Protein AF-K6G7Z4-F1 (afdb_monomer)

Radius of gyration: 39.56 Å; Cα contacts (8 Å, |Δi|>4): 3157; chains: 1; bounding box: 102×95×124 Å

Secondary structure (DSSP, 8-state):
-------EEEEEEGGGG--EETTPPTT-EEEEEEEE-TT-PPPEEEEESTTGGGEEE-TT--EEESS---TTT-SEEEEEEEEEETTEEEEEEEEEEEEP----SEEEEEEE--EEEEEEETTEEEEEESSTT--S-SEEEEEBSSSTT--GGGT-BTTTTEEEE--SS-SS--EEEE---BSSSTTBTB--TTS-PPPPEEEE-SSS-EEEE--GGGEEEEEE-TTSSEEEEEE----EEEEEE-STT---EEEEE--TTTS-TTSSTT-TT-SSSHHHHHHHTT-EEEE-TTS-HHHHHHHHT--GGGEEEEEE---S----SS-HHHHHHHHHTT-EEEEEEE----TTPPP-B-HHHHHHHHHHTT----EEE-S-------EE--HHHHHHHHHTT--S--TTTTTPEE--SS--EEEPPTTEEEEETTTEEEE---SSSS--EEEEEES--TTSTTS-TTTTHHHHHHHHHTT-PPPPEEEEEEPTTEEEEEEEB--HHHHHHHHTTS-EEEEEEEPP-EE--TT-GGG-EEPPTTS-GGG--S--SS--HHHHTT--TTTTTSGGGGGHHHHHHH-TT-----TTTT-S---S-TTB--EEEEE-TTSPEEEEEEEEEEE-----TTSS--STT-EEEEEEEEEEEEEGGG-TTTS-TT--SEEEEEEEEEEEE----SSSS-PPPEEEEEEEEE---SS--SEEE-TTSSEEEEEEESS-SSSSSSEEEEEEEETTTTEEEEE--EEEEEEE-EEEETTEEES-B-HHHHHHSTT-----SEEEEEEEEEEEEP-TTS-S-EEEEEE--SSPEEEEEETTTTEEEEEEEEEEEEPP--TTGGG-SS---EEEEEEE--SSSSSS-EEEEETTEEEEEBP-S-B-TTS-B--TT-EEEEEEEGGG-SB--TTTS-TTSSPPPP--SSEEEEEEEEEES--SSSSS---EEEEEEEEEEE-BPPGGGS-SSEEEEEEEEEEEEEEEE-S--TT----EEEEEEEEEEEEEEEEBTEEEEEEEEESSSTT-HHHHHHT-SSEEEEEEESSSEEEEEE-PPPSTT-EEEEEEEEEEE-SSS--EEEEEEEEEEE--S-TTSTTTT-EEEEEEEEEE-

Mean predicted aligned error: 13.3 Å

pLDDT: mean 87.5, std 11.8, range [39.5, 98.88]

Sequence (1121 aa):
MADAILNGLATTLANSGAPLAESSSSGTSVASSSVNNPDSDSVSYALSGTGSSNFTVDSNGNVTTNATLDFETAKSYALTLTASGGGNTTTDNFTVNVGNVEELESAVLRYSADYNSASRSGFSATATRGPSGSSLAAYTLEQVGTTNSTAITSVDDTSNNYVPVEINSGTALNWRYYFPIDTSGNGQLAFAPNSSALDGKYYSPLGTAVTTTIANAEFLTAGRLGSAEYWFMTTDKAAANISYTSSAGQRSHGIVVGDNTYYGTQYASDGTYHSTNWATAITGAGYTYLNCFGSNVSTCLSNAGISLDDVGFIASNTLGTINFGYTNSQIADWIDGGGNMFMVVGEHPGWSSPRLENNVQVQAIFSELGWSGFALDTSRQSFNTTTTISSSMTSAITNAGGTLDYSGISGQAYQPAASGYFSIPSVCNALIDQILMVCDPGRTGASGTFGGVADTNPFGTSVSRSDNYAIMQWFANLSNGTAATSTYNLYEDQVTLAGEVYKDANFVSFTNGNKRVIGMAVIPIENFTASGTSNDYFYPNFIPTTLWSYGDVGHDYCLGVGNDASACNTYENYYDYSTTALHSSYSVDTSRFYGSTNALPEGQSLWWQVLNPSGVGVGLWAQISLKDSYDGASGSTTRDDQQSLLNVVISNVDYRKNDTTRYSAGDTGLGMDGYHYWSYQGATNADNDGLGINYGTSPIECATSNDSGCFWGDSSNQPGGAMITSSDPYKSGDMTLGVNYNSNNDTFSTGSFNVSAVVQDVRPSSSSYEDYASLSDFRSSDFYASSATGYSGFFSGILEFDVSGSGNSQLSSIRSSSTLATFTFDTTNDDLQVVAPMTISAAPSNNYTSNWSTVDTGSMTLKFGDATNDEAKSAYISSEVFAAEIQDDGAQIDGTSGGSNNLAGVMVSYNTLDKEDTDLFHTGGNDSMPDTAYSTWGFWAMSAVDVSSNSGTQNASVHLGTWVGGEVVDQSEIPTSGSASMSGAAVMNVAYRYDQTGTNYDVHKYTTTADVSATFNWGSSGYSGTLAFTNFDDKNPIVSNAGFTSFSVAIAGTSNTYTGNSTDSLDNLWLGGASVTGALYGGSSPDESGGNINVNLYKSGDTNTAGANDFYMAEGIYLVD

Structure (mmCIF, N/CA/C/O backbone):
data_AF-K6G7Z4-F1
#
_entry.id   AF-K6G7Z4-F1
#
loop_
_atom_site.group_PDB
_atom_site.id
_atom_site.type_symbol
_atom_site.label_atom_id
_atom_site.label_alt_id
_atom_site.label_comp_id
_atom_site.label_asym_id
_atom_site.label_entity_id
_atom_site.label_seq_id
_atom_site.pdbx_PDB_ins_code
_atom_site.Cartn_x
_atom_site.Cartn_y
_atom_site.Cartn_z
_atom_site.occupancy
_atom_site.B_iso_or_equiv
_atom_site.auth_seq_id
_atom_site.auth_comp_id
_atom_site.auth_asym_id
_atom_site.auth_atom_id
_atom_site.pdbx_PDB_model_num
ATOM 1 N N . MET A 1 1 ? -17.301 -63.107 27.125 1.00 43.41 1 MET A N 1
ATOM 2 C CA . MET A 1 1 ? -18.058 -62.021 26.479 1.00 43.41 1 MET A CA 1
ATOM 3 C C . MET A 1 1 ? -17.436 -60.749 27.007 1.00 43.41 1 MET A C 1
ATOM 5 O O . MET A 1 1 ? -17.326 -60.650 28.220 1.00 43.41 1 MET A O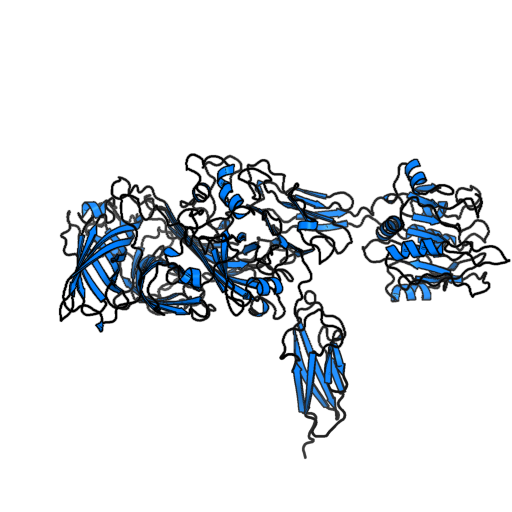 1
ATOM 9 N N . ALA A 1 2 ? -16.862 -59.915 26.142 1.00 47.31 2 ALA A N 1
ATOM 10 C CA . ALA A 1 2 ? -16.410 -58.590 26.554 1.00 47.31 2 ALA A CA 1
ATOM 11 C C . ALA A 1 2 ? -17.672 -57.737 26.736 1.00 47.31 2 ALA A C 1
ATOM 13 O O . ALA A 1 2 ? -18.501 -57.746 25.826 1.00 47.31 2 ALA A O 1
ATOM 14 N N . ASP A 1 3 ? -17.844 -57.114 27.904 1.00 52.38 3 ASP A N 1
ATOM 15 C CA . ASP A 1 3 ? -18.911 -56.130 28.132 1.00 52.38 3 ASP A CA 1
ATOM 16 C C . ASP A 1 3 ? -18.812 -55.040 27.064 1.00 52.38 3 ASP A C 1
ATOM 18 O O . ASP A 1 3 ? -17.722 -54.519 26.796 1.00 52.38 3 ASP A O 1
ATOM 22 N N . ALA A 1 4 ? -19.936 -54.724 26.428 1.00 54.53 4 ALA A N 1
ATOM 23 C CA . ALA A 1 4 ? -20.021 -53.669 25.435 1.00 54.53 4 ALA A CA 1
ATOM 24 C C . ALA A 1 4 ? -20.205 -52.327 26.163 1.00 54.53 4 ALA A C 1
ATOM 26 O O . ALA A 1 4 ? -21.278 -51.755 26.225 1.00 54.53 4 ALA A O 1
ATOM 27 N N . ILE A 1 5 ? -19.118 -51.824 26.734 1.00 69.00 5 ILE A N 1
ATOM 28 C CA . ILE A 1 5 ? -19.089 -50.579 27.509 1.00 69.00 5 ILE A CA 1
ATOM 29 C C . ILE A 1 5 ? -19.355 -49.345 26.615 1.00 69.00 5 ILE A C 1
ATOM 31 O O . ILE A 1 5 ? -19.046 -49.367 25.422 1.00 69.00 5 ILE A O 1
ATOM 35 N N . LEU A 1 6 ? -19.862 -48.251 27.208 1.00 81.44 6 LEU A N 1
ATOM 36 C CA . LEU A 1 6 ? -19.903 -46.891 26.640 1.00 81.44 6 LEU A CA 1
ATOM 37 C C . LEU A 1 6 ? -18.551 -46.530 25.984 1.00 81.44 6 LEU A C 1
ATOM 39 O O . LEU A 1 6 ? -17.568 -46.298 26.688 1.00 81.44 6 LEU A O 1
ATOM 43 N N . ASN A 1 7 ? -18.466 -46.527 24.648 1.00 77.88 7 ASN A N 1
ATOM 44 C CA . ASN A 1 7 ? -17.167 -46.541 23.947 1.00 77.88 7 ASN A CA 1
ATOM 45 C C . ASN A 1 7 ? -16.972 -45.455 22.878 1.00 77.88 7 ASN A C 1
ATOM 47 O O . ASN A 1 7 ? -15.977 -45.496 22.155 1.00 77.88 7 ASN A O 1
ATOM 51 N N . GLY A 1 8 ? -17.870 -44.473 22.792 1.00 84.62 8 GLY A N 1
ATOM 52 C CA . GLY A 1 8 ? -17.673 -43.311 21.928 1.00 84.62 8 GLY A CA 1
ATOM 53 C C . GLY A 1 8 ? -18.671 -42.198 22.209 1.00 84.62 8 GLY A C 1
ATOM 54 O O . GLY A 1 8 ? -19.861 -42.465 22.369 1.00 84.62 8 GLY A O 1
ATOM 55 N N . LEU A 1 9 ? -18.175 -40.966 22.246 1.00 92.81 9 LEU A N 1
ATOM 56 C CA . LEU A 1 9 ? -18.948 -39.732 22.274 1.00 92.81 9 LEU A CA 1
ATOM 57 C C . LEU A 1 9 ? -18.477 -38.873 21.105 1.00 92.81 9 LEU A C 1
ATOM 59 O O . LEU A 1 9 ? -17.277 -38.758 20.880 1.00 92.81 9 LEU A O 1
ATOM 63 N N . ALA A 1 10 ? -19.422 -38.313 20.363 1.00 93.81 10 ALA A N 1
ATOM 64 C CA . ALA A 1 10 ? -19.153 -37.370 19.292 1.00 93.81 10 ALA A CA 1
ATOM 65 C C . ALA A 1 10 ? -20.048 -36.147 19.464 1.00 93.81 10 ALA A C 1
ATOM 67 O O . ALA A 1 10 ? -21.264 -36.277 19.634 1.00 93.81 10 ALA A O 1
ATOM 68 N N . THR A 1 11 ? -19.442 -34.974 19.398 1.00 95.31 11 THR A N 1
ATOM 69 C CA . THR A 1 11 ? -20.095 -33.676 19.482 1.00 95.31 11 THR A CA 1
ATOM 70 C C . THR A 1 11 ? -20.219 -33.114 18.076 1.00 95.31 11 THR A C 1
ATOM 72 O O . THR A 1 11 ? -19.250 -33.033 17.329 1.00 95.31 11 THR A O 1
ATOM 75 N N . THR A 1 12 ? -21.434 -32.746 17.689 1.00 95.94 12 THR A N 1
ATOM 76 C CA . THR A 1 12 ? -21.710 -32.076 16.418 1.00 95.94 12 THR A CA 1
ATOM 77 C C . THR A 1 12 ? -22.070 -30.632 16.717 1.00 95.94 12 THR A C 1
ATOM 79 O O . THR A 1 12 ? -23.095 -30.378 17.355 1.00 95.94 12 THR A O 1
ATOM 82 N N . LEU A 1 13 ? -21.222 -29.700 16.280 1.00 94.62 13 LEU A N 1
ATOM 83 C CA . LEU A 1 13 ? -21.474 -28.267 16.408 1.00 94.62 13 LEU A CA 1
ATOM 84 C C . LEU A 1 13 ? -22.715 -27.868 15.604 1.00 94.62 13 LEU A C 1
ATOM 86 O O . LEU A 1 13 ? -22.935 -28.335 14.482 1.00 94.62 13 LEU A O 1
ATOM 90 N N . ALA A 1 14 ? -23.520 -26.982 16.181 1.00 91.69 14 ALA A N 1
ATOM 91 C CA . ALA A 1 14 ? -24.571 -26.293 15.453 1.00 91.69 14 ALA A CA 1
ATOM 92 C C . ALA A 1 14 ? -23.955 -25.428 14.338 1.00 91.69 14 ALA A C 1
ATOM 94 O O . ALA A 1 14 ? -22.786 -25.048 14.401 1.00 91.69 14 ALA A O 1
ATOM 95 N N . ASN A 1 15 ? -24.742 -25.151 13.295 1.00 86.44 15 ASN A N 1
ATOM 96 C CA . ASN A 1 15 ? -24.341 -24.323 12.151 1.00 86.44 15 ASN A CA 1
ATOM 97 C C . ASN A 1 15 ? -22.978 -24.705 11.528 1.00 86.44 15 ASN A C 1
ATOM 99 O O . ASN A 1 15 ? -22.215 -23.844 11.101 1.00 86.44 15 ASN A O 1
ATOM 103 N N . SER A 1 16 ? -22.643 -26.000 11.532 1.00 88.75 16 SER A N 1
ATOM 104 C CA . SER A 1 16 ? -21.367 -26.522 11.020 1.00 88.75 16 SER A CA 1
ATOM 105 C C . SER A 1 16 ? -20.118 -25.886 11.655 1.00 88.75 16 SER A C 1
ATOM 107 O O . SER A 1 16 ? -19.063 -25.864 11.029 1.00 88.75 16 SER A O 1
ATOM 109 N N . GLY A 1 17 ? -20.222 -25.382 12.891 1.00 86.62 17 GLY A N 1
ATOM 110 C CA . GLY A 1 17 ? -19.109 -24.759 13.614 1.00 86.62 17 GLY A CA 1
ATOM 111 C C . GLY A 1 17 ? -18.821 -23.301 13.247 1.00 86.62 17 GLY A C 1
ATOM 112 O O . GLY A 1 17 ? -17.804 -22.769 13.692 1.00 86.62 17 GLY A O 1
ATOM 113 N N . ALA A 1 18 ? -19.697 -22.651 12.471 1.00 89.81 18 ALA A N 1
ATOM 114 C CA . ALA A 1 18 ? -19.618 -21.210 12.256 1.00 89.81 18 ALA A CA 1
ATOM 115 C C . ALA A 1 18 ? -19.689 -20.451 13.601 1.00 89.81 18 ALA A C 1
ATOM 117 O O . ALA A 1 18 ? -20.389 -20.913 14.512 1.00 89.81 18 ALA A O 1
ATOM 118 N N . PRO A 1 19 ? -18.994 -19.305 13.734 1.00 92.94 19 PRO A N 1
ATOM 119 C CA . PRO A 1 19 ? -18.998 -18.523 14.962 1.00 92.94 19 PRO A CA 1
ATOM 120 C C . PRO A 1 19 ? -20.409 -18.171 15.431 1.00 92.94 19 PRO A C 1
ATOM 122 O O . PRO A 1 19 ? -21.282 -17.805 14.640 1.00 92.94 19 PRO A O 1
ATOM 125 N N . LEU A 1 20 ? -20.630 -18.287 16.737 1.00 94.06 20 LEU A N 1
ATOM 126 C CA . LEU A 1 20 ? -21.868 -17.877 17.374 1.00 94.06 20 LEU A CA 1
ATOM 127 C C . LEU A 1 20 ? -21.787 -16.386 17.692 1.00 94.06 20 LEU A C 1
ATOM 129 O O . LEU A 1 20 ? -20.978 -16.003 18.532 1.00 94.06 20 LEU A O 1
ATOM 133 N N . ALA A 1 21 ? -22.633 -15.574 17.055 1.00 92.69 21 ALA A N 1
ATOM 134 C CA . ALA A 1 21 ? -22.698 -14.136 17.316 1.00 92.69 21 ALA A CA 1
ATOM 135 C C . ALA A 1 21 ? -22.837 -13.864 18.820 1.00 92.69 21 ALA A C 1
ATOM 137 O O . ALA A 1 21 ? -23.676 -14.488 19.479 1.00 92.69 21 ALA A O 1
ATOM 138 N N . GLU A 1 22 ? -22.053 -12.942 19.362 1.00 92.00 22 GLU A N 1
ATOM 139 C CA . GLU A 1 22 ? -22.041 -12.660 20.800 1.00 92.00 22 GLU A CA 1
ATOM 140 C C . GLU A 1 22 ? -23.380 -12.139 21.338 1.00 92.00 22 GLU A C 1
ATOM 142 O O . GLU A 1 22 ? -23.796 -12.475 22.450 1.00 92.00 22 GLU A O 1
ATOM 147 N N . SER A 1 23 ? -24.137 -11.459 20.472 1.00 88.56 23 SER A N 1
ATOM 148 C CA . SER A 1 23 ? -25.509 -11.004 20.711 1.00 88.56 23 SER A CA 1
ATOM 149 C C . SER A 1 23 ? -26.545 -12.139 20.794 1.00 88.56 23 SER A C 1
ATOM 151 O O . SER A 1 23 ? -27.736 -11.891 21.016 1.00 88.56 23 SER A O 1
ATOM 153 N N . SER A 1 24 ? -26.127 -13.401 20.636 1.00 88.75 24 SER A N 1
ATOM 154 C CA . SER A 1 24 ? -27.004 -14.565 20.762 1.00 88.75 24 SER A CA 1
ATOM 155 C C . SER A 1 24 ? -27.602 -14.661 22.163 1.00 88.75 24 SER A C 1
ATOM 157 O O . SER A 1 24 ? -26.904 -14.683 23.177 1.00 88.75 24 SER A O 1
ATOM 159 N N . SER A 1 25 ? -28.927 -14.806 22.233 1.00 89.81 25 SER A N 1
ATOM 160 C CA . SER A 1 25 ? -29.629 -14.971 23.506 1.00 89.81 25 SER A CA 1
ATOM 161 C C . SER A 1 25 ? -29.189 -16.237 24.250 1.00 89.81 25 SER A C 1
ATOM 163 O O . SER A 1 25 ? -28.853 -17.253 23.631 1.00 89.81 25 SER A O 1
ATOM 165 N N . SER A 1 26 ? -29.288 -16.220 25.581 1.00 91.94 26 SER A N 1
ATOM 166 C CA . SER A 1 26 ? -29.175 -17.436 26.397 1.00 91.94 26 SER A CA 1
ATOM 167 C C . SER A 1 26 ? -30.154 -18.520 25.912 1.00 91.94 26 SER A C 1
ATOM 169 O O . SER A 1 26 ? -31.292 -18.223 25.539 1.00 91.94 26 SER A O 1
ATOM 171 N N . GLY A 1 27 ? -29.707 -19.776 25.891 1.00 92.44 27 GLY A N 1
ATOM 172 C CA . GLY A 1 27 ? -30.442 -20.924 25.358 1.00 92.44 27 GLY A CA 1
ATOM 173 C C . GLY A 1 27 ? -30.206 -21.214 23.870 1.00 92.44 27 GLY A C 1
ATOM 174 O O . GLY A 1 27 ? -30.804 -22.151 23.340 1.00 92.44 27 GLY A O 1
ATOM 175 N N . THR A 1 28 ? -29.339 -20.460 23.187 1.00 94.88 28 THR A N 1
ATOM 176 C CA . THR A 1 28 ? -29.006 -20.716 21.776 1.00 94.88 28 THR A CA 1
ATOM 177 C C . THR A 1 28 ? -28.249 -22.035 21.637 1.00 94.88 28 THR A C 1
ATOM 179 O O . THR A 1 28 ? -27.373 -22.339 22.445 1.00 94.88 28 THR A O 1
ATOM 182 N N . SER A 1 29 ? -28.605 -22.846 20.635 1.00 94.88 29 SER A N 1
ATOM 183 C CA . SER A 1 29 ? -27.989 -24.158 20.407 1.00 94.88 29 SER A CA 1
ATOM 184 C C . SER A 1 29 ? -26.545 -24.015 19.933 1.00 94.88 29 SER A C 1
ATOM 186 O O . SER A 1 29 ? -26.275 -23.299 18.975 1.00 94.88 29 SER A O 1
ATOM 188 N N . VAL A 1 30 ? -25.637 -24.724 20.604 1.00 96.31 30 VAL A N 1
ATOM 189 C CA . VAL A 1 30 ? -24.192 -24.697 20.339 1.00 96.31 30 VAL A CA 1
ATOM 190 C C . VAL A 1 30 ? -23.724 -26.026 19.770 1.00 96.31 30 VAL A C 1
ATOM 192 O O . VAL A 1 30 ? -22.997 -26.059 18.782 1.00 96.31 30 VAL A O 1
ATOM 195 N N . ALA A 1 31 ? -24.139 -27.135 20.381 1.00 96.56 31 ALA A N 1
ATOM 196 C CA . ALA A 1 31 ? -23.764 -28.465 19.929 1.00 96.56 31 ALA A CA 1
ATOM 197 C C . ALA A 1 31 ? -24.787 -29.521 20.351 1.00 96.56 31 ALA A C 1
ATOM 199 O O . ALA A 1 31 ? -25.579 -29.320 21.272 1.00 96.56 31 ALA A O 1
ATOM 200 N N . SER A 1 32 ? -24.740 -30.676 19.699 1.00 95.88 32 SER A N 1
ATOM 201 C CA . SER A 1 32 ? -25.487 -31.876 20.082 1.00 95.88 32 SER A CA 1
ATOM 202 C C . SER A 1 32 ? -24.543 -33.064 20.200 1.00 95.88 32 SER A C 1
ATOM 204 O O . SER A 1 32 ? -23.503 -33.101 19.541 1.00 95.88 32 SER A O 1
ATOM 206 N N . SER A 1 33 ? -24.888 -34.032 21.046 1.00 95.50 33 SER A N 1
ATOM 207 C CA . SER A 1 33 ? -24.055 -35.211 21.269 1.00 95.50 33 SER A CA 1
ATOM 208 C C . SER A 1 33 ? -24.657 -36.477 20.667 1.00 95.50 33 SER A C 1
ATOM 210 O O . SER A 1 33 ? -25.872 -36.674 20.661 1.00 95.50 33 SER A O 1
ATOM 212 N N . SER A 1 34 ? -23.788 -37.376 20.217 1.00 93.50 34 SER A N 1
ATOM 213 C CA . SER A 1 34 ? -24.115 -38.756 19.879 1.00 93.50 34 SER A CA 1
ATOM 214 C C . SER A 1 34 ? -23.210 -39.678 20.682 1.00 93.50 34 SER A C 1
ATOM 216 O O . SER A 1 34 ? -21.986 -39.609 20.567 1.00 93.50 34 SER A O 1
ATOM 218 N N . VAL A 1 35 ? -23.806 -40.556 21.487 1.00 91.62 35 VAL A N 1
ATOM 219 C CA . VAL A 1 35 ? -23.075 -41.504 22.332 1.00 91.62 35 VAL A CA 1
ATOM 220 C C . VAL A 1 35 ? -23.359 -42.941 21.897 1.00 91.62 35 VAL A C 1
ATOM 222 O O . VAL A 1 35 ? -24.514 -43.335 21.727 1.00 91.62 35 VAL A O 1
ATOM 225 N N . ASN A 1 36 ? -22.311 -43.746 21.711 1.00 89.31 36 ASN A N 1
ATOM 226 C CA . ASN A 1 36 ? -22.455 -45.174 21.442 1.00 89.31 36 ASN A CA 1
ATOM 227 C C . ASN A 1 36 ? -22.663 -45.928 22.760 1.00 89.31 36 ASN A C 1
ATOM 229 O O . ASN A 1 36 ? -21.717 -46.166 23.515 1.00 89.31 36 ASN A O 1
ATOM 233 N N . ASN A 1 37 ? -23.920 -46.276 23.027 1.00 87.06 37 ASN A N 1
ATOM 234 C CA . ASN A 1 37 ? -24.377 -46.900 24.264 1.00 87.06 37 ASN A CA 1
ATOM 235 C C . ASN A 1 37 ? -25.086 -48.241 23.972 1.00 87.06 37 ASN A C 1
ATOM 237 O O . ASN A 1 37 ? -26.318 -48.312 24.011 1.00 87.06 37 ASN A O 1
ATOM 241 N N . PRO A 1 38 ? -24.336 -49.302 23.619 1.00 83.12 38 PRO A N 1
ATOM 242 C CA . PRO A 1 38 ? -24.913 -50.580 23.192 1.00 83.12 38 PRO A CA 1
ATOM 243 C C . PRO A 1 38 ? -25.626 -51.331 24.330 1.00 83.12 38 PRO A C 1
ATOM 245 O O . PRO A 1 38 ? -26.577 -52.065 24.057 1.00 83.12 38 PRO A O 1
ATOM 248 N N . ASP A 1 39 ? -25.235 -51.091 25.585 1.00 85.31 39 ASP A N 1
ATOM 249 C CA . ASP A 1 39 ? -25.865 -51.674 26.777 1.00 85.31 39 ASP A CA 1
ATOM 250 C C . ASP A 1 39 ? -27.095 -50.876 27.261 1.00 85.31 39 ASP A C 1
ATOM 252 O O . ASP A 1 39 ? -27.806 -51.305 28.170 1.00 85.31 39 ASP A O 1
ATOM 256 N N . SER A 1 40 ? -27.419 -49.756 26.595 1.00 83.94 40 SER A N 1
ATOM 257 C CA . SER A 1 40 ? -28.558 -48.883 26.926 1.00 83.94 40 SER A CA 1
ATOM 258 C C . SER A 1 40 ? -28.541 -48.382 28.378 1.00 83.94 40 SER A C 1
ATOM 260 O O . SER A 1 40 ? -29.593 -48.224 29.005 1.00 83.94 40 SER A O 1
ATOM 262 N N . ASP A 1 41 ? -27.347 -48.117 28.912 1.00 86.38 41 ASP A N 1
ATOM 263 C CA . ASP A 1 41 ? -27.161 -47.552 30.247 1.00 86.38 41 ASP A CA 1
ATOM 264 C C . ASP A 1 41 ? -27.770 -46.147 30.357 1.00 86.38 41 ASP A C 1
ATOM 266 O O . ASP A 1 41 ? -27.842 -45.399 29.383 1.00 86.38 41 ASP A O 1
ATOM 270 N N . SER A 1 42 ? -28.166 -45.739 31.565 1.00 89.56 42 SER A N 1
ATOM 271 C CA . SER A 1 42 ? -28.518 -44.337 31.815 1.00 89.56 42 SER A CA 1
ATOM 272 C C . SER A 1 42 ? -27.260 -43.471 31.718 1.00 89.56 42 SER A C 1
ATOM 274 O O . SER A 1 42 ? -26.311 -43.694 32.471 1.00 89.56 42 SER A O 1
ATOM 276 N N . VAL A 1 43 ? -27.271 -42.473 30.830 1.00 93.25 43 VAL A N 1
ATOM 277 C CA . VAL A 1 43 ? -26.139 -41.563 30.597 1.00 93.25 43 VAL A CA 1
ATOM 278 C C . VAL A 1 43 ? -26.392 -40.213 31.266 1.00 93.25 43 VAL A C 1
ATOM 280 O O . VAL A 1 43 ? -27.493 -39.673 31.187 1.00 93.25 43 VAL A O 1
ATOM 283 N N . SER A 1 44 ? -25.372 -39.658 31.920 1.00 94.38 44 SER A N 1
ATOM 284 C CA . SER A 1 44 ? -25.346 -38.271 32.397 1.00 94.38 44 SER A CA 1
ATOM 285 C C . SER A 1 44 ? -24.244 -37.481 31.698 1.00 94.38 44 SER A C 1
ATOM 287 O O . SER A 1 44 ? -23.152 -38.017 31.498 1.00 94.38 44 SER A O 1
ATOM 289 N N . TYR A 1 45 ? -24.508 -36.209 31.404 1.00 96.62 45 TYR A N 1
ATOM 290 C CA . TYR A 1 45 ? -23.580 -35.317 30.716 1.00 96.62 45 TYR A CA 1
ATOM 291 C C . TYR A 1 45 ? -23.047 -34.220 31.640 1.00 96.62 45 TYR A C 1
ATOM 293 O O . TYR A 1 45 ? -23.759 -33.742 32.522 1.00 96.62 45 TYR A O 1
ATOM 301 N N . ALA A 1 46 ? -21.798 -33.815 31.425 1.00 96.81 46 ALA A N 1
ATOM 302 C CA . ALA A 1 46 ? -21.176 -32.672 32.084 1.00 96.81 46 ALA A CA 1
ATOM 303 C C . ALA A 1 46 ? -20.277 -31.911 31.102 1.00 96.81 46 ALA A C 1
ATOM 305 O O . ALA A 1 46 ? -19.637 -32.525 30.248 1.00 96.81 46 ALA A O 1
ATOM 306 N N . LEU A 1 47 ? -20.216 -30.588 31.251 1.00 97.44 47 LEU A N 1
ATOM 307 C CA . LEU A 1 47 ? -19.296 -29.718 30.520 1.00 97.44 47 LEU A CA 1
ATOM 308 C C . LEU A 1 47 ? -18.169 -29.253 31.436 1.00 97.44 47 LEU A C 1
ATOM 310 O O . LEU A 1 47 ? -18.377 -28.990 32.620 1.00 97.44 47 LEU A O 1
ATOM 314 N N . SER A 1 48 ? -16.977 -29.136 30.866 1.00 96.75 48 SER A N 1
ATOM 315 C CA . SER A 1 48 ? -15.807 -28.553 31.520 1.00 96.75 48 SER A CA 1
ATOM 316 C C . SER A 1 48 ? -14.958 -27.785 30.506 1.00 96.75 48 SER A C 1
ATOM 318 O O . SER A 1 48 ? -15.204 -27.874 29.305 1.00 96.75 48 SER A O 1
ATOM 320 N N . GLY A 1 49 ? -13.986 -27.017 30.996 1.00 95.50 49 GLY A N 1
ATOM 321 C CA . GLY A 1 49 ? -13.187 -26.079 30.203 1.00 95.50 49 GLY A CA 1
ATOM 322 C C . GLY A 1 49 ? -13.313 -24.654 30.740 1.00 95.50 49 GLY A C 1
ATOM 323 O O . GLY A 1 49 ? -14.236 -24.342 31.505 1.00 95.50 49 GLY A O 1
ATOM 324 N N . THR A 1 50 ? -12.374 -23.785 30.377 1.00 92.50 50 THR A N 1
ATOM 325 C CA . THR A 1 50 ? -12.428 -22.361 30.741 1.00 92.50 50 THR A CA 1
ATOM 326 C C . THR A 1 50 ? -13.648 -21.713 30.085 1.00 92.50 50 THR A C 1
ATOM 328 O O . THR A 1 50 ? -13.913 -21.944 28.911 1.00 92.50 50 THR A O 1
ATOM 331 N N . GLY A 1 51 ? -14.427 -20.943 30.850 1.00 90.75 51 GLY A N 1
ATOM 332 C CA . GLY A 1 51 ? -15.665 -20.325 30.356 1.00 90.75 51 GLY A CA 1
ATOM 333 C C . GLY A 1 51 ? -16.856 -21.281 30.210 1.00 90.75 51 GLY A C 1
ATOM 334 O O . GLY A 1 51 ? -17.926 -20.853 29.795 1.00 90.75 51 GLY A O 1
ATOM 335 N N . SER A 1 52 ? -16.733 -22.555 30.608 1.00 94.56 52 SER A N 1
ATOM 336 C CA . SER A 1 52 ? -17.843 -23.528 30.547 1.00 94.56 52 SER A CA 1
ATOM 337 C C . SER A 1 52 ? -19.099 -23.108 31.326 1.00 94.56 52 SER A C 1
ATOM 339 O O . SER A 1 52 ? -20.186 -23.567 30.998 1.00 94.56 52 SER A O 1
ATOM 341 N N . SER A 1 53 ? -18.988 -22.193 32.298 1.00 94.00 53 SER A N 1
ATOM 342 C CA . SER A 1 53 ? -20.127 -21.574 32.999 1.00 94.00 53 SER A CA 1
ATOM 343 C C . SER A 1 53 ? -21.046 -20.743 32.095 1.00 94.00 53 SER A C 1
ATOM 345 O O . SER A 1 53 ? -22.210 -20.524 32.443 1.00 94.00 53 SER A O 1
ATOM 347 N N . ASN A 1 54 ? -20.544 -20.306 30.936 1.00 94.31 54 ASN A N 1
ATOM 348 C CA . ASN A 1 54 ? -21.311 -19.590 29.916 1.00 94.31 54 ASN A CA 1
ATOM 349 C C . ASN A 1 54 ? -22.179 -20.542 29.077 1.00 94.31 54 ASN A C 1
ATOM 351 O O . ASN A 1 54 ? -22.953 -20.087 28.238 1.00 94.31 54 ASN A O 1
ATOM 355 N N . PHE A 1 55 ? -22.102 -21.852 29.332 1.00 97.06 55 PHE A N 1
ATOM 356 C CA . PHE A 1 55 ? -22.822 -22.899 28.618 1.00 97.06 55 PHE A CA 1
ATOM 357 C C . PHE A 1 55 ? -23.529 -23.847 29.591 1.00 97.06 55 PHE A C 1
ATOM 359 O O . PHE A 1 55 ? -23.183 -23.965 30.765 1.00 97.06 55 PHE A O 1
ATOM 366 N N . THR A 1 56 ? -24.537 -24.549 29.091 1.00 96.75 56 THR A N 1
ATOM 367 C CA . THR A 1 56 ? -25.228 -25.625 29.806 1.00 96.75 56 THR A CA 1
ATOM 368 C C . THR A 1 56 ? -25.367 -26.844 28.911 1.00 96.75 56 THR A C 1
ATOM 370 O O . THR A 1 56 ? -25.381 -26.722 27.688 1.00 96.75 56 THR A O 1
ATOM 373 N N . VAL A 1 57 ? -25.461 -28.027 29.523 1.00 97.62 57 VAL A N 1
ATOM 374 C CA . VAL A 1 57 ? -25.759 -29.281 28.828 1.00 97.62 57 VAL A CA 1
ATOM 375 C C . VAL A 1 57 ? -27.000 -29.933 29.426 1.00 97.62 57 VAL A C 1
ATOM 377 O O . VAL A 1 57 ? -27.123 -30.033 30.649 1.00 97.62 57 VAL A O 1
ATOM 380 N N . ASP A 1 58 ? -27.930 -30.355 28.570 1.00 96.19 58 ASP A N 1
ATOM 381 C CA . ASP A 1 58 ? -29.156 -31.035 28.987 1.00 96.19 58 ASP A CA 1
ATOM 382 C C . ASP A 1 58 ? -28.959 -32.554 29.189 1.00 96.19 58 ASP A C 1
ATOM 384 O O . ASP A 1 58 ? -27.889 -33.125 28.960 1.00 96.19 58 ASP A O 1
ATOM 388 N N . SER A 1 59 ? -30.015 -33.249 29.621 1.00 93.56 59 SER A N 1
ATOM 389 C CA . SER A 1 59 ? -29.976 -34.702 29.847 1.00 93.56 59 SER A CA 1
ATOM 390 C C . SER A 1 59 ? -29.793 -35.538 28.574 1.00 93.56 59 SER A C 1
ATOM 392 O O . SER A 1 59 ? -29.522 -36.731 28.676 1.00 93.56 59 SER A O 1
ATOM 394 N N . ASN A 1 60 ? -29.962 -34.939 27.394 1.00 92.69 60 ASN A N 1
ATOM 395 C CA . ASN A 1 60 ? -29.772 -35.576 26.092 1.00 92.69 60 ASN A CA 1
ATOM 396 C C . ASN A 1 60 ? -28.387 -35.250 25.497 1.00 92.69 60 ASN A C 1
ATOM 398 O O . ASN A 1 60 ? -28.073 -35.694 24.393 1.00 92.69 60 ASN A O 1
ATOM 402 N N . GLY A 1 61 ? -27.566 -34.473 26.209 1.00 93.44 61 GLY A N 1
ATOM 403 C CA . GLY A 1 61 ? -26.253 -34.035 25.753 1.00 93.44 61 GLY A CA 1
ATOM 404 C C . GLY A 1 61 ? -26.305 -32.915 24.712 1.00 93.44 61 GLY A C 1
ATOM 405 O O . GLY A 1 61 ? -25.358 -32.768 23.941 1.00 93.44 61 GLY A O 1
ATOM 406 N N . ASN A 1 62 ? -27.390 -32.135 24.658 1.00 96.56 62 ASN A N 1
ATOM 407 C CA . ASN A 1 62 ? -27.425 -30.899 23.876 1.00 96.56 62 ASN A CA 1
ATOM 408 C C . ASN A 1 62 ? -26.792 -29.767 24.679 1.00 96.56 62 ASN A C 1
ATOM 410 O O . ASN A 1 62 ? -27.134 -29.571 25.845 1.00 96.56 62 ASN A O 1
ATOM 414 N N . VAL A 1 63 ? -25.897 -29.021 24.039 1.00 97.50 63 VAL A N 1
ATOM 415 C CA . VAL A 1 63 ? -25.204 -27.872 24.615 1.00 97.50 63 VAL A CA 1
ATOM 416 C C . VAL A 1 63 ? -25.857 -26.586 24.123 1.00 97.50 63 VAL A C 1
ATOM 418 O O . VAL A 1 63 ? -26.036 -26.395 22.916 1.00 97.50 63 VAL A O 1
ATOM 421 N N . THR A 1 64 ? -26.186 -25.695 25.055 1.00 96.75 64 THR A N 1
ATOM 422 C CA . THR A 1 64 ? -26.758 -24.368 24.789 1.00 96.75 64 THR A CA 1
ATOM 423 C C . THR A 1 64 ? -26.010 -23.279 25.547 1.00 96.75 64 THR A C 1
ATOM 425 O O . THR A 1 64 ? -25.400 -23.552 26.584 1.00 96.75 64 THR A O 1
ATOM 428 N N . THR A 1 65 ? -26.078 -22.033 25.079 1.00 95.81 65 THR A N 1
ATOM 429 C CA . THR A 1 65 ? -25.590 -20.881 25.854 1.00 95.81 65 THR A CA 1
ATOM 430 C C . THR A 1 65 ? -26.380 -20.724 27.157 1.00 95.81 65 THR A C 1
ATOM 432 O O . THR A 1 65 ? -27.563 -21.053 27.230 1.00 95.81 65 THR A O 1
ATOM 435 N N . ASN A 1 66 ? -25.718 -20.244 28.206 1.00 93.06 66 ASN A N 1
ATOM 436 C CA . ASN A 1 66 ? -26.302 -19.943 29.517 1.00 93.06 66 ASN A CA 1
ATOM 437 C C . ASN A 1 66 ? -26.334 -18.431 29.796 1.00 93.06 66 ASN A C 1
ATOM 439 O O . ASN A 1 66 ? -27.207 -17.949 30.517 1.00 93.06 66 ASN A O 1
ATOM 443 N N . ALA A 1 67 ? -25.413 -17.686 29.188 1.00 87.06 67 ALA A N 1
ATOM 444 C CA . ALA A 1 67 ? -25.303 -16.233 29.247 1.00 87.06 67 ALA A CA 1
ATOM 445 C C . ALA A 1 67 ? -25.100 -15.669 27.831 1.00 87.06 67 ALA A C 1
ATOM 447 O O . ALA A 1 67 ? -24.889 -16.437 26.888 1.00 87.06 67 ALA A O 1
ATOM 448 N N . THR A 1 68 ? -25.184 -14.346 27.692 1.00 85.75 68 THR A N 1
ATOM 449 C CA . THR A 1 68 ? -24.643 -13.648 26.518 1.00 85.75 68 THR A CA 1
ATOM 450 C C . THR A 1 68 ? -23.130 -13.835 26.486 1.00 85.75 68 THR A C 1
ATOM 452 O O . THR A 1 68 ? -22.496 -13.924 27.543 1.00 85.75 68 THR A O 1
ATOM 455 N N . LEU A 1 69 ? -22.575 -13.967 25.286 1.00 90.81 69 LEU A N 1
ATOM 456 C CA . LEU A 1 69 ? -21.129 -14.019 25.091 1.00 90.81 69 LEU A CA 1
ATOM 457 C C . LEU A 1 69 ? -20.623 -12.596 24.832 1.00 90.81 69 LEU A C 1
ATOM 459 O O . LEU A 1 69 ? -21.428 -11.681 24.685 1.00 90.81 69 LEU A O 1
ATOM 463 N N . ASP A 1 70 ? -19.309 -12.438 24.853 1.00 90.19 70 ASP A N 1
ATOM 464 C CA . ASP A 1 70 ? -18.602 -11.175 24.644 1.00 90.19 70 ASP A CA 1
ATOM 465 C C . ASP A 1 70 ? -17.291 -11.548 23.936 1.00 90.19 70 ASP A C 1
ATOM 467 O O . ASP A 1 70 ? -16.497 -12.349 24.465 1.00 90.19 70 ASP A O 1
ATOM 471 N N . PHE A 1 71 ? -17.145 -11.083 22.699 1.00 92.62 71 PHE A N 1
ATOM 472 C CA . PHE A 1 71 ? -16.069 -11.437 21.785 1.00 92.62 71 PHE A CA 1
ATOM 473 C C . PHE A 1 71 ? -14.734 -10.829 22.231 1.00 92.62 71 PHE A C 1
ATOM 475 O O . PHE A 1 71 ? -13.717 -11.540 22.249 1.00 92.62 71 PHE A O 1
ATOM 482 N N . GLU A 1 72 ? -14.746 -9.578 22.689 1.00 88.69 72 GLU A N 1
ATOM 483 C CA . GLU A 1 72 ? -13.610 -8.834 23.246 1.00 88.69 72 GLU A CA 1
ATOM 484 C C . GLU A 1 72 ? -13.046 -9.552 24.470 1.00 88.69 72 GLU A C 1
ATOM 486 O O . GLU A 1 72 ? -11.826 -9.632 24.655 1.00 88.69 72 GLU A O 1
ATOM 491 N N . THR A 1 73 ? -13.929 -10.121 25.295 1.00 90.25 73 THR A N 1
ATOM 492 C CA . THR A 1 73 ? -13.533 -10.920 26.455 1.00 90.25 73 THR A CA 1
ATOM 493 C C . THR A 1 73 ? -12.994 -12.293 26.045 1.00 90.25 73 THR A C 1
ATOM 495 O O . THR A 1 73 ? -11.987 -12.753 26.600 1.00 90.25 73 THR A O 1
ATOM 498 N N . ALA A 1 74 ? -13.665 -12.999 25.129 1.00 92.56 74 ALA A N 1
ATOM 499 C CA . ALA A 1 74 ? -13.240 -14.325 24.684 1.00 92.56 74 ALA A CA 1
ATOM 500 C C . ALA A 1 74 ? -13.745 -14.686 23.277 1.00 92.56 74 ALA A C 1
ATOM 502 O O . ALA A 1 74 ? -14.860 -15.172 23.098 1.00 92.56 74 ALA A O 1
ATOM 503 N N . LYS A 1 75 ? -12.836 -14.630 22.298 1.00 94.12 75 LYS A N 1
ATOM 504 C CA . LYS A 1 75 ? -13.095 -15.003 20.895 1.00 94.12 75 LYS A CA 1
ATOM 505 C C . LYS A 1 75 ? -13.460 -16.478 20.673 1.00 94.12 75 LYS A C 1
ATOM 507 O O . LYS A 1 75 ? -14.039 -16.840 19.649 1.00 94.12 75 LYS A O 1
ATOM 512 N N . SER A 1 76 ? -13.092 -17.370 21.597 1.00 94.81 76 SER A N 1
ATOM 513 C CA . SER A 1 76 ? -13.480 -18.785 21.542 1.00 94.81 76 SER A CA 1
ATOM 514 C C . SER A 1 76 ? -13.431 -19.478 22.906 1.00 94.81 76 SER A C 1
ATOM 516 O O . SER A 1 76 ? -12.729 -19.050 23.825 1.00 94.81 76 SER A O 1
ATOM 518 N N . TYR A 1 77 ? -14.146 -20.600 23.018 1.00 95.44 77 TYR A N 1
ATOM 519 C CA . TYR A 1 77 ? -14.150 -21.470 24.191 1.00 95.44 77 TYR A CA 1
ATOM 520 C C . TYR A 1 77 ? -13.812 -22.908 23.798 1.00 95.44 77 TYR A C 1
ATOM 522 O O . TYR A 1 77 ? -14.565 -23.560 23.074 1.00 95.44 77 TYR A O 1
ATOM 530 N N . ALA A 1 78 ? -12.699 -23.428 24.316 1.00 96.31 78 ALA A N 1
ATOM 531 C CA . ALA A 1 78 ? -12.354 -24.843 24.212 1.00 96.31 78 ALA A CA 1
ATOM 532 C C . ALA A 1 78 ? -13.055 -25.629 25.332 1.00 96.31 78 ALA A C 1
ATOM 534 O O . ALA A 1 78 ? -12.717 -25.487 26.513 1.00 96.31 78 ALA A O 1
ATOM 535 N N . LEU A 1 79 ? -14.042 -26.446 24.963 1.00 97.12 79 LEU A N 1
ATOM 536 C CA . LEU A 1 79 ? -14.902 -27.178 25.890 1.00 97.12 79 LEU A CA 1
ATOM 537 C C . LEU A 1 79 ? -14.714 -28.693 25.753 1.00 97.12 79 LEU A C 1
ATOM 539 O O . LEU A 1 79 ? -14.430 -29.224 24.679 1.00 97.12 79 LEU A O 1
ATOM 543 N N . THR A 1 80 ? -14.941 -29.399 26.858 1.00 97.56 80 THR A N 1
ATOM 544 C CA . THR A 1 80 ? -14.968 -30.863 26.907 1.00 97.56 80 THR A CA 1
ATOM 545 C C . THR A 1 80 ? -16.335 -31.327 27.386 1.00 97.56 80 THR A C 1
ATOM 547 O O . THR A 1 80 ? -16.729 -31.041 28.524 1.00 97.56 80 THR A O 1
ATOM 550 N N . LEU A 1 81 ? -17.038 -32.085 26.543 1.00 97.56 81 LEU A N 1
ATOM 551 C CA . LEU A 1 81 ? -18.257 -32.794 26.914 1.00 97.56 81 LEU A CA 1
ATOM 552 C C . LEU A 1 81 ? -17.890 -34.171 27.471 1.00 97.56 81 LEU A C 1
ATOM 554 O O . LEU A 1 81 ? -17.171 -34.932 26.833 1.00 97.56 81 LEU A O 1
ATOM 558 N N . THR A 1 82 ? -18.402 -34.507 28.653 1.00 96.62 82 THR A N 1
ATOM 559 C CA . THR A 1 82 ? -18.209 -35.812 29.301 1.00 96.62 82 THR A CA 1
ATOM 560 C C . THR A 1 82 ? -19.540 -36.540 29.414 1.00 96.62 82 THR A C 1
ATOM 562 O O . THR A 1 82 ? -20.461 -36.024 30.042 1.00 96.62 82 THR A O 1
ATOM 565 N N . ALA A 1 83 ? -19.627 -37.755 28.874 1.00 95.81 83 ALA A N 1
ATOM 566 C CA . ALA A 1 83 ? -20.753 -38.667 29.061 1.00 95.81 83 ALA A CA 1
ATOM 567 C C . ALA A 1 83 ? -20.362 -39.792 30.033 1.00 95.81 83 ALA A C 1
ATOM 569 O O . ALA A 1 83 ? -19.317 -40.423 29.872 1.00 95.81 83 ALA A O 1
ATOM 570 N N . SER A 1 84 ? -21.198 -40.050 31.042 1.00 93.88 84 SER A N 1
ATOM 571 C CA . SER A 1 84 ? -20.969 -41.074 32.075 1.00 93.88 84 SER A CA 1
ATOM 572 C C . SER A 1 84 ? -22.147 -42.044 32.159 1.00 93.88 84 SER A C 1
ATOM 574 O O . SER A 1 84 ? -23.282 -41.602 32.318 1.00 93.88 84 SER A O 1
ATOM 576 N N . GLY A 1 85 ? -21.891 -43.352 32.087 1.00 89.75 85 GLY A N 1
ATOM 577 C CA . GLY A 1 85 ? -22.911 -44.410 32.130 1.00 89.75 85 GLY A CA 1
ATOM 578 C C . GLY A 1 85 ? -22.285 -45.787 32.379 1.00 89.75 85 GLY A C 1
ATOM 579 O O . GLY A 1 85 ? -21.125 -46.008 32.035 1.00 89.75 85 GLY A O 1
ATOM 580 N N . GLY A 1 86 ? -22.997 -46.693 33.060 1.00 83.00 86 GLY A N 1
ATOM 581 C CA . GLY A 1 86 ? -22.511 -48.066 33.299 1.00 83.00 86 GLY A CA 1
ATOM 582 C C . GLY A 1 86 ? -21.200 -48.174 34.097 1.00 83.00 86 GLY A C 1
ATOM 583 O O . GLY A 1 86 ? -20.493 -49.172 33.996 1.00 83.00 86 GLY A O 1
ATOM 584 N N . GLY A 1 87 ? -20.827 -47.133 34.857 1.00 83.06 87 GLY A N 1
ATOM 585 C CA . GLY A 1 87 ? -19.544 -47.050 35.573 1.00 83.06 87 GLY A CA 1
ATOM 586 C C . GLY A 1 87 ? -18.347 -46.600 34.724 1.00 83.06 87 GLY A C 1
ATOM 587 O O . GLY A 1 87 ? -17.224 -46.616 35.223 1.00 83.06 87 GLY A O 1
ATOM 588 N N . ASN A 1 88 ? -18.575 -46.182 33.476 1.00 87.44 88 ASN A N 1
ATOM 589 C CA . ASN A 1 88 ? -17.550 -45.723 32.540 1.00 87.44 88 ASN A CA 1
ATOM 590 C C . ASN A 1 88 ? -17.812 -44.280 32.094 1.00 87.44 88 ASN A C 1
ATOM 592 O O . ASN A 1 88 ? -18.941 -43.789 32.161 1.00 87.44 88 ASN A O 1
ATOM 596 N N . THR A 1 89 ? -16.762 -43.609 31.623 1.00 91.88 89 THR A N 1
ATOM 597 C CA . THR A 1 89 ? -16.827 -42.238 31.110 1.00 91.88 89 THR A CA 1
ATOM 598 C C . THR A 1 89 ? -16.148 -42.144 29.753 1.00 91.88 89 THR A C 1
ATOM 600 O O . THR A 1 89 ? -15.080 -42.722 29.551 1.00 91.88 89 THR A O 1
ATOM 603 N N . THR A 1 90 ? -16.731 -41.374 28.844 1.00 94.25 90 THR A N 1
ATOM 604 C CA . THR A 1 90 ? -16.126 -41.002 27.562 1.00 94.25 90 THR A CA 1
ATOM 605 C C . THR A 1 90 ? -16.256 -39.493 27.377 1.00 94.25 90 THR A C 1
ATOM 607 O O . THR A 1 90 ? -17.169 -38.873 27.929 1.00 94.25 90 THR A O 1
ATOM 610 N N . THR A 1 91 ? -15.316 -38.895 26.659 1.00 95.94 91 THR A N 1
ATOM 611 C CA . THR A 1 91 ? -15.212 -37.446 26.503 1.00 95.94 91 THR A CA 1
ATOM 612 C C . THR A 1 91 ? -14.992 -37.086 25.052 1.00 95.94 91 THR A C 1
ATOM 614 O O . THR A 1 91 ? -14.357 -37.850 24.326 1.00 95.94 91 THR A O 1
ATOM 617 N N . ASP A 1 92 ? -15.440 -35.899 24.675 1.00 97.19 92 ASP A N 1
ATOM 618 C CA . ASP A 1 92 ? -15.153 -35.305 23.380 1.00 97.19 92 ASP A CA 1
ATOM 619 C C . ASP A 1 92 ? -14.859 -33.810 23.539 1.00 97.19 92 ASP A C 1
ATOM 621 O O . ASP A 1 92 ? -15.479 -33.132 24.366 1.00 97.19 92 ASP A O 1
ATOM 625 N N . ASN A 1 93 ? -13.881 -33.318 22.782 1.00 96.38 93 ASN A N 1
ATOM 626 C CA . ASN A 1 93 ? -13.418 -31.935 22.852 1.00 96.38 93 ASN A CA 1
ATOM 627 C C . ASN A 1 93 ? -13.903 -31.178 21.622 1.00 96.38 93 ASN A C 1
ATOM 629 O O . ASN A 1 93 ? -13.770 -31.664 20.502 1.00 96.38 93 ASN A O 1
ATOM 633 N N . PHE A 1 94 ? -14.403 -29.966 21.824 1.00 95.56 94 PHE A N 1
ATOM 634 C CA . PHE A 1 94 ? -14.869 -29.108 20.743 1.00 95.56 94 PHE A CA 1
ATOM 635 C C . PHE A 1 94 ? -14.612 -27.638 21.079 1.00 95.56 94 PHE A C 1
ATOM 637 O O . PHE A 1 94 ? -14.524 -27.259 22.248 1.00 95.56 94 PHE A O 1
ATOM 644 N N . THR A 1 95 ? -14.502 -26.810 20.044 1.00 95.06 95 THR A N 1
ATOM 645 C CA . THR A 1 95 ? -14.315 -25.364 20.182 1.00 95.06 95 THR A CA 1
ATOM 646 C C . THR A 1 95 ? -15.588 -24.648 19.769 1.00 95.06 95 THR A C 1
ATOM 648 O O . THR A 1 95 ? -16.159 -24.943 18.720 1.00 95.06 95 THR A O 1
ATOM 651 N N . VAL A 1 96 ? -16.024 -23.703 20.594 1.00 95.00 96 VAL A N 1
ATOM 652 C CA . VAL A 1 96 ? -17.090 -22.757 20.266 1.00 95.00 96 VAL A CA 1
ATOM 653 C C . VAL A 1 96 ? -16.427 -21.444 19.888 1.00 95.00 96 VAL A C 1
ATOM 655 O O . VAL A 1 96 ? -15.841 -20.795 20.750 1.00 95.00 96 VAL A O 1
ATOM 658 N N . ASN A 1 97 ? -16.494 -21.065 18.615 1.00 95.00 97 ASN A N 1
ATOM 659 C CA . ASN A 1 97 ? -16.047 -19.748 18.172 1.00 95.00 97 ASN A CA 1
ATOM 660 C C . ASN A 1 97 ? -17.147 -18.726 18.465 1.00 95.00 97 ASN A C 1
ATOM 662 O O . ASN A 1 97 ? -18.325 -19.015 18.238 1.00 95.00 97 ASN A O 1
ATOM 666 N N . VAL A 1 98 ? -16.769 -17.556 18.965 1.00 95.69 98 VAL A N 1
ATOM 667 C CA . VAL A 1 98 ? -17.669 -16.412 19.145 1.00 95.69 98 VAL A CA 1
ATOM 668 C C . VAL A 1 98 ? -17.519 -15.520 17.922 1.00 95.69 98 VAL A C 1
ATOM 670 O O . VAL A 1 98 ? -16.408 -15.381 17.424 1.00 95.69 98 VAL A O 1
ATOM 673 N N . GLY A 1 99 ? -18.622 -15.002 17.390 1.00 94.62 99 GLY A N 1
ATOM 674 C CA . GLY A 1 99 ? -18.631 -14.037 16.293 1.00 94.62 99 GLY A CA 1
ATOM 675 C C . GLY A 1 99 ? -18.839 -12.631 16.830 1.00 94.62 99 GLY A C 1
ATOM 676 O O . GLY A 1 99 ? -19.782 -12.441 17.603 1.00 94.62 99 GLY A O 1
ATOM 677 N N . ASN A 1 100 ? -17.990 -11.704 16.396 1.00 94.56 100 ASN A N 1
ATOM 678 C CA . ASN A 1 100 ? -18.108 -10.290 16.711 1.00 94.56 100 ASN A CA 1
ATOM 679 C C . ASN A 1 100 ? -19.397 -9.715 16.115 1.00 94.56 100 ASN A C 1
ATOM 681 O O . ASN A 1 100 ? -19.854 -10.144 15.045 1.00 94.56 100 ASN A O 1
ATOM 685 N N . VAL A 1 101 ? -19.978 -8.745 16.800 1.00 91.62 101 VAL A N 1
ATOM 686 C CA . VAL A 1 101 ? -21.049 -7.888 16.308 1.00 91.62 101 VAL A CA 1
ATOM 687 C C . VAL A 1 101 ? -20.627 -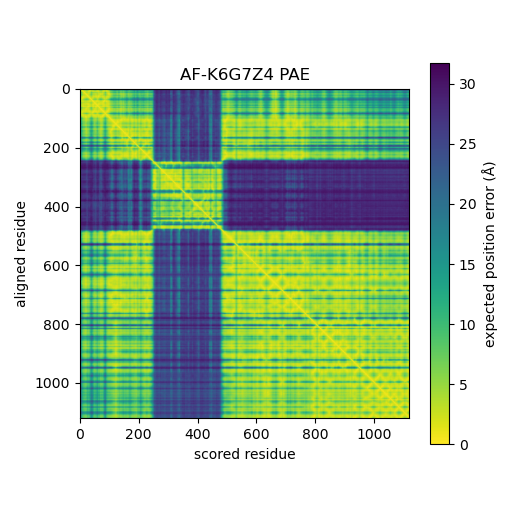6.464 16.606 1.00 91.62 101 VAL A C 1
ATOM 689 O O . VAL A 1 101 ? -20.618 -6.084 17.766 1.00 91.62 101 VAL A O 1
ATOM 692 N N . GLU A 1 102 ? -20.345 -5.670 15.570 1.00 90.38 102 GLU A N 1
ATOM 693 C CA . GLU A 1 102 ? -19.846 -4.310 15.775 1.00 90.38 102 GLU A CA 1
ATOM 694 C C . GLU A 1 102 ? -20.809 -3.498 16.645 1.00 90.38 102 GLU A C 1
ATOM 696 O O . GLU A 1 102 ? -21.978 -3.280 16.288 1.00 90.38 102 GLU A O 1
ATOM 701 N N . GLU A 1 103 ? -20.313 -3.027 17.783 1.00 88.00 103 GLU A N 1
ATOM 702 C CA . GLU A 1 103 ? -21.125 -2.318 18.764 1.00 88.00 103 GLU A CA 1
ATOM 703 C C . GLU A 1 103 ? -21.095 -0.819 18.536 1.00 88.00 103 GLU A C 1
ATOM 705 O O . GLU A 1 103 ? -22.103 -0.147 18.778 1.00 88.00 103 GLU A O 1
ATOM 710 N N . LEU A 1 104 ? -19.961 -0.300 18.067 1.00 91.44 104 LEU A N 1
ATOM 711 C CA . LEU A 1 104 ? -19.758 1.119 17.824 1.00 91.44 104 LEU A CA 1
ATOM 712 C C . LEU A 1 104 ? -20.261 1.547 16.437 1.00 91.44 104 LEU A C 1
ATOM 714 O O . LEU A 1 104 ? -20.070 0.884 15.419 1.00 91.44 104 LEU A O 1
ATOM 718 N N . GLU A 1 105 ? -20.906 2.708 16.386 1.00 92.62 105 GLU A N 1
ATOM 719 C CA . GLU A 1 105 ? -21.196 3.439 15.149 1.00 92.62 105 GLU A CA 1
ATOM 720 C C . GLU A 1 105 ? -20.021 4.335 14.751 1.00 92.62 105 GLU A C 1
ATOM 722 O O . GLU A 1 105 ? -19.722 4.520 13.575 1.00 92.62 105 GLU A O 1
ATOM 727 N N . SER A 1 106 ? -19.318 4.889 15.735 1.00 95.00 106 SER A N 1
ATOM 728 C CA . SER A 1 106 ? -18.140 5.718 15.523 1.00 95.00 106 SER A CA 1
ATOM 729 C C . SER A 1 106 ? -17.135 5.520 16.648 1.00 95.00 106 SER A C 1
ATOM 731 O O . SER A 1 106 ? -17.507 5.331 17.812 1.00 95.00 106 SER A O 1
ATOM 733 N N . ALA A 1 107 ? -15.852 5.586 16.307 1.00 95.88 107 ALA A N 1
ATOM 734 C CA . ALA A 1 107 ? -14.780 5.275 17.241 1.00 95.88 107 ALA A CA 1
ATOM 735 C C . ALA A 1 107 ? -13.533 6.135 17.021 1.00 95.88 107 ALA A C 1
ATOM 737 O O . ALA A 1 107 ? -13.341 6.722 15.956 1.00 95.88 107 ALA A O 1
ATOM 738 N N . VAL A 1 108 ? -12.678 6.172 18.043 1.00 97.31 108 VAL A N 1
ATOM 739 C CA . VAL A 1 108 ? -11.280 6.588 17.942 1.00 97.31 108 VAL A CA 1
ATOM 740 C C . VAL A 1 108 ? -10.389 5.367 18.141 1.00 97.31 108 VAL A C 1
ATOM 742 O O . VAL A 1 108 ? -10.451 4.718 19.184 1.00 97.31 108 VAL A O 1
ATOM 745 N N . LEU A 1 109 ? -9.536 5.078 17.161 1.00 97.69 109 LEU A N 1
ATOM 746 C CA . LEU A 1 109 ? -8.511 4.039 17.228 1.00 97.69 109 LEU A CA 1
ATOM 747 C C . LEU A 1 109 ? -7.137 4.680 17.429 1.00 97.69 109 LEU A C 1
ATOM 749 O O . LEU A 1 109 ? -6.758 5.603 16.707 1.00 97.69 109 LEU A O 1
ATOM 753 N N . ARG A 1 110 ? -6.372 4.172 18.397 1.00 96.81 110 ARG A N 1
ATOM 754 C CA . ARG A 1 110 ? -5.013 4.635 18.699 1.00 96.81 110 ARG A CA 1
ATOM 755 C C . ARG A 1 110 ? -4.043 3.483 18.804 1.00 96.81 110 ARG A C 1
ATOM 757 O O . ARG A 1 110 ? -4.366 2.482 19.438 1.00 96.81 110 ARG A O 1
ATOM 764 N N . TYR A 1 111 ? -2.838 3.654 18.285 1.00 97.81 111 TYR A N 1
ATOM 765 C CA . TYR A 1 111 ? -1.763 2.676 18.434 1.00 97.81 111 TYR A CA 1
ATOM 766 C C . TYR A 1 111 ? -0.391 3.339 18.303 1.00 97.81 111 TYR A C 1
ATOM 768 O O . TYR A 1 111 ? -0.282 4.498 17.902 1.00 97.81 111 TYR A O 1
ATOM 776 N N . SER A 1 112 ? 0.655 2.598 18.664 1.00 97.25 112 SER A N 1
ATOM 777 C CA . SER A 1 112 ? 2.046 3.026 18.495 1.00 97.25 112 SER A CA 1
ATOM 778 C C . SER A 1 112 ? 2.572 2.624 17.116 1.00 97.25 112 SER A C 1
ATOM 780 O O . SER A 1 112 ? 2.449 1.451 16.732 1.00 97.25 112 SER A O 1
ATOM 782 N N . ALA A 1 113 ? 3.144 3.585 16.385 1.00 95.75 113 ALA A N 1
ATOM 783 C CA . ALA A 1 113 ? 3.926 3.319 15.176 1.00 95.75 113 ALA A CA 1
ATOM 784 C C . ALA A 1 113 ? 5.355 2.840 15.488 1.00 95.75 113 ALA A C 1
ATOM 786 O O . ALA A 1 113 ? 5.964 2.170 14.648 1.00 95.75 113 ALA A O 1
ATOM 787 N N . ASP A 1 114 ? 5.854 3.167 16.684 1.00 95.81 114 ASP A N 1
ATOM 788 C CA . ASP A 1 114 ? 7.155 2.734 17.184 1.00 95.81 114 ASP A CA 1
ATOM 789 C C . ASP A 1 114 ? 7.192 1.216 17.427 1.00 95.81 114 ASP A C 1
ATOM 791 O O . ASP A 1 114 ? 6.163 0.536 17.556 1.00 95.81 114 ASP A O 1
ATOM 795 N N . TYR A 1 115 ? 8.401 0.667 17.480 1.00 96.19 115 TYR A N 1
ATOM 796 C CA . TYR A 1 115 ? 8.656 -0.747 17.688 1.00 96.19 115 TYR A CA 1
ATOM 797 C C . TYR A 1 115 ? 10.020 -0.986 18.335 1.00 96.19 115 TYR A C 1
ATOM 799 O O . TYR A 1 115 ? 10.956 -0.194 18.260 1.00 96.19 115 TYR A O 1
ATOM 807 N N . ASN A 1 116 ? 10.181 -2.166 18.925 1.00 96.00 116 ASN A N 1
ATOM 808 C CA . ASN A 1 116 ? 11.456 -2.609 19.468 1.00 96.00 116 ASN A CA 1
ATOM 809 C C . ASN A 1 116 ? 11.712 -4.089 19.172 1.00 96.00 116 ASN A C 1
ATOM 811 O O . ASN A 1 116 ? 10.841 -4.814 18.696 1.00 96.00 116 ASN A O 1
ATOM 815 N N . SER A 1 117 ? 12.936 -4.541 19.452 1.00 96.12 117 SER A N 1
ATOM 816 C CA . SER A 1 117 ? 13.330 -5.944 19.274 1.00 96.12 117 SER A CA 1
ATOM 817 C C . SER A 1 117 ? 13.131 -6.472 17.847 1.00 96.12 117 SER A C 1
ATOM 819 O O . SER A 1 117 ? 12.769 -7.631 17.661 1.00 96.12 117 SER A O 1
ATOM 821 N N . ALA A 1 118 ? 13.409 -5.632 16.844 1.00 97.12 118 ALA A N 1
ATOM 822 C CA . ALA A 1 118 ? 13.348 -6.030 15.445 1.00 97.12 118 ALA A CA 1
ATOM 823 C C . ALA A 1 118 ? 14.274 -7.221 15.148 1.00 97.12 118 ALA A C 1
ATOM 825 O O . ALA A 1 118 ? 15.439 -7.253 15.560 1.00 97.12 118 ALA A O 1
ATOM 826 N N . SER A 1 119 ? 13.747 -8.189 14.408 1.00 97.31 119 SER A N 1
ATOM 827 C CA . SER A 1 119 ? 14.440 -9.381 13.943 1.00 97.31 119 SER A CA 1
ATOM 828 C C . SER A 1 119 ? 14.205 -9.534 12.447 1.00 97.31 119 SER A C 1
ATOM 830 O O . SER A 1 119 ? 13.066 -9.480 11.992 1.00 97.31 119 SER A O 1
ATOM 832 N N . ARG A 1 120 ? 15.278 -9.724 11.677 1.00 95.75 120 ARG A N 1
ATOM 833 C CA . ARG A 1 120 ? 15.227 -9.801 10.212 1.00 95.75 120 ARG A CA 1
ATOM 834 C C . ARG A 1 120 ? 15.764 -11.141 9.724 1.00 95.75 120 ARG A C 1
ATOM 836 O O . ARG A 1 120 ? 16.819 -11.591 10.176 1.00 95.75 120 ARG A O 1
ATOM 843 N N . SER A 1 121 ? 15.093 -11.718 8.735 1.00 94.19 121 SER A N 1
ATOM 844 C CA . SER A 1 121 ? 15.579 -12.829 7.920 1.00 94.19 121 SER A CA 1
ATOM 845 C C . SER A 1 121 ? 15.341 -12.489 6.452 1.00 94.19 121 SER A C 1
ATOM 847 O O . SER A 1 121 ? 14.196 -12.382 6.028 1.00 94.19 121 SER A O 1
ATOM 849 N N . GLY A 1 122 ? 16.415 -12.274 5.686 1.00 92.56 122 GLY A N 1
ATOM 850 C CA . GLY A 1 122 ? 16.291 -11.880 4.280 1.00 92.56 122 GLY A CA 1
ATOM 851 C C . GLY A 1 122 ? 15.467 -10.597 4.106 1.00 92.56 122 GLY A C 1
ATOM 852 O O . GLY A 1 122 ? 15.752 -9.599 4.778 1.00 92.56 122 GLY A O 1
ATOM 853 N N . PHE A 1 123 ? 14.441 -10.652 3.258 1.00 94.00 123 PHE A N 1
ATOM 854 C CA . PHE A 1 123 ? 13.475 -9.569 3.010 1.00 94.00 123 PHE A CA 1
ATOM 855 C C . PHE A 1 123 ? 12.255 -9.536 3.938 1.00 94.00 123 PHE A C 1
ATOM 857 O O . PHE A 1 123 ? 11.314 -8.790 3.688 1.00 94.00 123 PHE A O 1
ATOM 864 N N . SER A 1 124 ? 12.278 -10.300 5.031 1.00 95.12 124 SER A N 1
ATOM 865 C CA . SER A 1 124 ? 11.227 -10.293 6.050 1.00 95.12 124 SER A CA 1
ATOM 866 C C . SER A 1 124 ? 11.765 -9.801 7.392 1.00 95.12 124 SER A C 1
ATOM 868 O O . SER A 1 124 ? 12.883 -10.145 7.801 1.00 95.12 124 SER A O 1
ATOM 870 N N . ALA A 1 125 ? 10.970 -8.996 8.095 1.00 97.75 125 ALA A N 1
ATOM 871 C CA . ALA A 1 125 ? 11.280 -8.546 9.441 1.00 97.75 125 ALA A CA 1
ATOM 872 C C . ALA A 1 125 ? 10.037 -8.463 10.328 1.00 97.75 125 ALA A C 1
ATOM 874 O O . ALA A 1 125 ? 8.958 -8.051 9.895 1.00 97.75 125 ALA A O 1
ATOM 875 N N . THR A 1 126 ? 10.226 -8.811 11.598 1.00 97.75 126 THR A N 1
ATOM 876 C CA . THR A 1 126 ? 9.214 -8.680 12.647 1.00 97.75 126 THR A CA 1
ATOM 877 C C . THR A 1 126 ? 9.765 -7.926 13.851 1.00 97.75 126 THR A C 1
ATOM 879 O O . THR A 1 126 ? 10.980 -7.842 14.043 1.00 97.75 126 THR A O 1
ATOM 882 N N . ALA A 1 127 ? 8.880 -7.361 14.666 1.00 97.69 127 ALA A N 1
ATOM 883 C CA . ALA A 1 127 ? 9.212 -6.629 15.879 1.00 97.69 127 ALA A CA 1
ATOM 884 C C . ALA A 1 127 ? 8.074 -6.680 16.906 1.00 97.69 127 ALA A C 1
ATOM 886 O O . ALA A 1 127 ? 6.948 -7.085 16.621 1.00 97.69 127 ALA A O 1
ATOM 887 N N . THR A 1 128 ? 8.355 -6.226 18.123 1.00 96.31 128 THR A N 1
ATOM 888 C CA . THR A 1 128 ? 7.325 -5.960 19.130 1.00 96.31 128 THR A CA 1
ATOM 889 C C . THR A 1 128 ? 6.872 -4.507 19.010 1.00 96.31 128 THR A C 1
ATOM 891 O O . THR A 1 128 ? 7.708 -3.608 19.031 1.00 96.31 128 THR A O 1
ATOM 894 N N . ARG A 1 129 ? 5.558 -4.272 18.907 1.00 95.50 129 ARG A N 1
ATOM 895 C CA . ARG A 1 129 ? 4.980 -2.922 18.805 1.00 95.50 129 ARG A CA 1
ATOM 896 C C . ARG A 1 129 ? 5.222 -2.098 20.076 1.00 95.50 129 ARG A C 1
ATOM 898 O O . ARG A 1 129 ? 5.050 -2.598 21.189 1.00 95.50 129 ARG A O 1
ATOM 905 N N . GLY A 1 130 ? 5.536 -0.822 19.888 1.00 94.00 130 GLY A N 1
ATOM 906 C CA . GLY A 1 130 ? 5.816 0.159 20.930 1.00 94.00 130 GLY A CA 1
ATOM 907 C C . GLY A 1 130 ? 7.247 0.103 21.469 1.00 94.00 130 GLY A C 1
ATOM 908 O O . GLY A 1 130 ? 8.032 -0.767 21.078 1.00 94.00 130 GLY A O 1
ATOM 909 N N . PRO A 1 131 ? 7.587 0.995 22.411 1.00 91.44 131 PRO A N 1
ATOM 910 C CA . PRO A 1 131 ? 8.933 1.089 22.953 1.00 91.44 131 PRO A CA 1
ATOM 911 C C . PRO A 1 131 ? 9.252 -0.071 23.895 1.00 91.44 131 PRO A C 1
ATOM 913 O O . PRO A 1 131 ? 8.375 -0.680 24.525 1.00 91.44 131 PRO A O 1
ATOM 916 N N . SER A 1 132 ? 10.545 -0.365 24.044 1.00 92.31 132 SER A N 1
ATOM 917 C CA . SER A 1 132 ? 11.000 -1.468 24.893 1.00 92.31 132 SER A CA 1
ATOM 918 C C . SER A 1 132 ? 10.551 -1.291 26.347 1.00 92.31 132 SER A C 1
ATOM 920 O O . SER A 1 132 ? 10.828 -0.277 26.987 1.00 92.31 132 SER A O 1
ATOM 922 N N . GLY A 1 133 ? 9.868 -2.305 26.885 1.00 86.75 133 GLY A N 1
ATOM 923 C CA . GLY A 1 133 ? 9.332 -2.286 28.248 1.00 86.75 133 GLY A CA 1
ATOM 924 C C . GLY A 1 133 ? 7.973 -1.596 28.404 1.00 86.75 133 GLY A C 1
ATOM 925 O O . GLY A 1 133 ? 7.504 -1.478 29.538 1.00 86.75 133 GLY A O 1
ATOM 926 N N . SER A 1 134 ? 7.330 -1.172 27.308 1.00 86.94 134 SER A N 1
ATOM 927 C CA . SER A 1 134 ? 5.938 -0.712 27.333 1.00 86.94 134 SER A CA 1
ATOM 928 C C . SER A 1 134 ? 5.006 -1.786 27.905 1.00 86.94 134 SER A C 1
ATOM 930 O O . SER A 1 134 ? 5.149 -2.975 27.623 1.00 86.94 134 SER A O 1
ATOM 932 N N . SER A 1 135 ? 4.032 -1.356 28.709 1.00 86.94 135 SER A N 1
ATOM 933 C CA . SER A 1 135 ? 2.931 -2.195 29.196 1.00 86.94 135 SER A CA 1
ATOM 934 C C . SER A 1 135 ? 1.596 -1.858 28.531 1.00 86.94 135 SER A C 1
ATOM 936 O O . SER A 1 135 ? 0.552 -2.305 29.007 1.00 86.94 135 SER A O 1
ATOM 938 N N . LEU A 1 136 ? 1.608 -0.988 27.517 1.00 91.06 136 LEU A N 1
ATOM 939 C CA . LEU A 1 136 ? 0.402 -0.616 26.788 1.00 91.06 136 LEU A CA 1
ATOM 940 C C . LEU A 1 136 ? -0.017 -1.753 25.851 1.00 91.06 136 LEU A C 1
ATOM 942 O O . LEU A 1 136 ? 0.811 -2.550 25.414 1.00 91.06 136 LEU A O 1
ATOM 946 N N . ALA A 1 137 ? -1.316 -1.828 25.569 1.00 92.88 137 ALA A N 1
ATOM 947 C CA . ALA A 1 137 ? -1.848 -2.754 24.577 1.00 92.88 137 ALA A CA 1
ATOM 948 C C . ALA A 1 137 ? -1.354 -2.383 23.167 1.00 92.88 137 ALA A C 1
ATOM 950 O O . ALA A 1 137 ? -0.846 -1.288 22.948 1.00 92.88 137 ALA A O 1
ATOM 951 N N . ALA A 1 138 ? -1.511 -3.284 22.196 1.00 93.19 138 ALA A N 1
ATOM 952 C CA . ALA A 1 138 ? -1.120 -2.995 20.814 1.00 93.19 138 ALA A CA 1
ATOM 953 C C . ALA A 1 138 ? -1.912 -1.817 20.215 1.00 93.19 138 ALA A C 1
ATOM 955 O O . ALA A 1 138 ? -1.368 -1.043 19.428 1.00 93.19 138 ALA A O 1
ATOM 956 N N . TYR A 1 139 ? -3.170 -1.662 20.634 1.00 96.00 139 TYR A N 1
ATOM 957 C CA . TYR A 1 139 ? -4.037 -0.542 20.295 1.00 96.00 139 TYR A CA 1
ATOM 958 C C . TYR A 1 139 ? -5.014 -0.224 21.433 1.00 96.00 139 TYR A C 1
ATOM 960 O O . TYR A 1 139 ? -5.149 -0.962 22.413 1.00 96.00 139 TYR A O 1
ATOM 968 N N . THR A 1 140 ? -5.728 0.888 21.293 1.00 94.69 140 THR A N 1
ATOM 969 C CA . THR A 1 140 ? -6.893 1.244 22.105 1.00 94.69 140 THR A CA 1
ATOM 970 C C . THR A 1 140 ? -8.008 1.729 21.192 1.00 94.69 140 THR A C 1
ATOM 972 O O . THR A 1 140 ? -7.768 2.592 20.349 1.00 94.69 140 THR A O 1
ATOM 975 N N . LEU A 1 141 ? -9.206 1.176 21.376 1.00 93.88 141 LEU A N 1
ATOM 976 C CA . LEU A 1 141 ? -10.428 1.607 20.707 1.00 93.88 141 LEU A CA 1
ATOM 977 C C . LEU A 1 141 ? -11.331 2.317 21.718 1.00 93.88 141 LEU A C 1
ATOM 979 O O . LEU A 1 141 ? -11.522 1.831 22.833 1.00 93.88 141 LEU A O 1
ATOM 983 N N . GLU A 1 142 ? -11.858 3.477 21.344 1.00 92.81 142 GLU A N 1
ATOM 984 C CA . GLU A 1 142 ? -12.660 4.329 22.221 1.00 92.81 142 GLU A CA 1
ATOM 985 C C . GLU A 1 142 ? -13.939 4.769 21.517 1.00 92.81 142 GLU A C 1
ATOM 987 O O . GLU A 1 142 ? -13.918 5.156 20.350 1.00 92.81 142 GLU A O 1
ATOM 992 N N . GLN A 1 143 ? -15.054 4.754 22.242 1.00 91.31 143 GLN A N 1
ATOM 993 C CA . GLN A 1 143 ? -16.344 5.187 21.721 1.00 91.31 143 GLN A CA 1
ATOM 994 C C . GLN A 1 143 ? -16.363 6.705 21.507 1.00 91.31 143 GLN A C 1
ATOM 996 O O . GLN A 1 143 ? -16.080 7.489 22.421 1.00 91.31 143 GLN A O 1
ATOM 1001 N N . VAL A 1 144 ? -16.777 7.122 20.312 1.00 92.69 144 VAL A N 1
ATOM 1002 C CA . VAL A 1 144 ? -17.144 8.516 20.048 1.00 92.69 144 VAL A CA 1
ATOM 1003 C C . VAL A 1 144 ? -18.539 8.776 20.610 1.00 92.69 144 VAL A C 1
ATOM 1005 O O . VAL A 1 144 ? -19.462 7.991 20.411 1.00 92.69 144 VAL A O 1
ATOM 1008 N N . GLY A 1 145 ? -18.711 9.891 21.323 1.00 86.62 145 GLY A N 1
ATOM 1009 C CA . GLY A 1 145 ? -19.975 10.162 22.010 1.00 86.62 145 GLY A CA 1
ATOM 1010 C C . GLY A 1 145 ? -20.158 9.371 23.309 1.00 86.62 145 GLY A C 1
ATOM 1011 O O . GLY A 1 145 ? -19.242 8.729 23.814 1.00 86.62 145 GLY A O 1
ATOM 1012 N N . THR A 1 146 ? -21.369 9.438 23.868 1.00 82.62 146 THR A N 1
ATOM 1013 C CA . THR A 1 146 ? -21.731 8.772 25.138 1.00 82.62 146 THR A CA 1
ATOM 1014 C C . THR A 1 146 ? -22.566 7.506 24.945 1.00 82.62 146 THR A C 1
ATOM 1016 O O . THR A 1 146 ? -23.024 6.899 25.909 1.00 82.62 146 THR A O 1
ATOM 1019 N N . THR A 1 147 ? -22.851 7.136 23.695 1.00 85.19 147 THR A N 1
ATOM 1020 C CA . THR A 1 147 ? -23.548 5.890 23.357 1.00 85.19 147 THR A CA 1
ATOM 1021 C C . THR A 1 147 ? -22.895 5.233 22.157 1.00 85.19 147 THR A C 1
ATOM 1023 O O . THR A 1 147 ? -22.366 5.923 21.285 1.00 85.19 147 THR A O 1
ATOM 1026 N N . ASN A 1 148 ? -23.014 3.918 22.065 1.00 86.06 148 ASN A N 1
ATOM 1027 C CA . ASN A 1 148 ? -22.447 3.147 20.968 1.00 86.06 148 ASN A CA 1
ATOM 1028 C C . ASN A 1 148 ? -23.125 3.451 19.615 1.00 86.06 148 ASN A C 1
ATOM 1030 O O . ASN A 1 148 ? -22.510 3.300 18.573 1.00 86.06 148 ASN A O 1
ATOM 1034 N N . SER A 1 149 ? -24.348 3.995 19.626 1.00 88.75 149 SER A N 1
ATOM 1035 C CA . SER A 1 149 ? -25.083 4.465 18.441 1.00 88.75 149 SER A CA 1
ATOM 1036 C C . SER A 1 149 ? -24.752 5.895 17.983 1.00 88.75 149 SER A C 1
ATOM 1038 O O . SER A 1 149 ? -25.466 6.451 17.148 1.00 88.75 149 SER A O 1
ATOM 1040 N N . THR A 1 150 ? -23.756 6.552 18.582 1.00 90.56 150 THR A N 1
ATOM 1041 C CA . THR A 1 150 ? -23.461 7.959 18.272 1.00 90.56 150 THR A CA 1
ATOM 1042 C C . THR A 1 150 ? -22.701 8.077 16.955 1.00 90.56 150 THR A C 1
ATOM 1044 O O . THR A 1 150 ? -21.590 7.572 16.851 1.00 90.56 150 THR A O 1
ATOM 1047 N N . ALA A 1 151 ? -23.258 8.808 15.989 1.00 91.81 151 ALA A N 1
ATOM 1048 C CA . ALA A 1 151 ? -22.524 9.212 14.791 1.00 91.81 151 ALA A CA 1
ATOM 1049 C C . ALA A 1 151 ? -21.507 10.317 15.123 1.00 91.81 151 ALA A C 1
ATOM 1051 O O . ALA A 1 151 ? -21.843 11.269 15.841 1.00 91.81 151 ALA A O 1
ATOM 1052 N N . ILE A 1 152 ? -20.289 10.234 14.583 1.00 94.50 152 ILE A N 1
ATOM 1053 C CA . ILE A 1 152 ? -19.213 11.207 14.840 1.00 94.50 152 ILE A CA 1
ATOM 1054 C C . ILE A 1 152 ? -19.623 12.648 14.516 1.00 94.50 152 ILE A C 1
ATOM 1056 O O . ILE A 1 152 ? -19.424 13.541 15.340 1.00 94.50 152 ILE A O 1
ATOM 1060 N N . THR A 1 153 ? -20.319 12.850 13.397 1.00 93.81 153 THR A N 1
ATOM 1061 C CA . THR A 1 153 ? -20.804 14.157 12.911 1.00 93.81 153 THR A CA 1
ATOM 1062 C C . THR A 1 153 ? -21.856 14.810 13.818 1.00 93.81 153 THR A C 1
ATOM 1064 O O . THR A 1 153 ? -22.236 15.966 13.628 1.00 93.81 153 THR A O 1
ATOM 1067 N N . SER A 1 154 ? -22.363 14.083 14.822 1.00 93.25 154 SER A N 1
ATOM 1068 C CA . SER A 1 154 ? -23.295 14.623 15.820 1.00 93.25 154 SER A CA 1
ATOM 1069 C C . SER A 1 154 ? -22.606 15.236 17.043 1.00 93.25 154 SER A C 1
ATOM 1071 O O . SER A 1 154 ? -23.262 15.936 17.821 1.00 93.25 154 SER A O 1
ATOM 1073 N N . VAL A 1 155 ? -21.307 14.975 17.231 1.00 93.62 155 VAL A N 1
ATOM 1074 C CA . VAL A 1 155 ? -20.548 15.380 18.427 1.00 93.62 155 VAL A CA 1
ATOM 1075 C C . VAL A 1 155 ? -19.201 16.035 18.128 1.00 93.62 155 VAL A C 1
ATOM 1077 O O . VAL A 1 155 ? -18.642 16.661 19.031 1.00 93.62 155 VAL A O 1
ATOM 1080 N N . ASP A 1 156 ? -18.664 15.891 16.918 1.00 93.88 156 ASP A N 1
ATOM 1081 C CA . ASP A 1 156 ? -17.425 16.542 16.510 1.00 93.88 156 ASP A CA 1
ATOM 1082 C C . ASP A 1 156 ? -17.534 18.079 16.498 1.00 93.88 156 ASP A C 1
ATOM 1084 O O . ASP A 1 156 ? -18.607 18.686 16.552 1.00 93.88 156 ASP A O 1
ATOM 1088 N N . ASP A 1 157 ? -16.380 18.741 16.486 1.00 92.75 157 ASP A N 1
ATOM 1089 C CA . ASP A 1 157 ? -16.292 20.192 16.375 1.00 92.75 157 ASP A CA 1
ATOM 1090 C C . ASP A 1 157 ? -15.309 20.541 15.263 1.00 92.75 157 ASP A C 1
ATOM 1092 O O . ASP A 1 157 ? -14.112 20.720 15.484 1.00 92.75 157 ASP A O 1
ATOM 1096 N N . THR A 1 158 ? -15.832 20.652 14.045 1.00 92.06 158 THR A N 1
ATOM 1097 C CA . THR A 1 158 ? -15.068 21.016 12.842 1.00 92.06 158 THR A CA 1
ATOM 1098 C C . THR A 1 158 ? -14.591 22.469 12.831 1.00 92.06 158 THR A C 1
ATOM 1100 O O . THR A 1 158 ? -13.746 22.827 12.015 1.00 92.06 158 THR A O 1
ATOM 1103 N N . SER A 1 159 ? -15.108 23.323 13.724 1.00 87.75 159 SER A N 1
ATOM 1104 C CA . SER A 1 159 ? -14.637 24.709 13.861 1.00 87.75 159 SER A CA 1
ATOM 1105 C C . SER A 1 159 ? -13.363 24.790 14.700 1.00 87.75 159 SER A C 1
ATOM 1107 O O . SER A 1 159 ? -12.522 25.655 14.464 1.00 87.75 159 SER A O 1
ATOM 1109 N N . ASN A 1 160 ? -13.228 23.896 15.682 1.00 86.81 160 ASN A N 1
ATOM 1110 C CA . ASN A 1 160 ? -12.062 23.796 16.562 1.00 86.81 160 ASN A CA 1
ATOM 1111 C C . ASN A 1 160 ? -11.199 22.551 16.286 1.00 86.81 160 ASN A C 1
ATOM 1113 O O . ASN A 1 160 ? -10.228 22.327 17.009 1.00 86.81 160 ASN A O 1
ATOM 1117 N N . ASN A 1 161 ? -11.561 21.764 15.271 1.00 91.75 161 ASN A N 1
ATOM 1118 C CA . ASN A 1 161 ? -10.926 20.523 14.834 1.00 91.75 161 ASN A CA 1
ATOM 1119 C C . ASN A 1 161 ? -10.698 19.511 15.959 1.00 91.75 161 ASN A C 1
ATOM 1121 O O . ASN A 1 161 ? -9.568 19.069 16.170 1.00 91.75 161 ASN A O 1
ATOM 1125 N N . TYR A 1 162 ? -11.753 19.135 16.687 1.00 93.38 162 TYR A N 1
ATOM 1126 C CA . TYR A 1 162 ? -11.645 18.035 17.643 1.00 93.38 162 TYR A CA 1
ATOM 1127 C C . TYR A 1 162 ? -12.777 17.020 17.582 1.00 93.38 162 TYR A C 1
ATOM 1129 O O . TYR A 1 162 ? -13.926 17.354 17.299 1.00 93.38 162 TYR A O 1
ATOM 1137 N N . VAL A 1 163 ? -12.433 15.789 17.963 1.00 95.88 163 VAL A N 1
ATOM 1138 C CA . VAL A 1 163 ? -13.377 14.688 18.173 1.00 95.88 163 VAL A CA 1
ATOM 1139 C C . VAL A 1 163 ? -13.422 14.353 19.667 1.00 95.88 163 VAL A C 1
ATOM 1141 O O . VAL A 1 163 ? -12.372 14.070 20.263 1.00 95.88 163 VAL A O 1
ATOM 1144 N N . PRO A 1 164 ? -14.595 14.437 20.319 1.00 92.31 164 PRO A N 1
ATOM 1145 C CA . PRO A 1 164 ? -14.740 14.069 21.716 1.00 92.31 164 PRO A CA 1
ATOM 1146 C C . PRO A 1 164 ? -15.090 12.585 21.885 1.00 92.31 164 PRO A C 1
ATOM 1148 O O . PRO A 1 164 ? -15.917 12.033 21.160 1.00 92.31 164 PRO A O 1
ATOM 1151 N N . VAL A 1 165 ? -14.514 11.967 22.911 1.00 90.19 165 VAL A N 1
ATOM 1152 C CA . VAL A 1 165 ? -14.793 10.576 23.286 1.00 90.19 165 VAL A CA 1
ATOM 1153 C C . VAL A 1 165 ? -15.151 10.467 24.760 1.00 90.19 165 VAL A C 1
ATOM 1155 O O . VAL A 1 165 ? -14.935 11.389 25.564 1.00 90.19 165 VAL A O 1
ATOM 1158 N N . GLU A 1 166 ? -15.680 9.305 25.105 1.00 80.62 166 GLU A N 1
ATOM 1159 C CA . GLU A 1 166 ? -15.860 8.873 26.476 1.00 80.62 166 GLU A CA 1
ATOM 1160 C C . GLU A 1 166 ? -14.832 7.794 26.836 1.00 80.62 166 GLU A C 1
ATOM 1162 O O . GLU A 1 166 ? -14.749 6.739 26.215 1.00 80.62 166 GLU A O 1
ATOM 1167 N N . ILE A 1 167 ? -14.054 8.059 27.880 1.00 73.56 167 ILE A N 1
ATOM 1168 C CA . ILE A 1 167 ? -13.049 7.149 28.425 1.00 73.56 167 ILE A CA 1
ATOM 1169 C C . ILE A 1 167 ? -13.529 6.649 29.790 1.00 73.56 167 ILE A C 1
ATOM 1171 O O . ILE A 1 167 ? -13.993 7.442 30.610 1.00 73.56 167 ILE A O 1
ATOM 1175 N N . ASN A 1 168 ? -13.355 5.353 30.065 1.00 62.81 168 ASN A N 1
ATOM 1176 C CA . ASN A 1 168 ? -13.730 4.680 31.321 1.00 62.81 168 ASN A CA 1
ATOM 1177 C C . ASN A 1 168 ? -15.246 4.567 31.603 1.00 62.81 168 ASN A C 1
ATOM 1179 O O . ASN A 1 168 ? -15.635 4.521 32.772 1.00 62.81 168 ASN A O 1
ATOM 1183 N N . SER A 1 169 ? -16.093 4.453 30.569 1.00 52.19 169 SER A N 1
ATOM 1184 C CA . SER A 1 169 ? -17.515 4.050 30.692 1.00 52.19 169 SER A CA 1
ATOM 1185 C C . SER A 1 169 ? -18.347 4.895 31.687 1.00 52.19 169 SER A C 1
ATOM 1187 O O . SER A 1 169 ? -18.977 4.370 32.606 1.00 52.19 169 SER A O 1
ATOM 1189 N N . GLY A 1 170 ? -18.301 6.220 31.528 1.00 56.31 170 GLY A N 1
ATOM 1190 C CA . GLY A 1 170 ? -19.117 7.197 32.251 1.00 56.31 170 GLY A CA 1
ATOM 1191 C C . GLY A 1 170 ? -20.419 7.580 31.527 1.00 56.31 170 GLY A C 1
ATOM 1192 O O . GLY A 1 170 ? -21.023 6.799 30.809 1.00 56.31 170 GLY A O 1
ATOM 1193 N N . THR A 1 171 ? -20.907 8.798 31.773 1.00 60.22 171 THR A N 1
ATOM 1194 C CA . THR A 1 171 ? -22.115 9.353 31.122 1.00 60.22 171 THR A CA 1
ATOM 1195 C C . THR A 1 171 ? -21.840 10.668 30.391 1.00 60.22 171 THR A C 1
ATOM 1197 O O . THR A 1 171 ? -22.764 11.337 29.927 1.00 60.22 171 THR A O 1
ATOM 1200 N N . ALA A 1 172 ? -20.572 11.081 30.316 1.00 66.94 172 ALA A N 1
ATOM 1201 C CA . ALA A 1 172 ? -20.175 12.380 29.799 1.00 66.94 172 ALA A CA 1
ATOM 1202 C C . ALA A 1 172 ? -18.898 12.292 28.965 1.00 66.94 172 ALA A C 1
ATOM 1204 O O . ALA A 1 172 ? -17.926 11.646 29.358 1.00 66.94 172 ALA A O 1
ATOM 1205 N N . LEU A 1 173 ? -18.885 13.053 27.869 1.00 77.12 173 LEU A N 1
ATOM 1206 C CA . LEU A 1 173 ? -17.698 13.302 27.060 1.00 77.12 173 LEU A CA 1
ATOM 1207 C C . LEU A 1 173 ? -16.598 13.916 27.920 1.00 77.12 173 LEU A C 1
ATOM 1209 O O . LEU A 1 173 ? -16.745 15.008 28.482 1.00 77.12 173 LEU A O 1
ATOM 1213 N N . ASN A 1 174 ? -15.488 13.202 28.018 1.00 75.19 174 ASN A N 1
ATOM 1214 C CA . ASN A 1 174 ? -14.486 13.449 29.041 1.00 75.19 174 ASN A CA 1
ATOM 1215 C C . ASN A 1 174 ? -13.050 13.476 28.506 1.00 75.19 174 ASN A C 1
ATOM 1217 O O . ASN A 1 174 ? -12.097 13.677 29.271 1.00 75.19 174 ASN A O 1
ATOM 1221 N N . TRP A 1 175 ? -12.916 13.374 27.187 1.00 86.06 175 TRP A N 1
ATOM 1222 C CA . TRP A 1 175 ? -11.665 13.511 26.467 1.00 86.06 175 TRP A CA 1
ATOM 1223 C C . TRP A 1 175 ? -11.896 14.079 25.067 1.00 86.06 175 TRP A C 1
ATOM 1225 O O . TRP A 1 175 ? -12.975 13.922 24.496 1.00 86.06 175 TRP A O 1
ATOM 1235 N N . ARG A 1 176 ? -10.900 14.786 24.526 1.00 90.69 176 ARG A N 1
ATOM 1236 C CA . ARG A 1 176 ? -10.943 15.404 23.196 1.00 90.69 176 ARG A CA 1
ATOM 1237 C C . ARG A 1 176 ? -9.596 15.270 22.497 1.00 90.69 176 ARG A C 1
ATOM 1239 O O . ARG A 1 176 ? -8.565 15.623 23.079 1.00 90.69 176 ARG A O 1
ATOM 1246 N N . TYR A 1 177 ? -9.648 14.842 21.240 1.00 94.00 177 TYR A N 1
ATOM 1247 C CA . TYR A 1 177 ? -8.519 14.792 20.314 1.00 94.00 177 TYR A CA 1
ATOM 1248 C C . TYR A 1 177 ? -8.575 15.993 19.386 1.00 94.00 177 TYR A C 1
ATOM 1250 O O . TYR A 1 177 ? -9.500 16.071 18.588 1.00 94.00 177 TYR A O 1
ATOM 1258 N N . TYR A 1 178 ? -7.627 16.924 19.499 1.00 93.31 178 TYR A N 1
ATOM 1259 C CA . TYR A 1 178 ? -7.522 18.054 18.575 1.00 93.31 178 TYR A CA 1
ATOM 1260 C C . TYR A 1 178 ? -6.540 17.718 17.456 1.00 93.31 178 TYR A C 1
ATOM 1262 O O . TYR A 1 178 ? -5.365 17.464 17.733 1.00 93.31 178 TYR A O 1
ATOM 1270 N N . PHE A 1 179 ? -7.022 17.770 16.219 1.00 94.12 179 PHE A N 1
ATOM 1271 C CA . PHE A 1 179 ? -6.250 17.505 15.011 1.00 94.12 179 PHE A CA 1
ATOM 1272 C C . PHE A 1 179 ? -5.654 18.821 14.480 1.00 94.12 179 PHE A C 1
ATOM 1274 O O . PHE A 1 179 ? -6.383 19.813 14.378 1.00 94.12 179 PHE A O 1
ATOM 1281 N N . PRO A 1 180 ? -4.353 18.865 14.135 1.00 92.25 180 PRO A N 1
ATOM 1282 C CA . PRO A 1 180 ? -3.650 20.093 13.745 1.00 92.25 180 PRO A CA 1
ATOM 1283 C C . PRO A 1 180 ? -3.921 20.488 12.281 1.00 92.25 180 PRO A C 1
ATOM 1285 O O . PRO A 1 180 ? -2.999 20.724 11.514 1.00 92.25 180 PRO A O 1
ATOM 1288 N N . ILE A 1 181 ? -5.180 20.524 11.859 1.00 91.38 181 ILE A N 1
ATOM 1289 C CA . ILE A 1 181 ? -5.547 20.748 10.454 1.00 91.38 181 ILE A CA 1
ATOM 1290 C C . ILE A 1 181 ? -5.962 22.195 10.192 1.00 91.38 181 ILE A C 1
ATOM 1292 O O . ILE A 1 181 ? -6.520 22.876 11.062 1.00 91.38 181 ILE A O 1
ATOM 1296 N N . ASP A 1 182 ? -5.743 22.647 8.964 1.00 88.38 182 ASP A N 1
ATOM 1297 C CA . ASP A 1 182 ? -6.160 23.970 8.521 1.00 88.38 182 ASP A CA 1
ATOM 1298 C C . ASP A 1 182 ? -7.673 24.065 8.306 1.00 88.38 182 ASP A C 1
ATOM 1300 O O . ASP A 1 182 ? -8.342 23.136 7.850 1.00 88.38 182 ASP A O 1
ATOM 1304 N N . THR A 1 183 ? -8.235 25.235 8.617 1.00 86.44 183 THR A N 1
ATOM 1305 C CA . THR A 1 183 ? -9.682 25.500 8.498 1.00 86.44 183 THR A CA 1
ATOM 1306 C C . THR A 1 183 ? -10.054 26.330 7.268 1.00 86.44 183 THR A C 1
ATOM 1308 O O . THR A 1 183 ? -11.241 26.476 6.970 1.00 86.44 183 THR A O 1
ATOM 1311 N N . SER A 1 184 ? -9.071 26.845 6.520 1.00 86.00 184 SER A N 1
ATOM 1312 C CA . SER A 1 184 ? -9.275 27.668 5.318 1.00 86.00 184 SER A CA 1
ATOM 1313 C C . SER A 1 184 ? -8.031 27.702 4.422 1.00 86.00 184 SER A C 1
ATOM 1315 O O . SER A 1 184 ? -6.944 27.420 4.908 1.00 86.00 184 SER A O 1
ATOM 1317 N N . GLY A 1 185 ? -8.172 28.158 3.172 1.00 84.62 185 GLY A N 1
ATOM 1318 C CA . GLY A 1 185 ? -7.056 28.298 2.221 1.00 84.62 185 GLY A CA 1
ATOM 1319 C C . GLY A 1 185 ? -6.719 26.988 1.504 1.00 84.62 185 GLY A C 1
ATOM 1320 O O . GLY A 1 185 ? -7.477 26.027 1.610 1.00 84.62 185 GLY A O 1
ATOM 1321 N N . ASN A 1 186 ? -5.588 26.940 0.794 1.00 77.50 186 ASN A N 1
ATOM 1322 C CA . ASN A 1 186 ? -5.193 25.757 0.007 1.00 77.50 186 ASN A CA 1
ATOM 1323 C C . ASN A 1 186 ? -4.559 24.634 0.859 1.00 77.50 186 ASN A C 1
ATOM 1325 O O . ASN A 1 186 ? -4.127 23.630 0.315 1.00 77.50 186 ASN A O 1
ATOM 1329 N N . GLY A 1 187 ? -4.505 24.802 2.188 1.00 83.94 187 GLY A N 1
ATOM 1330 C CA . GLY A 1 187 ? -4.187 23.738 3.151 1.00 83.94 187 GLY A CA 1
ATOM 1331 C C . GLY A 1 187 ? -5.412 23.198 3.896 1.00 83.94 187 GLY A C 1
ATOM 1332 O O . GLY A 1 187 ? -5.272 22.340 4.765 1.00 83.94 187 GLY A O 1
ATOM 1333 N N . GLN A 1 188 ? -6.623 23.699 3.601 1.00 89.62 188 GLN A N 1
ATOM 1334 C CA . GLN A 1 188 ? -7.844 23.329 4.322 1.00 89.62 188 GLN A CA 1
ATOM 1335 C C . GLN A 1 188 ? -8.000 21.804 4.422 1.00 89.62 188 GLN A C 1
ATOM 1337 O O . GLN A 1 188 ? -7.810 21.093 3.438 1.00 89.62 188 GLN A O 1
ATOM 1342 N N . LEU A 1 189 ? -8.412 21.325 5.601 1.00 93.12 189 LEU A N 1
ATOM 1343 C CA . LEU A 1 189 ? -8.631 19.911 5.943 1.00 93.12 189 LEU A CA 1
ATOM 1344 C C . LEU A 1 189 ? -7.363 19.067 6.109 1.00 93.12 189 LEU A C 1
ATOM 1346 O O . LEU A 1 189 ? -7.475 17.965 6.641 1.00 93.12 189 LEU A O 1
ATOM 1350 N N . ALA A 1 190 ? -6.189 19.569 5.725 1.00 92.31 190 ALA A N 1
ATOM 1351 C CA . ALA A 1 190 ? -4.910 18.879 5.842 1.00 92.31 190 ALA A CA 1
ATOM 1352 C C . ALA A 1 190 ? -4.018 19.512 6.922 1.00 92.31 190 ALA A C 1
ATOM 1354 O O . ALA A 1 190 ? -4.213 20.657 7.343 1.00 92.31 190 ALA A O 1
ATOM 1355 N N . PHE A 1 191 ? -3.026 18.753 7.386 1.00 90.06 191 PHE A N 1
ATOM 1356 C CA . PHE A 1 191 ? -1.902 19.284 8.146 1.00 90.06 191 PHE A CA 1
ATOM 1357 C C . PHE A 1 191 ? -0.997 20.088 7.219 1.00 90.06 191 PHE A C 1
ATOM 1359 O O . PHE A 1 191 ? -0.448 19.553 6.258 1.00 90.06 191 PHE A O 1
ATOM 1366 N N . ALA A 1 192 ? -0.832 21.362 7.552 1.00 85.31 192 ALA A N 1
ATOM 1367 C CA . ALA A 1 192 ? 0.080 22.269 6.888 1.00 85.31 192 ALA A CA 1
ATOM 1368 C C . ALA A 1 192 ? 0.988 22.899 7.974 1.00 85.31 192 ALA A C 1
ATOM 1370 O O . ALA A 1 192 ? 0.629 23.924 8.557 1.00 85.31 192 ALA A O 1
ATOM 1371 N N . PRO A 1 193 ? 2.159 22.304 8.300 1.00 77.25 193 PRO A N 1
ATOM 1372 C CA . PRO A 1 193 ? 3.056 22.762 9.370 1.00 77.25 193 PRO A CA 1
ATOM 1373 C C . PRO A 1 193 ? 3.367 24.277 9.445 1.00 77.25 193 PRO A C 1
ATOM 1375 O O . PRO A 1 193 ? 3.538 24.802 10.546 1.00 77.25 193 PRO A O 1
ATOM 1378 N N . ASN A 1 194 ? 3.420 25.010 8.326 1.00 72.88 194 ASN A N 1
ATOM 1379 C CA . ASN A 1 194 ? 3.731 26.450 8.288 1.00 72.88 194 ASN A CA 1
ATOM 1380 C C . ASN A 1 194 ? 2.503 27.373 8.140 1.00 72.88 194 ASN A C 1
ATOM 1382 O O . ASN A 1 194 ? 2.670 28.595 8.029 1.00 72.88 194 ASN A O 1
ATOM 1386 N N . SER A 1 195 ? 1.281 26.838 8.130 1.00 70.19 195 SER A N 1
ATOM 1387 C CA . SER A 1 195 ? 0.057 27.644 8.162 1.00 70.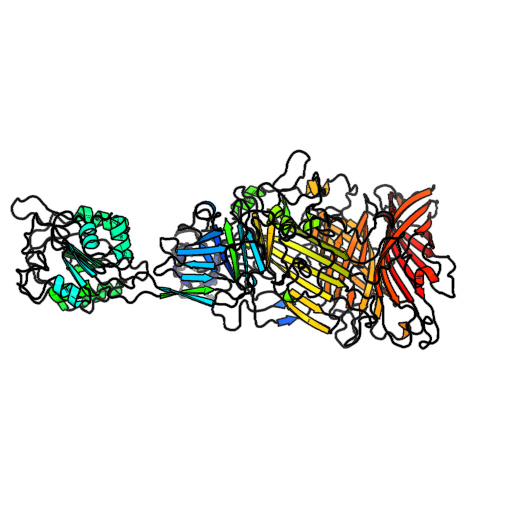19 195 SER A CA 1
ATOM 1388 C C . SER A 1 195 ? -0.284 28.069 9.603 1.00 70.19 195 SER A C 1
ATOM 1390 O O . SER A 1 195 ? 0.339 27.646 10.576 1.00 70.19 195 SER A O 1
ATOM 1392 N N . SER A 1 196 ? -1.284 28.937 9.789 1.00 60.66 196 SER A N 1
ATOM 1393 C CA . SER A 1 196 ? -1.697 29.444 11.111 1.00 60.66 196 SER A CA 1
ATOM 1394 C C . SER A 1 196 ? -2.491 28.440 11.976 1.00 60.66 196 SER A C 1
ATOM 1396 O O . SER A 1 196 ? -3.380 28.858 12.724 1.00 60.66 196 SER A O 1
ATOM 1398 N N . ALA A 1 197 ? -2.218 27.140 11.862 1.00 58.62 197 ALA A N 1
ATOM 1399 C CA . ALA A 1 197 ? -2.989 26.071 12.494 1.00 58.62 197 ALA A CA 1
ATOM 1400 C C . ALA A 1 197 ? -2.980 26.138 14.039 1.00 58.62 197 ALA A C 1
ATOM 1402 O O . ALA A 1 197 ? -2.003 26.536 14.675 1.00 58.62 197 ALA A O 1
ATOM 1403 N N . LEU A 1 198 ? -4.102 25.750 14.657 1.00 63.25 198 LEU A N 1
ATOM 1404 C CA . LEU A 1 198 ? -4.226 25.588 16.109 1.00 63.25 198 LEU A CA 1
ATOM 1405 C C . LEU A 1 198 ? -3.381 24.382 16.556 1.00 63.25 198 LEU A C 1
ATOM 1407 O O . LEU A 1 198 ? -3.506 23.313 15.966 1.00 63.25 198 LEU A O 1
ATOM 1411 N N . ASP A 1 199 ? -2.567 24.530 17.609 1.00 67.94 199 ASP A N 1
ATOM 1412 C CA . ASP A 1 199 ? -1.744 23.428 18.131 1.00 67.94 199 ASP A CA 1
ATOM 1413 C C . ASP A 1 199 ? -2.602 22.183 18.431 1.00 67.94 199 ASP A C 1
ATOM 1415 O O . ASP A 1 199 ? -3.561 22.248 19.219 1.00 67.94 199 ASP A O 1
ATOM 1419 N N . GLY A 1 200 ? -2.232 21.041 17.845 1.00 83.88 200 GLY A N 1
ATOM 1420 C CA . GLY A 1 200 ? -2.829 19.758 18.189 1.00 83.88 200 GLY A CA 1
ATOM 1421 C C . GLY A 1 200 ? -2.554 19.414 19.656 1.00 83.88 200 GLY A C 1
ATOM 1422 O O . GLY A 1 200 ? -1.518 19.759 20.235 1.00 83.88 200 GLY A O 1
ATOM 1423 N N . LYS A 1 201 ? -3.534 18.802 20.317 1.00 88.25 201 LYS A N 1
ATOM 1424 C CA . LYS A 1 201 ? -3.483 18.556 21.763 1.00 88.25 201 LYS A CA 1
ATOM 1425 C C . LYS A 1 201 ? -4.453 17.470 22.184 1.00 88.25 201 LYS A C 1
ATOM 1427 O O . LYS A 1 201 ? -5.498 17.262 21.568 1.00 88.25 201 LYS A O 1
ATOM 1432 N N . TYR A 1 202 ? -4.149 16.878 23.327 1.00 87.75 202 TYR A N 1
ATOM 1433 C CA . TYR A 1 202 ? -5.084 16.044 24.064 1.00 87.75 202 TYR A CA 1
ATOM 1434 C C . TYR A 1 202 ? -5.633 16.820 25.251 1.00 87.75 202 TYR A C 1
ATOM 1436 O O . TYR A 1 202 ? -4.887 17.514 25.951 1.00 87.75 202 TYR A O 1
ATOM 1444 N N . TYR A 1 203 ? -6.941 16.731 25.465 1.00 84.00 203 TYR A N 1
ATOM 1445 C CA . TYR A 1 203 ? -7.623 17.540 26.466 1.00 84.00 203 TYR A CA 1
ATOM 1446 C C . TYR A 1 203 ? -8.675 16.734 27.217 1.00 84.00 203 TYR A C 1
ATOM 1448 O O . TYR A 1 203 ? -9.597 16.197 26.606 1.00 84.00 203 TYR A O 1
ATOM 1456 N N . SER A 1 204 ? -8.598 16.747 28.546 1.00 81.88 204 SER A N 1
ATOM 1457 C CA . SER A 1 204 ? -9.682 16.268 29.402 1.00 81.88 204 SER A CA 1
ATOM 1458 C C . SER A 1 204 ? -10.371 17.443 30.095 1.00 81.88 204 SER A C 1
ATOM 1460 O O . SER A 1 204 ? -9.691 18.202 30.790 1.00 81.88 204 SER A O 1
ATOM 1462 N N . PRO A 1 205 ? -11.702 17.595 29.963 1.00 71.50 205 PRO A N 1
ATOM 1463 C CA . PRO A 1 205 ? -12.490 18.503 30.792 1.00 71.50 205 PRO A CA 1
ATOM 1464 C C . PRO A 1 205 ? -12.839 17.944 32.185 1.00 71.50 205 PRO A C 1
ATOM 1466 O O . PRO A 1 205 ? -13.494 18.654 32.947 1.00 71.50 205 PRO A O 1
ATOM 1469 N N . LEU A 1 206 ? -12.468 16.703 32.541 1.00 64.75 206 LEU A N 1
ATOM 1470 C CA . LEU A 1 206 ? -12.822 16.139 33.852 1.00 64.75 206 LEU A CA 1
ATOM 1471 C C . LEU A 1 206 ? -12.082 16.835 34.989 1.00 64.75 206 LEU A C 1
ATOM 1473 O O . LEU A 1 206 ? -10.856 16.916 34.991 1.00 64.75 206 LEU A O 1
ATOM 1477 N N . GLY A 1 207 ? -12.828 17.248 36.014 1.00 60.03 207 GLY A N 1
ATOM 1478 C CA . GLY A 1 207 ? -12.246 17.873 37.196 1.00 60.03 207 GLY A CA 1
ATOM 1479 C C . GLY A 1 207 ? -11.475 19.147 36.857 1.00 60.03 207 GLY A C 1
ATOM 1480 O O . GLY A 1 207 ? -12.025 20.080 36.275 1.00 60.03 207 GLY A O 1
ATOM 1481 N N . THR A 1 208 ? -10.197 19.195 37.240 1.00 60.09 208 THR A N 1
ATOM 1482 C CA . THR A 1 208 ? -9.288 20.241 36.754 1.00 60.09 208 THR A CA 1
ATOM 1483 C C . THR A 1 208 ? -8.842 19.865 35.352 1.00 60.09 208 THR A C 1
ATOM 1485 O O . THR A 1 208 ? -8.138 18.872 35.192 1.00 60.09 208 THR A O 1
ATOM 1488 N N . ALA A 1 209 ? -9.216 20.679 34.365 1.00 66.69 209 ALA A N 1
ATOM 1489 C CA . ALA A 1 209 ? -8.886 20.409 32.976 1.00 66.69 209 ALA A CA 1
ATOM 1490 C C . ALA A 1 209 ? -7.383 20.152 32.781 1.00 66.69 209 ALA A C 1
ATOM 1492 O O . ALA A 1 209 ? -6.545 20.956 33.204 1.00 66.69 209 ALA A O 1
ATOM 1493 N N . VAL A 1 210 ? -7.055 19.046 32.117 1.00 76.00 210 VAL A N 1
ATOM 1494 C CA . VAL A 1 210 ? -5.677 18.672 31.787 1.00 76.00 210 VAL A CA 1
ATOM 1495 C C . VAL A 1 210 ? -5.487 18.801 30.287 1.00 76.00 210 VAL A C 1
ATOM 1497 O O . VAL A 1 210 ? -6.374 18.468 29.504 1.00 76.00 210 VAL A O 1
ATOM 1500 N N . THR A 1 211 ? -4.347 19.347 29.878 1.00 81.94 211 THR A N 1
ATOM 1501 C CA . THR A 1 211 ? -3.999 19.540 28.470 1.00 81.94 211 THR A CA 1
ATOM 1502 C C . THR A 1 211 ? -2.567 19.102 28.237 1.00 81.94 211 THR A C 1
ATOM 1504 O O . THR A 1 211 ? -1.674 19.497 28.987 1.00 81.94 211 THR A O 1
ATOM 1507 N N . THR A 1 212 ? -2.354 18.355 27.161 1.00 83.50 212 THR A N 1
ATOM 1508 C CA . THR A 1 212 ? -1.027 18.045 26.635 1.00 83.50 212 THR A CA 1
ATOM 1509 C C . THR A 1 212 ? -0.959 18.561 25.212 1.00 83.50 212 THR A C 1
ATOM 1511 O O . THR A 1 212 ? -1.580 17.995 24.317 1.00 83.50 212 THR A O 1
ATOM 1514 N N . THR A 1 213 ? -0.239 19.663 25.027 1.00 83.62 213 THR A N 1
ATOM 1515 C CA . THR A 1 213 ? 0.042 20.225 23.704 1.00 83.62 213 THR A CA 1
ATOM 1516 C C . THR A 1 213 ? 1.089 19.377 22.993 1.00 83.62 213 THR A C 1
ATOM 1518 O O . THR A 1 213 ? 2.065 18.939 23.611 1.00 83.62 213 THR A O 1
ATOM 1521 N N . ILE A 1 214 ? 0.882 19.167 21.700 1.00 87.69 214 ILE A N 1
ATOM 1522 C CA . ILE A 1 214 ? 1.824 18.538 20.780 1.00 87.69 214 ILE A CA 1
ATOM 1523 C C . ILE A 1 214 ? 2.392 19.661 19.918 1.00 87.69 214 ILE A C 1
ATOM 1525 O O . ILE A 1 214 ? 1.642 20.488 19.396 1.00 87.69 214 ILE A O 1
ATOM 1529 N N . ALA A 1 215 ? 3.714 19.754 19.842 1.00 86.38 215 ALA A N 1
ATOM 1530 C CA . ALA A 1 215 ? 4.350 20.764 19.015 1.00 86.38 215 ALA A CA 1
ATOM 1531 C C . ALA A 1 215 ? 4.116 20.443 17.535 1.00 86.38 215 ALA A C 1
ATOM 1533 O O . ALA A 1 215 ? 4.069 19.282 17.149 1.00 86.38 215 ALA A O 1
ATOM 1534 N N . ASN A 1 216 ? 4.031 21.473 16.695 1.00 83.50 216 ASN A N 1
ATOM 1535 C CA . ASN A 1 216 ? 3.853 21.301 15.253 1.00 83.50 216 ASN A CA 1
ATOM 1536 C C . ASN A 1 216 ? 4.927 20.374 14.632 1.00 83.50 216 ASN A C 1
ATOM 1538 O O . ASN A 1 216 ? 4.597 19.471 13.878 1.00 83.50 216 ASN A O 1
ATOM 1542 N N . ALA A 1 217 ? 6.186 20.511 15.065 1.00 84.50 217 ALA A N 1
ATOM 1543 C CA . ALA A 1 217 ? 7.305 19.666 14.632 1.00 84.50 217 ALA A CA 1
ATOM 1544 C C . ALA A 1 217 ? 7.240 18.198 15.107 1.00 84.50 217 ALA A C 1
ATOM 1546 O O . ALA A 1 217 ? 8.069 17.401 14.691 1.00 84.50 217 ALA A O 1
ATOM 1547 N N . GLU A 1 218 ? 6.310 17.851 16.002 1.00 89.56 218 GLU A N 1
ATOM 1548 C CA . GLU A 1 218 ? 6.065 16.472 16.453 1.00 89.56 218 GLU A CA 1
ATOM 1549 C C . GLU A 1 218 ? 4.922 15.811 15.655 1.00 89.56 218 GLU A C 1
ATOM 1551 O O . GLU A 1 218 ? 4.523 14.694 15.973 1.00 89.56 218 GLU A O 1
ATOM 1556 N N . PHE A 1 219 ? 4.351 16.481 14.647 1.00 90.44 219 PHE A N 1
ATOM 1557 C CA . PHE A 1 219 ? 3.389 15.885 13.719 1.00 90.44 219 PHE A CA 1
ATOM 1558 C C . PHE A 1 219 ? 4.071 15.512 12.407 1.00 90.44 219 PHE A C 1
ATOM 1560 O O . PHE A 1 219 ? 4.837 16.296 11.855 1.00 90.44 219 PHE A O 1
ATOM 1567 N N . LEU A 1 220 ? 3.739 14.327 11.893 1.00 91.50 220 LEU A N 1
ATOM 1568 C CA . LEU A 1 220 ? 4.188 13.876 10.574 1.00 91.50 220 LEU A CA 1
ATOM 1569 C C . LEU A 1 220 ? 3.129 14.165 9.503 1.00 91.50 220 LEU A C 1
ATOM 1571 O O . LEU A 1 220 ? 3.445 14.651 8.424 1.00 91.50 220 LEU A O 1
ATOM 1575 N N . THR A 1 221 ? 1.859 13.888 9.804 1.00 93.38 221 THR A N 1
ATOM 1576 C CA . THR A 1 221 ? 0.715 14.208 8.943 1.00 93.38 221 THR A CA 1
ATOM 1577 C C . THR A 1 221 ? -0.579 14.216 9.757 1.00 93.38 221 THR A C 1
ATOM 1579 O O . THR A 1 221 ? -0.666 13.599 10.825 1.00 93.38 221 THR A O 1
ATOM 1582 N N . ALA A 1 222 ? -1.591 14.923 9.265 1.00 95.31 222 ALA A N 1
ATOM 1583 C CA . ALA A 1 222 ? -2.962 14.856 9.748 1.00 95.31 222 ALA A CA 1
ATOM 1584 C C . ALA A 1 222 ? -3.932 15.305 8.652 1.00 95.31 222 ALA A C 1
ATOM 1586 O O . ALA A 1 222 ? -3.557 16.019 7.721 1.00 95.31 222 ALA A O 1
ATOM 1587 N N . GLY A 1 223 ? -5.192 14.922 8.787 1.00 95.50 223 GLY A N 1
ATOM 1588 C CA . GLY A 1 223 ? -6.238 15.354 7.879 1.00 95.50 223 GLY A CA 1
ATOM 1589 C C . GLY A 1 223 ? -7.614 14.865 8.298 1.00 95.50 223 GLY A C 1
ATOM 1590 O O . GLY A 1 223 ? -7.752 14.073 9.235 1.00 95.50 223 GLY A O 1
ATOM 1591 N N . ARG A 1 224 ? -8.640 15.335 7.592 1.00 95.69 224 ARG A N 1
ATOM 1592 C CA . ARG A 1 224 ? -9.997 14.787 7.677 1.00 95.69 224 ARG A CA 1
ATOM 1593 C C . ARG A 1 224 ? -10.732 14.918 6.358 1.00 95.69 224 ARG A C 1
ATOM 1595 O O . ARG A 1 224 ? -10.485 15.873 5.628 1.00 95.69 224 ARG A O 1
ATOM 1602 N N . LEU A 1 225 ? -11.708 14.054 6.115 1.00 95.31 225 LEU A N 1
ATOM 1603 C CA . LEU A 1 225 ? -12.678 14.290 5.049 1.00 95.31 225 LEU A CA 1
ATOM 1604 C C . LEU A 1 225 ? -13.494 15.557 5.341 1.00 95.31 225 LEU A C 1
ATOM 1606 O O . LEU A 1 225 ? -13.790 15.888 6.496 1.00 95.31 225 LEU A O 1
ATOM 1610 N N . GLY A 1 226 ? -13.879 16.279 4.290 1.00 93.25 226 GLY A N 1
ATOM 1611 C CA . GLY A 1 226 ? -14.650 17.520 4.385 1.00 93.25 226 GLY A CA 1
ATOM 1612 C C . GLY A 1 226 ? -15.983 17.334 5.108 1.00 93.25 226 GLY A C 1
ATOM 1613 O O . GLY A 1 226 ? -16.404 18.226 5.850 1.00 93.25 226 GLY A O 1
ATOM 1614 N N . SER A 1 227 ? -16.576 16.156 4.949 1.00 91.69 227 SER A N 1
ATOM 1615 C CA . SER A 1 227 ? -17.800 15.670 5.586 1.00 91.69 227 SER A CA 1
ATOM 1616 C C . SER A 1 227 ? -17.609 15.211 7.048 1.00 91.69 227 SER A C 1
ATOM 1618 O O . SER A 1 227 ? -18.563 15.226 7.819 1.00 91.69 227 SER A O 1
ATOM 1620 N N . ALA A 1 228 ? -16.353 15.011 7.474 1.00 93.81 228 ALA A N 1
ATOM 1621 C CA . ALA A 1 228 ? -15.914 14.737 8.847 1.00 93.81 228 ALA A CA 1
ATOM 1622 C C . ALA A 1 228 ? -16.213 13.329 9.408 1.00 93.81 228 ALA A C 1
ATOM 1624 O O . ALA A 1 228 ? -16.090 13.112 10.614 1.00 93.81 228 ALA A O 1
ATOM 1625 N N . GLU A 1 229 ? -16.502 12.346 8.556 1.00 93.56 229 GLU A N 1
ATOM 1626 C CA . GLU A 1 229 ? -16.670 10.936 8.947 1.00 93.56 229 GLU A CA 1
ATOM 1627 C C . GLU A 1 229 ? -15.342 10.173 9.077 1.00 93.56 229 GLU A C 1
ATOM 1629 O O . GLU A 1 229 ? -15.328 9.082 9.635 1.00 93.56 229 GLU A O 1
ATOM 1634 N N . TYR A 1 230 ? -14.216 10.738 8.624 1.00 97.00 230 TYR A N 1
ATOM 1635 C CA . TYR A 1 230 ? -12.882 10.152 8.794 1.00 97.00 230 TYR A CA 1
ATOM 1636 C C . TYR A 1 230 ? -11.829 11.228 9.067 1.00 97.00 230 TYR A C 1
ATOM 1638 O O . TYR A 1 230 ? -11.719 12.213 8.336 1.00 97.00 230 TYR A O 1
ATOM 1646 N N . TRP A 1 231 ? -11.049 11.019 10.125 1.00 97.88 231 TRP A N 1
ATOM 1647 C CA . TRP A 1 231 ? -9.976 11.875 10.615 1.00 97.88 231 TRP A CA 1
ATOM 1648 C C . TRP A 1 231 ? -8.751 11.023 10.919 1.00 97.88 231 TRP A C 1
ATOM 1650 O O . TRP A 1 231 ? -8.868 9.909 11.434 1.00 97.88 231 TRP A O 1
ATOM 1660 N N . PHE A 1 232 ? -7.568 11.575 10.683 1.00 98.00 232 PHE A N 1
ATOM 1661 C CA . PHE A 1 232 ? -6.310 10.915 10.998 1.00 98.00 232 PHE A CA 1
ATOM 1662 C C . PHE A 1 232 ? -5.261 11.920 11.466 1.00 98.00 232 PHE A C 1
ATOM 1664 O O . PHE A 1 232 ? -5.239 13.073 11.036 1.00 98.00 232 PHE A O 1
ATOM 1671 N N . MET A 1 233 ? -4.367 11.474 12.341 1.00 97.06 233 MET A N 1
ATOM 1672 C CA . MET A 1 233 ? -3.101 12.144 12.625 1.00 97.06 233 MET A CA 1
ATOM 1673 C C . MET A 1 233 ? -2.046 11.138 13.073 1.00 97.06 233 MET A C 1
ATOM 1675 O O . MET A 1 233 ? -2.359 10.141 13.730 1.00 97.06 233 MET A O 1
ATOM 1679 N N . THR A 1 234 ? -0.793 11.433 12.755 1.00 95.81 234 THR A N 1
ATOM 1680 C CA . THR A 1 234 ? 0.377 10.649 13.158 1.00 95.81 234 THR A CA 1
ATOM 1681 C C . THR A 1 234 ? 1.421 11.579 13.764 1.00 95.81 234 THR A C 1
ATOM 1683 O O . THR A 1 234 ? 1.701 12.645 13.204 1.00 95.81 234 THR A O 1
ATOM 1686 N N . THR A 1 235 ? 2.014 11.178 14.884 1.00 94.25 235 THR A N 1
ATOM 1687 C CA . THR A 1 235 ? 3.028 11.974 15.591 1.00 94.25 235 THR A CA 1
ATOM 1688 C C . THR A 1 235 ? 4.389 11.286 15.611 1.00 94.25 235 THR A C 1
ATOM 1690 O O . THR A 1 235 ? 4.429 10.062 15.610 1.00 94.25 235 THR A O 1
ATOM 1693 N N . ASP A 1 236 ? 5.458 12.069 15.721 1.00 91.94 236 ASP A N 1
ATOM 1694 C CA . ASP A 1 236 ? 6.797 11.668 16.178 1.00 91.94 236 ASP A CA 1
ATOM 1695 C C . ASP A 1 236 ? 6.979 12.254 17.588 1.00 91.94 236 ASP A C 1
ATOM 1697 O O . ASP A 1 236 ? 7.415 13.395 17.782 1.00 91.94 236 ASP A O 1
ATOM 1701 N N . LYS A 1 237 ? 6.447 11.539 18.583 1.00 91.12 237 LYS A N 1
ATOM 1702 C CA . LYS A 1 237 ? 6.355 12.022 19.965 1.00 91.12 237 LYS A CA 1
ATOM 1703 C C . LYS A 1 237 ? 6.526 10.866 20.931 1.00 91.12 237 LYS A C 1
ATOM 1705 O O . LYS A 1 237 ? 5.776 9.895 20.896 1.00 91.12 237 LYS A O 1
ATOM 1710 N N . ALA A 1 238 ? 7.431 11.053 21.888 1.00 91.81 238 ALA A N 1
ATOM 1711 C CA . ALA A 1 238 ? 7.648 10.105 22.972 1.00 91.81 238 ALA A CA 1
ATOM 1712 C C . ALA A 1 238 ? 6.363 9.818 23.769 1.00 91.81 238 ALA A C 1
ATOM 1714 O O . ALA A 1 238 ? 5.563 10.724 24.047 1.00 91.81 238 ALA A O 1
ATOM 1715 N N . ALA A 1 239 ? 6.222 8.568 24.222 1.00 90.12 239 ALA A N 1
ATOM 1716 C CA . ALA A 1 239 ? 5.129 8.160 25.096 1.00 90.12 239 ALA A CA 1
ATOM 1717 C C . ALA A 1 239 ? 5.044 9.050 26.349 1.00 90.12 239 ALA A C 1
ATOM 1719 O O . ALA A 1 239 ? 6.050 9.432 26.958 1.00 90.12 239 ALA A O 1
ATOM 1720 N N . ALA A 1 240 ? 3.820 9.358 26.774 1.00 87.00 240 ALA A N 1
ATOM 1721 C CA . ALA A 1 240 ? 3.584 10.207 27.933 1.00 87.00 240 ALA A CA 1
ATOM 1722 C C . ALA A 1 240 ? 2.305 9.823 28.676 1.00 87.00 240 ALA A C 1
ATOM 1724 O O . ALA A 1 240 ? 1.315 9.396 28.091 1.00 87.00 240 ALA A O 1
ATOM 1725 N N . ASN A 1 241 ? 2.311 10.043 29.988 1.00 85.06 241 ASN A N 1
ATOM 1726 C CA . ASN A 1 241 ? 1.174 9.760 30.852 1.00 85.06 241 ASN A CA 1
ATOM 1727 C C . ASN A 1 241 ? 0.534 11.064 31.313 1.00 85.06 241 ASN A C 1
ATOM 1729 O O . ASN A 1 241 ? 1.197 11.935 31.882 1.00 85.06 241 ASN A O 1
ATOM 1733 N N . ILE A 1 242 ? -0.771 11.176 31.102 1.00 78.75 242 ILE A N 1
ATOM 1734 C CA . ILE A 1 242 ? -1.580 12.323 31.489 1.00 78.75 242 ILE A CA 1
ATOM 1735 C C . ILE A 1 242 ? -2.396 11.920 32.711 1.00 78.75 242 ILE A C 1
ATOM 1737 O O . ILE A 1 242 ? -3.424 11.253 32.605 1.00 78.75 242 ILE A O 1
ATOM 1741 N N . SER A 1 243 ? -1.930 12.319 33.892 1.00 74.94 243 SER A N 1
ATOM 1742 C CA . SER A 1 243 ? -2.704 12.151 35.120 1.00 74.94 243 SER A CA 1
ATOM 1743 C C . SER A 1 243 ? -3.750 13.254 35.236 1.00 74.94 243 SER A C 1
ATOM 1745 O O . SER A 1 243 ? -3.420 14.439 35.184 1.00 74.94 243 SER A O 1
ATOM 1747 N N . TYR A 1 244 ? -5.000 12.863 35.445 1.00 64.31 244 TYR A N 1
ATOM 1748 C CA . TYR A 1 244 ? -6.091 13.770 35.764 1.00 64.31 244 TYR A CA 1
ATOM 1749 C C . TYR A 1 244 ? -6.753 13.354 37.068 1.00 64.31 244 TYR A C 1
ATOM 1751 O O . TYR A 1 244 ? -6.774 12.188 37.463 1.00 64.31 244 TYR A O 1
ATOM 1759 N N . THR A 1 245 ? -7.291 14.349 37.753 1.00 55.06 245 THR A N 1
ATOM 1760 C CA . THR A 1 245 ? -7.916 14.187 39.055 1.00 55.06 245 THR A CA 1
ATOM 1761 C C . THR A 1 245 ? -9.377 14.566 38.909 1.00 55.06 245 THR A C 1
ATOM 1763 O O . THR A 1 245 ? -9.681 15.696 38.525 1.00 55.06 245 THR A O 1
ATOM 1766 N N . SER A 1 246 ? -10.278 13.633 39.210 1.00 52.53 246 SER A N 1
ATOM 1767 C CA . SER A 1 246 ? -11.718 13.900 39.239 1.00 52.53 246 SER A CA 1
ATOM 1768 C C . SER A 1 246 ? -12.044 15.100 40.142 1.00 52.53 246 SER A C 1
ATOM 1770 O O . SER A 1 246 ? -11.358 15.365 41.134 1.00 52.53 246 SER A O 1
ATOM 1772 N N . SER A 1 247 ? -13.126 15.821 39.833 1.00 49.16 247 SER A N 1
ATOM 1773 C CA . SER A 1 247 ? -13.646 16.930 40.655 1.00 49.16 247 SER A CA 1
ATOM 1774 C C . SER A 1 247 ? -14.049 16.512 42.074 1.00 49.16 247 SER A C 1
ATOM 1776 O O . SER A 1 247 ? -14.327 17.378 42.902 1.00 49.16 247 SER A O 1
ATOM 1778 N N . ALA A 1 248 ? -14.011 15.219 42.412 1.00 50.97 248 ALA A N 1
ATOM 1779 C CA . ALA A 1 248 ? -14.282 14.672 43.742 1.00 50.97 248 ALA A CA 1
ATOM 1780 C C . ALA A 1 248 ? -13.280 15.117 44.843 1.00 50.97 248 ALA A C 1
ATOM 1782 O O . ALA A 1 248 ? -13.212 14.507 45.905 1.00 50.97 248 ALA A O 1
ATOM 1783 N N . GLY A 1 249 ? -12.495 16.179 44.622 1.00 53.75 249 GLY A N 1
ATOM 1784 C CA . GLY A 1 249 ? -11.374 16.600 45.462 1.00 53.75 249 GLY A CA 1
ATOM 1785 C C . GLY A 1 249 ? -11.530 17.864 46.318 1.00 53.75 249 GLY A C 1
ATOM 1786 O O . GLY A 1 249 ? -10.560 18.207 46.990 1.00 53.75 249 GLY A O 1
ATOM 1787 N N . GLN A 1 250 ? -12.667 18.577 46.332 1.00 55.81 250 GLN A N 1
ATOM 1788 C CA . GLN A 1 250 ? -12.854 19.758 47.213 1.00 55.81 250 GLN A CA 1
ATOM 1789 C C . GLN A 1 250 ? -14.256 19.899 47.825 1.00 55.81 250 GLN A C 1
ATOM 1791 O O . GLN A 1 250 ? -14.708 21.000 48.146 1.00 55.81 250 GLN A O 1
ATOM 1796 N N . ARG A 1 251 ? -14.931 18.779 48.084 1.00 74.50 251 ARG A N 1
ATOM 1797 C CA . ARG A 1 251 ? -16.157 18.772 48.887 1.00 74.50 251 ARG A CA 1
ATOM 1798 C C . ARG A 1 251 ? -15.812 19.113 50.334 1.00 74.50 251 ARG A C 1
ATOM 1800 O O . ARG A 1 251 ? -15.459 18.257 51.132 1.00 74.50 251 ARG A O 1
ATOM 1807 N N . SER A 1 252 ? -15.826 20.401 50.641 1.00 79.69 252 SER A N 1
ATOM 1808 C CA . SER A 1 252 ? -15.349 20.971 51.903 1.00 79.69 252 SER A CA 1
ATOM 1809 C C . SER A 1 252 ? -16.490 21.408 52.809 1.00 79.69 252 SER A C 1
ATOM 1811 O O . SER A 1 252 ? -16.243 21.724 53.971 1.00 79.69 252 SER A O 1
ATOM 1813 N N . HIS A 1 253 ? -17.729 21.397 52.313 1.00 86.94 253 HIS A N 1
ATOM 1814 C CA . HIS A 1 253 ? -18.907 21.832 53.049 1.00 86.94 253 HIS A CA 1
ATOM 1815 C C . HIS A 1 253 ? -19.882 20.685 53.291 1.00 86.94 253 HIS A C 1
ATOM 1817 O O . HIS A 1 253 ? -20.029 19.778 52.479 1.00 86.94 253 HIS A O 1
ATOM 1823 N N . GLY A 1 254 ? -20.588 20.744 54.413 1.00 89.94 254 GLY A N 1
ATOM 1824 C CA . GLY A 1 254 ? -21.720 19.871 54.682 1.00 89.94 254 GLY A CA 1
ATOM 1825 C C . GLY A 1 254 ? -22.882 20.711 55.173 1.00 89.94 254 GLY A C 1
ATOM 1826 O O . GLY A 1 254 ? -22.698 21.631 55.976 1.00 89.94 254 GLY A O 1
ATOM 1827 N N . ILE A 1 255 ? -24.074 20.425 54.669 1.00 90.19 255 ILE A N 1
ATOM 1828 C CA . ILE A 1 255 ? -25.239 21.271 54.893 1.00 90.19 255 ILE A CA 1
ATOM 1829 C C . ILE A 1 255 ? -26.370 20.507 55.560 1.00 90.19 255 ILE A C 1
ATOM 1831 O O . ILE A 1 255 ? -26.538 19.301 55.375 1.00 90.19 255 ILE A O 1
ATOM 1835 N N . VAL A 1 256 ? -27.181 21.245 56.313 1.00 87.31 256 VAL A N 1
ATOM 1836 C CA . VAL A 1 256 ? -28.479 20.759 56.781 1.00 87.31 256 VAL A CA 1
ATOM 1837 C C . VAL A 1 256 ? -29.589 21.555 56.117 1.00 87.31 256 VAL A C 1
ATOM 1839 O O . VAL A 1 256 ? -29.534 22.785 56.055 1.00 87.31 256 VAL A O 1
ATOM 1842 N N . VAL A 1 257 ? -30.588 20.838 55.612 1.00 86.62 257 VAL A N 1
ATOM 1843 C CA . VAL A 1 257 ? -31.692 21.363 54.805 1.00 86.62 257 VAL A CA 1
ATOM 1844 C C . VAL A 1 257 ? -33.029 20.942 55.417 1.00 86.62 257 VAL A C 1
ATOM 1846 O O . VAL A 1 257 ? -33.127 19.899 56.065 1.00 86.62 257 VAL A O 1
ATOM 1849 N N . GLY A 1 258 ? -34.067 21.754 55.235 1.00 79.56 258 GLY A N 1
ATOM 1850 C CA . GLY A 1 258 ? -35.403 21.467 55.760 1.00 79.56 258 GLY A CA 1
ATOM 1851 C C . GLY A 1 258 ? -36.350 22.658 55.663 1.00 79.56 258 GLY A C 1
ATOM 1852 O O . GLY A 1 258 ? -35.943 23.743 55.243 1.00 79.56 258 GLY A O 1
ATOM 1853 N N . ASP A 1 259 ? -37.610 22.456 56.048 1.00 71.62 259 ASP A N 1
ATOM 1854 C CA . ASP A 1 259 ? -38.662 23.481 56.025 1.00 71.62 259 ASP A CA 1
ATOM 1855 C C . ASP A 1 259 ? -39.176 23.828 57.439 1.00 71.62 259 ASP A C 1
ATOM 1857 O O . ASP A 1 259 ? -39.245 22.979 58.327 1.00 71.62 259 ASP A O 1
ATOM 1861 N N . ASN A 1 260 ? -39.584 25.087 57.635 1.00 66.31 260 ASN A N 1
ATOM 1862 C CA . ASN A 1 260 ? -40.118 25.630 58.889 1.00 66.31 260 ASN A CA 1
ATOM 1863 C C . ASN A 1 260 ? -41.592 25.258 59.147 1.00 66.31 260 ASN A C 1
ATOM 1865 O O . ASN A 1 260 ? -42.124 25.589 60.209 1.00 66.31 260 ASN A O 1
ATOM 1869 N N . THR A 1 261 ? -42.272 24.623 58.188 1.00 62.25 261 THR A N 1
ATOM 1870 C CA . THR A 1 261 ? -43.729 24.414 58.230 1.00 62.25 261 THR A CA 1
ATOM 1871 C C . THR A 1 261 ? -44.174 23.353 59.243 1.00 62.25 261 THR A C 1
ATOM 1873 O O . THR A 1 261 ? -45.214 23.531 59.878 1.00 62.25 261 THR A O 1
ATOM 1876 N N . TYR A 1 262 ? -43.408 22.272 59.431 1.00 57.47 262 TYR A N 1
ATOM 1877 C CA . TYR A 1 262 ? -43.847 21.105 60.223 1.00 57.47 262 TYR A CA 1
ATOM 1878 C C . TYR A 1 262 ? -42.984 20.804 61.450 1.00 57.47 262 TYR A C 1
ATOM 1880 O O . TYR A 1 262 ? -43.499 20.350 62.471 1.00 57.47 262 TYR A O 1
ATOM 1888 N N . TYR A 1 263 ? -41.700 21.151 61.402 1.00 58.94 263 TYR A N 1
ATOM 1889 C CA . TYR A 1 263 ? -40.783 21.067 62.532 1.00 58.94 263 TYR A CA 1
ATOM 1890 C C . TYR A 1 263 ? -40.171 22.455 62.724 1.00 58.94 263 TYR A C 1
ATOM 1892 O O . TYR A 1 263 ? -39.429 22.936 61.875 1.00 58.94 263 TYR A O 1
ATOM 1900 N N . GLY A 1 264 ? -40.532 23.150 63.808 1.00 54.75 264 GLY A N 1
ATOM 1901 C CA . GLY A 1 264 ? -40.003 24.492 64.081 1.00 54.75 264 GLY A CA 1
ATOM 1902 C C . GLY A 1 264 ? -38.476 24.500 64.251 1.00 54.75 264 GLY A C 1
ATOM 1903 O O . GLY A 1 264 ? -37.840 23.451 64.342 1.00 54.75 264 GLY A O 1
ATOM 1904 N N . THR A 1 265 ? -37.879 25.686 64.403 1.00 53.19 265 THR A N 1
ATOM 1905 C CA . THR A 1 265 ? -36.418 25.898 64.544 1.00 53.19 265 THR A CA 1
ATOM 1906 C C . THR A 1 265 ? -35.728 25.094 65.662 1.00 53.19 265 THR A C 1
ATOM 1908 O O . THR A 1 265 ? -34.508 25.041 65.704 1.00 53.19 265 THR A O 1
ATOM 1911 N N . GLN A 1 266 ? -36.467 24.409 66.544 1.00 52.72 266 GLN A N 1
ATOM 1912 C CA . GLN A 1 266 ? -35.923 23.416 67.486 1.00 52.72 266 GLN A CA 1
ATOM 1913 C C . GLN A 1 266 ? -35.279 22.186 66.817 1.00 52.72 266 GLN A C 1
ATOM 1915 O O . GLN A 1 266 ? -34.515 21.481 67.480 1.00 52.72 266 GLN A O 1
ATOM 1920 N N . TYR A 1 267 ? -35.588 21.927 65.542 1.00 55.03 267 TYR A N 1
ATOM 1921 C CA . TYR A 1 267 ? -35.006 20.851 64.730 1.00 55.03 267 TYR A CA 1
ATOM 1922 C C . TYR A 1 267 ? -33.999 21.359 63.691 1.00 55.03 267 TYR A C 1
ATOM 1924 O O . TYR A 1 267 ? -33.265 20.546 63.127 1.00 55.03 267 TYR A O 1
ATOM 1932 N N . ALA A 1 268 ? -33.919 22.682 63.501 1.00 55.41 268 ALA A N 1
ATOM 1933 C CA . ALA A 1 268 ? -32.821 23.324 62.800 1.00 55.41 268 ALA A CA 1
ATOM 1934 C C . ALA A 1 268 ? -31.564 23.126 63.653 1.00 55.41 268 ALA A C 1
ATOM 1936 O O . ALA A 1 268 ? -31.499 23.504 64.821 1.00 55.41 268 ALA A O 1
ATOM 1937 N N . SER A 1 269 ? -30.567 22.463 63.097 1.00 58.78 269 SER A N 1
ATOM 1938 C CA . SER A 1 269 ? -29.333 22.022 63.752 1.00 58.78 269 SER A CA 1
ATOM 1939 C C . SER A 1 269 ? -28.396 23.152 64.228 1.00 58.78 269 SER A C 1
ATOM 1941 O O . SER A 1 269 ? -27.201 22.915 64.379 1.00 58.78 269 SER A O 1
ATOM 1943 N N . ASP A 1 270 ? -28.894 24.371 64.474 1.00 53.50 270 ASP A N 1
ATOM 1944 C CA . ASP A 1 270 ? -28.110 25.537 64.921 1.00 53.50 270 ASP A CA 1
ATOM 1945 C C . ASP A 1 270 ? -28.185 25.837 66.431 1.00 53.50 270 ASP A C 1
ATOM 1947 O O . ASP A 1 270 ? -27.457 26.692 66.943 1.00 53.50 270 ASP A O 1
ATOM 1951 N N . GLY A 1 271 ? -29.023 25.116 67.178 1.00 52.06 271 GLY A N 1
ATOM 1952 C CA . GLY A 1 271 ? -29.191 25.357 68.604 1.00 52.06 271 GLY A CA 1
ATOM 1953 C C . GLY A 1 271 ? -27.956 24.953 69.414 1.00 52.06 271 GLY A C 1
ATOM 1954 O O . GLY A 1 271 ? -27.647 23.769 69.538 1.00 52.06 271 GLY A O 1
ATOM 1955 N N . THR A 1 272 ? -27.345 25.915 70.109 1.00 48.19 272 THR A N 1
ATOM 1956 C CA . THR A 1 272 ? -26.337 25.785 71.195 1.00 48.19 272 THR A CA 1
ATOM 1957 C C . THR A 1 272 ? -26.751 24.876 72.372 1.00 48.19 272 THR A C 1
ATOM 1959 O O . THR A 1 272 ? -26.088 24.831 73.407 1.00 48.19 272 THR A O 1
ATOM 1962 N N . TYR A 1 273 ? -27.851 24.138 72.236 1.00 50.41 273 TYR A N 1
ATOM 1963 C CA . TYR A 1 273 ? -28.505 23.379 73.285 1.00 50.41 273 TYR A CA 1
ATOM 1964 C C . TYR A 1 273 ? -28.009 21.921 73.398 1.00 50.41 273 TYR A C 1
ATOM 1966 O O . TYR A 1 273 ? -28.154 21.353 74.483 1.00 50.41 273 TYR A O 1
ATOM 1974 N N . HIS A 1 274 ? -27.376 21.319 72.368 1.00 59.88 274 HIS A N 1
ATOM 1975 C CA . HIS A 1 274 ? -26.934 19.902 72.382 1.00 59.88 274 HIS A CA 1
ATOM 1976 C C . HIS A 1 274 ? -25.628 19.621 71.601 1.00 59.88 274 HIS A C 1
ATOM 1978 O O . HIS A 1 274 ? -25.412 20.194 70.541 1.00 59.88 274 HIS A O 1
ATOM 1984 N N . SER A 1 275 ? -24.783 18.698 72.096 1.00 63.34 275 SER A N 1
ATOM 1985 C CA . SER A 1 275 ? -23.465 18.336 71.522 1.00 63.34 275 SER A CA 1
ATOM 1986 C C . SER A 1 275 ? -23.475 17.199 70.481 1.00 63.34 275 SER A C 1
ATOM 1988 O O . SER A 1 275 ? -22.436 16.897 69.901 1.00 63.34 275 SER A O 1
ATOM 1990 N N . THR A 1 276 ? -24.616 16.546 70.249 1.00 74.56 276 THR A N 1
ATOM 1991 C CA . THR A 1 276 ? -24.769 15.380 69.356 1.00 74.56 276 THR A CA 1
ATOM 1992 C C . THR A 1 276 ? -25.873 15.636 68.320 1.00 74.56 276 THR A C 1
ATOM 1994 O O . THR A 1 276 ? -27.019 15.240 68.511 1.00 74.56 276 THR A O 1
ATOM 1997 N N . ASN A 1 277 ? -25.553 16.370 67.248 1.00 76.31 277 ASN A N 1
ATOM 1998 C CA . ASN A 1 277 ? -26.482 16.771 66.182 1.00 76.31 277 ASN A CA 1
ATOM 1999 C C . ASN A 1 277 ? -25.811 16.689 64.789 1.00 76.31 277 ASN A C 1
ATOM 2001 O O . ASN A 1 277 ? -24.626 16.373 64.690 1.00 76.31 277 ASN A O 1
ATOM 2005 N N . TRP A 1 278 ? -26.549 16.961 63.702 1.00 81.44 278 TRP A N 1
ATOM 2006 C CA . TRP A 1 278 ? -25.987 16.893 62.342 1.00 81.44 278 TRP A CA 1
ATOM 2007 C C . TRP A 1 278 ? -24.862 17.900 62.110 1.00 81.44 278 TRP A C 1
ATOM 2009 O O . TRP A 1 278 ? -23.886 17.551 61.460 1.00 81.44 278 TRP A O 1
ATOM 2019 N N . ALA A 1 279 ? -24.924 19.100 62.694 1.00 81.19 279 ALA A N 1
ATOM 2020 C CA . ALA A 1 279 ? -23.831 20.065 62.592 1.00 81.19 279 ALA A CA 1
ATOM 2021 C C . ALA A 1 279 ? -22.537 19.535 63.242 1.00 81.19 279 ALA A C 1
ATOM 2023 O O . ALA A 1 279 ? -21.451 19.699 62.683 1.00 81.19 279 ALA A O 1
ATOM 2024 N N . THR A 1 280 ? -22.627 18.850 64.390 1.00 81.25 280 THR A N 1
ATOM 2025 C CA . THR A 1 280 ? -21.458 18.237 65.045 1.00 81.25 280 THR A CA 1
ATOM 2026 C C . THR A 1 280 ? -20.971 16.970 64.344 1.00 81.25 280 THR A C 1
ATOM 2028 O O . THR A 1 280 ? -19.766 16.735 64.307 1.00 81.25 280 THR A O 1
ATOM 2031 N N . ALA A 1 281 ? -21.860 16.190 63.721 1.00 83.75 281 ALA A N 1
ATOM 2032 C CA . ALA A 1 281 ? -21.471 15.058 62.875 1.00 83.75 281 ALA A CA 1
ATOM 2033 C C . ALA A 1 281 ? -20.760 15.519 61.588 1.00 83.75 281 ALA A C 1
ATOM 2035 O O . ALA A 1 281 ? -19.708 14.984 61.255 1.00 83.75 281 ALA A O 1
ATOM 2036 N N . ILE A 1 282 ? -21.282 16.557 60.925 1.00 85.38 282 ILE A N 1
ATOM 2037 C CA . ILE A 1 282 ? -20.714 17.169 59.714 1.00 85.38 282 ILE A CA 1
ATOM 2038 C C . ILE A 1 282 ? -19.329 17.757 59.992 1.00 85.38 282 ILE A C 1
ATOM 2040 O O . ILE A 1 282 ? -18.368 17.446 59.293 1.00 85.38 282 ILE A O 1
ATOM 2044 N N . THR A 1 283 ? -19.202 18.568 61.046 1.00 85.75 283 THR A N 1
ATOM 2045 C CA . THR A 1 283 ? -17.900 19.136 61.435 1.00 85.75 283 THR A CA 1
ATOM 2046 C C . THR A 1 283 ? -16.931 18.067 61.933 1.00 85.75 283 THR A C 1
ATOM 2048 O O . THR A 1 283 ? -15.740 18.135 61.640 1.00 85.75 283 THR A O 1
ATOM 2051 N N . GLY A 1 284 ? -17.429 17.044 62.636 1.00 82.44 284 GLY A N 1
ATOM 2052 C CA . GLY A 1 284 ? -16.648 15.880 63.054 1.00 82.44 284 GLY A CA 1
ATOM 2053 C C . GLY A 1 284 ? -16.145 15.019 61.891 1.00 82.44 284 GLY A C 1
ATOM 2054 O O . GLY A 1 284 ? -15.122 14.360 62.047 1.00 82.44 284 GLY A O 1
ATOM 2055 N N . ALA A 1 285 ? -16.823 15.058 60.741 1.00 81.44 285 ALA A N 1
ATOM 2056 C CA . ALA A 1 285 ? -16.383 14.423 59.501 1.00 81.44 285 ALA A CA 1
ATOM 2057 C C . ALA A 1 285 ? -15.384 15.270 58.689 1.00 81.44 285 ALA A C 1
ATOM 2059 O O . ALA A 1 285 ? -14.870 14.815 57.671 1.00 81.44 285 ALA A O 1
ATOM 2060 N N . GLY A 1 286 ? -15.069 16.485 59.154 1.00 82.75 286 GLY A N 1
ATOM 2061 C CA . GLY A 1 286 ? -14.078 17.373 58.543 1.00 82.75 286 GLY A CA 1
ATOM 2062 C C . GLY A 1 286 ? -14.649 18.461 57.630 1.00 82.75 286 GLY A C 1
ATOM 2063 O O . GLY A 1 286 ? -13.871 19.234 57.077 1.00 82.75 286 GLY A O 1
ATOM 2064 N N . TYR A 1 287 ? -15.974 18.575 57.496 1.00 85.50 287 TYR A N 1
ATOM 2065 C CA . TYR A 1 287 ? -16.598 19.607 56.665 1.00 85.50 287 TYR A CA 1
ATOM 2066 C C . TYR A 1 287 ? -16.807 20.939 57.403 1.00 85.50 287 TYR A C 1
ATOM 2068 O O . TYR A 1 287 ? -17.079 20.996 58.606 1.00 85.50 287 TYR A O 1
ATOM 2076 N N . THR A 1 288 ? -16.808 22.027 56.640 1.00 89.88 288 THR A N 1
ATOM 2077 C CA . THR A 1 288 ? -17.350 23.326 57.041 1.00 89.88 288 THR A CA 1
ATOM 2078 C C . THR A 1 288 ? -18.876 23.257 57.021 1.00 89.88 288 THR A C 1
ATOM 2080 O O . THR A 1 288 ? -19.498 23.076 55.976 1.00 89.88 288 THR A O 1
ATOM 2083 N N . TYR A 1 289 ? -19.500 23.380 58.191 1.00 88.94 289 TYR A N 1
ATOM 2084 C CA . TYR A 1 289 ? -20.954 23.299 58.311 1.00 88.94 289 TYR A CA 1
ATOM 2085 C C . TYR A 1 289 ? -21.652 24.584 57.846 1.00 88.94 289 TYR A C 1
ATOM 2087 O O . TYR A 1 289 ? -21.308 25.678 58.302 1.00 88.94 289 TYR A O 1
ATOM 2095 N N . LEU A 1 290 ? -22.691 24.438 57.019 1.00 89.00 290 LEU A N 1
ATOM 2096 C CA . LEU A 1 290 ? -23.586 25.522 56.609 1.00 89.00 290 LEU A CA 1
ATOM 2097 C C . LEU A 1 290 ? -25.052 25.165 56.908 1.00 89.00 290 LEU A C 1
ATOM 2099 O O . LEU A 1 290 ? -25.542 24.088 56.569 1.00 89.00 290 LEU A O 1
ATOM 2103 N N . ASN A 1 291 ? -25.775 26.088 57.546 1.00 86.50 291 ASN A N 1
ATOM 2104 C CA . ASN A 1 291 ? -27.195 25.916 57.844 1.00 86.50 291 ASN A CA 1
ATOM 2105 C C . ASN A 1 291 ? -28.054 26.462 56.695 1.00 86.50 291 ASN A C 1
ATOM 2107 O O . ASN A 1 291 ? -28.161 27.677 56.539 1.00 86.50 291 ASN A O 1
ATOM 2111 N N . CYS A 1 292 ? -28.696 25.574 55.937 1.00 86.38 292 CYS A N 1
ATOM 2112 C CA . CYS A 1 292 ? -29.602 25.927 54.842 1.00 86.38 292 CYS A CA 1
ATOM 2113 C C . CYS A 1 292 ? -31.083 25.720 55.189 1.00 86.38 292 CYS A C 1
ATOM 2115 O O . CYS A 1 292 ? -31.948 25.768 54.313 1.00 86.38 292 CYS A O 1
ATOM 2117 N N . PHE A 1 293 ? -31.398 25.507 56.466 1.00 83.12 293 PHE A N 1
ATOM 2118 C CA . PHE A 1 293 ? -32.755 25.263 56.937 1.00 83.12 293 PHE A CA 1
ATOM 2119 C C . PHE A 1 293 ? -33.678 26.474 56.706 1.00 83.12 293 PHE A C 1
ATOM 2121 O O . PHE A 1 293 ? -33.321 27.611 57.014 1.00 83.12 293 PHE A O 1
ATOM 2128 N N . GLY A 1 294 ? -34.885 26.242 56.180 1.00 75.00 294 GLY A N 1
ATOM 2129 C CA . GLY A 1 294 ? -35.877 27.293 55.914 1.00 75.00 294 GLY A CA 1
ATOM 2130 C C . GLY A 1 294 ? -35.582 28.175 54.691 1.00 75.00 294 GLY A C 1
ATOM 2131 O O . GLY A 1 294 ? -36.266 29.178 54.486 1.00 75.00 294 GLY A O 1
ATOM 2132 N N . SER A 1 295 ? -34.589 27.812 53.874 1.00 79.56 295 SER A N 1
ATOM 2133 C CA . SER A 1 295 ? -34.247 28.451 52.596 1.00 79.56 295 SER A CA 1
ATOM 2134 C C . SER A 1 295 ? -34.088 27.387 51.507 1.00 79.56 295 SER A C 1
ATOM 2136 O O . SER A 1 295 ? -33.832 26.229 51.831 1.00 79.56 295 SER A O 1
ATOM 2138 N N . ASN A 1 296 ? -34.235 27.742 50.223 1.00 86.69 296 ASN A N 1
ATOM 2139 C CA . ASN A 1 296 ? -33.877 26.783 49.176 1.00 86.69 296 ASN A CA 1
ATOM 2140 C C . ASN A 1 296 ? -32.344 26.620 49.108 1.00 86.69 296 ASN A C 1
ATOM 2142 O O . ASN A 1 296 ? -31.601 27.579 49.345 1.00 86.69 296 ASN A O 1
ATOM 2146 N N . VAL A 1 297 ? -31.870 25.404 48.826 1.00 89.31 297 VAL A N 1
ATOM 2147 C CA . VAL A 1 297 ? -30.439 25.065 48.948 1.00 89.31 297 VAL A CA 1
ATOM 2148 C C . VAL A 1 297 ? -29.582 25.881 47.985 1.00 89.31 297 VAL A C 1
ATOM 2150 O O . VAL A 1 297 ? -28.594 26.467 48.411 1.00 89.31 297 VAL A O 1
ATOM 2153 N N . SER A 1 298 ? -29.997 26.020 46.726 1.00 92.06 298 SER A N 1
ATOM 2154 C CA . SER A 1 298 ? -29.319 26.861 45.731 1.00 92.06 298 SER A CA 1
ATOM 2155 C C . SER A 1 298 ? -29.071 28.300 46.223 1.00 92.06 298 SER A C 1
ATOM 2157 O O . SER A 1 298 ? -27.948 28.797 46.136 1.00 92.06 298 SER A O 1
ATOM 2159 N N . THR A 1 299 ? -30.069 28.955 46.832 1.00 91.31 299 THR A N 1
ATOM 2160 C CA . THR A 1 299 ? -29.913 30.317 47.383 1.00 91.31 299 THR A CA 1
ATOM 2161 C C . THR A 1 299 ? -29.006 30.325 48.610 1.00 91.31 299 THR A C 1
ATOM 2163 O O . THR A 1 299 ? -28.204 31.243 48.769 1.00 91.31 299 THR A O 1
ATOM 2166 N N . CYS A 1 300 ? -29.110 29.319 49.482 1.00 90.56 300 CYS A N 1
ATOM 2167 C CA . CYS A 1 300 ? -28.239 29.190 50.651 1.00 90.56 300 CYS A CA 1
ATOM 2168 C C . CYS A 1 300 ? -26.758 29.086 50.254 1.00 90.56 300 CYS A C 1
ATOM 2170 O O . CYS A 1 300 ? -25.926 29.822 50.783 1.00 90.56 300 CYS A O 1
ATOM 2172 N N . LEU A 1 301 ? -26.450 28.216 49.288 1.00 92.25 301 LEU A N 1
ATOM 2173 C CA . LEU A 1 301 ? -25.097 28.014 48.772 1.00 92.25 301 LEU A CA 1
ATOM 2174 C C . LEU A 1 301 ? -24.580 29.277 48.075 1.00 92.25 301 LEU A C 1
ATOM 2176 O O . LEU A 1 301 ? -23.493 29.755 48.395 1.00 92.25 301 LEU A O 1
ATOM 2180 N N . SER A 1 302 ? -25.411 29.902 47.233 1.00 90.62 302 SER A N 1
ATOM 2181 C CA . SER A 1 302 ? -25.074 31.165 46.568 1.00 90.62 302 SER A CA 1
ATOM 2182 C C . SER A 1 302 ? -24.762 32.291 47.565 1.00 90.62 302 SER A C 1
ATOM 2184 O O . SER A 1 302 ? -23.772 33.002 47.394 1.00 90.62 302 SER A O 1
ATOM 2186 N N . ASN A 1 303 ? -25.534 32.416 48.651 1.00 91.31 303 ASN A N 1
ATOM 2187 C CA . ASN A 1 303 ? -25.273 33.395 49.713 1.00 91.31 303 ASN A CA 1
ATOM 2188 C C . ASN A 1 303 ? -23.962 33.126 50.470 1.00 91.31 303 ASN A C 1
ATOM 2190 O O . ASN A 1 303 ? -23.356 34.064 50.990 1.00 91.31 303 ASN A O 1
ATOM 2194 N N . ALA A 1 304 ? -23.537 31.864 50.547 1.00 86.50 304 ALA A N 1
ATOM 2195 C CA . ALA A 1 304 ? -22.262 31.456 51.129 1.00 86.50 304 ALA A CA 1
ATOM 2196 C C . ALA A 1 304 ? -21.089 31.520 50.128 1.00 86.50 304 ALA A C 1
ATOM 2198 O O . ALA A 1 304 ? -19.948 31.297 50.525 1.00 86.50 304 ALA A O 1
ATOM 2199 N N . GLY A 1 305 ? -21.347 31.865 48.860 1.00 88.06 305 GLY A N 1
ATOM 2200 C CA . GLY A 1 305 ? -20.328 31.952 47.812 1.00 88.06 305 GLY A CA 1
ATOM 2201 C C . GLY A 1 305 ? -19.806 30.595 47.332 1.00 88.06 305 GLY A C 1
ATOM 2202 O O . GLY A 1 305 ? -18.690 30.540 46.827 1.00 88.06 305 GLY A O 1
ATOM 2203 N N . ILE A 1 306 ? -20.589 29.527 47.502 1.00 86.25 306 ILE A N 1
ATOM 2204 C CA . ILE A 1 306 ? -20.243 28.152 47.113 1.00 86.25 306 ILE A CA 1
ATOM 2205 C C . ILE A 1 306 ? -21.321 27.553 46.195 1.00 86.25 306 ILE A C 1
ATOM 2207 O O . ILE A 1 306 ? -22.416 28.106 46.050 1.00 86.25 306 ILE A O 1
ATOM 2211 N N . SER A 1 307 ? -21.016 26.421 45.571 1.00 86.19 307 SER A N 1
ATOM 2212 C CA . SER A 1 307 ? -21.892 25.660 44.675 1.00 86.19 307 SER A CA 1
ATOM 2213 C C . SER A 1 307 ? -22.285 24.303 45.277 1.00 86.19 307 SER A C 1
ATOM 2215 O O . SER A 1 307 ? -21.855 23.951 46.375 1.00 86.19 307 SER A O 1
ATOM 2217 N N . LEU A 1 308 ? -23.131 23.536 44.580 1.00 85.50 308 LEU A N 1
ATOM 2218 C CA . LEU A 1 308 ? -23.488 22.174 44.999 1.00 85.50 308 LEU A CA 1
ATOM 2219 C C . LEU A 1 308 ? -22.270 21.229 44.992 1.00 85.50 308 LEU A C 1
ATOM 2221 O O . LEU A 1 308 ? -22.187 20.348 45.843 1.00 85.50 308 LEU A O 1
ATOM 2225 N N . ASP A 1 309 ? -21.296 21.461 44.109 1.00 80.12 309 ASP A N 1
ATOM 2226 C CA . ASP A 1 309 ? -20.094 20.626 43.969 1.00 80.12 309 ASP A CA 1
ATOM 2227 C C . ASP A 1 309 ? -19.122 20.768 45.152 1.00 80.12 309 ASP A C 1
ATOM 2229 O O . ASP A 1 309 ? -18.350 19.852 45.441 1.00 80.12 309 ASP A O 1
ATOM 2233 N N . ASP A 1 310 ? -19.206 21.877 45.895 1.00 82.12 310 ASP A N 1
ATOM 2234 C CA . ASP A 1 310 ? -18.428 22.121 47.118 1.00 82.12 310 ASP A CA 1
ATOM 2235 C C . ASP A 1 310 ? -19.000 21.384 48.344 1.00 82.12 310 ASP A C 1
ATOM 2237 O O . ASP A 1 310 ? -18.369 21.346 49.411 1.00 82.12 310 ASP A O 1
ATOM 2241 N N . VAL A 1 311 ? -20.205 20.814 48.220 1.00 86.56 311 VAL A N 1
ATOM 2242 C CA . VAL A 1 311 ? -20.941 20.156 49.303 1.00 86.56 311 VAL A CA 1
ATOM 2243 C C . VAL A 1 311 ? -20.706 18.648 49.253 1.00 86.56 311 VAL A C 1
ATOM 2245 O O . VAL A 1 311 ? -21.115 17.971 48.318 1.00 86.56 311 VAL A O 1
ATOM 2248 N N . GLY A 1 312 ? -20.072 18.094 50.285 1.00 83.00 312 GLY A N 1
ATOM 2249 C CA . GLY A 1 312 ? -19.852 16.651 50.425 1.00 83.00 312 GLY A CA 1
ATOM 2250 C C . GLY A 1 312 ? -21.004 15.902 51.069 1.00 83.00 312 GLY A C 1
ATOM 2251 O O . GLY A 1 312 ? -21.221 14.729 50.775 1.00 83.00 312 GLY A O 1
ATOM 2252 N N . PHE A 1 313 ? -21.766 16.588 51.919 1.00 89.12 313 PHE A N 1
ATOM 2253 C CA . PHE A 1 313 ? -22.817 15.964 52.704 1.00 89.12 313 PHE A CA 1
ATOM 2254 C C . PHE A 1 313 ? -24.058 16.854 52.815 1.00 89.12 313 PHE A C 1
ATOM 2256 O O . PHE A 1 313 ? -23.954 18.021 53.198 1.00 89.12 313 PHE A O 1
ATOM 2263 N N . ILE A 1 314 ? -25.237 16.299 52.535 1.00 90.75 314 ILE A N 1
ATOM 2264 C CA . ILE A 1 314 ? -26.537 16.955 52.722 1.00 90.75 314 ILE A CA 1
ATOM 2265 C C . ILE A 1 314 ? -27.363 16.122 53.698 1.00 90.75 314 ILE A C 1
ATOM 2267 O O . ILE A 1 314 ? -27.722 14.990 53.391 1.00 90.75 314 ILE A O 1
ATOM 2271 N N . ALA A 1 315 ? -27.740 16.695 54.840 1.00 88.69 315 ALA A N 1
ATOM 2272 C CA . ALA A 1 315 ? -28.694 16.074 55.757 1.00 88.69 315 ALA A CA 1
ATOM 2273 C C . ALA A 1 315 ? -30.034 16.812 55.788 1.00 88.69 315 ALA A C 1
ATOM 2275 O O . ALA A 1 315 ? -30.090 18.029 55.946 1.00 88.69 315 ALA A O 1
ATOM 2276 N N . SER A 1 316 ? -31.125 16.052 55.747 1.00 84.12 316 SER A N 1
ATOM 2277 C CA . SER A 1 316 ? -32.474 16.511 56.067 1.00 84.12 316 SER A CA 1
ATOM 2278 C C . SER A 1 316 ? -33.039 15.739 57.248 1.00 84.12 316 SER A C 1
ATOM 2280 O O . SER A 1 316 ? -33.017 14.507 57.249 1.00 84.12 316 SER A O 1
ATOM 2282 N N . ASN A 1 317 ? -33.593 16.456 58.232 1.00 75.94 317 ASN A N 1
ATOM 2283 C CA . ASN A 1 317 ? -34.347 15.855 59.340 1.00 75.94 317 ASN A CA 1
ATOM 2284 C C . ASN A 1 317 ? -35.853 16.175 59.322 1.00 75.94 317 ASN A C 1
ATOM 2286 O O . ASN A 1 317 ? -36.533 15.916 60.311 1.00 75.94 317 ASN A O 1
ATOM 2290 N N . THR A 1 318 ? -36.369 16.732 58.222 1.00 73.38 318 THR A N 1
ATOM 2291 C CA . THR A 1 318 ? -37.758 17.214 58.134 1.00 73.38 318 THR A CA 1
ATOM 2292 C C . THR A 1 318 ? -38.582 16.441 57.114 1.00 73.38 318 THR A C 1
ATOM 2294 O O . THR A 1 318 ? -38.050 15.950 56.118 1.00 73.38 318 THR A O 1
ATOM 2297 N N . LEU A 1 319 ? -39.894 16.396 57.343 1.00 74.12 319 LEU A N 1
ATOM 2298 C CA . LEU A 1 319 ? -40.882 15.870 56.404 1.00 74.12 319 LEU A CA 1
ATOM 2299 C C . LEU A 1 319 ? -41.463 16.990 55.533 1.00 74.12 319 LEU A C 1
ATOM 2301 O O . LEU A 1 319 ? -41.672 18.105 56.013 1.00 74.12 319 LEU A O 1
ATOM 2305 N N . GLY A 1 320 ? -41.776 16.662 54.278 1.00 71.62 320 GLY A N 1
ATOM 2306 C CA . GLY A 1 320 ? -42.282 17.596 53.272 1.00 71.62 320 GLY A CA 1
ATOM 2307 C C . GLY A 1 320 ? -41.231 17.923 52.209 1.00 71.62 320 GLY A C 1
ATOM 2308 O O . GLY A 1 320 ? -40.033 17.922 52.489 1.00 71.62 320 GLY A O 1
ATOM 2309 N N . THR A 1 321 ? -41.688 18.184 50.978 1.00 77.38 321 THR A N 1
ATOM 2310 C CA . THR A 1 321 ? -40.820 18.363 49.805 1.00 77.38 321 THR A CA 1
ATOM 2311 C C . THR A 1 321 ? -39.748 19.417 50.060 1.00 77.38 321 THR A C 1
ATOM 2313 O O . THR A 1 321 ? -40.045 20.599 50.245 1.00 77.38 321 THR A O 1
ATOM 2316 N N . ILE A 1 322 ? -38.488 18.989 50.023 1.00 83.56 322 ILE A N 1
ATOM 2317 C CA . ILE A 1 322 ? -37.347 19.870 50.237 1.00 83.56 322 ILE A CA 1
ATOM 2318 C C . ILE A 1 322 ? -37.131 20.675 48.966 1.00 83.56 322 ILE A C 1
ATOM 2320 O O . ILE A 1 322 ? -36.960 20.123 47.879 1.00 83.56 322 ILE A O 1
ATOM 2324 N N . ASN A 1 323 ? -37.105 21.995 49.089 1.00 86.06 323 ASN A N 1
ATOM 2325 C CA . ASN A 1 323 ? -36.766 22.844 47.961 1.00 86.06 323 ASN A CA 1
ATOM 2326 C C . ASN A 1 323 ? -35.239 22.943 47.821 1.00 86.06 323 ASN A C 1
ATOM 2328 O O . ASN A 1 323 ? -34.608 23.804 48.430 1.00 86.06 323 ASN A O 1
ATOM 2332 N N . PHE A 1 324 ? -34.632 22.075 47.012 1.00 89.00 324 PHE A N 1
ATOM 2333 C CA . PHE A 1 324 ? -33.198 22.165 46.723 1.00 89.00 324 PHE A CA 1
ATOM 2334 C C . PHE A 1 324 ? -32.848 23.386 45.858 1.00 89.00 324 PHE A C 1
ATOM 2336 O O . PHE A 1 324 ? -31.733 23.890 45.917 1.00 89.00 324 PHE A O 1
ATOM 2343 N N . GLY A 1 325 ? -33.784 23.902 45.057 1.00 87.19 325 GLY A N 1
ATOM 2344 C CA . GLY A 1 325 ? -33.448 24.859 43.996 1.00 87.19 325 GLY A CA 1
ATOM 2345 C C . GLY A 1 325 ? -32.575 24.256 42.882 1.00 87.19 325 GLY A C 1
ATOM 2346 O O . GLY A 1 325 ? -32.061 25.003 42.060 1.00 87.19 325 GLY A O 1
ATOM 2347 N N . TYR A 1 326 ? -32.440 22.925 42.859 1.00 87.25 326 TYR A N 1
ATOM 2348 C CA . TYR A 1 326 ? -31.802 22.104 41.829 1.00 87.25 326 TYR A CA 1
ATOM 2349 C C . TYR A 1 326 ? -32.811 21.064 41.325 1.00 87.25 326 TYR A C 1
ATOM 2351 O O . TYR A 1 326 ? -33.760 20.722 42.041 1.00 87.25 326 TYR A O 1
ATOM 2359 N N . THR A 1 327 ? -32.631 20.582 40.096 1.00 88.00 327 THR A N 1
ATOM 2360 C CA . THR A 1 327 ? -33.446 19.492 39.531 1.00 88.00 327 THR A CA 1
ATOM 2361 C C . THR A 1 327 ? -33.084 18.142 40.161 1.00 88.00 327 THR A C 1
ATOM 2363 O O . THR A 1 327 ? -32.011 17.993 40.742 1.00 88.00 327 THR A O 1
ATOM 2366 N N . ASN A 1 328 ? -33.964 17.140 40.052 1.00 85.50 328 ASN A N 1
ATOM 2367 C CA . ASN A 1 328 ? -33.680 15.806 40.598 1.00 85.50 328 ASN A CA 1
ATOM 2368 C C . ASN A 1 328 ? -32.487 15.135 39.902 1.00 85.50 328 ASN A C 1
ATOM 2370 O O . ASN A 1 328 ? -31.712 14.490 40.595 1.00 85.50 328 ASN A O 1
ATOM 2374 N N . SER A 1 329 ? -32.310 15.340 38.588 1.00 77.44 329 SER A N 1
ATOM 2375 C CA . SER A 1 329 ? -31.133 14.854 37.851 1.00 77.44 329 SER A CA 1
ATOM 2376 C C . SER A 1 329 ? -29.849 15.494 38.387 1.00 77.44 329 SER A C 1
ATOM 2378 O O . SER A 1 329 ? -28.928 14.773 38.721 1.00 77.44 329 SER A O 1
ATOM 2380 N N . GLN A 1 330 ? -29.819 16.805 38.655 1.00 82.75 330 GLN A N 1
ATOM 2381 C CA . GLN A 1 330 ? -28.635 17.440 39.262 1.00 82.75 330 GLN A CA 1
ATOM 2382 C C . GLN A 1 330 ? -28.311 16.916 40.671 1.00 82.75 330 GLN A C 1
ATOM 2384 O O . GLN A 1 330 ? -27.148 16.850 41.060 1.00 82.75 330 GLN A O 1
ATOM 2389 N N . ILE A 1 331 ? -29.329 16.562 41.463 1.00 85.50 331 ILE A N 1
ATOM 2390 C CA . ILE A 1 331 ? -29.122 15.937 42.777 1.00 85.50 331 ILE A CA 1
ATOM 2391 C C . ILE A 1 331 ? -28.646 14.486 42.622 1.00 85.50 331 ILE A C 1
ATOM 2393 O O . ILE A 1 331 ? -27.790 14.055 43.390 1.00 85.50 331 ILE A O 1
ATOM 2397 N N . ALA A 1 332 ? -29.165 13.751 41.636 1.00 82.25 332 ALA A N 1
ATOM 2398 C CA . ALA A 1 332 ? -28.714 12.407 41.289 1.00 82.25 332 ALA A CA 1
ATOM 2399 C C . ALA A 1 332 ? -27.253 12.411 40.816 1.00 82.25 332 ALA A C 1
ATOM 2401 O O . ALA A 1 332 ? -26.445 11.698 41.399 1.00 82.25 332 ALA A O 1
ATOM 2402 N N . ASP A 1 333 ? -26.890 13.288 39.880 1.00 76.25 333 ASP A N 1
ATOM 2403 C CA . ASP A 1 333 ? -25.517 13.474 39.394 1.00 76.25 333 ASP A CA 1
ATOM 2404 C C . ASP A 1 333 ? -24.564 13.837 40.541 1.00 76.25 333 ASP A C 1
ATOM 2406 O O . ASP A 1 333 ? -23.453 13.319 40.638 1.00 76.25 333 ASP A O 1
ATOM 2410 N N . TRP A 1 334 ? -25.002 14.698 41.469 1.00 83.06 334 TRP A N 1
ATOM 2411 C CA . TRP A 1 334 ? -24.208 15.049 42.647 1.00 83.06 334 TRP A CA 1
ATOM 2412 C C . TRP A 1 334 ? -23.970 13.850 43.585 1.00 83.06 334 TRP A C 1
ATOM 2414 O O . TRP A 1 334 ? -22.857 13.718 44.120 1.00 83.06 334 TRP A O 1
ATOM 2424 N N . ILE A 1 335 ? -24.981 12.985 43.776 1.00 80.25 335 ILE A N 1
ATOM 2425 C CA . ILE A 1 335 ? -24.866 11.720 44.523 1.00 80.25 335 ILE A CA 1
ATOM 2426 C C . ILE A 1 335 ? -23.906 10.780 43.789 1.00 80.25 335 ILE A C 1
ATOM 2428 O O . ILE A 1 335 ? -22.939 10.339 44.404 1.00 80.25 335 ILE A O 1
ATOM 2432 N N . ASP A 1 336 ? -24.101 10.541 42.491 1.00 73.31 336 ASP A N 1
ATOM 2433 C CA . ASP A 1 336 ? -23.269 9.642 41.673 1.00 73.31 336 ASP A CA 1
ATOM 2434 C C . ASP A 1 336 ? -21.805 10.122 41.579 1.00 73.31 336 ASP A C 1
ATOM 2436 O O . ASP A 1 336 ? -20.863 9.329 41.572 1.00 73.31 336 ASP A O 1
ATOM 2440 N N . GLY A 1 337 ? -21.599 11.442 41.648 1.00 67.38 337 GLY A N 1
ATOM 2441 C CA . GLY A 1 337 ? -20.299 12.108 41.760 1.00 67.38 337 GLY A CA 1
ATOM 2442 C C . GLY A 1 337 ? -19.654 12.075 43.156 1.00 67.38 337 GLY A C 1
ATOM 2443 O O . GLY A 1 337 ? -18.714 12.832 43.405 1.00 67.38 337 GLY A O 1
ATOM 2444 N N . GLY A 1 338 ? -20.152 11.253 44.090 1.00 73.00 338 GLY A N 1
ATOM 2445 C CA . GLY A 1 338 ? -19.574 11.049 45.432 1.00 73.00 338 GLY A CA 1
ATOM 2446 C C . GLY A 1 338 ? -20.323 11.734 46.585 1.00 73.00 338 GLY A C 1
ATOM 2447 O O . GLY A 1 338 ? -19.738 12.015 47.636 1.00 73.00 338 GLY A O 1
ATOM 2448 N N . GLY A 1 339 ? -21.583 12.129 46.368 1.00 80.50 339 GLY A N 1
ATOM 2449 C CA . GLY A 1 339 ? -22.374 12.951 47.298 1.00 80.50 339 GLY A CA 1
ATOM 2450 C C . GLY A 1 339 ? -23.078 12.108 48.322 1.00 80.50 339 GLY A C 1
ATOM 2451 O O . GLY A 1 339 ? -23.731 11.133 47.967 1.00 80.50 339 GLY A O 1
ATOM 2452 N N . ASN A 1 340 ? -22.966 12.493 49.591 1.00 86.94 340 ASN A N 1
ATOM 2453 C CA . ASN A 1 340 ? -23.641 11.778 50.659 1.00 86.94 340 ASN A CA 1
ATOM 2454 C C . ASN A 1 340 ? -24.896 12.522 51.081 1.00 86.94 340 ASN A C 1
ATOM 2456 O O . ASN A 1 340 ? -24.840 13.595 51.686 1.00 86.94 340 ASN A O 1
ATOM 2460 N N . MET A 1 341 ? -26.045 11.930 50.795 1.00 89.50 341 MET A N 1
ATOM 2461 C CA . MET A 1 341 ? -27.335 12.447 51.207 1.00 89.50 341 MET A CA 1
ATOM 2462 C C . MET A 1 341 ? -27.896 11.618 52.349 1.00 89.50 341 MET A C 1
ATOM 2464 O O . MET A 1 341 ? -27.953 10.398 52.270 1.00 89.50 341 MET A O 1
ATOM 2468 N N . PHE A 1 342 ? -28.389 12.281 53.385 1.00 89.19 342 PHE A N 1
ATOM 2469 C CA . PHE A 1 342 ? -29.214 11.667 54.409 1.00 89.19 342 PHE A CA 1
ATOM 2470 C C . PHE A 1 342 ? -30.592 12.333 54.424 1.00 89.19 342 PHE A C 1
ATOM 2472 O O . PHE A 1 342 ? -30.684 13.552 54.582 1.00 89.19 342 PHE A O 1
ATOM 2479 N N . MET A 1 343 ? -31.675 11.563 54.296 1.00 87.25 343 MET A N 1
ATOM 2480 C CA . MET A 1 343 ? -33.035 12.109 54.228 1.00 87.25 343 MET A CA 1
ATOM 2481 C C . MET A 1 343 ? -34.044 11.321 55.069 1.00 87.25 343 MET A C 1
ATOM 2483 O O . MET A 1 343 ? -34.087 10.090 55.047 1.00 87.25 343 MET A O 1
ATOM 2487 N N . VAL A 1 344 ? -34.922 12.049 55.764 1.00 81.19 344 VAL A N 1
ATOM 2488 C CA . VAL A 1 344 ? -36.145 11.487 56.358 1.00 81.19 344 VAL A CA 1
ATOM 2489 C C . VAL A 1 344 ? -37.207 11.344 55.264 1.00 81.19 344 VAL A C 1
ATOM 2491 O O . VAL A 1 344 ? -37.551 12.324 54.601 1.00 81.19 344 VAL A O 1
ATOM 2494 N N . VAL A 1 345 ? -37.711 10.126 55.042 1.00 79.75 345 VAL A N 1
ATOM 2495 C CA . VAL A 1 345 ? -38.450 9.771 53.817 1.00 79.75 345 VAL A CA 1
ATOM 2496 C C . VAL A 1 345 ? -39.981 9.756 53.949 1.00 79.75 345 VAL A C 1
ATOM 2498 O O . VAL A 1 345 ? -40.667 9.940 52.943 1.00 79.75 345 VAL A O 1
ATOM 2501 N N . GLY A 1 346 ? -40.562 9.613 55.147 1.00 71.94 346 GLY A N 1
ATOM 2502 C CA . GLY A 1 346 ? -42.022 9.750 55.311 1.00 71.94 346 GLY A CA 1
ATOM 2503 C C . GLY A 1 346 ? -42.617 9.285 56.640 1.00 71.94 346 GLY A C 1
ATOM 2504 O O . GLY A 1 346 ? -42.038 8.422 57.294 1.00 71.94 346 GLY A O 1
ATOM 2505 N N . GLU A 1 347 ? -43.789 9.835 56.994 1.00 67.19 347 GLU A N 1
ATOM 2506 C CA . GLU A 1 347 ? -44.513 9.617 58.263 1.00 67.19 347 GLU A CA 1
ATOM 2507 C C . GLU A 1 347 ? -45.697 8.654 58.198 1.00 67.19 347 GLU A C 1
ATOM 2509 O O . GLU A 1 347 ? -46.533 8.695 57.293 1.00 67.19 347 GLU A O 1
ATOM 2514 N N . HIS A 1 348 ? -45.803 7.790 59.217 1.00 63.34 348 HIS A N 1
ATOM 2515 C CA . HIS A 1 348 ? -47.005 6.992 59.430 1.00 63.34 348 HIS A CA 1
ATOM 2516 C C . HIS A 1 348 ? -48.100 7.881 60.049 1.00 63.34 348 HIS A C 1
ATOM 2518 O O . HIS A 1 348 ? -47.869 8.476 61.099 1.00 63.34 348 HIS A O 1
ATOM 2524 N N . PRO A 1 349 ? -49.337 7.909 59.515 1.00 54.38 349 PRO A N 1
ATOM 2525 C CA . PRO A 1 349 ? -50.416 8.745 60.039 1.00 54.38 349 PRO A CA 1
ATOM 2526 C C . PRO A 1 349 ? -50.977 8.172 61.351 1.00 54.38 349 PRO A C 1
ATOM 2528 O O . PRO A 1 349 ? -52.020 7.516 61.388 1.00 54.38 349 PRO A O 1
ATOM 2531 N N . GLY A 1 350 ? -50.276 8.373 62.461 1.00 55.88 350 GLY A N 1
ATOM 2532 C CA . GLY A 1 350 ? -50.858 8.222 63.790 1.00 55.88 350 GLY A CA 1
ATOM 2533 C C . GLY A 1 350 ? -51.834 9.370 64.075 1.00 55.88 350 GLY A C 1
ATOM 2534 O O . GLY A 1 350 ? -51.541 10.522 63.787 1.00 55.88 350 GLY A O 1
ATOM 2535 N N . TRP A 1 351 ? -52.997 9.062 64.660 1.00 50.41 351 TRP A N 1
ATOM 2536 C CA . TRP A 1 351 ? -53.961 10.042 65.203 1.00 50.41 351 TRP A CA 1
ATOM 2537 C C . TRP A 1 351 ? -54.606 11.012 64.196 1.00 50.41 351 TRP A C 1
ATOM 2539 O O . TRP A 1 351 ? -54.764 12.201 64.470 1.00 50.41 351 TRP A O 1
ATOM 2549 N N . SER A 1 352 ? -55.119 10.492 63.076 1.00 51.62 352 SER A N 1
ATOM 2550 C CA . SER A 1 352 ? -56.049 11.213 62.177 1.00 51.62 352 SER A CA 1
ATOM 2551 C C . SER A 1 352 ? -55.516 12.506 61.523 1.00 51.62 352 SER A C 1
ATOM 2553 O O . SER A 1 352 ? -56.309 13.301 61.018 1.00 51.62 352 SER A O 1
ATOM 2555 N N . SER A 1 353 ? -54.195 12.695 61.475 1.00 54.66 353 SER A N 1
ATOM 2556 C CA . SER A 1 353 ? -53.537 13.795 60.751 1.00 54.66 353 SER A CA 1
ATOM 2557 C C . SER A 1 353 ? -53.295 13.463 59.265 1.00 54.66 353 SER A C 1
ATOM 2559 O O . SER A 1 353 ? -53.177 12.283 58.918 1.00 54.66 353 SER A O 1
ATOM 2561 N N . PRO A 1 354 ? -53.215 14.471 58.369 1.00 56.91 354 PRO A N 1
ATOM 2562 C CA . PRO A 1 354 ? -52.777 14.279 56.984 1.00 56.91 354 PRO A CA 1
ATOM 2563 C C . PRO A 1 354 ? -51.349 13.719 56.932 1.00 56.91 354 PRO A C 1
ATOM 2565 O O . PRO A 1 354 ? -50.506 14.125 57.725 1.00 56.91 354 PRO A O 1
ATOM 2568 N N . ARG A 1 355 ? -51.078 12.812 55.988 1.00 58.84 355 ARG A N 1
ATOM 2569 C CA . ARG A 1 355 ? -49.733 12.268 55.742 1.00 58.84 355 ARG A CA 1
ATOM 2570 C C . ARG A 1 355 ? -48.809 13.330 55.147 1.00 58.84 355 ARG A C 1
ATOM 2572 O O . ARG A 1 355 ? -49.215 14.040 54.228 1.00 58.84 355 ARG A O 1
ATOM 2579 N N . LEU A 1 356 ? -47.568 13.373 55.626 1.00 61.97 356 LEU A N 1
ATOM 2580 C CA . LEU A 1 356 ? -46.476 14.169 55.068 1.00 61.97 356 LEU A CA 1
ATOM 2581 C C . LEU A 1 356 ? -45.351 13.213 54.664 1.00 61.97 356 LEU A C 1
ATOM 2583 O O . LEU A 1 356 ? -44.843 12.448 55.483 1.00 61.97 356 LEU A O 1
ATOM 2587 N N . GLU A 1 357 ? -45.001 13.203 53.381 1.00 71.81 357 GLU A N 1
ATOM 2588 C CA . GLU A 1 357 ? -44.109 12.196 52.804 1.00 71.81 357 GLU A CA 1
ATOM 2589 C C . GLU A 1 357 ? -43.133 12.850 51.821 1.00 71.81 357 GLU A C 1
ATOM 2591 O O . GLU A 1 357 ? -43.515 13.720 51.038 1.00 71.81 357 GLU A O 1
ATOM 2596 N N . ASN A 1 358 ? -41.874 12.408 51.850 1.00 71.56 358 ASN A N 1
ATOM 2597 C CA . ASN A 1 358 ? -40.854 12.761 50.858 1.00 71.56 358 ASN A CA 1
ATOM 2598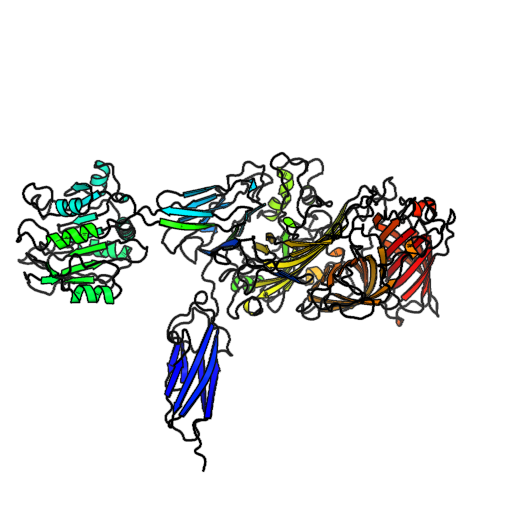 C C . ASN A 1 358 ? -40.726 11.694 49.765 1.00 71.56 358 ASN A C 1
ATOM 2600 O O . ASN A 1 358 ? -39.900 11.830 48.867 1.00 71.56 358 ASN A O 1
ATOM 2604 N N . ASN A 1 359 ? -41.550 10.644 49.809 1.00 77.12 359 ASN A N 1
ATOM 2605 C CA . ASN A 1 359 ? -41.485 9.495 48.910 1.00 77.12 359 ASN A CA 1
ATOM 2606 C C . ASN A 1 359 ? -41.510 9.853 47.424 1.00 77.12 359 ASN A C 1
ATOM 2608 O O . ASN A 1 359 ? -40.772 9.245 46.662 1.00 77.12 359 ASN A O 1
ATOM 2612 N N . VAL A 1 360 ? -42.308 10.842 47.014 1.00 81.69 360 VAL A N 1
ATOM 2613 C CA . VAL A 1 360 ? -42.359 11.291 45.617 1.00 81.69 360 VAL A CA 1
ATOM 2614 C C . VAL A 1 360 ? -41.022 11.901 45.195 1.00 81.69 360 VAL A C 1
ATOM 2616 O O . VAL A 1 360 ? -40.537 11.603 44.112 1.00 81.69 360 VAL A O 1
ATOM 2619 N N . GLN A 1 361 ? -40.400 12.718 46.050 1.00 86.06 361 GLN A N 1
ATOM 2620 C CA . GLN A 1 361 ? -39.113 13.350 45.752 1.00 86.06 361 GLN A CA 1
ATOM 2621 C C . GLN A 1 361 ? -37.955 12.344 45.804 1.00 86.06 361 GLN A C 1
ATOM 2623 O O . GLN A 1 361 ? -37.109 12.349 44.917 1.00 86.06 361 GLN A O 1
ATOM 2628 N N . VAL A 1 362 ? -37.950 11.448 46.795 1.00 87.75 362 VAL A N 1
ATOM 2629 C CA . VAL A 1 362 ? -36.963 10.362 46.913 1.00 87.75 362 VAL A CA 1
ATOM 2630 C C . VAL A 1 362 ? -37.064 9.417 45.720 1.00 87.75 362 VAL A C 1
ATOM 2632 O O . VAL A 1 362 ? -36.054 9.140 45.086 1.00 87.75 362 VAL A O 1
ATOM 2635 N N . GLN A 1 363 ? -38.275 8.977 45.355 1.00 86.19 363 GLN A N 1
ATOM 2636 C CA . GLN A 1 363 ? -38.475 8.126 44.182 1.00 86.19 363 GLN A CA 1
ATOM 2637 C C . GLN A 1 363 ? -38.113 8.858 42.887 1.00 86.19 363 GLN A C 1
ATOM 2639 O O . GLN A 1 363 ? -37.611 8.219 41.971 1.00 86.19 363 GLN A O 1
ATOM 2644 N N . ALA A 1 364 ? -38.325 10.174 42.792 1.00 87.38 364 ALA A N 1
ATOM 2645 C CA . ALA A 1 364 ? -37.888 10.937 41.629 1.00 87.38 364 ALA A CA 1
ATOM 2646 C C . ALA A 1 364 ? -36.355 10.959 41.513 1.00 87.38 364 ALA A C 1
ATOM 2648 O O . ALA A 1 364 ? -35.848 10.590 40.465 1.00 87.38 364 ALA A O 1
ATOM 2649 N N . ILE A 1 365 ? -35.620 11.277 42.588 1.00 88.50 365 ILE A N 1
ATOM 2650 C CA . ILE A 1 365 ? -34.142 11.226 42.605 1.00 88.50 365 ILE A CA 1
ATOM 2651 C C . ILE A 1 365 ? -33.637 9.806 42.305 1.00 88.50 365 ILE A C 1
ATOM 2653 O O . ILE A 1 365 ? -32.730 9.624 41.503 1.00 88.50 365 ILE A O 1
ATOM 2657 N N . PHE A 1 366 ? -34.258 8.784 42.896 1.00 88.00 366 PHE A N 1
ATOM 2658 C CA . PHE A 1 366 ? -33.923 7.385 42.627 1.00 88.00 366 PHE A CA 1
ATOM 2659 C C . PHE A 1 366 ? -34.176 6.990 41.177 1.00 88.00 366 PHE A C 1
ATOM 2661 O O . PHE A 1 366 ? -33.377 6.253 40.619 1.00 88.00 366 PHE A O 1
ATOM 2668 N N . SER A 1 367 ? -35.239 7.494 40.551 1.00 85.88 367 SER A N 1
ATOM 2669 C CA . SER A 1 367 ? -35.524 7.194 39.145 1.00 85.88 367 SER A CA 1
ATOM 2670 C C . SER A 1 367 ? -34.455 7.780 38.220 1.00 85.88 367 SER A C 1
ATOM 2672 O O . SER A 1 367 ? -34.061 7.100 37.280 1.00 85.88 367 SER A O 1
ATOM 2674 N N . GLU A 1 368 ? -33.944 8.980 38.520 1.00 86.38 368 GLU A N 1
ATOM 2675 C CA . GLU A 1 368 ? -32.808 9.582 37.798 1.00 86.38 368 GLU A CA 1
ATOM 2676 C C . GLU A 1 368 ? -31.512 8.769 37.997 1.00 86.38 368 GLU A C 1
ATOM 2678 O O . GLU A 1 368 ? -30.740 8.605 37.063 1.00 86.38 368 GLU A O 1
ATOM 2683 N N . LEU A 1 369 ? -31.316 8.161 39.177 1.00 77.44 369 LEU A N 1
ATOM 2684 C CA . LEU A 1 369 ? -30.225 7.206 39.455 1.00 77.44 369 LEU A CA 1
ATOM 2685 C C . LEU A 1 369 ? -30.462 5.797 38.857 1.00 77.44 369 LEU A C 1
ATOM 2687 O O . LEU A 1 369 ? -29.641 4.893 39.026 1.00 77.44 369 LEU A O 1
ATOM 2691 N N . GLY A 1 370 ? -31.597 5.565 38.187 1.00 81.38 370 GLY A N 1
ATOM 2692 C CA . GLY A 1 370 ? -31.976 4.260 37.632 1.00 81.38 370 GLY A CA 1
ATOM 2693 C C . GLY A 1 370 ? -32.462 3.231 38.667 1.00 81.38 370 GLY A C 1
ATOM 2694 O O . GLY A 1 370 ? -32.470 2.030 38.395 1.00 81.38 370 GLY A O 1
ATOM 2695 N N . TRP A 1 371 ? -32.858 3.663 39.866 1.00 84.69 371 TRP A N 1
ATOM 2696 C CA . TRP A 1 371 ? -33.321 2.814 40.967 1.00 84.69 371 TRP A CA 1
ATOM 2697 C C . TRP A 1 371 ? -34.852 2.799 41.074 1.00 84.69 371 TRP A C 1
ATOM 2699 O O . TRP A 1 371 ? -35.533 3.823 40.986 1.00 84.69 371 TRP A O 1
ATOM 2709 N N . SER A 1 372 ? -35.420 1.621 41.334 1.00 79.75 372 SER A N 1
ATOM 2710 C CA . SER A 1 372 ? -36.870 1.430 41.461 1.00 79.75 372 SER A CA 1
ATOM 2711 C C . SER A 1 372 ? -37.237 0.551 42.659 1.00 79.75 372 SER A C 1
ATOM 2713 O O . SER A 1 372 ? -36.391 -0.128 43.241 1.00 79.75 372 SER A O 1
ATOM 2715 N N . GLY A 1 373 ? -38.514 0.578 43.052 1.00 78.62 373 GLY A N 1
ATOM 2716 C CA . GLY A 1 373 ? -39.042 -0.271 44.128 1.00 78.62 373 GLY A CA 1
ATOM 2717 C C . GLY A 1 373 ? -39.116 0.384 45.511 1.00 78.62 373 GLY A C 1
ATOM 2718 O O . GLY A 1 373 ? -39.430 -0.304 46.485 1.00 78.62 373 GLY A O 1
ATOM 2719 N N . PHE A 1 374 ? -38.884 1.696 45.621 1.00 85.12 374 PHE A N 1
ATOM 2720 C CA . PHE A 1 374 ? -39.095 2.426 46.870 1.00 85.12 374 PHE A CA 1
ATOM 2721 C C . PHE A 1 374 ? -40.576 2.809 47.048 1.00 85.12 374 PHE A C 1
ATOM 2723 O O . PHE A 1 374 ? -41.196 3.422 46.180 1.00 85.12 374 PHE A O 1
ATOM 2730 N N . ALA A 1 375 ? -41.156 2.460 48.196 1.00 80.50 375 ALA A N 1
ATOM 2731 C CA . ALA A 1 375 ? -42.519 2.814 48.581 1.00 80.50 375 ALA A CA 1
ATOM 2732 C C . ALA A 1 375 ? -42.670 2.791 50.109 1.00 80.50 375 ALA A C 1
ATOM 2734 O O . ALA A 1 375 ? -42.163 1.898 50.779 1.00 80.50 375 ALA A O 1
ATOM 2735 N N . LEU A 1 376 ? -43.409 3.741 50.684 1.00 75.69 376 LEU A N 1
ATOM 2736 C CA . LEU A 1 376 ? -43.731 3.719 52.117 1.00 75.69 376 LEU A CA 1
ATOM 2737 C C . LEU A 1 376 ? -44.754 2.607 52.418 1.00 75.69 376 LEU A C 1
ATOM 2739 O O . LEU A 1 376 ? -45.798 2.530 51.767 1.00 75.69 376 LEU A O 1
ATOM 2743 N N . ASP A 1 377 ? -44.492 1.775 53.429 1.00 73.56 377 ASP A N 1
ATOM 2744 C CA . ASP A 1 377 ? -45.428 0.745 53.893 1.00 73.56 377 ASP A CA 1
ATOM 2745 C C . ASP A 1 377 ? -46.483 1.379 54.810 1.00 73.56 377 ASP A C 1
ATOM 2747 O O . ASP A 1 377 ? -46.200 1.999 55.836 1.00 73.56 377 ASP A O 1
ATOM 2751 N N . THR A 1 378 ? -47.740 1.225 54.405 1.00 65.31 378 THR A N 1
ATOM 2752 C CA . THR A 1 378 ? -48.905 1.870 55.020 1.00 65.31 378 THR A CA 1
ATOM 2753 C C . THR A 1 378 ? -49.675 0.967 55.980 1.00 65.31 378 THR A C 1
ATOM 2755 O O . THR A 1 378 ? -50.648 1.410 56.590 1.00 65.31 378 THR A O 1
ATOM 2758 N N . SER A 1 379 ? -49.260 -0.295 56.106 1.00 64.12 379 SER A N 1
ATOM 2759 C CA . SER A 1 379 ? -50.048 -1.366 56.724 1.00 64.12 379 SER A CA 1
ATOM 2760 C C . SER A 1 379 ? -49.573 -1.779 58.122 1.00 64.12 379 SER A C 1
ATOM 2762 O O . SER A 1 379 ? -50.316 -2.437 58.855 1.00 64.12 379 SER A O 1
ATOM 2764 N N . ARG A 1 380 ? -48.356 -1.387 58.521 1.00 66.88 380 ARG A N 1
ATOM 2765 C CA . ARG A 1 380 ? -47.721 -1.796 59.785 1.00 66.88 380 ARG A CA 1
ATOM 2766 C C . ARG A 1 380 ? -47.950 -0.771 60.898 1.00 66.88 380 ARG A C 1
ATOM 2768 O O . ARG A 1 380 ? -47.642 0.404 60.733 1.00 66.88 380 ARG A O 1
ATOM 2775 N N . GLN A 1 381 ? -48.447 -1.222 62.056 1.00 57.50 381 GLN A N 1
ATOM 2776 C CA . GLN A 1 381 ? -48.729 -0.360 63.214 1.00 57.50 381 GLN A CA 1
ATOM 2777 C C . GLN A 1 381 ? -47.710 -0.553 64.358 1.00 57.50 381 GLN A C 1
ATOM 2779 O O . GLN A 1 381 ? -47.689 -1.610 64.978 1.00 57.50 381 GLN A O 1
ATOM 2784 N N . SER A 1 382 ? -46.984 0.531 64.688 1.00 56.66 382 SER A N 1
ATOM 2785 C CA . SER A 1 382 ? -46.156 0.809 65.896 1.00 56.66 382 SER A CA 1
ATOM 2786 C C . SER A 1 382 ? -44.872 0.005 66.138 1.00 56.66 382 SER A C 1
ATOM 2788 O O . SER A 1 382 ? -45.015 -1.168 66.437 1.00 56.66 382 SER A O 1
ATOM 2790 N N . PHE A 1 383 ? -43.685 0.647 66.266 1.00 54.44 383 PHE A N 1
ATOM 2791 C CA . PHE A 1 383 ? -42.513 0.099 67.004 1.00 54.44 383 PHE A CA 1
ATOM 2792 C C . PHE A 1 383 ? -41.490 1.164 67.493 1.00 54.44 383 PHE A C 1
ATOM 2794 O O . PHE A 1 383 ? -40.696 1.654 66.715 1.00 54.44 383 PHE A O 1
ATOM 2801 N N . ASN A 1 384 ? -41.414 1.465 68.798 1.00 60.59 384 ASN A N 1
ATOM 2802 C CA . ASN A 1 384 ? -40.313 2.238 69.422 1.00 60.59 384 ASN A CA 1
ATOM 2803 C C . ASN A 1 384 ? -39.264 1.291 70.032 1.00 60.59 384 ASN A C 1
ATOM 2805 O O . ASN A 1 384 ? -39.096 1.241 71.253 1.00 60.59 384 ASN A O 1
ATOM 2809 N N . THR A 1 385 ? -38.618 0.470 69.202 1.00 65.38 385 THR A N 1
ATOM 2810 C CA . THR A 1 385 ? -37.680 -0.565 69.672 1.00 65.38 385 THR A CA 1
ATOM 2811 C C . THR A 1 385 ? -36.249 -0.227 69.290 1.00 65.38 385 THR A C 1
ATOM 2813 O O . THR A 1 385 ? -35.904 -0.182 68.110 1.00 65.38 385 THR A O 1
ATOM 2816 N N . THR A 1 386 ? -35.404 -0.040 70.304 1.00 76.38 386 THR A N 1
ATOM 2817 C CA . THR A 1 386 ? -33.954 0.039 70.124 1.00 76.38 386 THR A CA 1
ATOM 2818 C C . THR A 1 386 ? -33.455 -1.224 69.427 1.00 76.38 386 THR A C 1
ATOM 2820 O O . THR A 1 386 ? -33.658 -2.326 69.938 1.00 76.38 386 THR A O 1
ATOM 2823 N N . THR A 1 387 ? -32.804 -1.064 68.277 1.00 81.25 387 THR A N 1
ATOM 2824 C CA . THR A 1 387 ? -32.318 -2.175 67.448 1.00 81.25 387 THR A CA 1
ATOM 2825 C C . THR A 1 387 ? -30.816 -2.045 67.236 1.00 81.25 387 THR A C 1
ATOM 2827 O O . THR A 1 387 ? -30.337 -0.985 66.852 1.00 81.25 387 THR A O 1
ATOM 2830 N N . THR A 1 388 ? -30.055 -3.109 67.487 1.00 86.06 388 THR A N 1
ATOM 2831 C CA . THR A 1 388 ? -28.604 -3.120 67.250 1.00 86.06 388 THR A CA 1
ATOM 2832 C C . THR A 1 388 ? -28.300 -3.485 65.801 1.00 86.06 388 THR A C 1
ATOM 2834 O O . THR A 1 388 ? -28.772 -4.514 65.314 1.00 86.06 388 THR A O 1
ATOM 2837 N N . ILE A 1 389 ? -27.452 -2.696 65.139 1.00 87.31 389 ILE A N 1
ATOM 2838 C CA . ILE A 1 389 ? -26.870 -3.041 63.838 1.00 87.31 389 ILE A CA 1
ATOM 2839 C C . ILE A 1 389 ? -25.854 -4.161 64.083 1.00 87.31 389 ILE A C 1
ATOM 2841 O O . ILE A 1 389 ? -24.742 -3.927 64.545 1.00 87.31 389 ILE A O 1
ATOM 2845 N N . SER A 1 390 ? -26.260 -5.412 63.883 1.00 86.62 390 SER A N 1
ATOM 2846 C CA . SER A 1 390 ? -25.416 -6.572 64.207 1.00 86.62 390 SER A CA 1
ATOM 2847 C C . SER A 1 390 ? -24.263 -6.758 63.214 1.00 86.62 390 SER A C 1
ATOM 2849 O O . SER A 1 390 ? -24.416 -6.492 62.023 1.00 86.62 390 SER A O 1
ATOM 2851 N N . SER A 1 391 ? -23.146 -7.329 63.671 1.00 84.56 391 SER A N 1
ATOM 2852 C CA . SER A 1 391 ? -22.038 -7.720 62.787 1.00 84.56 391 SER A CA 1
ATOM 2853 C C . SER A 1 391 ? -22.450 -8.751 61.731 1.00 84.56 391 SER A C 1
ATOM 2855 O O . SER A 1 391 ? -21.901 -8.767 60.635 1.00 84.56 391 SER A O 1
ATOM 2857 N N . SER A 1 392 ? -23.444 -9.600 62.022 1.00 85.94 392 SER A N 1
ATOM 2858 C CA . SER A 1 392 ? -24.025 -10.521 61.038 1.00 85.94 392 SER A CA 1
ATOM 2859 C C . SER A 1 392 ? -24.748 -9.797 59.905 1.00 85.94 392 SER A C 1
ATOM 2861 O O . SER A 1 392 ? -24.707 -10.256 58.771 1.00 85.94 392 SER A O 1
ATOM 2863 N N . MET A 1 393 ? -25.391 -8.668 60.200 1.00 84.69 393 MET A N 1
ATOM 2864 C CA . MET A 1 393 ? -26.106 -7.869 59.208 1.00 84.69 393 MET A CA 1
ATOM 2865 C C . MET A 1 393 ? -25.133 -7.106 58.311 1.00 84.69 393 MET A C 1
ATOM 2867 O O . MET A 1 393 ? -25.261 -7.171 57.094 1.00 84.69 393 MET A O 1
ATOM 2871 N N . THR A 1 394 ? -24.117 -6.465 58.894 1.00 84.19 394 THR A N 1
ATOM 2872 C CA . THR A 1 394 ? -23.073 -5.792 58.109 1.00 84.19 394 THR A CA 1
ATOM 2873 C C . THR A 1 394 ? -22.272 -6.790 57.268 1.00 84.19 394 THR A C 1
ATOM 2875 O O . THR A 1 394 ? -22.047 -6.540 56.091 1.00 84.19 394 THR A O 1
ATOM 2878 N N . SER A 1 395 ? -21.947 -7.972 57.810 1.00 82.50 395 SER A N 1
ATOM 2879 C CA . SER A 1 395 ? -21.280 -9.041 57.044 1.00 82.50 395 SER A CA 1
ATOM 2880 C C . SER A 1 395 ? -22.148 -9.584 55.907 1.00 82.50 395 SER A C 1
ATOM 2882 O O . SER A 1 395 ? -21.622 -9.928 54.855 1.00 82.50 395 SER A O 1
ATOM 2884 N N . ALA A 1 396 ? -23.468 -9.681 56.097 1.00 80.81 396 ALA A N 1
ATOM 2885 C CA . ALA A 1 396 ? -24.381 -10.115 55.041 1.00 80.81 396 ALA A CA 1
ATOM 2886 C C . ALA A 1 396 ? -24.419 -9.115 53.877 1.00 80.81 396 ALA A C 1
ATOM 2888 O O . ALA A 1 396 ? -24.421 -9.541 52.727 1.00 80.81 396 ALA A O 1
ATOM 2889 N N . ILE A 1 397 ? -24.381 -7.812 54.175 1.00 77.56 397 ILE A N 1
ATOM 2890 C CA . ILE A 1 397 ? -24.302 -6.747 53.167 1.00 77.56 397 ILE A CA 1
ATOM 2891 C C . ILE A 1 397 ? -22.978 -6.831 52.394 1.00 77.56 397 ILE A C 1
ATOM 2893 O O . ILE A 1 397 ? -22.984 -6.867 51.166 1.00 77.56 397 ILE A O 1
ATOM 2897 N N . THR A 1 398 ? -21.844 -6.942 53.093 1.00 73.25 398 THR A N 1
ATOM 2898 C CA . THR A 1 398 ? -20.527 -7.079 52.446 1.00 73.25 398 THR A CA 1
ATOM 2899 C C . THR A 1 398 ? -20.445 -8.341 51.579 1.00 73.25 398 THR A C 1
ATOM 2901 O O . THR A 1 398 ? -20.005 -8.277 50.437 1.00 73.25 398 THR A O 1
ATOM 2904 N N . ASN A 1 399 ? -20.927 -9.487 52.072 1.00 77.56 399 ASN A N 1
ATOM 2905 C CA . ASN A 1 399 ? -20.917 -10.746 51.316 1.00 77.56 399 ASN A CA 1
ATOM 2906 C C . ASN A 1 399 ? -21.864 -10.741 50.104 1.00 77.56 399 ASN A C 1
ATOM 2908 O O . ASN A 1 399 ? -21.692 -11.560 49.204 1.00 77.56 399 ASN A O 1
ATOM 2912 N N . ALA A 1 400 ? -22.857 -9.848 50.080 1.00 66.12 400 ALA A N 1
ATOM 2913 C CA . ALA A 1 400 ? -23.758 -9.640 48.949 1.00 66.12 400 ALA A CA 1
ATOM 2914 C C . ALA A 1 400 ? -23.214 -8.625 47.921 1.00 66.12 400 ALA A C 1
ATOM 2916 O O . ALA A 1 400 ? -23.944 -8.248 47.008 1.00 66.12 400 ALA A O 1
ATOM 2917 N N . GLY A 1 401 ? -21.951 -8.196 48.055 1.00 63.53 401 GLY A N 1
ATOM 2918 C CA . GLY A 1 401 ? -21.295 -7.275 47.121 1.00 63.53 401 GLY A CA 1
ATOM 2919 C C . GLY A 1 401 ? -21.374 -5.796 47.510 1.00 63.53 401 GLY A C 1
ATOM 2920 O O . GLY A 1 401 ? -21.093 -4.947 46.673 1.00 63.53 401 GLY A O 1
ATOM 2921 N N . GLY A 1 402 ? -21.749 -5.464 48.752 1.00 66.88 402 GLY A N 1
ATOM 2922 C CA . GLY A 1 402 ? -21.747 -4.080 49.236 1.00 66.88 402 GLY A CA 1
ATOM 2923 C C . GLY A 1 402 ? -20.339 -3.473 49.299 1.00 66.88 402 GLY A C 1
ATOM 2924 O O . GLY A 1 402 ? -19.417 -4.084 49.837 1.00 66.88 402 GLY A O 1
ATOM 2925 N N . THR A 1 403 ? -20.198 -2.251 48.788 1.00 69.69 403 THR A N 1
ATOM 2926 C CA . THR A 1 403 ? -18.926 -1.532 48.580 1.00 69.69 403 THR A CA 1
ATOM 2927 C C . THR A 1 403 ? -18.523 -0.595 49.725 1.00 69.69 403 THR A C 1
ATOM 2929 O O . THR A 1 403 ? -17.368 -0.177 49.796 1.00 69.69 403 THR A O 1
ATOM 2932 N N . LEU A 1 404 ? -19.434 -0.293 50.658 1.00 74.69 404 LEU A N 1
ATOM 2933 C CA . LEU A 1 404 ? -19.175 0.594 51.800 1.00 74.69 404 LEU A CA 1
ATOM 2934 C C . LEU A 1 404 ? -18.563 -0.139 53.006 1.00 74.69 404 LEU A C 1
ATOM 2936 O O . LEU A 1 404 ? -18.903 -1.286 53.306 1.00 74.69 404 LEU A O 1
ATOM 2940 N N . ASP A 1 405 ? -17.725 0.565 53.777 1.00 78.44 405 ASP A N 1
ATOM 2941 C CA . ASP A 1 405 ? -17.226 0.078 55.068 1.00 78.44 405 ASP A CA 1
ATOM 2942 C C . ASP A 1 405 ? -18.237 0.346 56.196 1.00 78.44 405 ASP A C 1
ATOM 2944 O O . ASP A 1 405 ? -18.367 1.458 56.709 1.00 78.44 405 ASP A O 1
ATOM 2948 N N . TYR A 1 406 ? -18.932 -0.705 56.630 1.00 82.38 406 TYR A N 1
ATOM 2949 C CA . TYR A 1 406 ? -19.905 -0.660 57.728 1.00 82.38 406 TYR A CA 1
ATOM 2950 C C . TYR A 1 406 ? -19.288 -0.891 59.122 1.00 82.38 406 TYR A C 1
ATOM 2952 O O . TYR A 1 406 ? -20.014 -0.924 60.124 1.00 82.38 406 TYR A O 1
ATOM 2960 N N . SER A 1 407 ? -17.968 -1.078 59.235 1.00 80.38 407 SER A N 1
ATOM 2961 C CA . SER A 1 407 ? -17.302 -1.442 60.495 1.00 80.38 407 SER A CA 1
ATOM 2962 C C . SER A 1 407 ? -17.528 -0.414 61.611 1.00 80.38 407 SER A C 1
ATOM 2964 O O . SER A 1 407 ? -17.733 -0.798 62.764 1.00 80.38 407 SER A O 1
ATOM 2966 N N . GLY A 1 408 ? -17.604 0.876 61.260 1.00 79.50 408 GLY A N 1
ATOM 2967 C CA . GLY A 1 408 ? -17.848 1.983 62.191 1.00 79.50 408 GLY A CA 1
ATOM 2968 C C . GLY A 1 408 ? -19.228 1.977 62.861 1.00 79.50 408 GLY A C 1
ATOM 2969 O O . GLY A 1 408 ? -19.396 2.598 63.913 1.00 79.50 408 GLY A O 1
ATOM 2970 N N . ILE A 1 409 ? -20.204 1.252 62.301 1.00 85.81 409 ILE A N 1
ATOM 2971 C CA . ILE A 1 409 ? -21.572 1.154 62.841 1.00 85.81 409 ILE A CA 1
ATOM 2972 C C . ILE A 1 409 ? -21.964 -0.250 63.301 1.00 85.81 409 ILE A C 1
ATOM 2974 O O . ILE A 1 409 ? -23.018 -0.423 63.915 1.00 85.81 409 ILE A O 1
ATOM 2978 N N . SER A 1 410 ? -21.108 -1.251 63.089 1.00 86.19 410 SER A N 1
ATOM 2979 C CA . SER A 1 410 ? -21.321 -2.597 63.621 1.00 86.19 410 SER A CA 1
ATOM 2980 C C . SER A 1 410 ? -21.339 -2.583 65.155 1.00 86.19 410 SER A C 1
ATOM 2982 O O . SER A 1 410 ? -20.391 -2.159 65.812 1.00 86.19 410 SER A O 1
ATOM 2984 N N . GLY A 1 411 ? -22.421 -3.088 65.742 1.00 83.88 411 GLY A N 1
ATOM 2985 C CA . GLY A 1 411 ? -22.665 -3.118 67.183 1.00 83.88 411 GLY A CA 1
ATOM 2986 C C . GLY A 1 411 ? -23.309 -1.849 67.747 1.00 83.88 411 GLY A C 1
ATOM 2987 O O . GLY A 1 411 ? -23.645 -1.838 68.931 1.00 83.88 411 GLY A O 1
ATOM 2988 N N . GLN A 1 412 ? -23.525 -0.810 66.932 1.00 86.31 412 GLN A N 1
ATOM 2989 C CA . GLN A 1 412 ? -24.205 0.409 67.373 1.00 86.31 412 GLN A CA 1
ATOM 2990 C C . GLN A 1 412 ? -25.714 0.183 67.496 1.00 86.31 412 GLN A C 1
ATOM 2992 O O . GLN A 1 412 ? -26.319 -0.578 66.736 1.00 86.31 412 GLN A O 1
ATOM 2997 N N . ALA A 1 413 ? -26.327 0.834 68.482 1.00 82.69 413 ALA A N 1
ATOM 2998 C CA . ALA A 1 413 ? -27.762 0.764 68.709 1.00 82.69 413 ALA A CA 1
ATOM 2999 C C . ALA A 1 413 ? -28.469 1.938 68.025 1.00 82.69 413 ALA A C 1
ATOM 3001 O O . ALA A 1 413 ? -28.119 3.095 68.218 1.00 82.69 413 ALA A O 1
ATOM 3002 N N . TYR A 1 414 ? -29.504 1.632 67.259 1.00 82.12 414 TYR A N 1
ATOM 3003 C CA . TYR A 1 414 ? -30.412 2.610 66.695 1.00 82.12 414 TYR A CA 1
ATOM 3004 C C . TYR A 1 414 ? -31.654 2.742 67.572 1.00 82.12 414 TYR A C 1
ATOM 3006 O O . TYR A 1 414 ? -32.378 1.769 67.793 1.00 82.12 414 TYR A O 1
ATOM 3014 N N . GLN A 1 415 ? -31.896 3.947 68.078 1.00 77.75 415 GLN A N 1
ATOM 3015 C CA . GLN A 1 415 ? -32.975 4.299 68.995 1.00 77.75 415 GLN A CA 1
ATOM 3016 C C . GLN A 1 415 ? -33.987 5.245 68.327 1.00 77.75 415 GLN A C 1
ATOM 3018 O O . GLN A 1 415 ? -33.784 6.463 68.338 1.00 77.75 415 GLN A O 1
ATOM 3023 N N . PRO A 1 416 ? -35.086 4.727 67.756 1.00 72.69 416 PRO A N 1
ATOM 3024 C CA . PRO A 1 416 ? -36.136 5.557 67.171 1.00 72.69 416 PRO A CA 1
ATOM 3025 C C . PRO A 1 416 ? -37.160 6.034 68.228 1.00 72.69 416 PRO A C 1
ATOM 3027 O O . PRO A 1 416 ? -37.547 5.272 69.113 1.00 72.69 416 PRO A O 1
ATOM 3030 N N . ALA A 1 417 ? -37.629 7.290 68.142 1.00 61.91 417 ALA A N 1
ATOM 3031 C CA . ALA A 1 417 ? -38.658 7.847 69.051 1.00 61.91 417 ALA A CA 1
ATOM 3032 C C . ALA A 1 417 ? -40.119 7.641 68.576 1.00 61.91 417 ALA A C 1
ATOM 3034 O O . ALA A 1 417 ? -41.058 7.743 69.367 1.00 61.91 417 ALA A O 1
ATOM 3035 N N . ALA A 1 418 ? -40.279 7.375 67.283 1.00 63.28 418 ALA A N 1
ATOM 3036 C CA . ALA A 1 418 ? -41.481 6.969 66.545 1.00 63.28 418 ALA A CA 1
ATOM 3037 C C . ALA A 1 418 ? -41.001 6.002 65.443 1.00 63.28 418 ALA A C 1
ATOM 3039 O O . ALA A 1 418 ? -39.791 5.882 65.281 1.00 63.28 418 ALA A O 1
ATOM 3040 N N . SER A 1 419 ? -4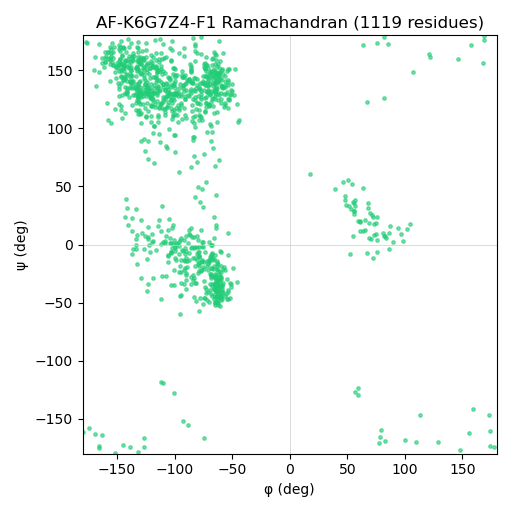1.851 5.288 64.699 1.00 63.75 419 SER A N 1
ATOM 3041 C CA . SER A 1 419 ? -41.382 4.510 63.533 1.00 63.75 419 SER A CA 1
ATOM 3042 C C . SER A 1 419 ? -42.399 4.444 62.404 1.00 63.75 419 SER A C 1
ATOM 3044 O O . SER A 1 419 ? -43.583 4.205 62.647 1.00 63.75 419 SER A O 1
ATOM 3046 N N . GLY A 1 420 ? -41.895 4.578 61.176 1.00 70.19 420 GLY A N 1
ATOM 3047 C CA . GLY A 1 420 ? -42.551 4.190 59.927 1.00 70.19 420 GLY A CA 1
ATOM 3048 C C . GLY A 1 420 ? -41.765 3.084 59.211 1.00 70.19 420 GLY A C 1
ATOM 3049 O O . GLY A 1 420 ? -40.683 2.709 59.661 1.00 70.19 420 GLY A O 1
ATOM 3050 N N . TYR A 1 421 ? -42.301 2.578 58.099 1.00 77.94 421 TYR A N 1
ATOM 3051 C CA . TYR A 1 421 ? -41.684 1.516 57.296 1.00 77.94 421 TYR A CA 1
ATOM 3052 C C . TYR A 1 421 ? -41.669 1.877 55.803 1.00 77.94 421 TYR A C 1
ATOM 3054 O O . TYR A 1 421 ? -42.570 2.573 55.333 1.00 77.94 421 TYR A O 1
ATOM 3062 N N . PHE A 1 422 ? -40.683 1.389 55.048 1.00 80.12 422 PHE A N 1
ATOM 3063 C CA . PHE A 1 422 ? -40.622 1.491 53.581 1.00 80.12 422 PHE A CA 1
ATOM 3064 C C . PHE A 1 422 ? -40.013 0.243 52.943 1.00 80.12 422 PHE A C 1
ATOM 3066 O O . PHE A 1 422 ? -39.173 -0.431 53.538 1.00 80.12 422 PHE A O 1
ATOM 3073 N N . SER A 1 423 ? -40.409 -0.036 51.702 1.00 83.12 423 SER A N 1
ATOM 3074 C CA . SER A 1 423 ? -39.683 -0.951 50.833 1.00 83.12 423 SER A CA 1
ATOM 3075 C C . SER A 1 423 ? -38.376 -0.311 50.383 1.00 83.12 423 SER A C 1
ATOM 3077 O O . SER A 1 423 ? -38.295 0.884 50.091 1.00 83.12 423 SER A O 1
ATOM 3079 N N . ILE A 1 424 ? -37.342 -1.137 50.350 1.00 79.00 424 ILE A N 1
ATOM 3080 C CA . ILE A 1 424 ? -35.981 -0.740 50.024 1.00 79.00 424 ILE A CA 1
ATOM 3081 C C . ILE A 1 424 ? -35.714 -1.214 48.588 1.00 79.00 424 ILE A C 1
ATOM 3083 O O . ILE A 1 424 ? -35.987 -2.384 48.302 1.00 79.00 424 ILE A O 1
ATOM 3087 N N . PRO A 1 425 ? -35.236 -0.345 47.676 1.00 81.19 425 PRO A N 1
ATOM 3088 C CA . PRO A 1 425 ? -34.783 -0.763 46.349 1.00 81.19 425 PRO A CA 1
ATOM 3089 C C . PRO A 1 425 ? -33.754 -1.893 46.433 1.00 81.19 425 PRO A C 1
ATOM 3091 O O . PRO A 1 425 ? -32.984 -1.946 47.386 1.00 81.19 425 PRO A O 1
ATOM 3094 N N . SER A 1 426 ? -33.673 -2.760 45.421 1.00 77.94 426 SER A N 1
ATOM 3095 C CA . SER A 1 426 ? -32.726 -3.894 45.412 1.00 77.94 426 SER A CA 1
ATOM 3096 C C . SER A 1 426 ? -31.251 -3.482 45.478 1.00 77.94 426 SER A C 1
ATOM 3098 O O . SER A 1 426 ? -30.411 -4.278 45.876 1.00 77.94 426 SER A O 1
ATOM 3100 N N . VAL A 1 427 ? -30.951 -2.246 45.081 1.00 73.94 427 VAL A N 1
ATOM 3101 C CA . VAL A 1 427 ? -29.624 -1.609 45.114 1.00 73.94 427 VAL A CA 1
ATOM 3102 C C . VAL A 1 427 ? -29.259 -1.111 46.523 1.00 73.94 427 VAL A C 1
ATOM 3104 O O . VAL A 1 427 ? -28.097 -0.874 46.836 1.00 73.94 427 VAL A O 1
ATOM 3107 N N . CYS A 1 428 ? -30.249 -0.965 47.400 1.00 83.25 428 CYS A N 1
ATOM 3108 C CA . CYS A 1 428 ? -30.073 -0.421 48.733 1.00 83.25 428 CYS A CA 1
ATOM 3109 C C . CYS A 1 428 ? -30.001 -1.534 49.785 1.00 83.25 428 CYS A C 1
ATOM 3111 O O . CYS A 1 428 ? -30.704 -2.542 49.732 1.00 83.25 428 CYS A O 1
ATOM 3113 N N . ASN A 1 429 ? -29.200 -1.299 50.816 1.00 84.69 429 ASN A N 1
ATOM 3114 C CA . ASN A 1 429 ? -29.011 -2.199 51.939 1.00 84.69 429 ASN A CA 1
ATOM 3115 C C . ASN A 1 429 ? -29.845 -1.759 53.143 1.00 84.69 429 ASN A C 1
ATOM 3117 O O . ASN A 1 429 ? -29.776 -0.609 53.584 1.00 84.69 429 ASN A O 1
ATOM 3121 N N . ALA A 1 430 ? -30.609 -2.692 53.712 1.00 83.75 430 ALA A N 1
ATOM 3122 C CA . ALA A 1 430 ? -31.346 -2.479 54.952 1.00 83.75 430 ALA A CA 1
ATOM 3123 C C . ALA A 1 430 ? -30.403 -2.605 56.158 1.00 83.75 430 ALA A C 1
ATOM 3125 O O . ALA A 1 430 ? -30.011 -3.709 56.531 1.00 83.75 430 ALA A O 1
ATOM 3126 N N . LEU A 1 431 ? -30.069 -1.484 56.801 1.00 80.88 431 LEU A N 1
ATOM 3127 C CA . LEU A 1 431 ? -29.352 -1.489 58.084 1.00 80.88 431 LEU A CA 1
ATOM 3128 C C . LEU A 1 431 ? -30.268 -1.837 59.254 1.00 80.88 431 LEU A C 1
ATOM 3130 O O . LEU A 1 431 ? -29.801 -2.239 60.314 1.00 80.88 431 LEU A O 1
ATOM 3134 N N . ILE A 1 432 ? -31.571 -1.627 59.085 1.00 79.31 432 ILE A N 1
ATOM 3135 C CA . ILE A 1 432 ? -32.628 -2.056 59.997 1.00 79.31 432 ILE A CA 1
ATOM 3136 C C . ILE A 1 432 ? -33.834 -2.343 59.123 1.00 79.31 432 ILE A C 1
ATOM 3138 O O . ILE A 1 432 ? -34.208 -1.479 58.327 1.00 79.31 432 ILE A O 1
ATOM 3142 N N . ASP A 1 433 ? -34.413 -3.539 59.268 1.00 80.19 433 ASP A N 1
ATOM 3143 C CA . ASP A 1 433 ? -35.487 -4.045 58.406 1.00 80.19 433 ASP A CA 1
ATOM 3144 C C . ASP A 1 433 ? -36.551 -2.970 58.136 1.00 80.19 433 ASP A C 1
ATOM 3146 O O . ASP A 1 433 ? -37.323 -2.604 59.024 1.00 80.19 433 ASP A O 1
ATOM 3150 N N . GLN A 1 434 ? -36.544 -2.455 56.899 1.00 77.06 434 GLN A N 1
ATOM 3151 C CA . GLN A 1 434 ? -37.511 -1.498 56.350 1.00 77.06 434 GLN A CA 1
ATOM 3152 C C . GLN A 1 434 ? -37.621 -0.154 57.100 1.00 77.06 434 GLN A C 1
ATOM 3154 O O . GLN A 1 434 ? -38.629 0.532 56.961 1.00 77.06 434 GLN A O 1
ATOM 3159 N N . ILE A 1 435 ? -36.606 0.233 57.887 1.00 79.06 435 ILE A N 1
ATOM 3160 C CA . ILE A 1 435 ? -36.605 1.463 58.711 1.00 79.06 435 ILE A CA 1
ATOM 3161 C C . ILE A 1 435 ? -35.412 2.376 58.409 1.00 79.06 435 ILE A C 1
ATOM 3163 O O . ILE A 1 435 ? -35.566 3.598 58.398 1.00 79.06 435 ILE A O 1
ATOM 3167 N N . LEU A 1 436 ? -34.227 1.804 58.197 1.00 84.25 436 LEU A N 1
ATOM 3168 C CA . LEU A 1 436 ? -33.000 2.539 57.891 1.00 84.25 436 LEU A CA 1
ATOM 3169 C C . LEU A 1 436 ? -32.307 1.845 56.723 1.00 84.25 436 LEU A C 1
ATOM 3171 O O . LEU A 1 436 ? -31.971 0.662 56.823 1.00 84.25 436 LEU A O 1
ATOM 3175 N N . MET A 1 437 ? -32.090 2.581 55.637 1.00 87.31 437 MET A N 1
ATOM 3176 C CA . MET A 1 437 ? -31.406 2.079 54.449 1.00 87.31 437 MET A CA 1
ATOM 3177 C C . MET A 1 437 ? -30.197 2.920 54.078 1.00 87.31 437 MET A C 1
ATOM 3179 O O . MET A 1 437 ? -30.137 4.114 54.381 1.00 87.31 437 MET A O 1
ATOM 3183 N N . VAL A 1 438 ? -29.278 2.273 53.370 1.00 87.75 438 VAL A N 1
ATOM 3184 C CA . VAL A 1 438 ? -28.145 2.903 52.696 1.00 87.75 438 VAL A CA 1
ATOM 3185 C C . VAL A 1 438 ? -28.068 2.368 51.286 1.00 87.75 438 VAL A C 1
ATOM 3187 O O . VAL A 1 438 ? -27.980 1.160 51.093 1.00 87.75 438 VAL A O 1
ATOM 3190 N N . CYS A 1 439 ? -28.092 3.267 50.321 1.00 84.75 439 CYS A N 1
ATOM 3191 C CA . CYS A 1 439 ? -27.909 2.977 48.912 1.00 84.75 439 CYS A CA 1
ATOM 3192 C C . CYS A 1 439 ? -26.535 3.486 48.478 1.00 84.75 439 CYS A C 1
ATOM 3194 O O . CYS A 1 439 ? -26.142 4.581 48.886 1.00 84.75 439 CYS A O 1
ATOM 3196 N N . ASP A 1 440 ? -25.843 2.708 47.653 1.00 76.19 440 ASP A N 1
ATOM 3197 C CA . ASP A 1 440 ? -24.560 3.053 47.037 1.00 76.19 440 ASP A CA 1
ATOM 3198 C C . ASP A 1 440 ? -24.678 2.757 45.527 1.00 76.19 440 ASP A C 1
ATOM 3200 O O . ASP A 1 440 ? -25.042 1.628 45.180 1.00 76.19 440 ASP A O 1
ATOM 3204 N N . PRO A 1 441 ? -24.465 3.739 44.628 1.00 63.75 441 PRO A N 1
ATOM 3205 C CA . PRO A 1 441 ? -24.532 3.532 43.189 1.00 63.75 441 PRO A CA 1
ATOM 3206 C C . PRO A 1 441 ? -23.399 2.658 42.649 1.00 63.75 441 PRO A C 1
ATOM 3208 O O . PRO A 1 441 ? -23.615 2.021 41.622 1.00 63.75 441 PRO A O 1
ATOM 3211 N N . GLY A 1 442 ? -22.222 2.609 43.289 1.00 56.72 442 GLY A N 1
ATOM 3212 C CA . GLY A 1 442 ? -21.105 1.716 42.943 1.00 56.72 442 GLY A CA 1
ATOM 3213 C C . GLY A 1 442 ? -20.581 1.750 41.494 1.00 56.72 442 GLY A C 1
ATOM 3214 O O . GLY A 1 442 ? -19.756 0.910 41.145 1.00 56.72 442 GLY A O 1
ATOM 3215 N N . ARG A 1 443 ? -21.039 2.673 40.635 1.00 48.06 443 ARG A N 1
ATOM 3216 C CA . ARG A 1 443 ? -20.822 2.635 39.173 1.00 48.06 443 ARG A CA 1
ATOM 3217 C C . ARG A 1 443 ? -19.632 3.454 38.666 1.00 48.06 443 ARG A C 1
ATOM 3219 O O . ARG A 1 443 ? -19.152 3.178 37.578 1.00 48.06 443 ARG A O 1
ATOM 3226 N N . THR A 1 444 ? -19.122 4.412 39.441 1.00 39.50 444 THR A N 1
ATOM 3227 C CA . THR A 1 444 ? -18.149 5.419 38.956 1.00 39.50 444 THR A CA 1
ATOM 3228 C C . THR A 1 444 ? -16.792 5.384 39.666 1.00 39.50 444 THR A C 1
ATOM 3230 O O . THR A 1 444 ? -15.937 6.235 39.430 1.00 39.50 444 THR A O 1
ATOM 3233 N N . GLY A 1 445 ? -16.581 4.443 40.593 1.00 47.47 445 GLY A N 1
ATOM 3234 C CA . GLY A 1 445 ? -15.423 4.473 41.495 1.00 47.47 445 GLY A CA 1
ATOM 3235 C C . GLY A 1 445 ? -15.475 5.588 42.558 1.00 47.47 445 GLY A C 1
ATOM 3236 O O . GLY A 1 445 ? -14.526 5.721 43.330 1.00 47.47 445 GLY A O 1
ATOM 3237 N N . ALA A 1 446 ? -16.568 6.362 42.642 1.00 50.75 446 ALA A N 1
ATOM 3238 C CA . ALA A 1 446 ? -16.829 7.341 43.701 1.00 50.75 446 ALA A CA 1
ATOM 3239 C C . ALA A 1 446 ? -17.865 6.818 44.722 1.00 50.75 446 ALA A C 1
ATOM 3241 O O . ALA A 1 446 ? -18.842 6.171 44.361 1.00 50.75 446 ALA A O 1
ATOM 3242 N N . SER A 1 447 ? -17.662 7.117 46.013 1.00 56.28 447 SER A N 1
ATOM 3243 C CA . SER A 1 447 ? -18.441 6.595 47.157 1.00 56.28 447 SER A CA 1
ATOM 3244 C C . SER A 1 447 ? -19.759 7.341 47.425 1.00 56.28 447 SER A C 1
ATOM 3246 O O . SER A 1 447 ? -20.056 7.653 48.576 1.00 56.28 447 SER A O 1
ATOM 3248 N N . GLY A 1 448 ? -20.519 7.713 46.393 1.00 71.69 448 GLY A N 1
ATOM 3249 C CA . GLY A 1 448 ? -21.805 8.398 46.573 1.00 71.69 448 GLY A CA 1
ATOM 3250 C C . GLY A 1 448 ? -22.755 7.594 47.452 1.00 71.69 448 GLY A C 1
ATOM 3251 O O . GLY A 1 448 ? -22.861 6.389 47.277 1.00 71.69 448 GLY A O 1
ATOM 3252 N N . THR A 1 449 ? -23.457 8.201 48.410 1.00 80.88 449 THR A N 1
ATOM 3253 C CA . THR A 1 449 ? -24.390 7.428 49.249 1.00 80.88 449 THR A CA 1
ATOM 3254 C C . THR A 1 449 ? -25.704 8.142 49.481 1.00 80.88 449 THR A C 1
ATOM 3256 O O . THR A 1 449 ? -25.757 9.344 49.735 1.00 80.88 449 THR A O 1
ATOM 3259 N N . PHE A 1 450 ? -26.792 7.375 49.455 1.00 87.81 450 PHE A N 1
ATOM 3260 C CA . PHE A 1 450 ? -28.094 7.841 49.912 1.00 87.81 450 PHE A CA 1
ATOM 3261 C C . PHE A 1 450 ? -28.528 7.055 51.150 1.00 87.81 450 PHE A C 1
ATOM 3263 O O . PHE A 1 450 ? -28.851 5.869 51.089 1.00 87.81 450 PHE A O 1
ATOM 3270 N N . GLY A 1 451 ? -28.564 7.735 52.289 1.00 87.06 451 GLY A N 1
ATOM 3271 C CA . GLY A 1 451 ? -29.161 7.280 53.533 1.00 87.06 451 GLY A CA 1
ATOM 3272 C C . GLY A 1 451 ? -30.621 7.699 53.631 1.00 87.06 451 GLY A C 1
ATOM 3273 O O . GLY A 1 451 ? -30.946 8.884 53.550 1.00 87.06 451 GLY A O 1
ATOM 3274 N N . GLY A 1 452 ? -31.505 6.733 53.854 1.00 85.00 452 GLY A N 1
ATOM 3275 C CA . GLY A 1 452 ? -32.935 6.980 54.013 1.00 85.00 452 GLY A CA 1
ATOM 3276 C C . GLY A 1 452 ? -33.457 6.422 55.325 1.00 85.00 452 GLY A C 1
ATOM 3277 O O . GLY A 1 452 ? -33.131 5.293 55.698 1.00 85.00 452 GLY A O 1
ATOM 3278 N N . VAL A 1 453 ? -34.302 7.191 56.009 1.00 80.25 453 VAL A N 1
ATOM 3279 C CA . VAL A 1 453 ? -34.962 6.747 57.239 1.00 80.25 453 VAL A CA 1
ATOM 3280 C C . VAL A 1 453 ? -36.448 7.082 57.232 1.00 80.25 453 VAL A C 1
ATOM 3282 O O . VAL A 1 453 ? -36.840 8.188 56.862 1.00 80.25 453 VAL A O 1
ATOM 3285 N N . ALA A 1 454 ? -37.293 6.140 57.645 1.00 72.75 454 ALA A N 1
ATOM 3286 C CA . ALA A 1 454 ? -38.721 6.389 57.850 1.00 72.75 454 ALA A CA 1
ATOM 3287 C C . ALA A 1 454 ? -38.878 7.394 58.996 1.00 72.75 454 ALA A C 1
ATOM 3289 O O . ALA A 1 454 ? -37.920 7.545 59.751 1.00 72.75 454 ALA A O 1
ATOM 3290 N N . ASP A 1 455 ? -40.042 8.034 59.173 1.00 67.38 455 ASP A N 1
ATOM 3291 C CA . ASP A 1 455 ? -40.358 8.946 60.294 1.00 67.38 455 ASP A CA 1
ATOM 3292 C C . ASP A 1 455 ? -40.298 8.247 61.659 1.00 67.38 455 ASP A C 1
ATOM 3294 O O . ASP A 1 455 ? -41.244 7.884 62.355 1.00 67.38 455 ASP A O 1
ATOM 3298 N N . THR A 1 456 ? -39.068 7.998 61.991 1.00 59.69 456 THR A N 1
ATOM 3299 C CA . THR A 1 456 ? -38.465 7.841 63.270 1.00 59.69 456 THR A CA 1
ATOM 3300 C C . THR A 1 456 ? -37.843 9.209 63.488 1.00 59.69 456 THR A C 1
ATOM 3302 O O . THR A 1 456 ? -37.375 9.803 62.531 1.00 59.69 456 THR A O 1
ATOM 3305 N N . ASN A 1 457 ? -37.871 9.772 64.691 1.00 61.12 457 ASN A N 1
ATOM 3306 C CA . ASN A 1 457 ? -37.199 11.048 64.965 1.00 61.12 457 ASN A CA 1
ATOM 3307 C C . ASN A 1 457 ? -35.728 10.759 65.316 1.00 61.12 457 ASN A C 1
ATOM 3309 O O . ASN A 1 457 ? -35.349 10.830 66.489 1.00 61.12 457 ASN A O 1
ATOM 3313 N N . PRO A 1 458 ? -34.905 10.274 64.374 1.00 58.53 458 PRO A N 1
ATOM 3314 C CA . PRO A 1 458 ? -33.852 9.322 64.684 1.00 58.53 458 PRO A CA 1
ATOM 3315 C C . PRO A 1 458 ? -32.552 10.042 65.041 1.00 58.53 458 PRO A C 1
ATOM 3317 O O . PRO A 1 458 ? -31.626 9.464 65.591 1.00 58.53 458 PRO A O 1
ATOM 3320 N N . PHE A 1 459 ? -32.504 11.345 64.787 1.00 68.94 459 PHE A N 1
ATOM 3321 C CA . PHE A 1 459 ? -31.324 12.185 64.846 1.00 68.94 459 PHE A CA 1
ATOM 3322 C C . PHE A 1 459 ? -31.700 13.583 65.391 1.00 68.94 459 PHE A C 1
ATOM 3324 O O . PHE A 1 459 ? -31.022 14.571 65.114 1.00 68.94 459 PHE A O 1
ATOM 3331 N N . GLY A 1 460 ? -32.812 13.665 66.151 1.00 55.62 460 GLY A N 1
ATOM 3332 C CA . GLY A 1 460 ? -33.369 14.879 66.768 1.00 55.62 460 GLY A CA 1
ATOM 3333 C C . GLY A 1 460 ? -33.121 15.011 68.284 1.00 55.62 460 GLY A C 1
ATOM 3334 O O . GLY A 1 460 ? -32.703 14.083 68.971 1.00 55.62 460 GLY A O 1
ATOM 3335 N N . THR A 1 461 ? -33.417 16.192 68.835 1.00 53.19 461 THR A N 1
ATOM 3336 C CA . THR A 1 461 ? -32.990 16.700 70.163 1.00 53.19 461 THR A CA 1
ATOM 3337 C C . THR A 1 461 ? -33.618 16.034 71.410 1.00 53.19 461 THR A C 1
ATOM 3339 O O . THR A 1 461 ? -33.310 16.431 72.543 1.00 53.19 461 THR A O 1
ATOM 3342 N N . SER A 1 462 ? -34.475 15.013 71.248 1.00 51.84 462 SER A N 1
ATOM 3343 C CA . SER A 1 462 ? -35.396 14.534 72.303 1.00 51.84 462 SER A CA 1
ATOM 3344 C C . SER A 1 462 ? -35.299 13.055 72.728 1.00 51.84 462 SER A C 1
ATOM 3346 O O . SER A 1 462 ? -35.987 12.673 73.672 1.00 51.84 462 SER A O 1
ATOM 3348 N N . VAL A 1 463 ? -34.413 12.235 72.151 1.00 51.75 463 VAL A N 1
ATOM 3349 C CA . VAL A 1 463 ? -34.158 10.837 72.593 1.00 51.75 463 VAL A CA 1
ATOM 3350 C C . VAL A 1 463 ? -32.762 10.698 73.217 1.00 51.75 463 VAL A C 1
ATOM 3352 O O . VAL A 1 463 ? -31.926 11.577 73.027 1.00 51.75 463 VAL A O 1
ATOM 3355 N N . SER A 1 464 ? -32.507 9.659 74.027 1.00 51.19 464 SER A N 1
ATOM 3356 C CA . SER A 1 464 ? -31.307 9.465 74.874 1.00 51.19 464 SER A CA 1
ATOM 3357 C C . SER A 1 464 ? -29.964 9.296 74.125 1.00 51.19 464 SER A C 1
ATOM 3359 O O . SER A 1 464 ? -29.326 8.257 74.151 1.00 51.19 464 SER A O 1
ATOM 3361 N N . ARG A 1 465 ? -29.533 10.380 73.482 1.00 54.34 465 ARG A N 1
ATOM 3362 C CA . ARG A 1 465 ? -28.245 11.104 73.469 1.00 54.34 465 ARG A CA 1
ATOM 3363 C C . ARG A 1 465 ? -26.875 10.439 73.207 1.00 54.34 465 ARG A C 1
ATOM 3365 O O . ARG A 1 465 ? -25.961 11.230 72.988 1.00 54.34 465 ARG A O 1
ATOM 3372 N N . SER A 1 466 ? -26.681 9.119 73.118 1.00 57.47 466 SER A N 1
ATOM 3373 C CA . SER A 1 466 ? -25.373 8.544 72.684 1.00 57.47 466 SER A CA 1
ATOM 3374 C C . SER A 1 466 ? -25.426 7.620 71.469 1.00 57.47 466 SER A C 1
ATOM 3376 O O . SER A 1 466 ? -24.502 7.639 70.661 1.00 57.47 466 SER A O 1
ATOM 3378 N N . ASP A 1 467 ? -26.499 6.853 71.304 1.00 67.44 467 ASP A N 1
ATOM 3379 C CA . ASP A 1 467 ? -26.415 5.636 70.487 1.00 67.44 467 ASP A CA 1
ATOM 3380 C C . ASP A 1 467 ? -26.555 5.897 68.969 1.00 67.44 467 ASP A C 1
ATOM 3382 O O . ASP A 1 467 ? -25.847 5.291 68.169 1.00 67.44 467 ASP A O 1
ATOM 3386 N N . ASN A 1 468 ? -27.355 6.891 68.556 1.00 78.00 468 ASN A N 1
ATOM 3387 C CA . ASN A 1 468 ? -27.551 7.223 67.132 1.00 78.00 468 ASN A CA 1
ATOM 3388 C C . ASN A 1 468 ? -26.438 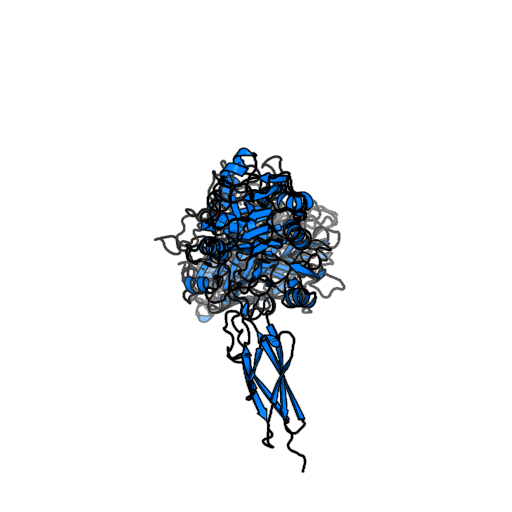8.110 66.549 1.00 78.00 468 ASN A C 1
ATOM 3390 O O . ASN A 1 468 ? -26.284 8.198 65.333 1.00 78.00 468 ASN A O 1
ATOM 3394 N N . TYR A 1 469 ? -25.656 8.781 67.400 1.00 79.81 469 TYR A N 1
ATOM 3395 C CA . TYR A 1 469 ? -24.648 9.747 66.957 1.00 79.81 469 TYR A CA 1
ATOM 3396 C C . TYR A 1 469 ? -23.497 9.079 66.193 1.00 79.81 469 TYR A C 1
ATOM 3398 O O . TYR A 1 469 ? -23.009 9.646 65.221 1.00 79.81 469 TYR A O 1
ATOM 3406 N N . ALA A 1 470 ? -23.117 7.851 66.564 1.00 83.06 470 ALA A N 1
ATOM 3407 C CA . ALA A 1 470 ? -22.129 7.069 65.818 1.00 83.06 470 ALA A CA 1
ATOM 3408 C C . ALA A 1 470 ? -22.597 6.769 64.382 1.00 83.06 470 ALA A C 1
ATOM 3410 O O . ALA A 1 470 ? -21.801 6.828 63.451 1.00 83.06 470 ALA A O 1
ATOM 3411 N N . ILE A 1 471 ? -23.900 6.529 64.188 1.00 85.12 471 ILE A N 1
ATOM 3412 C CA . ILE A 1 471 ? -24.502 6.312 62.865 1.00 85.12 471 ILE A CA 1
ATOM 3413 C C . ILE A 1 471 ? -24.464 7.611 62.046 1.00 85.12 471 ILE A C 1
ATOM 3415 O O . ILE A 1 471 ? -24.080 7.584 60.882 1.00 85.12 471 ILE A O 1
ATOM 3419 N N . MET A 1 472 ? -24.778 8.761 62.658 1.00 85.19 472 MET A N 1
ATOM 3420 C CA . MET A 1 472 ? -24.670 10.075 61.999 1.00 85.19 472 MET A CA 1
ATOM 3421 C C . MET A 1 472 ? -23.234 10.397 61.584 1.00 85.19 472 MET A C 1
ATOM 3423 O O . MET A 1 472 ? -23.003 10.857 60.470 1.00 85.19 472 MET A O 1
ATOM 3427 N N . GLN A 1 473 ? -22.271 10.162 62.481 1.00 84.44 473 GLN A N 1
ATOM 3428 C CA . GLN A 1 473 ? -20.854 10.372 62.196 1.00 84.44 473 GLN A CA 1
ATOM 3429 C C . GLN A 1 473 ? -20.368 9.458 61.083 1.00 84.44 473 GLN A C 1
ATOM 3431 O O . GLN A 1 473 ? -19.593 9.897 60.244 1.00 84.44 473 GLN A O 1
ATOM 3436 N N . TRP A 1 474 ? -20.816 8.207 61.068 1.00 86.44 474 TRP A N 1
ATOM 3437 C CA . TRP A 1 474 ? -20.482 7.279 60.003 1.00 86.44 474 TRP A CA 1
ATOM 3438 C C . TRP A 1 474 ? -21.022 7.763 58.657 1.00 86.44 474 TRP A C 1
ATOM 3440 O O . TRP A 1 474 ? -20.222 7.954 57.752 1.00 86.44 474 TRP A O 1
ATOM 3450 N N . PHE A 1 475 ? -22.315 8.095 58.552 1.00 85.69 475 PHE A N 1
ATOM 3451 C CA . PHE A 1 475 ? -22.899 8.638 57.315 1.00 85.69 475 PHE A CA 1
ATOM 3452 C C . PHE A 1 475 ? -22.183 9.894 56.815 1.00 85.69 475 PHE A C 1
ATOM 3454 O O . PHE A 1 475 ? -21.891 10.008 55.629 1.00 85.69 475 PHE A O 1
ATOM 3461 N N . ALA A 1 476 ? -21.876 10.826 57.719 1.00 83.88 476 ALA A N 1
ATOM 3462 C CA . ALA A 1 476 ? -21.136 12.029 57.360 1.00 83.88 476 ALA A CA 1
ATOM 3463 C C . ALA A 1 476 ? -19.702 11.711 56.890 1.00 83.88 476 ALA A C 1
ATOM 3465 O O . ALA A 1 476 ? -19.162 12.452 56.083 1.00 83.88 476 ALA A O 1
ATOM 3466 N N . ASN A 1 477 ? -19.090 10.612 57.344 1.00 79.88 477 ASN A N 1
ATOM 3467 C CA . ASN A 1 477 ? -17.724 10.218 56.980 1.00 79.88 477 ASN A CA 1
ATOM 3468 C C . ASN A 1 477 ? -17.616 9.298 55.754 1.00 79.88 477 ASN A C 1
ATOM 3470 O O . ASN A 1 477 ? -16.497 9.058 55.303 1.00 79.88 477 ASN A O 1
ATOM 3474 N N . LEU A 1 478 ? -18.726 8.792 55.203 1.00 75.69 478 LEU A N 1
ATOM 3475 C CA . LEU A 1 478 ? -18.713 7.800 54.116 1.00 75.69 478 LEU A CA 1
ATOM 3476 C C . LEU A 1 478 ? -18.001 8.268 52.832 1.00 75.69 478 LEU A C 1
ATOM 3478 O O . LEU A 1 478 ? -17.611 7.428 52.030 1.00 75.69 478 LEU A O 1
ATOM 3482 N N . SER A 1 479 ? -17.793 9.578 52.642 1.00 60.47 479 SER A N 1
ATOM 3483 C CA . SER A 1 479 ? -17.119 10.132 51.459 1.00 60.47 479 SER A CA 1
ATOM 3484 C C . SER A 1 479 ? -16.202 11.326 51.756 1.00 60.47 479 SER A C 1
ATOM 3486 O O . SER A 1 479 ? -16.071 12.242 50.943 1.00 60.47 479 SER A O 1
ATOM 3488 N N . ASN A 1 480 ? -15.456 11.298 52.869 1.00 55.94 480 ASN A N 1
ATOM 3489 C CA . ASN A 1 480 ? -14.253 12.143 52.987 1.00 55.94 480 ASN A CA 1
ATOM 3490 C C . ASN A 1 480 ? -13.114 11.580 52.100 1.00 55.94 480 ASN A C 1
ATOM 3492 O O . ASN A 1 480 ? -12.033 11.220 52.568 1.00 55.94 480 ASN A O 1
ATOM 3496 N N . GLY A 1 481 ? -13.429 11.380 50.817 1.00 51.62 481 GLY A N 1
ATOM 3497 C CA . GLY A 1 481 ? -12.591 10.742 49.819 1.00 51.62 481 GLY A CA 1
ATOM 3498 C C . GLY A 1 481 ? -11.495 11.685 49.344 1.00 51.62 481 GLY A C 1
ATOM 3499 O O . GLY A 1 481 ? -11.709 12.875 49.128 1.00 51.62 481 GLY A O 1
ATOM 3500 N N . THR A 1 482 ? -10.296 11.134 49.180 1.00 49.19 482 THR A N 1
ATOM 3501 C CA . THR A 1 482 ? -9.228 11.799 48.431 1.00 49.19 482 THR A CA 1
ATOM 3502 C C . THR A 1 482 ? -9.614 11.790 46.954 1.00 49.19 482 THR A C 1
ATOM 3504 O O . THR A 1 482 ? -10.210 10.824 46.486 1.00 49.19 482 THR A O 1
ATOM 3507 N N . ALA A 1 483 ? -9.288 12.857 46.229 1.00 50.19 483 ALA A N 1
ATOM 3508 C CA . ALA A 1 483 ? -9.630 12.989 44.822 1.00 50.19 483 ALA A CA 1
ATOM 3509 C C . ALA A 1 483 ? -9.157 11.761 44.015 1.00 50.19 483 ALA A C 1
ATOM 3511 O O . ALA A 1 483 ? -7.979 11.404 44.080 1.00 50.19 483 ALA A O 1
ATOM 3512 N N . ALA A 1 484 ? -10.061 11.101 43.281 1.00 51.31 484 ALA A N 1
ATOM 3513 C CA . ALA A 1 484 ? -9.690 9.949 42.466 1.00 51.31 484 ALA A CA 1
ATOM 3514 C C . ALA A 1 484 ? -8.842 10.429 41.281 1.00 51.31 484 ALA A C 1
ATOM 3516 O O . ALA A 1 484 ? -9.296 11.266 40.495 1.00 51.31 484 ALA A O 1
ATOM 3517 N N . THR A 1 485 ? -7.610 9.928 41.190 1.00 53.44 485 THR A N 1
ATOM 3518 C CA . THR A 1 485 ? -6.683 10.184 40.085 1.00 53.44 485 THR A CA 1
ATOM 3519 C C . THR A 1 485 ? -6.739 9.032 39.094 1.00 53.44 485 THR A C 1
ATOM 3521 O O . THR A 1 485 ? -6.582 7.880 39.499 1.00 53.44 485 THR A O 1
ATOM 3524 N N . SER A 1 486 ? -6.905 9.336 37.813 1.00 63.06 486 SER A N 1
ATOM 3525 C CA . SER A 1 486 ? -6.772 8.380 36.717 1.00 63.06 486 SER A CA 1
ATOM 3526 C C . SER A 1 486 ? -5.668 8.852 35.772 1.00 63.06 486 SER A C 1
ATOM 3528 O O . SER A 1 486 ? -5.336 10.039 35.732 1.00 63.06 486 SER A O 1
ATOM 3530 N N . THR A 1 487 ? -5.053 7.917 35.057 1.00 73.38 487 THR A N 1
ATOM 3531 C CA . THR A 1 487 ? -3.968 8.205 34.120 1.00 73.38 487 THR A CA 1
ATOM 3532 C C . THR A 1 487 ? -4.385 7.739 32.744 1.00 73.38 487 THR A C 1
ATOM 3534 O O . THR A 1 487 ? -4.751 6.582 32.557 1.00 73.38 487 THR A O 1
ATOM 3537 N N . TYR A 1 488 ? -4.301 8.648 31.787 1.00 82.75 488 TYR A N 1
ATOM 3538 C CA . TYR A 1 488 ? -4.455 8.345 30.381 1.00 82.75 488 TYR A CA 1
ATOM 3539 C C . TYR A 1 488 ? -3.069 8.237 29.737 1.00 82.75 488 TYR A C 1
ATOM 3541 O O . TYR A 1 488 ? -2.235 9.126 29.915 1.00 82.75 488 TYR A O 1
ATOM 3549 N N . ASN A 1 489 ? -2.812 7.144 29.021 1.00 88.31 489 ASN A N 1
ATOM 3550 C CA . ASN A 1 489 ? -1.499 6.859 28.445 1.00 88.31 489 ASN A CA 1
ATOM 3551 C C . ASN A 1 489 ? -1.493 7.173 26.944 1.00 88.31 489 ASN A C 1
ATOM 3553 O O . ASN A 1 489 ? -2.361 6.707 26.196 1.00 88.31 489 ASN A O 1
ATOM 3557 N N . LEU A 1 490 ? -0.494 7.940 26.524 1.00 89.62 490 LEU A N 1
ATOM 3558 C CA . LEU A 1 490 ? -0.162 8.189 25.129 1.00 89.62 490 LEU A CA 1
ATOM 3559 C C . LEU A 1 490 ? 0.874 7.181 24.658 1.00 89.62 490 LEU A C 1
ATOM 3561 O O . LEU A 1 490 ? 1.845 6.905 25.368 1.00 89.62 490 LEU A O 1
ATOM 3565 N N . TYR A 1 491 ? 0.665 6.674 23.450 1.00 95.19 491 TYR A N 1
ATOM 3566 C CA . TYR A 1 491 ? 1.646 5.848 22.764 1.00 95.19 491 TYR A CA 1
ATOM 3567 C C . TYR A 1 491 ? 2.842 6.685 22.297 1.00 95.19 491 TYR A C 1
ATOM 3569 O O . TYR A 1 491 ? 2.714 7.889 22.079 1.00 95.19 491 TYR A O 1
ATOM 3577 N N . GLU A 1 492 ? 3.993 6.032 22.151 1.00 95.00 492 GLU A N 1
ATOM 3578 C CA . GLU A 1 492 ? 5.116 6.576 21.383 1.00 95.00 492 GLU A CA 1
ATOM 3579 C C . GLU A 1 492 ? 4.753 6.535 19.903 1.00 95.00 492 GLU A C 1
ATOM 3581 O O . GLU A 1 492 ? 4.143 5.559 19.449 1.00 95.00 492 GLU A O 1
ATOM 3586 N N . ASP A 1 493 ? 5.053 7.615 19.194 1.00 95.19 493 ASP A N 1
ATOM 3587 C CA . ASP A 1 493 ? 4.722 7.817 17.785 1.00 95.19 493 ASP A CA 1
ATOM 3588 C C . ASP A 1 493 ? 3.270 7.442 17.482 1.00 95.19 493 ASP A C 1
ATOM 3590 O O . ASP A 1 493 ? 2.952 6.564 16.675 1.00 95.19 493 ASP A O 1
ATOM 3594 N N . GLN A 1 494 ? 2.363 8.044 18.254 1.00 96.75 494 GLN A N 1
ATOM 3595 C CA . GLN A 1 494 ? 0.960 7.665 18.246 1.00 96.75 494 GLN A CA 1
ATOM 3596 C C . GLN A 1 494 ? 0.312 7.964 16.889 1.00 96.75 494 GLN A C 1
ATOM 3598 O O . GLN A 1 494 ? 0.301 9.101 16.412 1.00 96.75 494 GLN A O 1
ATOM 3603 N N . VAL A 1 495 ? -0.339 6.948 16.331 1.00 98.19 495 VAL A N 1
ATOM 3604 C CA . VAL A 1 495 ? -1.332 7.106 15.268 1.00 98.19 495 VAL A CA 1
ATOM 3605 C C . VAL A 1 495 ? -2.706 7.209 15.911 1.00 98.19 495 VAL A C 1
ATOM 3607 O O . VAL A 1 495 ? -3.019 6.454 16.833 1.00 98.19 495 VAL A O 1
ATOM 3610 N N . THR A 1 496 ? -3.515 8.165 15.460 1.00 97.94 496 THR A N 1
ATOM 3611 C CA . THR A 1 496 ? -4.889 8.375 15.930 1.00 97.94 496 THR A CA 1
ATOM 3612 C C . THR A 1 496 ? -5.820 8.489 14.733 1.00 97.94 496 THR A C 1
ATOM 3614 O O . THR A 1 496 ? -5.651 9.390 13.912 1.00 97.94 496 THR A O 1
ATOM 3617 N N . LEU A 1 497 ? -6.807 7.601 14.660 1.00 98.38 497 LEU A N 1
ATOM 3618 C CA . LEU A 1 497 ? -7.883 7.615 13.671 1.00 98.38 497 LEU A CA 1
ATOM 3619 C C . LEU A 1 497 ? -9.195 7.885 14.388 1.00 98.38 497 LEU A C 1
ATOM 3621 O O . LEU A 1 497 ? -9.393 7.373 15.488 1.00 98.38 497 LEU A O 1
ATOM 3625 N N . ALA A 1 498 ? -10.082 8.662 13.782 1.00 97.69 498 ALA A N 1
ATOM 3626 C CA . ALA A 1 498 ? -11.433 8.854 14.286 1.00 97.69 498 ALA A CA 1
ATOM 3627 C C . ALA A 1 498 ? -12.424 8.835 13.131 1.00 97.69 498 ALA A C 1
ATOM 3629 O O . ALA A 1 498 ? -12.179 9.480 12.114 1.00 97.69 498 ALA A O 1
ATOM 3630 N N . GLY A 1 499 ? -13.545 8.142 13.283 1.00 96.06 499 GLY A N 1
ATOM 3631 C CA . GLY A 1 499 ? -14.528 8.109 12.211 1.00 96.06 499 GLY A CA 1
ATOM 3632 C C . GLY A 1 499 ? -15.699 7.172 12.428 1.00 96.06 499 GLY A C 1
ATOM 3633 O O . GLY A 1 499 ? -15.845 6.573 13.497 1.00 96.06 499 GLY A O 1
ATOM 3634 N N . GLU A 1 500 ? -16.513 7.046 11.384 1.00 95.25 500 GLU A N 1
ATOM 3635 C CA . GLU A 1 500 ? -17.587 6.059 11.301 1.00 95.25 500 GLU A CA 1
ATOM 3636 C C . GLU A 1 500 ? -17.018 4.659 11.055 1.00 95.25 500 GLU A C 1
ATOM 3638 O O . GLU A 1 500 ? -16.156 4.446 10.198 1.00 95.25 500 GLU A O 1
ATOM 3643 N N . VAL A 1 501 ? -17.500 3.686 11.823 1.00 95.25 501 VAL A N 1
ATOM 3644 C CA . VAL A 1 501 ? -17.083 2.289 11.694 1.00 95.25 501 VAL A CA 1
ATOM 3645 C C . VAL A 1 501 ? -17.685 1.701 10.417 1.00 95.25 501 VAL A C 1
ATOM 3647 O O . VAL A 1 501 ? -18.905 1.653 10.270 1.00 95.25 501 VAL A O 1
ATOM 3650 N N . TYR A 1 502 ? -16.844 1.211 9.502 1.00 95.56 502 TYR A N 1
ATOM 3651 C CA . TYR A 1 502 ? -17.306 0.558 8.276 1.00 95.56 502 TYR A CA 1
ATOM 3652 C C . TYR A 1 502 ? -17.612 -0.927 8.512 1.00 95.56 502 TYR A C 1
ATOM 3654 O O . TYR A 1 502 ? -16.705 -1.753 8.649 1.00 95.56 502 TYR A O 1
ATOM 3662 N N . LYS A 1 503 ? -18.900 -1.272 8.549 1.00 93.56 503 LYS A N 1
ATOM 3663 C CA . LYS A 1 503 ? -19.405 -2.602 8.923 1.00 93.56 503 LYS A CA 1
ATOM 3664 C C . LYS A 1 503 ? -19.572 -3.507 7.704 1.00 93.56 503 LYS A C 1
ATOM 3666 O O . LYS A 1 503 ? -19.763 -3.038 6.576 1.00 93.56 503 LYS A O 1
ATOM 3671 N N . ASP A 1 504 ? -19.659 -4.820 7.944 1.00 94.31 504 ASP A N 1
ATOM 3672 C CA . ASP A 1 504 ? -20.013 -5.817 6.914 1.00 94.31 504 ASP A CA 1
ATOM 3673 C C . ASP A 1 504 ? -21.297 -5.426 6.151 1.00 94.31 504 ASP A C 1
ATOM 3675 O O . ASP A 1 504 ? -21.404 -5.628 4.939 1.00 94.31 504 ASP A O 1
ATOM 3679 N N . ALA A 1 505 ? -22.271 -4.828 6.847 1.00 93.31 505 ALA A N 1
ATOM 3680 C CA . ALA A 1 505 ? -23.525 -4.369 6.255 1.00 93.31 505 ALA A CA 1
ATOM 3681 C C . ALA A 1 505 ? -23.339 -3.215 5.252 1.00 93.31 505 ALA A C 1
ATOM 3683 O O . ALA A 1 505 ? -24.009 -3.210 4.215 1.00 93.31 505 ALA A O 1
ATOM 3684 N N . ASN A 1 506 ? -22.429 -2.271 5.525 1.00 95.00 506 ASN A N 1
ATOM 3685 C CA . ASN A 1 506 ? -22.124 -1.172 4.606 1.00 95.00 506 ASN A CA 1
ATOM 3686 C C . ASN A 1 506 ? -21.490 -1.729 3.327 1.00 95.00 506 ASN A C 1
ATOM 3688 O O . ASN A 1 506 ? -21.973 -1.451 2.232 1.00 95.00 506 ASN A O 1
ATOM 3692 N N . PHE A 1 507 ? -20.511 -2.628 3.466 1.00 96.19 507 PHE A N 1
ATOM 3693 C CA . PHE A 1 507 ? -19.858 -3.279 2.330 1.00 96.19 507 PHE A CA 1
ATOM 3694 C C . PHE A 1 507 ? -20.825 -4.081 1.450 1.00 96.19 507 PHE A C 1
ATOM 3696 O O . PHE A 1 507 ? -20.796 -3.968 0.220 1.00 96.19 507 PHE A O 1
ATOM 3703 N N . VAL A 1 508 ? -21.720 -4.867 2.058 1.00 96.12 508 VAL A N 1
ATOM 3704 C CA . VAL A 1 508 ? -22.752 -5.613 1.319 1.00 96.12 508 VAL A CA 1
ATOM 3705 C C . VAL A 1 508 ? -23.699 -4.660 0.584 1.00 96.12 508 VAL A C 1
ATOM 3707 O O . VAL A 1 508 ? -24.060 -4.926 -0.565 1.00 96.12 508 VAL A O 1
ATOM 3710 N N . SER A 1 509 ? -24.079 -3.546 1.217 1.00 96.25 509 SER A N 1
ATOM 3711 C CA . SER A 1 509 ? -24.926 -2.513 0.608 1.00 96.25 509 SER A CA 1
ATOM 3712 C C . SER A 1 509 ? -24.244 -1.853 -0.596 1.00 96.25 509 SER A C 1
ATOM 3714 O O . SER A 1 509 ? -24.826 -1.798 -1.680 1.00 96.25 509 SER A O 1
ATOM 3716 N N . PHE A 1 510 ? -22.991 -1.423 -0.430 1.00 96.69 510 PHE A N 1
ATOM 3717 C CA . PHE A 1 510 ? -22.205 -0.723 -1.447 1.00 96.69 510 PHE A CA 1
ATOM 3718 C C . PHE A 1 510 ? -21.912 -1.593 -2.674 1.00 96.69 510 PHE A C 1
ATOM 3720 O O . PHE A 1 510 ? -22.175 -1.221 -3.823 1.00 96.69 510 PHE A O 1
ATOM 3727 N N . THR A 1 511 ? -21.405 -2.804 -2.438 1.00 96.44 511 THR A N 1
ATOM 3728 C CA . THR A 1 511 ? -21.077 -3.736 -3.524 1.00 96.44 511 THR A CA 1
ATOM 3729 C C . THR A 1 511 ? -22.331 -4.263 -4.213 1.00 96.44 511 THR A C 1
ATOM 3731 O O . THR A 1 511 ? -22.326 -4.480 -5.428 1.00 96.44 511 THR A O 1
ATOM 3734 N N . ASN A 1 512 ? -23.427 -4.444 -3.463 1.00 95.81 512 ASN A N 1
ATOM 3735 C CA . ASN A 1 512 ? -24.686 -5.011 -3.945 1.00 95.81 512 ASN A CA 1
ATOM 3736 C C . ASN A 1 512 ? -24.456 -6.314 -4.739 1.00 95.81 512 ASN A C 1
ATOM 3738 O O . ASN A 1 512 ? -25.001 -6.514 -5.827 1.00 95.81 512 ASN A O 1
ATOM 3742 N N . GLY A 1 513 ? -23.558 -7.165 -4.231 1.00 95.44 513 GLY A N 1
ATOM 3743 C CA . GLY A 1 513 ? -23.187 -8.445 -4.842 1.00 95.44 513 GLY A CA 1
ATOM 3744 C C . GLY A 1 513 ? -22.324 -8.361 -6.109 1.00 95.44 513 GLY A C 1
ATOM 3745 O O . GLY A 1 513 ? -22.117 -9.391 -6.744 1.00 95.44 513 GLY A O 1
ATOM 3746 N N . ASN A 1 514 ? -21.823 -7.181 -6.488 1.00 95.75 514 ASN A N 1
ATOM 3747 C CA . ASN A 1 514 ? -20.960 -6.986 -7.656 1.00 95.75 514 ASN A CA 1
ATOM 3748 C C . ASN A 1 514 ? -19.573 -6.484 -7.245 1.00 95.75 514 ASN A C 1
ATOM 3750 O O . ASN A 1 514 ? -19.438 -5.774 -6.249 1.00 95.75 514 ASN A O 1
ATOM 3754 N N . LYS A 1 515 ? -18.554 -6.800 -8.053 1.00 95.75 515 LYS A N 1
ATOM 3755 C CA . LYS A 1 515 ? -17.226 -6.195 -7.907 1.00 95.75 515 LYS A CA 1
ATOM 3756 C C . LYS A 1 515 ? -17.296 -4.695 -8.203 1.00 95.75 515 LYS A C 1
ATOM 3758 O O . LYS A 1 515 ? -17.902 -4.296 -9.203 1.00 95.75 515 LYS A O 1
ATOM 3763 N N . ARG A 1 516 ? -16.675 -3.879 -7.352 1.00 95.94 516 ARG A N 1
ATOM 3764 C CA . ARG A 1 516 ? -16.569 -2.414 -7.496 1.00 95.94 516 ARG A CA 1
ATOM 3765 C C . ARG A 1 516 ? -15.102 -2.016 -7.476 1.00 95.94 516 ARG A C 1
ATOM 3767 O O . ARG A 1 516 ? -14.361 -2.586 -6.689 1.00 95.94 516 ARG A O 1
ATOM 3774 N N . VAL A 1 517 ? -14.691 -1.066 -8.304 1.00 95.88 517 VAL A N 1
ATOM 3775 C CA . VAL A 1 517 ? -13.334 -0.509 -8.278 1.00 95.88 517 VAL A CA 1
ATOM 3776 C C . VAL A 1 517 ? -13.412 0.906 -7.733 1.00 95.88 517 VAL A C 1
ATOM 3778 O O . VAL A 1 517 ? -14.054 1.760 -8.342 1.00 95.88 517 VAL A O 1
ATOM 3781 N N . ILE A 1 518 ? -12.789 1.141 -6.585 1.00 96.38 518 ILE A N 1
ATOM 3782 C CA . ILE A 1 518 ? -12.664 2.478 -5.997 1.00 96.38 518 ILE A CA 1
ATOM 3783 C C . ILE A 1 518 ? -11.288 3.055 -6.338 1.00 96.38 518 ILE A C 1
ATOM 3785 O O . ILE A 1 518 ? -10.310 2.307 -6.428 1.00 96.38 518 ILE A O 1
ATOM 3789 N N . GLY A 1 519 ? -11.218 4.369 -6.541 1.00 96.12 519 GLY A N 1
ATOM 3790 C CA . GLY A 1 519 ? -9.956 5.103 -6.621 1.00 96.12 519 GLY A CA 1
ATOM 3791 C C . GLY A 1 519 ? -9.637 5.715 -5.263 1.00 96.12 519 GLY A C 1
ATOM 3792 O O . GLY A 1 519 ? -10.523 6.281 -4.629 1.00 96.12 519 GLY A O 1
ATOM 3793 N N . MET A 1 520 ? -8.396 5.602 -4.795 1.00 97.50 520 MET A N 1
ATOM 3794 C CA . MET A 1 520 ? -7.955 6.228 -3.549 1.00 97.50 520 MET A CA 1
ATOM 3795 C C . MET A 1 520 ? -6.767 7.154 -3.807 1.00 97.50 520 MET A C 1
ATOM 3797 O O . MET A 1 520 ? -5.802 6.779 -4.478 1.00 97.50 520 MET A O 1
ATOM 3801 N N . ALA A 1 521 ? -6.834 8.356 -3.243 1.00 97.31 521 ALA A N 1
ATOM 3802 C CA . ALA A 1 521 ? -5.733 9.304 -3.201 1.00 97.31 521 ALA A CA 1
ATOM 3803 C C . ALA A 1 521 ? -4.921 9.077 -1.923 1.00 97.31 521 ALA A C 1
ATOM 3805 O O . ALA A 1 521 ? -5.451 9.096 -0.810 1.00 97.31 521 ALA A O 1
ATOM 3806 N N . VAL A 1 522 ? -3.621 8.859 -2.087 1.00 97.38 522 VAL A N 1
ATOM 3807 C CA . VAL A 1 522 ? -2.679 8.684 -0.978 1.00 97.38 522 VAL A CA 1
ATOM 3808 C C . VAL A 1 522 ? -2.241 10.060 -0.491 1.00 97.38 522 VAL A C 1
ATOM 3810 O O . VAL A 1 522 ? -1.774 10.858 -1.300 1.00 97.38 522 VAL A O 1
ATOM 3813 N N . ILE A 1 523 ? -2.395 10.353 0.802 1.00 96.62 523 ILE A N 1
ATOM 3814 C CA . ILE A 1 523 ? -2.010 11.646 1.380 1.00 96.62 523 ILE A CA 1
ATOM 3815 C C . ILE A 1 523 ? -0.497 11.649 1.648 1.00 96.62 523 ILE A C 1
ATOM 3817 O O . ILE A 1 523 ? -0.040 10.861 2.482 1.00 96.62 523 ILE A O 1
ATOM 3821 N N . PRO A 1 524 ? 0.285 12.519 0.984 1.00 93.81 524 PRO A N 1
ATOM 3822 C CA . PRO A 1 524 ? 1.735 12.493 1.099 1.00 93.81 524 PRO A CA 1
ATOM 3823 C C . PRO A 1 524 ? 2.233 13.006 2.450 1.00 93.81 524 PRO A C 1
ATOM 3825 O O . PRO A 1 524 ? 1.590 13.824 3.114 1.00 93.81 524 PRO A O 1
ATOM 3828 N N . ILE A 1 525 ? 3.423 12.539 2.834 1.00 91.81 525 ILE A N 1
ATOM 3829 C CA . ILE A 1 525 ? 4.143 12.989 4.029 1.00 91.81 525 ILE A CA 1
ATOM 3830 C C . ILE A 1 525 ? 5.315 13.859 3.589 1.00 91.81 525 ILE A C 1
ATOM 3832 O O . ILE A 1 525 ? 6.107 13.476 2.729 1.00 91.81 525 ILE A O 1
ATOM 3836 N N . GLU A 1 526 ? 5.437 15.031 4.195 1.00 87.44 526 GLU A N 1
ATOM 3837 C CA . GLU A 1 526 ? 6.490 15.991 3.892 1.00 87.44 526 GLU A CA 1
ATOM 3838 C C . GLU A 1 526 ? 7.698 15.805 4.821 1.00 87.44 526 GLU A C 1
ATOM 3840 O O . GLU A 1 526 ? 7.561 15.679 6.039 1.00 87.44 526 GLU A O 1
ATOM 3845 N N . ASN A 1 527 ? 8.900 15.855 4.253 1.00 87.38 527 ASN A N 1
ATOM 3846 C CA . ASN A 1 527 ? 10.122 16.139 4.988 1.00 87.38 527 ASN A CA 1
ATOM 3847 C C . ASN A 1 527 ? 10.283 17.658 5.116 1.00 87.38 527 ASN A C 1
ATOM 3849 O O . ASN A 1 527 ? 10.863 18.288 4.227 1.00 87.38 527 ASN A O 1
ATOM 3853 N N . PHE A 1 528 ? 9.792 18.241 6.209 1.00 76.56 528 PHE A N 1
ATOM 3854 C CA . PHE A 1 528 ? 9.872 19.684 6.423 1.00 76.56 528 PHE A CA 1
ATOM 3855 C C . PHE A 1 528 ? 10.948 20.074 7.439 1.00 76.56 528 PHE A C 1
ATOM 3857 O O . PHE A 1 528 ? 11.152 19.423 8.468 1.00 76.56 528 PHE A O 1
ATOM 3864 N N . THR A 1 529 ? 11.619 21.201 7.189 1.00 63.06 529 THR A N 1
ATOM 3865 C CA . THR A 1 529 ? 12.423 21.887 8.212 1.00 63.06 529 THR A CA 1
ATOM 3866 C C . THR A 1 529 ? 11.711 23.159 8.665 1.00 63.06 529 THR A C 1
ATOM 3868 O O . THR A 1 529 ? 11.214 23.928 7.851 1.00 63.06 529 THR A O 1
ATOM 3871 N N . ALA A 1 530 ? 11.709 23.458 9.969 1.00 55.72 530 ALA A N 1
ATOM 3872 C CA . ALA A 1 530 ? 11.015 24.625 10.543 1.00 55.72 530 ALA A CA 1
ATOM 3873 C C . ALA A 1 530 ? 11.547 26.017 10.084 1.00 55.72 530 ALA A C 1
ATOM 3875 O O . ALA A 1 530 ? 11.269 27.031 10.726 1.00 55.72 530 ALA A O 1
ATOM 3876 N N . SER A 1 531 ? 12.358 26.092 9.017 1.00 50.03 531 SER A N 1
ATOM 3877 C CA . SER A 1 531 ? 13.043 27.300 8.533 1.00 50.03 531 SER A CA 1
ATOM 3878 C C . SER A 1 531 ? 12.879 27.618 7.030 1.00 50.03 531 SER A C 1
ATOM 3880 O O . SER A 1 531 ? 13.672 28.404 6.508 1.00 50.03 531 SER A O 1
ATOM 3882 N N . GLY A 1 532 ? 11.841 27.098 6.358 1.00 57.81 532 GLY A N 1
ATOM 3883 C CA . GLY A 1 532 ? 11.396 27.524 5.015 1.00 57.81 532 GLY A CA 1
ATOM 3884 C C . GLY A 1 532 ? 11.403 26.420 3.945 1.00 57.81 532 GLY A C 1
ATOM 3885 O O . GLY A 1 532 ? 12.085 25.421 4.109 1.00 57.81 532 GLY A O 1
ATOM 3886 N N . THR A 1 533 ? 10.706 26.654 2.823 1.00 57.91 533 THR A N 1
ATOM 3887 C CA . THR A 1 533 ? 10.324 25.630 1.820 1.00 57.91 533 THR A CA 1
ATOM 3888 C C . THR A 1 533 ? 11.401 25.214 0.817 1.00 57.91 533 THR A C 1
ATOM 3890 O O . THR A 1 533 ? 11.191 24.311 0.019 1.00 57.91 533 THR A O 1
ATOM 3893 N N . SER A 1 534 ? 12.566 25.867 0.797 1.00 59.16 534 SER A N 1
ATOM 3894 C CA . SER A 1 534 ? 13.556 25.660 -0.275 1.00 59.16 534 SER A CA 1
ATOM 3895 C C . SER A 1 534 ? 14.249 24.292 -0.258 1.00 59.16 534 SER A C 1
ATOM 3897 O O . SER A 1 534 ? 14.931 23.967 -1.224 1.00 59.16 534 SER A O 1
ATOM 3899 N N . ASN A 1 535 ? 14.119 23.533 0.835 1.00 63.84 535 ASN A N 1
ATOM 3900 C CA . ASN A 1 535 ? 14.691 22.191 0.989 1.00 63.84 535 ASN A CA 1
ATOM 3901 C C . ASN A 1 535 ? 13.631 21.143 1.375 1.00 63.84 535 ASN A C 1
ATOM 3903 O O . ASN A 1 535 ? 14.005 20.021 1.726 1.00 63.84 535 ASN A O 1
ATOM 3907 N N . ASP A 1 536 ? 12.350 21.519 1.372 1.00 78.50 536 ASP A N 1
ATOM 3908 C CA . ASP A 1 536 ? 11.268 20.607 1.727 1.00 78.50 536 ASP A CA 1
ATOM 3909 C C . ASP A 1 536 ? 10.958 19.721 0.508 1.00 78.50 536 ASP A C 1
ATOM 3911 O O . ASP A 1 536 ? 11.053 20.157 -0.642 1.00 78.50 536 ASP A O 1
ATOM 3915 N N . TYR A 1 537 ? 10.657 18.449 0.755 1.00 87.00 537 TYR A N 1
ATOM 3916 C CA . TYR A 1 537 ? 10.245 17.493 -0.272 1.00 87.00 537 TYR A CA 1
ATOM 3917 C C . TYR A 1 537 ? 9.258 16.494 0.318 1.00 87.00 537 TYR A C 1
ATOM 3919 O O . TYR A 1 537 ? 9.228 16.294 1.531 1.00 87.00 537 TYR A O 1
ATOM 3927 N N . PHE A 1 538 ? 8.481 15.826 -0.527 1.00 90.06 538 PHE A N 1
ATOM 3928 C CA . PHE A 1 538 ? 7.604 14.750 -0.081 1.00 90.06 538 PHE A CA 1
ATOM 3929 C C . PHE A 1 538 ? 8.327 13.410 -0.139 1.00 90.06 538 PHE A C 1
ATOM 3931 O O . PHE A 1 538 ? 8.971 13.078 -1.135 1.00 90.06 538 PHE A O 1
ATOM 3938 N N . TYR A 1 539 ? 8.218 12.634 0.935 1.00 93.31 539 TYR A N 1
ATOM 3939 C CA . TYR A 1 539 ? 8.676 11.253 0.918 1.00 93.31 539 TYR A CA 1
ATOM 3940 C C . TYR A 1 539 ? 7.874 10.465 -0.125 1.00 93.31 539 TYR A C 1
ATOM 3942 O O . TYR A 1 539 ? 6.655 10.652 -0.212 1.00 93.31 539 TYR A O 1
ATOM 3950 N N . PRO A 1 540 ? 8.506 9.560 -0.893 1.00 95.31 540 PRO A N 1
ATOM 3951 C CA . PRO A 1 540 ? 7.748 8.634 -1.715 1.00 95.31 540 PRO A CA 1
ATOM 3952 C C . PRO A 1 540 ? 6.809 7.799 -0.843 1.00 95.31 540 PRO A C 1
ATOM 3954 O O . PRO A 1 540 ? 7.199 7.299 0.216 1.00 95.31 540 PRO A O 1
ATOM 3957 N N . ASN A 1 541 ? 5.564 7.652 -1.292 1.00 95.38 541 ASN A N 1
ATOM 3958 C CA . ASN A 1 541 ? 4.533 6.977 -0.512 1.00 95.38 541 ASN A CA 1
ATOM 3959 C C . ASN A 1 541 ? 4.922 5.521 -0.211 1.00 95.38 541 ASN A C 1
ATOM 3961 O O . ASN A 1 541 ? 5.602 4.868 -1.006 1.00 95.38 541 ASN A O 1
ATOM 3965 N N . PHE A 1 542 ? 4.465 5.021 0.942 1.00 96.88 542 PHE A N 1
ATOM 3966 C CA . PHE A 1 542 ? 4.673 3.651 1.448 1.00 96.88 542 PHE A CA 1
ATOM 3967 C C . PHE A 1 542 ? 6.113 3.275 1.817 1.00 96.88 542 PHE A C 1
ATOM 3969 O O . PHE A 1 542 ? 6.331 2.234 2.434 1.00 96.88 542 PHE A O 1
ATOM 3976 N N . ILE A 1 543 ? 7.106 4.119 1.526 1.00 97.00 543 ILE A N 1
ATOM 3977 C CA . ILE A 1 543 ? 8.466 3.928 2.032 1.00 97.00 543 ILE A CA 1
ATOM 3978 C C . ILE A 1 543 ? 8.535 4.498 3.458 1.00 97.00 543 ILE A C 1
ATOM 3980 O O . ILE A 1 543 ? 8.238 5.679 3.649 1.00 97.00 543 ILE A O 1
ATOM 3984 N N . PRO A 1 544 ? 8.942 3.710 4.476 1.00 95.56 544 PRO A N 1
ATOM 3985 C CA . PRO A 1 544 ? 9.204 4.245 5.808 1.00 95.56 544 PRO A CA 1
ATOM 3986 C C . PRO A 1 544 ? 10.142 5.455 5.754 1.00 95.56 544 PRO A C 1
ATOM 3988 O O . PRO A 1 544 ? 11.222 5.383 5.166 1.00 95.56 544 PRO A O 1
ATOM 3991 N N . THR A 1 545 ? 9.762 6.556 6.401 1.00 93.19 545 THR A N 1
ATOM 3992 C CA . THR A 1 545 ? 10.529 7.817 6.373 1.00 93.19 545 THR A CA 1
ATOM 3993 C C . THR A 1 545 ? 11.949 7.648 6.919 1.00 93.19 545 THR A C 1
ATOM 3995 O O . THR A 1 545 ? 12.875 8.318 6.473 1.00 93.19 545 THR A O 1
ATOM 3998 N N . THR A 1 546 ? 12.158 6.687 7.824 1.00 92.44 546 THR A N 1
ATOM 3999 C CA . THR A 1 546 ? 13.470 6.312 8.377 1.00 92.44 546 THR A CA 1
ATOM 4000 C C . THR A 1 546 ? 14.376 5.566 7.391 1.00 92.44 546 THR A C 1
ATOM 4002 O O . THR A 1 546 ? 15.573 5.431 7.649 1.00 92.44 546 THR A O 1
ATOM 4005 N N . LEU A 1 547 ? 13.830 5.079 6.272 1.00 94.62 547 LEU A N 1
ATOM 4006 C CA . LEU A 1 547 ? 14.551 4.355 5.221 1.00 94.62 547 LEU A CA 1
ATOM 4007 C C . LEU A 1 547 ? 14.827 5.221 3.982 1.00 94.62 547 LEU A C 1
ATOM 4009 O O . LEU A 1 547 ? 15.560 4.785 3.094 1.00 94.62 547 LEU A O 1
ATOM 4013 N N . TRP A 1 548 ? 14.285 6.443 3.926 1.00 93.81 548 TRP A N 1
ATOM 4014 C CA . TRP A 1 548 ? 14.469 7.362 2.807 1.00 93.81 548 TRP A CA 1
ATOM 4015 C C . TRP A 1 548 ? 15.337 8.563 3.185 1.00 93.81 548 TRP A C 1
ATOM 4017 O O . TRP A 1 548 ? 15.030 9.320 4.103 1.00 93.81 548 TRP A O 1
ATOM 4027 N N . SER A 1 549 ? 16.413 8.777 2.428 1.00 91.31 549 SER A N 1
ATOM 4028 C CA . SER A 1 549 ? 17.313 9.923 2.617 1.00 91.31 549 SER A CA 1
ATOM 4029 C C . SER A 1 549 ? 17.798 10.536 1.302 1.00 91.31 549 SER A C 1
ATOM 4031 O O . SER A 1 549 ? 18.809 11.236 1.290 1.00 91.31 549 SER A O 1
ATOM 4033 N N . TYR A 1 550 ? 17.128 10.235 0.187 1.00 90.19 550 TYR A N 1
ATOM 4034 C CA . TYR A 1 550 ? 17.613 10.555 -1.162 1.00 90.19 550 TYR A CA 1
ATOM 4035 C C . TYR A 1 550 ? 17.034 11.858 -1.737 1.00 90.19 550 TYR A C 1
ATOM 4037 O O . TYR A 1 550 ? 17.430 12.273 -2.823 1.00 90.19 550 TYR A O 1
ATOM 4045 N N . GLY A 1 551 ? 16.160 12.536 -0.986 1.00 89.75 551 GLY A N 1
ATOM 4046 C CA . GLY A 1 551 ? 15.502 13.770 -1.417 1.00 89.75 551 GLY A CA 1
ATOM 4047 C C . GLY A 1 551 ? 14.326 13.522 -2.360 1.00 89.75 551 GLY A C 1
ATOM 4048 O O . GLY A 1 551 ? 13.759 12.429 -2.378 1.00 89.75 551 GLY A O 1
ATOM 4049 N N . ASP A 1 552 ? 13.964 14.557 -3.116 1.00 87.81 552 ASP A N 1
ATOM 4050 C CA . ASP A 1 552 ? 12.937 14.501 -4.155 1.00 87.81 552 ASP A CA 1
ATOM 4051 C C . ASP A 1 552 ? 13.463 13.858 -5.451 1.00 87.81 552 ASP A C 1
ATOM 4053 O O . ASP A 1 552 ? 14.508 14.262 -5.974 1.00 87.81 552 ASP A O 1
ATOM 4057 N N . VAL A 1 553 ? 12.673 12.939 -6.005 1.00 89.75 553 VAL A N 1
ATOM 4058 C CA . VAL A 1 553 ? 12.937 12.189 -7.243 1.00 89.75 553 VAL A CA 1
ATOM 4059 C C . VAL A 1 553 ? 12.003 12.593 -8.388 1.00 89.75 553 VAL A C 1
ATOM 4061 O O . VAL A 1 553 ? 11.657 11.758 -9.211 1.00 89.75 553 VAL A O 1
ATOM 4064 N N . GLY A 1 554 ? 11.610 13.869 -8.442 1.00 82.38 554 GLY A N 1
ATOM 4065 C CA . GLY A 1 554 ? 10.872 14.456 -9.572 1.00 82.38 554 GLY A CA 1
ATOM 4066 C C . GLY A 1 554 ? 9.383 14.615 -9.289 1.00 82.38 554 GLY A C 1
ATOM 4067 O O . GLY A 1 554 ? 8.588 14.849 -10.191 1.00 82.38 554 GLY A O 1
ATOM 4068 N N . HIS A 1 555 ? 8.983 14.481 -8.027 1.00 87.62 555 HIS A N 1
ATOM 4069 C CA . HIS A 1 555 ? 7.592 14.352 -7.658 1.00 87.62 555 HIS A CA 1
ATOM 4070 C C . HIS A 1 555 ? 7.041 15.669 -7.113 1.00 87.62 555 HIS A C 1
ATOM 4072 O O . HIS A 1 555 ? 7.342 16.083 -5.993 1.00 87.62 555 HIS A O 1
ATOM 4078 N N . ASP A 1 556 ? 6.190 16.320 -7.904 1.00 89.50 556 ASP A N 1
ATOM 4079 C CA . ASP A 1 556 ? 5.612 17.619 -7.566 1.00 89.50 556 ASP A CA 1
ATOM 4080 C C . ASP A 1 556 ? 4.081 17.535 -7.446 1.00 89.50 556 ASP A C 1
ATOM 4082 O O . ASP A 1 556 ? 3.345 17.530 -8.437 1.00 89.50 556 ASP A O 1
ATOM 4086 N N . TYR A 1 557 ? 3.590 17.491 -6.204 1.00 91.50 557 TYR A N 1
ATOM 4087 C CA . TYR A 1 557 ? 2.155 17.485 -5.892 1.00 91.50 557 TYR A CA 1
ATOM 4088 C C . TYR A 1 557 ? 1.447 18.801 -6.231 1.00 91.50 557 TYR A C 1
ATOM 4090 O O . TYR A 1 557 ? 0.255 18.783 -6.539 1.00 91.50 557 TYR A O 1
ATOM 4098 N N . CYS A 1 558 ? 2.158 19.931 -6.227 1.00 90.81 558 CYS A N 1
ATOM 4099 C CA . CYS A 1 558 ? 1.576 21.221 -6.589 1.00 90.81 558 CYS A CA 1
ATOM 4100 C C . CYS A 1 558 ? 1.273 21.270 -8.093 1.00 90.81 558 CYS A C 1
ATOM 4102 O O . CYS A 1 558 ? 0.140 21.568 -8.487 1.00 90.81 558 CYS A O 1
ATOM 4104 N N . LEU A 1 559 ? 2.252 20.906 -8.931 1.00 90.94 559 LEU A N 1
ATOM 4105 C CA . LEU A 1 559 ? 2.049 20.731 -10.376 1.00 90.94 559 LEU A CA 1
ATOM 4106 C C . LEU A 1 559 ? 1.061 19.599 -10.673 1.00 90.94 559 LEU A C 1
ATOM 4108 O O . LEU A 1 559 ? 0.333 19.646 -11.668 1.00 90.94 559 LEU A O 1
ATOM 4112 N N . GLY A 1 560 ? 1.023 18.590 -9.800 1.00 90.12 560 GLY A N 1
ATOM 4113 C CA . GLY A 1 560 ? 0.141 17.439 -9.907 1.00 90.12 560 GLY A CA 1
ATOM 4114 C C . GLY A 1 560 ? -1.328 17.823 -10.063 1.00 90.12 560 GLY A C 1
ATOM 4115 O O . GLY A 1 560 ? -1.977 17.370 -11.001 1.00 90.12 560 GLY A O 1
ATOM 4116 N N . VAL A 1 561 ? -1.818 18.748 -9.234 1.00 90.75 561 VAL A N 1
ATOM 4117 C CA . VAL A 1 561 ? -3.199 19.269 -9.303 1.00 90.75 561 VAL A CA 1
ATOM 4118 C C . VAL A 1 561 ? -3.396 20.438 -10.276 1.00 90.75 561 VAL A C 1
ATOM 4120 O O . VAL A 1 561 ? -4.437 21.092 -10.275 1.00 90.75 561 VAL A O 1
ATOM 4123 N N . GLY A 1 562 ? -2.426 20.689 -11.159 1.00 88.00 562 GLY A N 1
ATOM 4124 C CA . GLY A 1 562 ? -2.567 21.644 -12.260 1.00 88.00 562 GLY A CA 1
ATOM 4125 C C . GLY A 1 562 ? -2.220 23.092 -11.916 1.00 88.00 562 GLY A C 1
ATOM 4126 O O . GLY A 1 562 ? -2.565 23.991 -12.687 1.00 88.00 562 GLY A O 1
ATOM 4127 N N . ASN A 1 563 ? -1.527 23.344 -10.800 1.00 89.25 563 ASN A N 1
ATOM 4128 C CA . ASN A 1 563 ? -0.896 24.644 -10.590 1.00 89.25 563 ASN A CA 1
ATOM 4129 C C . ASN A 1 563 ? 0.255 24.840 -11.593 1.00 89.25 563 ASN A C 1
ATOM 4131 O O . ASN A 1 563 ? 0.954 23.898 -11.954 1.00 89.25 563 ASN A O 1
ATOM 4135 N N . ASP A 1 564 ? 0.487 26.079 -12.030 1.00 87.25 564 ASP A N 1
ATOM 4136 C CA . ASP A 1 564 ? 1.659 26.403 -12.848 1.00 87.25 564 ASP A CA 1
ATOM 4137 C C . ASP A 1 564 ? 2.935 26.407 -11.987 1.00 87.25 564 ASP A C 1
ATOM 4139 O O . ASP A 1 564 ? 2.909 26.829 -10.829 1.00 87.25 564 ASP A O 1
ATOM 4143 N N . ALA A 1 565 ? 4.098 26.109 -12.576 1.00 86.12 565 ALA A N 1
ATOM 4144 C CA . ALA A 1 565 ? 5.391 26.131 -11.868 1.00 86.12 565 ALA A CA 1
ATOM 4145 C C . ALA A 1 565 ? 5.690 27.471 -11.159 1.00 86.12 565 ALA A C 1
ATOM 4147 O O . ALA A 1 565 ? 6.346 27.521 -10.122 1.00 86.12 565 ALA A O 1
ATOM 4148 N N . SER A 1 566 ? 5.172 28.587 -11.689 1.00 85.75 566 SER A N 1
ATOM 4149 C CA . SER A 1 566 ? 5.309 29.910 -11.059 1.00 85.75 566 SER A CA 1
ATOM 4150 C C . SER A 1 566 ? 4.395 30.140 -9.847 1.00 85.75 566 SER A C 1
ATOM 4152 O O . SER A 1 566 ? 4.601 31.110 -9.118 1.00 85.75 566 SER A O 1
ATOM 4154 N N . ALA A 1 567 ? 3.395 29.283 -9.636 1.00 84.94 567 ALA A N 1
ATOM 4155 C CA . ALA A 1 567 ? 2.521 29.267 -8.469 1.00 84.94 567 ALA A CA 1
ATOM 4156 C C . ALA A 1 567 ? 3.023 28.284 -7.394 1.00 84.94 567 ALA A C 1
ATOM 4158 O O . ALA A 1 567 ? 2.765 28.509 -6.213 1.00 84.94 567 ALA A O 1
ATOM 4159 N N . CYS A 1 568 ? 3.811 27.270 -7.763 1.00 86.00 568 CYS A N 1
ATOM 4160 C CA . CYS A 1 568 ? 4.426 26.293 -6.851 1.00 86.00 568 CYS A CA 1
ATOM 4161 C C . CYS A 1 568 ? 5.642 26.847 -6.084 1.00 86.00 568 CYS A C 1
ATOM 4163 O O . CYS A 1 568 ? 6.718 26.260 -6.019 1.00 86.00 568 CYS A O 1
ATOM 4165 N N . ASN A 1 569 ? 5.486 28.034 -5.500 1.00 77.69 569 ASN A N 1
ATOM 4166 C CA . ASN A 1 569 ? 6.474 28.665 -4.619 1.00 77.69 569 ASN A CA 1
ATOM 4167 C C . ASN A 1 569 ? 5.860 29.242 -3.339 1.00 77.69 569 ASN A C 1
ATOM 4169 O O . ASN A 1 569 ? 6.585 29.798 -2.509 1.00 77.69 569 ASN A O 1
ATOM 4173 N N . THR A 1 570 ? 4.542 29.123 -3.170 1.00 75.38 570 THR A N 1
ATOM 4174 C CA . THR A 1 570 ? 3.859 29.455 -1.925 1.00 75.38 570 THR A CA 1
ATOM 4175 C C . THR A 1 570 ? 3.582 28.186 -1.148 1.00 75.38 570 THR A C 1
ATOM 4177 O O . THR A 1 570 ? 3.260 27.145 -1.710 1.00 75.38 570 THR A O 1
ATOM 4180 N N . TYR A 1 571 ? 3.684 28.308 0.169 1.00 75.44 571 TYR A N 1
ATOM 4181 C CA . TYR A 1 571 ? 3.452 27.214 1.093 1.00 75.44 571 TYR A CA 1
ATOM 4182 C C . TYR A 1 571 ? 2.079 26.552 0.894 1.00 75.44 571 TYR A C 1
ATOM 4184 O O . TYR A 1 571 ? 1.991 25.342 0.765 1.00 75.44 571 TYR A O 1
ATOM 4192 N N . GLU A 1 572 ? 1.023 27.358 0.777 1.00 76.75 572 GLU A N 1
ATOM 4193 C CA . GLU A 1 572 ? -0.352 26.868 0.641 1.00 76.75 572 GLU A CA 1
ATOM 4194 C C . GLU A 1 572 ? -0.553 25.988 -0.608 1.00 76.75 572 GLU A C 1
ATOM 4196 O O . GLU A 1 572 ? -1.291 25.014 -0.544 1.00 76.75 572 GLU A O 1
ATOM 4201 N N . ASN A 1 573 ? 0.128 26.267 -1.726 1.00 85.88 573 ASN A N 1
ATOM 4202 C CA . ASN A 1 573 ? -0.084 25.527 -2.977 1.00 85.88 573 ASN A CA 1
ATOM 4203 C C . ASN A 1 573 ? 0.518 24.112 -2.968 1.00 85.88 573 ASN A C 1
ATOM 4205 O O . ASN A 1 573 ? 0.077 23.266 -3.740 1.00 85.88 573 ASN A O 1
ATOM 4209 N N . TYR A 1 574 ? 1.487 23.825 -2.092 1.00 85.62 574 TYR A N 1
ATOM 4210 C CA . TYR A 1 574 ? 2.045 22.473 -1.954 1.00 85.62 574 TYR A CA 1
ATOM 4211 C C . TYR A 1 574 ? 1.078 21.487 -1.277 1.00 85.62 574 TYR A C 1
ATOM 4213 O O . TYR A 1 574 ? 1.235 20.281 -1.449 1.00 85.62 574 TYR A O 1
ATOM 4221 N N . TYR A 1 575 ? 0.054 21.976 -0.566 1.00 89.25 575 TYR A N 1
ATOM 4222 C CA . TYR A 1 575 ? -0.957 21.140 0.103 1.00 89.25 575 TYR A CA 1
ATOM 4223 C C . TYR A 1 575 ? -2.278 21.063 -0.661 1.00 89.25 575 TYR A C 1
ATOM 4225 O O . TYR A 1 575 ? -3.181 20.348 -0.231 1.00 89.25 575 TYR A O 1
ATOM 4233 N N . ASP A 1 576 ? -2.374 21.728 -1.813 1.00 90.69 576 ASP A N 1
ATOM 4234 C CA . ASP A 1 576 ? -3.586 21.786 -2.634 1.00 90.69 576 ASP A CA 1
ATOM 4235 C C . ASP A 1 576 ? -4.021 20.390 -3.114 1.00 90.69 576 ASP A C 1
ATOM 4237 O O . ASP A 1 576 ? -5.213 20.099 -3.198 1.00 90.69 576 ASP A O 1
ATOM 4241 N N . TYR A 1 577 ? -3.064 19.478 -3.325 1.00 93.88 577 TYR A N 1
ATOM 4242 C CA . TYR A 1 577 ? -3.348 18.060 -3.561 1.00 93.88 577 TYR A CA 1
ATOM 4243 C C . TYR A 1 577 ? -4.076 17.409 -2.381 1.00 93.88 577 TYR A C 1
ATOM 4245 O O . TYR A 1 577 ? -5.153 16.841 -2.558 1.00 93.88 577 TYR A O 1
ATOM 4253 N N . SER A 1 578 ? -3.534 17.534 -1.167 1.00 94.19 578 SER A N 1
ATOM 4254 C CA . SER A 1 578 ? -4.153 16.982 0.043 1.00 94.19 578 SER A CA 1
ATOM 4255 C C . SER A 1 578 ? -5.515 17.619 0.312 1.00 94.19 578 SER A C 1
ATOM 4257 O O . SER A 1 578 ? -6.465 16.917 0.645 1.00 94.19 578 SER A O 1
ATOM 4259 N N . THR A 1 579 ? -5.650 18.933 0.117 1.00 92.56 579 THR A N 1
ATOM 4260 C CA . THR A 1 579 ? -6.938 19.627 0.228 1.00 92.56 579 THR A CA 1
ATOM 4261 C C . THR A 1 579 ? -7.932 19.128 -0.815 1.00 92.56 579 THR A C 1
ATOM 4263 O O . THR A 1 579 ? -9.064 18.829 -0.452 1.00 92.56 579 THR A O 1
ATOM 4266 N N . THR A 1 580 ? -7.527 18.969 -2.077 1.00 93.81 580 THR A N 1
ATOM 4267 C CA . THR A 1 580 ? -8.388 18.430 -3.142 1.00 93.81 580 THR A CA 1
ATOM 4268 C C . THR A 1 580 ? -8.861 17.018 -2.813 1.00 93.81 580 THR A C 1
ATOM 4270 O O . THR A 1 580 ? -10.054 16.750 -2.919 1.00 93.81 580 THR A O 1
ATOM 4273 N N . ALA A 1 581 ? -7.958 16.149 -2.351 1.00 95.69 581 ALA A N 1
ATOM 4274 C CA . ALA A 1 581 ? -8.272 14.771 -1.981 1.00 95.69 581 ALA A CA 1
ATOM 4275 C C . ALA A 1 581 ? -9.221 14.666 -0.775 1.00 95.69 581 ALA A C 1
ATOM 4277 O O . AL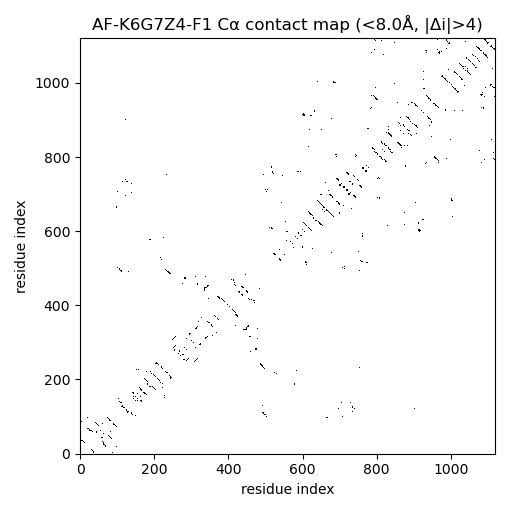A A 1 581 ? -10.026 13.741 -0.696 1.00 95.69 581 ALA A O 1
ATOM 4278 N N . LEU A 1 582 ? -9.124 15.595 0.179 1.00 95.56 582 LEU A N 1
ATOM 4279 C CA . LEU A 1 582 ? -9.899 15.572 1.421 1.00 95.56 582 LEU A CA 1
ATOM 4280 C C . LEU A 1 582 ? -11.228 16.336 1.331 1.00 95.56 582 LEU A C 1
ATOM 4282 O O . LEU A 1 582 ? -12.074 16.202 2.216 1.00 95.56 582 LEU A O 1
ATOM 4286 N N . HIS A 1 583 ? -11.433 17.165 0.310 1.00 93.25 583 HIS A N 1
ATOM 4287 C CA . HIS A 1 583 ? -12.599 18.039 0.204 1.00 93.25 583 HIS A CA 1
ATOM 4288 C C . HIS A 1 583 ? -13.824 17.314 -0.377 1.00 93.25 583 HIS A C 1
ATOM 4290 O O . HIS A 1 583 ? -13.712 16.541 -1.311 1.00 93.25 583 HIS A O 1
ATOM 4296 N N . SER A 1 584 ? -15.032 17.620 0.108 1.00 88.19 584 SER A N 1
ATOM 4297 C CA . SER A 1 584 ? -16.266 16.933 -0.329 1.00 88.19 584 SER A CA 1
ATOM 4298 C C . SER A 1 584 ? -16.850 17.421 -1.662 1.00 88.19 584 SER A C 1
ATOM 4300 O O . SER A 1 584 ? -17.752 16.805 -2.217 1.00 88.19 584 SER A O 1
ATOM 4302 N N . SER A 1 585 ? -16.381 18.564 -2.167 1.00 87.81 585 SER A N 1
ATOM 4303 C CA . SER A 1 585 ? -16.808 19.131 -3.462 1.00 87.81 585 SER A CA 1
ATOM 4304 C C . SER A 1 585 ? -15.813 18.925 -4.606 1.00 87.81 585 SER A C 1
ATOM 4306 O O . SER A 1 585 ? -16.078 19.398 -5.713 1.00 87.81 585 SER A O 1
ATOM 4308 N N . TYR A 1 586 ? -14.657 18.324 -4.332 1.00 88.06 586 TYR A N 1
ATOM 4309 C CA . TYR A 1 586 ? -13.598 18.104 -5.313 1.00 88.06 586 TYR A CA 1
ATOM 4310 C C . TYR A 1 586 ? -13.130 16.654 -5.217 1.00 88.06 586 TYR A C 1
ATOM 4312 O O . TYR A 1 586 ? -13.383 15.981 -4.226 1.00 88.06 586 TYR A O 1
ATOM 4320 N N . SER A 1 587 ? -12.468 16.174 -6.261 1.00 89.44 587 SER A N 1
ATOM 4321 C CA . SER A 1 587 ? -11.847 14.854 -6.266 1.00 89.44 587 SER A CA 1
ATOM 4322 C C . SER A 1 587 ? -10.585 14.923 -7.107 1.00 89.44 587 SER A C 1
ATOM 4324 O O . SER A 1 587 ? -10.515 15.696 -8.070 1.00 89.44 587 SER A O 1
ATOM 4326 N N . VAL A 1 588 ? -9.598 14.109 -6.756 1.00 93.19 588 VAL A N 1
ATOM 4327 C CA . VAL A 1 588 ? -8.426 13.865 -7.594 1.00 93.19 588 VAL A CA 1
ATOM 4328 C C . VAL A 1 588 ? -8.891 13.099 -8.839 1.00 93.19 588 VAL A C 1
ATOM 4330 O O . VAL A 1 588 ? -9.096 11.890 -8.801 1.00 93.19 588 VAL A O 1
ATOM 4333 N N . ASP A 1 589 ? -9.126 13.833 -9.930 1.00 89.00 589 ASP A N 1
ATOM 4334 C CA . ASP A 1 589 ? -9.636 13.301 -11.202 1.00 89.00 589 ASP A CA 1
ATOM 4335 C C . ASP A 1 589 ? -8.494 12.776 -12.094 1.00 89.00 589 ASP A C 1
ATOM 4337 O O . ASP A 1 589 ? -7.377 13.306 -12.086 1.00 89.00 589 ASP A O 1
ATOM 4341 N N . THR A 1 590 ? -8.802 11.762 -12.901 1.00 90.62 590 THR A N 1
ATOM 4342 C CA . THR A 1 590 ? -7.894 11.118 -13.865 1.00 90.62 590 THR A CA 1
ATOM 4343 C C . THR A 1 590 ? -8.590 10.956 -15.211 1.00 90.62 590 THR A C 1
ATOM 4345 O O . THR A 1 590 ? -9.756 10.562 -15.297 1.00 90.62 590 THR A O 1
ATOM 4348 N N . SER A 1 591 ? -7.860 11.224 -16.291 1.00 89.06 591 SER A N 1
ATOM 4349 C CA . SER A 1 591 ? -8.341 11.076 -17.665 1.00 89.06 591 SER A CA 1
ATOM 4350 C C . SER A 1 591 ? -8.389 9.627 -18.151 1.00 89.06 591 SER A C 1
ATOM 4352 O O . SER A 1 591 ? -8.816 9.396 -19.277 1.00 89.06 591 SER A O 1
ATOM 4354 N N . ARG A 1 592 ? -8.051 8.646 -17.297 1.00 87.88 592 ARG A N 1
ATOM 4355 C CA . ARG A 1 592 ? -8.176 7.208 -17.602 1.00 87.88 592 ARG A CA 1
ATOM 4356 C C . ARG A 1 592 ? -9.562 6.818 -18.133 1.00 87.88 592 ARG A C 1
ATOM 4358 O O . ARG A 1 592 ? -9.675 5.912 -18.951 1.00 87.88 592 ARG A O 1
ATOM 4365 N N . PHE A 1 593 ? -10.611 7.487 -17.655 1.00 86.00 593 PHE A N 1
ATOM 4366 C CA . PHE A 1 593 ? -11.987 7.297 -18.121 1.00 86.00 593 PHE A CA 1
ATOM 4367 C C . PHE A 1 593 ? -12.500 8.538 -18.864 1.00 86.00 593 PHE A C 1
ATOM 4369 O O . PHE A 1 593 ? -11.959 8.938 -19.886 1.00 86.00 593 PHE A O 1
ATOM 4376 N N . TYR A 1 594 ? -13.562 9.168 -18.356 1.00 87.56 594 TYR A N 1
ATOM 4377 C CA . TYR A 1 594 ? -14.121 10.409 -18.896 1.00 87.56 594 TYR A CA 1
ATOM 4378 C C . TYR A 1 594 ? -13.699 11.642 -18.081 1.00 87.56 594 TYR A C 1
ATOM 4380 O O . TYR A 1 594 ? -14.328 12.702 -18.186 1.00 87.56 594 TYR A O 1
ATOM 4388 N N . GLY A 1 595 ? -12.662 11.506 -17.250 1.00 83.56 595 GLY A N 1
ATOM 4389 C CA . GLY A 1 595 ? -12.039 12.623 -16.551 1.00 83.56 595 GLY A CA 1
ATOM 4390 C C . GLY A 1 595 ? -11.369 13.598 -17.505 1.00 83.56 595 GLY A C 1
ATOM 4391 O O . GLY A 1 595 ? -11.020 13.275 -18.640 1.00 83.56 595 GLY A O 1
ATOM 4392 N N . SER A 1 596 ? -11.242 14.843 -17.055 1.00 81.06 596 SER A N 1
ATOM 4393 C CA . SER A 1 596 ? -10.736 15.944 -17.891 1.00 81.06 596 SER A CA 1
ATOM 4394 C C . SER A 1 596 ? -9.287 16.328 -17.600 1.00 81.06 596 SER A C 1
ATOM 4396 O O . SER A 1 596 ? -8.735 17.185 -18.288 1.00 81.06 596 SER A O 1
ATOM 4398 N N . THR A 1 597 ? -8.693 15.742 -16.565 1.00 85.88 597 THR A N 1
ATOM 4399 C CA . THR A 1 597 ? -7.376 16.096 -16.026 1.00 85.88 597 THR A CA 1
ATOM 4400 C C . THR A 1 597 ? -6.699 14.855 -15.463 1.00 85.88 597 THR A C 1
ATOM 4402 O O . THR A 1 597 ? -7.394 13.931 -15.065 1.00 85.88 597 THR A O 1
ATOM 4405 N N . ASN A 1 598 ? -5.370 14.872 -15.357 1.00 89.75 598 ASN A N 1
ATOM 4406 C CA . ASN A 1 598 ? -4.606 13.939 -14.527 1.00 89.75 598 ASN A CA 1
ATOM 4407 C C . ASN A 1 598 ? -4.087 14.715 -13.316 1.00 89.75 598 ASN A C 1
ATOM 4409 O O . ASN A 1 598 ? -2.981 15.258 -13.361 1.00 89.75 598 ASN A O 1
ATOM 4413 N N . ALA A 1 599 ? -4.922 14.830 -12.278 1.00 92.31 599 ALA A N 1
ATOM 4414 C CA . ALA A 1 599 ? -4.668 15.633 -11.076 1.00 92.31 599 ALA A CA 1
ATOM 4415 C C . ALA A 1 599 ? -3.694 14.948 -10.095 1.00 92.31 599 ALA A C 1
ATOM 4417 O O . ALA A 1 599 ? -3.850 15.018 -8.879 1.00 92.31 599 ALA A O 1
ATOM 4418 N N . LEU A 1 600 ? -2.698 14.255 -10.639 1.00 93.88 600 LEU A N 1
ATOM 4419 C CA . LEU A 1 600 ? -1.683 13.513 -9.912 1.00 93.88 600 LEU A CA 1
ATOM 4420 C C . LEU A 1 600 ? -0.309 14.101 -10.231 1.00 93.88 600 LEU A C 1
ATOM 4422 O O . LEU A 1 600 ? -0.111 14.666 -11.313 1.00 93.88 600 LEU A O 1
ATOM 4426 N N . PRO A 1 601 ? 0.657 13.973 -9.320 1.00 93.00 601 PRO A N 1
ATOM 4427 C CA . PRO A 1 601 ? 2.064 14.064 -9.661 1.00 93.00 601 PRO A CA 1
ATOM 4428 C C . PRO A 1 601 ? 2.421 13.211 -10.877 1.00 93.00 601 PRO A C 1
ATOM 4430 O O . PRO A 1 601 ? 1.815 12.178 -11.159 1.00 93.00 601 PRO A O 1
ATOM 4433 N N . GLU A 1 602 ? 3.430 13.669 -11.593 1.00 91.88 602 GLU A N 1
ATOM 4434 C CA . GLU A 1 602 ? 4.014 12.947 -12.709 1.00 91.88 602 GLU A CA 1
ATOM 4435 C C . GLU A 1 602 ? 4.599 11.593 -12.271 1.00 91.88 602 GLU A C 1
ATOM 4437 O O . GLU A 1 602 ? 5.139 11.461 -11.165 1.00 91.88 602 GLU A O 1
ATOM 4442 N N . GLY A 1 603 ? 4.432 10.574 -13.117 1.00 94.44 603 GLY A N 1
ATOM 4443 C CA . GLY A 1 603 ? 4.903 9.224 -12.832 1.00 94.44 603 GLY A CA 1
ATOM 4444 C C . GLY A 1 603 ? 4.108 8.486 -11.750 1.00 94.44 603 GLY A C 1
ATOM 4445 O O . GLY A 1 603 ? 4.670 7.611 -11.095 1.00 94.44 603 GLY A O 1
ATOM 4446 N N . GLN A 1 604 ? 2.833 8.818 -11.507 1.00 95.44 604 GLN A N 1
ATOM 4447 C CA . GLN A 1 604 ? 2.022 8.225 -10.428 1.00 95.44 604 GLN A CA 1
ATOM 4448 C C . GLN A 1 604 ? 0.623 7.781 -10.892 1.00 95.44 604 GLN A C 1
ATOM 4450 O O . GLN A 1 604 ? 0.043 8.333 -11.832 1.00 95.44 604 GLN A O 1
ATOM 4455 N N . SER A 1 605 ? 0.060 6.784 -10.206 1.00 96.62 605 SER A N 1
ATOM 4456 C CA . SER A 1 605 ? -1.342 6.371 -10.322 1.00 96.62 605 SER A CA 1
ATOM 4457 C C . SER A 1 605 ? -2.185 6.773 -9.100 1.00 96.62 605 SER A C 1
ATOM 4459 O O . SER A 1 605 ? -1.665 6.986 -8.000 1.00 96.62 605 SER A O 1
ATOM 4461 N N . LEU A 1 606 ? -3.512 6.795 -9.258 1.00 96.31 606 LEU A N 1
ATOM 4462 C CA . LEU A 1 606 ? -4.405 6.555 -8.120 1.00 96.31 606 LEU A CA 1
ATOM 4463 C C . LEU A 1 606 ? -4.203 5.120 -7.617 1.00 96.31 606 LEU A C 1
ATOM 4465 O O . LEU A 1 606 ? -3.721 4.247 -8.344 1.00 96.31 606 LEU A O 1
ATOM 4469 N N . TRP A 1 607 ? -4.575 4.854 -6.365 1.00 97.94 607 TRP A N 1
ATOM 4470 C CA . TRP A 1 607 ? -4.687 3.473 -5.903 1.00 97.94 607 TRP A CA 1
ATOM 4471 C C . TRP A 1 607 ? -6.043 2.934 -6.332 1.00 97.94 607 TRP A C 1
ATOM 4473 O O . TRP A 1 607 ? -7.083 3.331 -5.806 1.00 97.94 607 TRP A O 1
ATOM 4483 N N . TRP A 1 608 ? -6.026 2.003 -7.276 1.00 97.62 608 TRP A N 1
ATOM 4484 C CA . TRP A 1 608 ? -7.216 1.316 -7.754 1.00 97.62 608 TRP A CA 1
ATOM 4485 C C . TRP A 1 608 ? -7.445 0.048 -6.946 1.00 97.62 608 TRP A C 1
ATOM 4487 O O . TRP A 1 608 ? -6.655 -0.886 -7.039 1.00 97.62 608 TRP A O 1
ATOM 4497 N N . GLN A 1 609 ? -8.506 0.008 -6.141 1.00 98.12 609 GLN A N 1
ATOM 4498 C CA . GLN A 1 609 ? -8.831 -1.139 -5.292 1.00 98.12 609 GLN A CA 1
ATOM 4499 C C . GLN A 1 609 ? -10.132 -1.793 -5.759 1.00 98.12 609 GLN A C 1
ATOM 4501 O O . GLN A 1 609 ? -11.206 -1.188 -5.716 1.00 98.12 609 GLN A O 1
ATOM 4506 N N . VAL A 1 610 ? -10.050 -3.058 -6.165 1.00 98.06 610 VAL A N 1
ATOM 4507 C CA . VAL A 1 610 ? -11.212 -3.909 -6.416 1.00 98.06 610 VAL A CA 1
ATOM 4508 C C . VAL A 1 610 ? -11.761 -4.382 -5.074 1.00 98.06 610 VAL A C 1
ATOM 4510 O O . VAL A 1 610 ? -11.055 -4.956 -4.251 1.00 98.06 610 VAL A O 1
ATOM 4513 N N . LEU A 1 611 ? -13.048 -4.161 -4.862 1.00 97.56 611 LEU A N 1
ATOM 4514 C CA . LEU A 1 611 ? -13.838 -4.687 -3.763 1.00 97.56 611 LEU A CA 1
ATOM 4515 C C . LEU A 1 611 ? -14.668 -5.857 -4.283 1.00 97.56 611 LEU A C 1
ATOM 4517 O O . LEU A 1 611 ? -15.544 -5.669 -5.132 1.00 97.56 611 LEU A O 1
ATOM 4521 N N . ASN A 1 612 ? -14.398 -7.062 -3.782 1.00 96.25 612 ASN A N 1
ATOM 4522 C CA . ASN A 1 612 ? -15.034 -8.294 -4.238 1.00 96.25 612 ASN A CA 1
ATOM 4523 C C . ASN A 1 612 ? -15.889 -8.907 -3.113 1.00 96.25 612 ASN A C 1
ATOM 4525 O O . ASN A 1 612 ? -15.348 -9.432 -2.150 1.00 96.25 612 ASN A O 1
ATOM 4529 N N . PRO A 1 613 ? -17.230 -8.889 -3.201 1.00 95.00 613 PRO A N 1
ATOM 4530 C CA . PRO A 1 613 ? -18.076 -9.461 -2.150 1.00 95.00 613 PRO A CA 1
ATOM 4531 C C . PRO A 1 613 ? -18.102 -10.998 -2.124 1.00 95.00 613 PRO A C 1
ATOM 4533 O O . PRO A 1 613 ? -18.724 -11.586 -1.241 1.00 95.00 613 PRO A O 1
ATOM 4536 N N . SER A 1 614 ? -17.485 -11.655 -3.110 1.00 92.75 614 SER A N 1
ATOM 4537 C CA . SER A 1 614 ? -17.510 -13.113 -3.294 1.00 92.75 614 SER A CA 1
ATOM 4538 C C . SER A 1 614 ? -16.132 -13.778 -3.246 1.00 92.75 614 SER A C 1
ATOM 4540 O O . SER A 1 614 ? -16.024 -14.963 -3.556 1.00 92.75 614 SER A O 1
ATOM 4542 N N . GLY A 1 615 ? -15.093 -13.035 -2.873 1.00 93.12 615 GLY A N 1
ATOM 4543 C CA . GLY A 1 615 ? -13.718 -13.517 -2.806 1.00 93.12 615 GLY A CA 1
ATOM 4544 C C . GLY A 1 615 ? -12.761 -12.374 -2.498 1.00 93.12 615 GLY A C 1
ATOM 4545 O O . GLY A 1 615 ? -13.183 -11.315 -2.049 1.00 93.12 615 GLY A O 1
ATOM 4546 N N . VAL A 1 616 ? -11.484 -12.574 -2.797 1.00 96.19 616 VAL A N 1
ATOM 4547 C CA . VAL A 1 616 ? -10.452 -11.559 -2.586 1.00 96.19 616 VAL A CA 1
ATOM 4548 C C . VAL A 1 616 ? -10.590 -10.440 -3.623 1.00 96.19 616 VAL A C 1
ATOM 4550 O O . VAL A 1 616 ? -10.888 -10.690 -4.794 1.00 96.19 616 VAL A O 1
ATOM 4553 N N . GLY A 1 617 ? -10.451 -9.194 -3.180 1.00 97.56 617 GLY A N 1
ATOM 4554 C CA . GLY A 1 617 ? -10.384 -8.016 -4.036 1.00 97.56 617 GLY A CA 1
ATOM 4555 C C . GLY A 1 617 ? -8.947 -7.521 -4.177 1.00 97.56 617 GLY A C 1
ATOM 4556 O O . GLY A 1 617 ? -8.319 -7.196 -3.174 1.00 97.56 617 GLY A O 1
ATOM 4557 N N . VAL A 1 618 ? -8.439 -7.446 -5.406 1.00 98.25 618 VAL A N 1
ATOM 4558 C CA . VAL A 1 618 ? -7.068 -6.998 -5.698 1.00 98.25 618 VAL A CA 1
ATOM 4559 C C . VAL A 1 618 ? -6.977 -5.477 -5.820 1.00 98.25 618 VAL A C 1
ATOM 4561 O O . VAL A 1 618 ? -7.927 -4.825 -6.248 1.00 98.25 618 VAL A O 1
ATOM 4564 N N . GLY A 1 619 ? -5.839 -4.889 -5.482 1.00 98.19 619 GLY A N 1
ATOM 4565 C CA . GLY A 1 619 ? -5.580 -3.465 -5.633 1.00 98.19 619 GLY A CA 1
ATOM 4566 C C . GLY A 1 619 ? -4.169 -3.183 -6.119 1.00 98.19 619 GLY A C 1
ATOM 4567 O O . GLY A 1 619 ? -3.255 -3.978 -5.902 1.00 98.19 619 GLY A O 1
ATOM 4568 N N . LEU A 1 620 ? -4.017 -2.058 -6.813 1.00 98.62 620 LEU A N 1
ATOM 4569 C CA . LEU A 1 620 ? -2.772 -1.647 -7.446 1.00 98.62 620 LEU A CA 1
ATOM 4570 C C . LEU A 1 620 ? -2.568 -0.140 -7.313 1.00 98.62 620 LEU A C 1
ATOM 4572 O O . LEU A 1 620 ? -3.452 0.655 -7.641 1.00 98.62 620 LEU A O 1
ATOM 4576 N N . TRP A 1 621 ? -1.369 0.232 -6.883 1.00 98.56 621 TRP A N 1
ATOM 4577 C CA . TRP A 1 621 ? -0.842 1.586 -6.956 1.00 98.56 621 TRP A CA 1
ATOM 4578 C C . TRP A 1 621 ? 0.612 1.541 -7.430 1.00 98.56 621 TRP A C 1
ATOM 4580 O O . TRP A 1 621 ? 1.374 0.661 -7.020 1.00 98.56 621 TRP A O 1
ATOM 4590 N N . ALA A 1 622 ? 1.009 2.484 -8.282 1.00 98.31 622 ALA A N 1
ATOM 4591 C CA . ALA A 1 622 ? 2.374 2.567 -8.780 1.00 98.31 622 ALA A CA 1
ATOM 4592 C C . ALA A 1 622 ? 2.889 4.007 -8.835 1.00 98.31 622 ALA A C 1
ATOM 4594 O O . ALA A 1 622 ? 2.161 4.959 -9.129 1.00 98.31 622 ALA A O 1
ATOM 4595 N N . GLN A 1 623 ? 4.192 4.123 -8.609 1.00 97.56 623 GLN A N 1
ATOM 4596 C CA . GLN A 1 623 ? 5.003 5.287 -8.891 1.00 97.56 623 GLN A CA 1
ATOM 4597 C C . GLN A 1 623 ? 6.259 4.844 -9.651 1.00 97.56 623 GLN A C 1
ATOM 4599 O O . GLN A 1 623 ? 7.010 3.973 -9.202 1.00 97.56 623 GLN A O 1
ATOM 4604 N N . ILE A 1 624 ? 6.490 5.474 -10.797 1.00 97.19 624 ILE A N 1
ATOM 4605 C CA . ILE A 1 624 ? 7.692 5.336 -11.613 1.00 97.19 624 ILE A CA 1
ATOM 4606 C C . ILE A 1 624 ? 8.158 6.753 -11.894 1.00 97.19 624 ILE A C 1
ATOM 4608 O O . ILE A 1 624 ? 7.524 7.452 -12.674 1.00 97.19 624 ILE A O 1
ATOM 4612 N N . SER A 1 625 ? 9.216 7.182 -11.216 1.00 95.50 625 SER A N 1
ATOM 4613 C CA . SER A 1 625 ? 9.716 8.554 -11.320 1.00 95.50 625 SER A CA 1
ATOM 4614 C C . SER A 1 625 ? 11.131 8.548 -11.865 1.00 95.50 625 SER A C 1
ATOM 4616 O O . SER A 1 625 ? 11.981 7.803 -11.363 1.00 95.50 625 SER A O 1
ATOM 4618 N N . LEU A 1 626 ? 11.381 9.374 -12.873 1.00 94.12 626 LEU A N 1
ATOM 4619 C CA . LEU A 1 626 ? 12.702 9.678 -13.393 1.00 94.12 626 LEU A CA 1
ATOM 4620 C C . LEU A 1 626 ? 12.941 11.177 -13.218 1.00 94.12 626 LEU A C 1
ATOM 4622 O O . LEU A 1 626 ? 12.023 11.977 -13.305 1.00 94.12 626 LEU A O 1
ATOM 4626 N N . LYS A 1 627 ? 14.180 11.553 -12.910 1.00 93.25 627 LYS A N 1
ATOM 4627 C CA . LYS A 1 627 ? 14.576 12.954 -12.761 1.00 93.25 627 LYS A CA 1
ATOM 4628 C C . LYS A 1 627 ? 16.001 13.123 -13.228 1.00 93.25 627 LYS A C 1
ATOM 4630 O O . LYS A 1 627 ? 16.909 12.533 -12.640 1.00 93.25 627 LYS A O 1
ATOM 4635 N N . ASP A 1 628 ? 16.206 13.952 -14.238 1.00 92.56 628 ASP A N 1
ATOM 4636 C CA . ASP A 1 628 ? 17.530 14.271 -14.761 1.00 92.56 628 ASP A CA 1
ATOM 4637 C C . ASP A 1 628 ? 17.571 15.673 -15.386 1.00 92.56 628 ASP A C 1
ATOM 4639 O O . ASP A 1 628 ? 16.603 16.435 -15.320 1.00 92.56 628 ASP A O 1
ATOM 4643 N N . SER A 1 629 ? 18.731 16.070 -15.911 1.00 91.88 629 SER A N 1
ATOM 4644 C CA . SER A 1 629 ? 18.873 17.349 -16.617 1.00 91.88 629 SER A CA 1
ATOM 4645 C C . SER A 1 629 ? 18.655 17.248 -18.128 1.00 91.88 629 SER A C 1
ATOM 4647 O O . SER A 1 629 ? 18.865 18.250 -18.823 1.00 91.88 629 SER A O 1
ATOM 4649 N N . TYR A 1 630 ? 18.281 16.077 -18.655 1.00 90.00 630 TYR A N 1
ATOM 4650 C CA . TYR A 1 630 ? 18.187 15.817 -20.088 1.00 90.00 630 TYR A CA 1
ATOM 4651 C C . TYR A 1 630 ? 17.092 16.675 -20.729 1.00 90.00 630 TYR A C 1
ATOM 4653 O O . TYR A 1 630 ? 15.938 16.686 -20.320 1.00 90.00 630 TYR A O 1
ATOM 4661 N N . ASP A 1 631 ? 17.460 17.431 -21.760 1.00 85.44 631 ASP A N 1
ATOM 4662 C CA . ASP A 1 631 ? 16.577 18.371 -22.459 1.00 85.44 631 ASP A CA 1
ATOM 4663 C C . ASP A 1 631 ? 16.114 17.840 -23.834 1.00 85.44 631 ASP A C 1
ATOM 4665 O O . ASP A 1 631 ? 15.707 18.609 -24.713 1.00 85.44 631 ASP A O 1
ATOM 4669 N N . GLY A 1 632 ? 16.156 16.514 -24.017 1.00 84.50 632 GLY A N 1
ATOM 4670 C CA . GLY A 1 632 ? 15.722 15.802 -25.222 1.00 84.50 632 GLY A CA 1
ATOM 4671 C C . GLY A 1 632 ? 16.783 15.693 -26.329 1.00 84.50 632 GLY A C 1
ATOM 4672 O O . GLY A 1 632 ? 17.837 16.329 -26.301 1.00 84.50 632 GLY A O 1
ATOM 4673 N N . ALA A 1 633 ? 16.486 14.919 -27.381 1.00 79.31 633 ALA A N 1
ATOM 4674 C CA . ALA A 1 633 ? 17.417 14.676 -28.496 1.00 79.31 633 ALA A CA 1
ATOM 4675 C C . ALA A 1 633 ? 17.828 15.958 -29.249 1.00 79.31 633 ALA A C 1
ATOM 4677 O O . ALA A 1 633 ? 18.926 16.071 -29.796 1.00 79.31 633 ALA A O 1
ATOM 4678 N N . SER A 1 634 ? 16.977 16.986 -29.250 1.00 79.44 634 SER A N 1
ATOM 4679 C CA . SER A 1 634 ? 17.306 18.298 -29.831 1.00 79.44 634 SER A CA 1
ATOM 4680 C C . SER A 1 634 ? 18.158 19.189 -28.910 1.00 79.44 634 SER A C 1
ATOM 4682 O O . SER A 1 634 ? 18.615 20.252 -29.341 1.00 79.44 634 SER A O 1
ATOM 4684 N N . GLY A 1 635 ? 18.354 18.773 -27.659 1.00 82.94 635 GLY A N 1
ATOM 4685 C CA . GLY A 1 635 ? 19.017 19.510 -26.596 1.00 82.94 635 GLY A CA 1
ATOM 4686 C C . GLY A 1 635 ? 20.537 19.310 -26.519 1.00 82.94 635 GLY A C 1
ATOM 4687 O O . GLY A 1 635 ? 21.202 19.031 -27.526 1.00 82.94 635 GLY A O 1
ATOM 4688 N N . SER A 1 636 ? 21.116 19.514 -25.334 1.00 83.19 636 SER A N 1
ATOM 4689 C CA . SER A 1 636 ? 22.567 19.551 -25.095 1.00 83.19 636 SER A CA 1
ATOM 4690 C C . SER A 1 636 ? 23.072 18.819 -23.847 1.00 83.19 636 SER A C 1
ATOM 4692 O O . SER A 1 636 ? 24.293 18.704 -23.705 1.00 83.19 636 SER A O 1
ATOM 4694 N N . THR A 1 637 ? 22.196 18.343 -22.964 1.00 89.56 637 THR A N 1
ATOM 4695 C CA . THR A 1 637 ? 22.576 17.665 -21.710 1.00 89.56 637 THR A CA 1
ATOM 4696 C C . THR A 1 637 ? 22.574 16.139 -21.854 1.00 89.56 637 THR A C 1
ATOM 4698 O O . THR A 1 637 ? 22.095 15.598 -22.844 1.00 89.56 637 THR A O 1
ATOM 4701 N N . THR A 1 638 ? 23.193 15.431 -20.911 1.00 90.12 638 THR A N 1
ATOM 4702 C CA . THR A 1 638 ? 23.262 13.958 -20.840 1.00 90.12 638 THR A CA 1
ATOM 4703 C C . THR A 1 638 ? 22.272 13.420 -19.803 1.00 90.12 638 THR A C 1
ATOM 4705 O O . THR A 1 638 ? 21.741 14.194 -19.018 1.00 90.12 638 THR A O 1
ATOM 4708 N N . ARG A 1 639 ? 22.029 12.099 -19.792 1.00 92.06 639 ARG A N 1
ATOM 4709 C CA . ARG A 1 639 ? 21.193 11.411 -18.782 1.00 92.06 639 ARG A CA 1
ATOM 4710 C C . ARG A 1 639 ? 21.989 10.829 -17.602 1.00 92.06 639 ARG A C 1
ATOM 4712 O O . ARG A 1 639 ? 21.448 10.110 -16.773 1.00 92.06 639 ARG A O 1
ATOM 4719 N N . ASP A 1 640 ? 23.292 11.079 -17.518 1.00 90.88 640 ASP A N 1
ATOM 4720 C CA . ASP A 1 640 ? 24.166 10.491 -16.491 1.00 90.88 640 ASP A CA 1
ATOM 4721 C C . ASP A 1 640 ? 23.872 10.987 -15.067 1.00 90.88 640 ASP A C 1
ATOM 4723 O O . ASP A 1 640 ? 24.226 10.319 -14.090 1.00 90.88 640 ASP A O 1
ATOM 4727 N N . ASP A 1 641 ? 23.200 12.131 -14.927 1.00 93.44 641 ASP A N 1
ATOM 4728 C CA . ASP A 1 641 ? 22.721 12.656 -13.649 1.00 93.44 641 ASP A CA 1
ATOM 4729 C C . ASP A 1 641 ? 21.336 12.132 -13.237 1.00 93.44 641 ASP A C 1
ATOM 4731 O O . ASP A 1 641 ? 20.794 12.584 -12.227 1.00 93.44 641 ASP A O 1
ATOM 4735 N N . GLN A 1 642 ? 20.797 11.150 -13.967 1.00 94.56 642 GLN A N 1
ATOM 4736 C CA . GLN A 1 642 ? 19.473 10.608 -13.709 1.00 94.56 642 GLN A CA 1
ATOM 4737 C C . GLN A 1 642 ? 19.359 9.895 -12.369 1.00 94.56 642 GLN A C 1
ATOM 4739 O O . GLN A 1 642 ? 20.143 9.014 -12.012 1.00 94.56 642 GLN A O 1
ATOM 4744 N N . GLN A 1 643 ? 18.305 10.263 -11.654 1.00 95.38 643 GLN A N 1
ATOM 4745 C CA . GLN A 1 643 ? 17.770 9.553 -10.509 1.00 95.38 643 GLN A CA 1
ATOM 4746 C C . GLN A 1 643 ? 16.493 8.842 -10.943 1.00 95.38 643 GLN A C 1
ATOM 4748 O O . GLN A 1 643 ? 15.726 9.377 -11.742 1.00 95.38 643 GLN A O 1
ATOM 4753 N N . SER A 1 644 ? 16.257 7.643 -10.422 1.00 97.00 644 SER A N 1
ATOM 4754 C CA . SER A 1 644 ? 15.048 6.892 -10.753 1.00 97.00 644 SER A CA 1
ATOM 4755 C C . SER A 1 644 ? 14.518 6.080 -9.578 1.00 97.00 644 SER A C 1
ATOM 4757 O O . SER A 1 644 ? 15.280 5.576 -8.749 1.00 97.00 644 SER A O 1
ATOM 4759 N N . LEU A 1 645 ? 13.190 5.992 -9.492 1.00 98.00 645 LEU A N 1
ATOM 4760 C CA . LEU A 1 645 ? 12.447 5.256 -8.475 1.00 98.00 645 LEU A CA 1
ATOM 4761 C C . LEU A 1 645 ? 11.381 4.391 -9.150 1.00 98.00 645 LEU A C 1
ATOM 4763 O O . LEU A 1 645 ? 10.537 4.899 -9.881 1.00 98.00 645 LEU A O 1
ATOM 4767 N N . LEU A 1 646 ? 11.386 3.098 -8.831 1.00 98.62 646 LEU A N 1
ATOM 4768 C CA . LEU A 1 646 ? 10.255 2.195 -9.037 1.00 98.62 646 LEU A CA 1
ATOM 4769 C C . LEU A 1 646 ? 9.640 1.917 -7.670 1.00 98.62 646 LEU A C 1
ATOM 4771 O O . LEU A 1 646 ? 10.366 1.514 -6.764 1.00 98.62 646 LEU A O 1
ATOM 4775 N N . ASN A 1 647 ? 8.336 2.112 -7.519 1.00 98.50 647 ASN A N 1
ATOM 4776 C CA . ASN A 1 647 ? 7.625 1.969 -6.255 1.00 98.50 647 ASN A CA 1
ATOM 4777 C C . ASN A 1 647 ? 6.212 1.426 -6.529 1.00 98.50 647 ASN A C 1
ATOM 4779 O O . ASN A 1 647 ? 5.390 2.119 -7.119 1.00 98.50 647 ASN A O 1
ATOM 4783 N N . VAL A 1 648 ? 5.941 0.170 -6.165 1.00 98.88 648 VAL A N 1
ATOM 4784 C CA . VAL A 1 648 ? 4.701 -0.533 -6.540 1.00 98.88 648 VAL A CA 1
ATOM 4785 C C . VAL A 1 648 ? 4.076 -1.198 -5.322 1.00 98.88 648 VAL A C 1
ATOM 4787 O O . VAL A 1 648 ? 4.754 -1.907 -4.577 1.00 98.88 648 VAL A O 1
ATOM 4790 N N . VAL A 1 649 ? 2.773 -0.989 -5.156 1.00 98.81 649 VAL A N 1
ATOM 4791 C CA . VAL A 1 649 ? 1.932 -1.588 -4.118 1.00 98.81 649 VAL A CA 1
ATOM 4792 C C . VAL A 1 649 ? 0.895 -2.489 -4.774 1.00 98.81 649 VAL A C 1
ATOM 4794 O O . VAL A 1 649 ? 0.170 -2.061 -5.673 1.00 98.81 649 VAL A O 1
ATOM 4797 N N . ILE A 1 650 ? 0.808 -3.721 -4.283 1.00 98.81 650 ILE A N 1
ATOM 4798 C CA . ILE A 1 650 ? -0.220 -4.698 -4.636 1.00 98.81 650 ILE A CA 1
ATOM 4799 C C . ILE A 1 650 ? -0.936 -5.087 -3.346 1.00 98.81 650 ILE A C 1
ATOM 4801 O O . ILE A 1 650 ? -0.290 -5.463 -2.369 1.00 98.81 650 ILE A O 1
ATOM 4805 N N . SER A 1 651 ? -2.261 -5.005 -3.320 1.00 98.00 651 SER A N 1
ATOM 4806 C CA . SER A 1 651 ? -3.061 -5.299 -2.128 1.00 98.00 651 SER A CA 1
ATOM 4807 C C . SER A 1 651 ? -4.151 -6.321 -2.402 1.00 98.00 651 SER A C 1
ATOM 4809 O O . SER A 1 651 ? -4.774 -6.318 -3.454 1.00 98.00 651 SER A O 1
ATOM 4811 N N . ASN A 1 652 ? -4.442 -7.144 -1.406 1.00 97.88 652 ASN A N 1
ATOM 4812 C CA . ASN A 1 652 ? -5.602 -8.013 -1.336 1.00 97.88 652 ASN A CA 1
ATOM 4813 C C . ASN A 1 652 ? -6.487 -7.559 -0.182 1.00 97.88 652 ASN A C 1
ATOM 4815 O O . ASN A 1 652 ? -6.014 -7.363 0.936 1.00 97.88 652 ASN A O 1
ATOM 4819 N N . VAL A 1 653 ? -7.782 -7.432 -0.440 1.00 97.69 653 VAL A N 1
ATOM 4820 C CA . VAL A 1 653 ? -8.800 -7.098 0.554 1.00 97.69 653 VAL A CA 1
ATOM 4821 C C . VAL A 1 653 ? -9.827 -8.221 0.605 1.00 97.69 653 VAL A C 1
ATOM 4823 O O . VAL A 1 653 ? -10.409 -8.583 -0.415 1.00 97.69 653 VAL A O 1
ATOM 4826 N N . ASP A 1 654 ? -10.070 -8.752 1.799 1.00 96.69 654 ASP A N 1
ATOM 4827 C CA . ASP A 1 654 ? -11.101 -9.762 2.058 1.00 96.69 654 ASP A CA 1
ATOM 4828 C C . ASP A 1 654 ? -11.651 -9.594 3.484 1.00 96.69 654 ASP A C 1
ATOM 4830 O O . ASP A 1 654 ? -11.105 -8.850 4.303 1.00 96.69 654 ASP A O 1
ATOM 4834 N N . TYR A 1 655 ? -12.748 -10.274 3.801 1.00 96.75 655 TYR A N 1
ATOM 4835 C CA . TYR A 1 655 ? -13.257 -10.352 5.162 1.00 96.75 655 TYR A CA 1
ATOM 4836 C C . TYR A 1 655 ? -12.218 -10.949 6.113 1.00 96.75 655 TYR A C 1
ATOM 4838 O O . TYR A 1 655 ? -11.655 -12.014 5.858 1.00 96.75 655 TYR A O 1
ATOM 4846 N N . ARG A 1 656 ? -12.056 -10.335 7.288 1.00 96.62 656 ARG A N 1
ATOM 4847 C CA . ARG A 1 656 ? -11.096 -10.797 8.305 1.00 96.62 656 ARG A CA 1
ATOM 4848 C C . ARG A 1 656 ? -11.355 -12.230 8.768 1.00 96.62 656 ARG A C 1
ATOM 4850 O O . ARG A 1 656 ? -10.408 -12.987 8.942 1.00 96.62 656 ARG A O 1
ATOM 4857 N N . LYS A 1 657 ? -12.622 -12.652 8.865 1.00 93.81 657 LYS A N 1
ATOM 4858 C CA . LYS A 1 657 ? -12.997 -14.049 9.174 1.00 93.81 657 LYS A CA 1
ATOM 4859 C C . LYS A 1 657 ? -12.422 -15.096 8.213 1.00 93.81 657 LYS A C 1
ATOM 4861 O O . LYS A 1 657 ? -12.349 -16.264 8.596 1.00 93.81 657 LYS A O 1
ATOM 4866 N N . ASN A 1 658 ? -12.049 -14.712 6.990 1.00 94.31 658 ASN A N 1
ATOM 4867 C CA . ASN A 1 658 ? -11.467 -15.629 6.011 1.00 94.31 658 ASN A CA 1
ATOM 4868 C C . ASN A 1 658 ? -9.957 -15.809 6.228 1.00 94.31 658 ASN A C 1
ATOM 4870 O O . ASN A 1 658 ? -9.436 -16.898 5.991 1.00 94.31 658 ASN A O 1
ATOM 4874 N N . ASP A 1 659 ? -9.269 -14.800 6.768 1.00 94.12 659 ASP A N 1
ATOM 4875 C CA . ASP A 1 659 ? -7.848 -14.873 7.096 1.00 94.12 659 ASP A CA 1
ATOM 4876 C C . ASP A 1 659 ? -7.612 -15.149 8.585 1.00 94.12 659 ASP A C 1
ATOM 4878 O O . ASP A 1 659 ? -7.260 -14.289 9.397 1.00 94.12 659 ASP A O 1
ATOM 4882 N N . THR A 1 660 ? -7.761 -16.424 8.933 1.00 93.31 660 THR A N 1
ATOM 4883 C CA . THR A 1 660 ? -7.550 -16.900 10.306 1.00 93.31 660 THR A CA 1
ATOM 4884 C C . THR A 1 660 ? -6.077 -17.001 10.729 1.00 93.31 660 THR A C 1
ATOM 4886 O O . THR A 1 660 ? -5.789 -17.458 11.837 1.00 93.31 660 THR A O 1
ATOM 4889 N N . THR A 1 661 ? -5.132 -16.611 9.864 1.00 93.56 661 THR A N 1
ATOM 4890 C CA . THR A 1 661 ? -3.700 -16.564 10.215 1.00 93.56 661 THR A CA 1
ATOM 4891 C C . THR A 1 661 ? -3.340 -15.255 10.914 1.00 93.56 661 THR A C 1
ATOM 4893 O O . THR A 1 661 ? -2.466 -15.245 11.783 1.00 93.56 661 THR A O 1
ATOM 4896 N N . ARG A 1 662 ? -4.051 -14.173 10.571 1.00 94.31 662 ARG A N 1
ATOM 4897 C CA . ARG A 1 662 ? -3.910 -12.838 11.168 1.00 94.31 662 ARG A CA 1
ATOM 4898 C C . ARG A 1 662 ? -5.078 -12.471 12.080 1.00 94.31 662 ARG A C 1
ATOM 4900 O O . ARG A 1 662 ? -4.888 -11.706 13.024 1.00 94.31 662 ARG A O 1
ATOM 4907 N N . TYR A 1 663 ? -6.259 -13.035 11.839 1.00 96.38 663 TYR A N 1
ATOM 4908 C CA . TYR A 1 663 ? -7.486 -12.718 12.565 1.00 96.38 663 TYR A CA 1
ATOM 4909 C C . TYR A 1 663 ? -8.134 -13.966 13.173 1.00 96.38 663 TYR A C 1
ATOM 4911 O O . TYR A 1 663 ? -7.704 -15.103 12.994 1.00 96.38 663 TYR A O 1
ATOM 4919 N N . SER A 1 664 ? -9.177 -13.764 13.965 1.00 94.75 664 SER A N 1
ATOM 4920 C CA . SER A 1 664 ? -9.996 -14.829 14.536 1.00 94.75 664 SER A CA 1
ATOM 4921 C C . SER A 1 664 ? -11.202 -15.115 13.647 1.00 94.75 664 SER A C 1
ATOM 4923 O O . SER A 1 664 ? -11.761 -14.220 13.028 1.00 94.75 664 SER A O 1
ATOM 4925 N N . ALA A 1 665 ? -11.668 -16.366 13.638 1.00 91.94 665 ALA A N 1
ATOM 4926 C CA . ALA A 1 665 ? -12.779 -16.800 12.781 1.00 91.94 665 ALA A CA 1
ATOM 4927 C C . ALA A 1 665 ? -14.091 -16.012 12.981 1.00 91.94 665 ALA A C 1
ATOM 4929 O O . ALA A 1 665 ? -14.969 -16.076 12.127 1.00 91.94 665 ALA A O 1
ATOM 4930 N N . GLY A 1 666 ? -14.242 -15.325 14.116 1.00 93.38 666 GLY A N 1
ATOM 4931 C CA . GLY A 1 666 ? -15.389 -14.480 14.431 1.00 93.38 666 GLY A CA 1
ATOM 4932 C C . GLY A 1 666 ? -15.244 -13.001 14.094 1.00 93.38 666 GLY A C 1
ATOM 4933 O O . GLY A 1 666 ? -16.219 -12.284 14.275 1.00 93.38 666 GLY A O 1
ATOM 4934 N N . ASP A 1 667 ? -14.077 -12.545 13.634 1.00 95.94 667 ASP A N 1
ATOM 4935 C CA . ASP A 1 667 ? -13.855 -11.135 13.306 1.00 95.94 667 ASP A CA 1
ATOM 4936 C C . ASP A 1 667 ? -14.723 -10.690 12.118 1.00 95.94 667 ASP A C 1
ATOM 4938 O O . ASP A 1 667 ? -14.856 -11.398 11.117 1.00 95.94 667 ASP A O 1
ATOM 4942 N N . THR A 1 668 ? -15.298 -9.495 12.210 1.00 95.38 668 THR A N 1
ATOM 4943 C CA . THR A 1 668 ? -16.095 -8.863 11.146 1.00 95.38 668 THR A CA 1
ATOM 4944 C C . THR A 1 668 ? -15.292 -7.787 10.413 1.00 95.38 668 THR A C 1
ATOM 4946 O O . THR A 1 668 ? -14.158 -7.504 10.782 1.00 95.38 668 THR A O 1
ATOM 4949 N N . GLY A 1 669 ? -15.815 -7.180 9.354 1.00 95.50 669 GLY A N 1
ATOM 4950 C CA . GLY A 1 669 ? -15.113 -6.166 8.573 1.00 95.50 669 GLY A CA 1
ATOM 4951 C C . GLY A 1 669 ? -14.039 -6.740 7.644 1.00 95.50 669 GLY A C 1
ATOM 4952 O O . GLY A 1 669 ? -13.727 -7.937 7.643 1.00 95.50 669 GLY A O 1
ATOM 4953 N N . LEU A 1 670 ? -13.468 -5.858 6.823 1.00 97.50 670 LEU A N 1
ATOM 4954 C CA . LEU A 1 670 ? -12.421 -6.196 5.857 1.00 97.50 670 LEU A CA 1
ATOM 4955 C C . LEU A 1 670 ? -11.026 -6.039 6.471 1.00 97.50 670 LEU A C 1
ATOM 4957 O O . LEU A 1 670 ? -10.805 -5.133 7.274 1.00 97.50 670 LEU A O 1
ATOM 4961 N N . GLY A 1 671 ? -10.091 -6.896 6.072 1.00 97.38 671 GLY A N 1
ATOM 4962 C CA . GLY A 1 671 ? -8.654 -6.763 6.314 1.00 97.38 671 GLY A CA 1
ATOM 4963 C C . GLY A 1 671 ? -7.902 -6.612 4.992 1.00 97.38 671 GLY A C 1
ATOM 4964 O O . GLY A 1 671 ? -8.458 -6.895 3.929 1.00 97.38 671 GLY A O 1
ATOM 4965 N N . MET A 1 672 ? -6.647 -6.169 5.059 1.00 97.88 672 MET A N 1
ATOM 4966 C CA . MET A 1 672 ? -5.776 -6.010 3.891 1.00 97.88 672 MET A CA 1
ATOM 4967 C C . MET A 1 672 ? -4.495 -6.821 4.070 1.00 97.88 672 MET A C 1
ATOM 4969 O O . MET A 1 672 ? -3.857 -6.728 5.115 1.00 97.88 672 MET A O 1
ATOM 4973 N N . ASP A 1 673 ? -4.143 -7.630 3.073 1.00 96.50 673 ASP A N 1
ATOM 4974 C CA . ASP A 1 673 ? -2.849 -8.306 2.924 1.00 96.50 673 ASP A CA 1
ATOM 4975 C C . ASP A 1 673 ? -2.190 -7.832 1.641 1.00 96.50 673 ASP A C 1
ATOM 4977 O O . ASP A 1 673 ? -2.778 -7.969 0.575 1.00 96.50 673 ASP A O 1
ATOM 4981 N N . GLY A 1 674 ? -0.986 -7.299 1.687 1.00 97.44 674 GLY A N 1
ATOM 4982 C CA . GLY A 1 674 ? -0.390 -6.751 0.485 1.00 97.44 674 GLY A CA 1
ATOM 4983 C C . GLY A 1 674 ? 1.117 -6.716 0.533 1.00 97.44 674 GLY A C 1
ATOM 4984 O O . GLY A 1 674 ? 1.748 -6.925 1.570 1.00 97.44 674 GLY A O 1
ATOM 4985 N N . TYR A 1 675 ? 1.671 -6.425 -0.631 1.00 98.38 675 TYR A N 1
ATOM 4986 C CA . TYR A 1 675 ? 3.088 -6.399 -0.903 1.00 98.38 675 TYR A CA 1
ATOM 4987 C C . TYR A 1 675 ? 3.471 -5.057 -1.512 1.00 98.38 675 TYR A C 1
ATOM 4989 O O . TYR A 1 675 ? 2.815 -4.541 -2.418 1.00 98.38 675 TYR A O 1
ATOM 4997 N N . HIS A 1 676 ? 4.564 -4.502 -1.015 1.00 98.56 676 HIS A N 1
ATOM 4998 C CA . HIS A 1 676 ? 5.187 -3.305 -1.542 1.00 98.56 676 HIS A CA 1
ATOM 4999 C C . HIS A 1 676 ? 6.636 -3.600 -1.862 1.00 98.56 676 HIS A C 1
ATOM 5001 O O . HIS A 1 676 ? 7.367 -4.112 -1.015 1.00 98.56 676 HIS A O 1
ATOM 5007 N N . TYR A 1 677 ? 7.046 -3.233 -3.070 1.00 98.75 677 TYR A N 1
ATOM 5008 C CA . TYR A 1 677 ? 8.440 -3.236 -3.481 1.00 98.75 677 TYR A CA 1
ATOM 5009 C C . TYR A 1 677 ? 8.816 -1.863 -4.012 1.00 98.75 677 TYR A C 1
ATOM 5011 O O . TYR A 1 677 ? 8.081 -1.253 -4.795 1.00 98.75 677 TYR A O 1
ATOM 5019 N N . TRP A 1 678 ? 10.006 -1.412 -3.635 1.00 98.50 678 TRP A N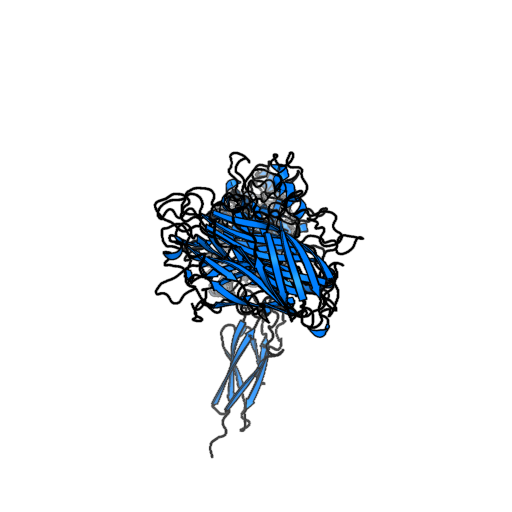 1
ATOM 5020 C CA . TRP A 1 678 ? 10.614 -0.237 -4.223 1.00 98.50 678 TRP A CA 1
ATOM 5021 C C . TRP A 1 678 ? 12.101 -0.446 -4.490 1.00 98.50 678 TRP A C 1
ATOM 5023 O O . TRP A 1 678 ? 12.792 -1.179 -3.783 1.00 98.50 678 TRP A O 1
ATOM 5033 N N . SER A 1 679 ? 12.603 0.233 -5.515 1.00 98.25 679 SER A N 1
ATOM 5034 C CA . SER A 1 679 ? 14.030 0.314 -5.818 1.00 98.25 679 SER A CA 1
ATOM 5035 C C . SER A 1 679 ? 14.377 1.703 -6.333 1.00 98.25 679 SER A C 1
ATOM 5037 O O . SER A 1 679 ? 13.588 2.325 -7.040 1.00 98.25 679 SER A O 1
ATOM 5039 N N . TYR A 1 680 ? 15.555 2.185 -5.963 1.00 97.31 680 TYR A N 1
ATOM 5040 C CA . TYR A 1 680 ? 16.054 3.516 -6.253 1.00 97.31 680 TYR A CA 1
ATOM 5041 C C . TYR A 1 680 ? 17.482 3.440 -6.791 1.00 97.31 680 TYR A C 1
ATOM 5043 O O . TYR A 1 680 ? 18.374 2.886 -6.138 1.00 97.31 680 TYR A O 1
ATOM 5051 N N . GLN A 1 681 ? 17.700 4.061 -7.947 1.00 94.88 681 GLN A N 1
ATOM 5052 C CA . GLN A 1 681 ? 19.021 4.319 -8.502 1.00 94.88 681 GLN A CA 1
ATOM 5053 C C . GLN A 1 681 ? 19.320 5.816 -8.378 1.00 94.88 681 GLN A C 1
ATOM 5055 O O . GLN A 1 681 ? 18.634 6.662 -8.951 1.00 94.88 681 GLN A O 1
ATOM 5060 N N . GLY A 1 682 ? 20.360 6.145 -7.610 1.00 93.06 682 GLY A N 1
ATOM 5061 C CA . GLY A 1 682 ? 20.849 7.517 -7.501 1.00 93.06 682 GLY A CA 1
ATOM 5062 C C . GLY A 1 682 ? 21.675 7.940 -8.714 1.00 93.06 682 GLY A C 1
ATOM 5063 O O . GLY A 1 682 ? 22.171 7.089 -9.452 1.00 93.06 682 GLY A O 1
ATOM 5064 N N . ALA A 1 683 ? 21.873 9.253 -8.859 1.00 92.25 683 ALA A N 1
ATOM 5065 C CA . ALA A 1 683 ? 22.680 9.847 -9.920 1.00 92.25 683 ALA A CA 1
ATOM 5066 C C . ALA A 1 683 ? 24.112 9.299 -9.905 1.00 92.25 683 ALA A C 1
ATOM 5068 O O . ALA A 1 683 ? 24.781 9.281 -8.866 1.00 92.25 683 ALA A O 1
ATOM 5069 N N . THR A 1 684 ? 24.587 8.857 -11.066 1.00 91.50 684 THR A N 1
ATOM 5070 C CA . THR A 1 684 ? 25.886 8.181 -11.200 1.00 91.50 684 THR A CA 1
ATOM 5071 C C . THR A 1 684 ? 26.928 9.017 -11.935 1.00 91.50 684 THR A C 1
ATOM 5073 O O . THR A 1 684 ? 28.040 8.549 -12.102 1.00 91.50 684 THR A O 1
ATOM 5076 N N . ASN A 1 685 ? 26.626 10.254 -12.336 1.00 89.50 685 ASN A N 1
ATOM 5077 C CA . ASN A 1 685 ? 27.520 11.186 -13.046 1.00 89.50 685 ASN A CA 1
ATOM 5078 C C . ASN A 1 685 ? 28.778 11.641 -12.280 1.00 89.50 685 ASN A C 1
ATOM 5080 O O . ASN A 1 685 ? 29.681 12.234 -12.872 1.00 89.50 685 ASN A O 1
ATOM 5084 N N . ALA A 1 686 ? 28.836 11.447 -10.963 1.00 85.88 686 ALA A N 1
ATOM 5085 C CA . ALA A 1 686 ? 30.018 11.778 -10.176 1.00 85.88 686 ALA A CA 1
ATOM 5086 C C . ALA A 1 686 ? 31.026 10.620 -10.187 1.00 85.88 686 ALA A C 1
ATOM 5088 O O . ALA A 1 686 ? 30.633 9.479 -9.994 1.00 85.88 686 ALA A O 1
ATOM 5089 N N . ASP A 1 687 ? 32.322 10.939 -10.281 1.00 78.12 687 ASP A N 1
ATOM 5090 C CA . ASP A 1 687 ? 33.425 9.973 -10.136 1.00 78.12 687 ASP A CA 1
ATOM 5091 C C . ASP A 1 687 ? 33.486 9.450 -8.687 1.00 78.12 687 ASP A C 1
ATOM 5093 O O . ASP A 1 687 ? 34.172 10.007 -7.820 1.00 78.12 687 ASP A O 1
ATOM 5097 N N . ASN A 1 688 ? 32.651 8.449 -8.396 1.00 67.12 688 ASN A N 1
ATOM 5098 C CA . ASN A 1 688 ? 32.381 7.915 -7.058 1.00 67.12 688 ASN A CA 1
ATOM 5099 C C . ASN A 1 688 ? 32.318 6.377 -7.019 1.00 67.12 688 ASN A C 1
ATOM 5101 O O . ASN A 1 688 ? 31.697 5.819 -6.117 1.00 67.12 688 ASN A O 1
ATOM 5105 N N . ASP A 1 689 ? 32.952 5.706 -7.988 1.00 71.06 689 ASP A N 1
ATOM 5106 C CA . ASP A 1 689 ? 32.872 4.252 -8.219 1.00 71.06 689 ASP A CA 1
ATOM 5107 C C . ASP A 1 689 ? 31.450 3.720 -8.534 1.00 71.06 689 ASP A C 1
ATOM 5109 O O . ASP A 1 689 ? 31.250 2.503 -8.590 1.00 71.06 689 ASP A O 1
ATOM 5113 N N . GLY A 1 690 ? 30.492 4.614 -8.812 1.00 74.62 690 GLY A N 1
ATOM 5114 C CA . GLY A 1 690 ? 29.100 4.311 -9.147 1.00 74.62 690 GLY A CA 1
ATOM 5115 C C . GLY A 1 690 ? 28.234 4.048 -7.910 1.00 74.62 690 GLY A C 1
ATOM 5116 O O . GLY A 1 690 ? 28.535 3.173 -7.098 1.00 74.62 690 GLY A O 1
ATOM 5117 N N . LEU A 1 691 ? 27.114 4.773 -7.782 1.00 87.56 691 LEU A N 1
ATOM 5118 C CA . LEU A 1 691 ? 26.103 4.479 -6.759 1.00 87.56 691 LEU A CA 1
ATOM 5119 C C . LEU A 1 691 ? 25.370 3.183 -7.098 1.00 87.56 691 LEU A C 1
ATOM 5121 O O . LEU A 1 691 ? 24.912 3.010 -8.230 1.00 87.56 691 LEU A O 1
ATOM 5125 N N . GLY A 1 692 ? 25.224 2.295 -6.122 1.00 89.81 692 GLY A N 1
ATOM 5126 C CA . GLY A 1 692 ? 24.464 1.062 -6.283 1.00 89.81 692 GLY A CA 1
ATOM 5127 C C . GLY A 1 692 ? 22.955 1.233 -6.102 1.00 89.81 692 GLY A C 1
ATOM 5128 O O . GLY A 1 692 ? 22.487 2.265 -5.605 1.00 89.81 692 GLY A O 1
ATOM 5129 N N . ILE A 1 693 ? 22.211 0.205 -6.512 1.00 93.88 693 ILE A N 1
ATOM 5130 C CA . ILE A 1 693 ? 20.748 0.144 -6.389 1.00 93.88 693 ILE A CA 1
ATOM 5131 C C . ILE A 1 693 ? 20.352 -0.071 -4.922 1.00 93.88 693 ILE A C 1
ATOM 5133 O O . ILE A 1 693 ? 20.629 -1.117 -4.335 1.00 93.88 693 ILE A O 1
ATOM 5137 N N . ASN A 1 694 ? 19.622 0.886 -4.350 1.00 94.81 694 ASN A N 1
ATOM 5138 C CA . ASN A 1 694 ? 18.980 0.723 -3.044 1.00 94.81 694 ASN A CA 1
ATOM 5139 C C . ASN A 1 694 ? 17.563 0.193 -3.237 1.00 94.81 694 ASN A C 1
ATOM 5141 O O . ASN A 1 694 ? 16.891 0.575 -4.191 1.00 94.81 694 ASN A O 1
ATOM 5145 N N . TYR A 1 695 ? 17.088 -0.667 -2.349 1.00 96.19 695 TYR A N 1
ATOM 5146 C CA . TYR A 1 695 ? 15.778 -1.290 -2.519 1.00 96.19 695 TYR A CA 1
ATOM 5147 C C . TYR A 1 695 ? 15.192 -1.743 -1.195 1.00 96.19 695 TYR A C 1
ATOM 5149 O O . TYR A 1 695 ? 15.909 -2.006 -0.225 1.00 96.19 695 TYR A O 1
ATOM 5157 N N . GLY A 1 696 ? 13.875 -1.902 -1.177 1.00 96.69 696 GLY A N 1
ATOM 5158 C CA . GLY A 1 696 ? 13.190 -2.427 -0.019 1.00 96.69 696 GLY A CA 1
ATOM 5159 C C . GLY A 1 696 ? 11.834 -3.030 -0.324 1.00 96.69 696 GLY A C 1
ATOM 5160 O O . GLY A 1 696 ? 11.249 -2.837 -1.389 1.00 96.69 696 GLY A O 1
ATOM 5161 N N . THR A 1 697 ? 11.351 -3.770 0.661 1.00 97.69 697 THR A N 1
ATOM 5162 C CA . THR A 1 697 ? 10.027 -4.373 0.686 1.00 97.69 697 THR A CA 1
ATOM 5163 C C . THR A 1 697 ? 9.286 -3.925 1.927 1.00 97.69 697 THR A C 1
ATOM 5165 O O . THR A 1 697 ? 9.899 -3.727 2.978 1.00 97.69 697 THR A O 1
ATOM 5168 N N . SER A 1 698 ? 7.967 -3.818 1.833 1.00 97.44 698 SER A N 1
ATOM 5169 C CA . SER A 1 698 ? 7.109 -3.683 3.006 1.00 97.44 698 SER A CA 1
ATOM 5170 C C . SER A 1 698 ? 5.851 -4.531 2.839 1.00 97.44 698 SER A C 1
ATOM 5172 O O . SER A 1 698 ? 5.315 -4.621 1.737 1.00 97.44 698 SER A O 1
ATOM 5174 N N . PRO A 1 699 ? 5.331 -5.131 3.915 1.00 97.25 699 PRO A N 1
ATOM 5175 C CA . PRO A 1 699 ? 3.937 -5.547 3.934 1.00 97.25 699 PRO A CA 1
ATOM 5176 C C . PRO A 1 699 ? 3.028 -4.323 3.781 1.00 97.25 699 PRO A C 1
ATOM 5178 O O . PRO A 1 699 ? 3.354 -3.242 4.280 1.00 97.25 699 PRO A O 1
ATOM 5181 N N . ILE A 1 700 ? 1.885 -4.507 3.129 1.00 98.12 700 ILE A N 1
ATOM 5182 C CA . ILE A 1 700 ? 0.821 -3.509 3.015 1.00 98.12 700 ILE A CA 1
ATOM 5183 C C . ILE A 1 700 ? -0.406 -4.035 3.751 1.00 98.12 700 ILE A C 1
ATOM 5185 O O . ILE A 1 700 ? -1.100 -4.937 3.292 1.00 98.12 700 ILE A O 1
ATOM 5189 N N . GLU A 1 701 ? -0.661 -3.471 4.921 1.00 98.19 701 GLU A N 1
ATOM 5190 C CA . GLU A 1 701 ? -1.818 -3.772 5.753 1.00 98.19 701 GLU A CA 1
ATOM 5191 C C . GLU A 1 701 ? -2.554 -2.466 6.084 1.00 98.19 701 GLU A C 1
ATOM 5193 O O . GLU A 1 701 ? -2.209 -1.385 5.602 1.00 98.19 701 GLU A O 1
ATOM 5198 N N . CYS A 1 702 ? -3.574 -2.536 6.929 1.00 97.81 702 CYS A N 1
ATOM 5199 C CA . CYS A 1 702 ? -4.303 -1.361 7.386 1.00 97.81 702 CYS A CA 1
ATOM 5200 C C . CYS A 1 702 ? -4.643 -1.464 8.866 1.00 97.81 702 CYS A C 1
ATOM 5202 O O . CYS A 1 702 ? -4.658 -2.549 9.446 1.00 97.81 702 CYS A O 1
ATOM 5204 N N . ALA A 1 703 ? -4.881 -0.317 9.494 1.00 98.12 703 ALA A N 1
ATOM 5205 C CA . ALA A 1 703 ? -5.160 -0.272 10.917 1.00 98.12 703 ALA A CA 1
ATOM 5206 C C . ALA A 1 703 ? -6.591 -0.741 11.222 1.00 98.12 703 ALA A C 1
ATOM 5208 O O . ALA A 1 703 ? -7.540 0.001 10.969 1.00 98.12 703 ALA A O 1
ATOM 5209 N N . THR A 1 704 ? -6.740 -1.940 11.796 1.00 97.94 704 THR A N 1
ATOM 5210 C CA . THR A 1 704 ? -8.044 -2.469 12.226 1.00 97.94 704 THR A CA 1
ATOM 5211 C C . THR A 1 704 ? -8.152 -2.524 13.754 1.00 97.94 704 THR A C 1
ATOM 5213 O O . THR A 1 704 ? -7.203 -2.225 14.485 1.00 97.94 704 THR A O 1
ATOM 5216 N N . SER A 1 705 ? -9.342 -2.844 14.257 1.00 95.88 705 SER A N 1
ATOM 5217 C CA . SER A 1 705 ? -9.628 -3.092 15.674 1.00 95.88 705 SER A CA 1
ATOM 5218 C C . SER A 1 705 ? -10.684 -4.191 15.801 1.00 95.88 705 SER A C 1
ATOM 5220 O O . SER A 1 705 ? -11.044 -4.814 14.808 1.00 95.88 705 SER A O 1
ATOM 5222 N N . ASN A 1 706 ? -11.197 -4.463 16.997 1.00 92.62 706 ASN A N 1
ATOM 5223 C CA . ASN A 1 706 ? -12.300 -5.411 17.147 1.00 92.62 706 ASN A CA 1
ATOM 5224 C C . ASN A 1 706 ? -13.536 -4.972 16.331 1.00 92.62 706 ASN A C 1
ATOM 5226 O O . ASN A 1 706 ? -13.997 -5.757 15.505 1.00 92.62 706 ASN A O 1
ATOM 5230 N N . ASP A 1 707 ? -13.937 -3.697 16.408 1.00 91.62 707 ASP A N 1
ATOM 5231 C CA . ASP A 1 707 ? -15.126 -3.186 15.704 1.00 91.62 707 ASP A CA 1
ATOM 5232 C C . ASP A 1 707 ? -14.850 -2.520 14.355 1.00 91.62 707 ASP A C 1
ATOM 5234 O O . ASP A 1 707 ? -15.745 -2.449 13.520 1.00 91.62 707 ASP A O 1
ATOM 5238 N N . SER A 1 708 ? -13.639 -2.017 14.108 1.00 91.94 708 SER A N 1
ATOM 5239 C CA . SER A 1 708 ? -13.316 -1.322 12.855 1.00 91.94 708 SER A CA 1
ATOM 5240 C C . SER A 1 708 ? -12.505 -2.206 11.912 1.00 91.94 708 SER A C 1
ATOM 5242 O O . SER A 1 708 ? -11.420 -2.671 12.266 1.00 91.94 708 SER A O 1
ATOM 5244 N N . GLY A 1 709 ? -13.003 -2.397 10.688 1.00 95.25 709 GLY A N 1
ATOM 5245 C CA . GLY A 1 709 ? -12.230 -2.986 9.596 1.00 95.25 709 GLY A CA 1
ATOM 5246 C C . GLY A 1 709 ? -11.193 -2.019 9.013 1.00 95.25 709 GLY A C 1
ATOM 5247 O O . GLY A 1 709 ? -10.887 -0.975 9.580 1.00 95.25 709 GLY A O 1
ATOM 5248 N N . CYS A 1 710 ? -10.664 -2.386 7.849 1.00 97.06 710 CYS A N 1
ATOM 5249 C CA . CYS A 1 710 ? -9.642 -1.641 7.116 1.00 97.06 710 CYS A CA 1
ATOM 5250 C C . CYS A 1 710 ? -10.059 -0.214 6.739 1.00 97.06 710 CYS A C 1
ATOM 5252 O O . CYS A 1 710 ? -9.251 0.715 6.768 1.00 97.06 710 CYS A O 1
ATOM 5254 N N . PHE A 1 711 ? -11.329 -0.063 6.367 1.00 97.56 711 PHE A N 1
ATOM 5255 C CA . PHE A 1 711 ? -11.906 1.196 5.928 1.00 97.56 711 PHE A CA 1
ATOM 5256 C C . PHE A 1 711 ? -12.720 1.846 7.045 1.00 97.56 711 PHE A C 1
ATOM 5258 O O . PHE A 1 711 ? -13.313 1.166 7.883 1.00 97.56 711 PHE A O 1
ATOM 5265 N N . TRP A 1 712 ? -12.794 3.167 6.992 1.00 96.31 712 TRP A N 1
ATOM 5266 C CA . TRP A 1 712 ? -13.734 3.998 7.735 1.00 96.31 712 TRP A CA 1
ATOM 5267 C C . TRP A 1 712 ? -14.868 4.414 6.800 1.00 96.31 712 TRP A C 1
ATOM 5269 O O . TRP A 1 712 ? -14.655 4.536 5.591 1.00 96.31 712 TRP A O 1
ATOM 5279 N N . GLY A 1 713 ? -16.077 4.546 7.335 1.00 90.88 713 GLY A N 1
ATOM 5280 C CA . GLY A 1 713 ? -17.280 4.793 6.546 1.00 90.88 713 GLY A CA 1
ATOM 5281 C C . GLY A 1 713 ? -17.470 6.248 6.132 1.00 90.88 713 GLY A C 1
ATOM 5282 O O . GLY A 1 713 ? -16.850 7.157 6.677 1.00 90.88 713 GLY A O 1
ATOM 5283 N N . ASP A 1 714 ? -18.360 6.423 5.162 1.00 83.75 714 ASP A N 1
ATOM 5284 C CA . ASP A 1 714 ? -19.038 7.677 4.842 1.00 83.75 714 ASP A CA 1
ATOM 5285 C C . ASP A 1 714 ? -20.567 7.450 4.860 1.00 83.75 714 ASP A C 1
ATOM 5287 O O . ASP A 1 714 ? -21.075 6.328 4.727 1.00 83.75 714 ASP A O 1
ATOM 5291 N N . SER A 1 715 ? -21.304 8.551 4.962 1.00 76.44 715 SER A N 1
ATOM 5292 C CA . SER A 1 715 ? -22.757 8.695 4.926 1.00 76.44 715 SER A CA 1
ATOM 5293 C C . SER A 1 715 ? -23.475 7.984 3.761 1.00 76.44 715 SER A C 1
ATOM 5295 O O . SER A 1 715 ? -24.679 7.714 3.849 1.00 76.44 715 SER A O 1
ATOM 5297 N N . SER A 1 716 ? -22.768 7.648 2.678 1.00 82.25 716 SER A N 1
ATOM 5298 C CA . SER A 1 716 ? -23.277 6.925 1.501 1.00 82.25 716 SER A CA 1
ATOM 5299 C C . SER A 1 716 ? -23.212 5.387 1.611 1.00 82.25 716 SER A C 1
ATOM 5301 O O . SER A 1 716 ? -23.804 4.681 0.787 1.00 82.25 716 SER A O 1
ATOM 5303 N N . ASN A 1 717 ? -22.582 4.840 2.660 1.00 88.75 717 ASN A N 1
ATOM 5304 C CA . ASN A 1 717 ? -22.091 3.452 2.771 1.00 88.75 717 ASN A CA 1
ATOM 5305 C C . ASN A 1 717 ? -20.897 3.115 1.865 1.00 88.75 717 ASN A C 1
ATOM 5307 O O . ASN A 1 717 ? -20.520 1.945 1.813 1.00 88.75 717 ASN A O 1
ATOM 5311 N N . GLN A 1 718 ? -20.313 4.076 1.153 1.00 92.25 718 GLN A N 1
ATOM 5312 C CA . GLN A 1 718 ? -19.011 3.906 0.511 1.00 92.25 718 GLN A CA 1
ATOM 5313 C C . GLN A 1 718 ? -17.909 3.871 1.589 1.00 92.25 718 GLN A C 1
ATOM 5315 O O . GLN A 1 718 ? -18.075 4.458 2.665 1.00 92.25 718 GLN A O 1
ATOM 5320 N N . PRO A 1 719 ? -16.775 3.194 1.347 1.00 95.75 719 PRO A N 1
ATOM 5321 C CA . PRO A 1 719 ? -15.569 3.446 2.127 1.00 95.75 719 PRO A CA 1
ATOM 5322 C C . PRO A 1 719 ? -15.135 4.915 1.968 1.00 95.75 719 PRO A C 1
ATOM 5324 O O . PRO A 1 719 ? -15.024 5.389 0.846 1.00 95.75 719 PRO A O 1
ATOM 5327 N N . GLY A 1 720 ? -14.859 5.628 3.058 1.00 94.81 720 GLY A N 1
ATOM 5328 C CA . GLY A 1 720 ? -14.362 7.011 3.018 1.00 94.81 720 GLY A CA 1
ATOM 5329 C C . GLY A 1 720 ? -12.832 7.100 2.988 1.00 94.81 720 GLY A C 1
ATOM 5330 O O . GLY A 1 720 ? -12.246 7.914 2.274 1.00 94.81 720 GLY A O 1
ATOM 5331 N N . GLY A 1 721 ? -12.147 6.231 3.733 1.00 96.31 721 GLY A N 1
ATOM 5332 C CA . GLY A 1 721 ? -10.684 6.200 3.775 1.00 96.31 721 GLY A CA 1
ATOM 5333 C C . GLY A 1 721 ? -10.128 5.080 4.646 1.00 96.31 721 GLY A C 1
ATOM 5334 O O . GLY A 1 721 ? -10.874 4.363 5.310 1.00 96.31 721 GLY A O 1
ATOM 5335 N N . ALA A 1 722 ? -8.811 4.917 4.629 1.00 98.00 722 ALA A N 1
ATOM 5336 C CA . ALA A 1 722 ? -8.087 3.912 5.396 1.00 98.00 722 ALA A CA 1
ATOM 5337 C C . ALA A 1 722 ? -6.723 4.450 5.841 1.00 98.00 722 ALA A C 1
ATOM 5339 O O . ALA A 1 722 ? -6.105 5.273 5.162 1.00 98.00 722 ALA A O 1
ATOM 5340 N N . MET A 1 723 ? -6.231 3.950 6.973 1.00 98.44 723 MET A N 1
ATOM 5341 C CA . MET A 1 723 ? -4.841 4.140 7.383 1.00 98.44 723 MET A CA 1
ATOM 5342 C C . MET A 1 723 ? -4.050 2.906 6.974 1.00 98.44 723 MET A C 1
ATOM 5344 O O . MET A 1 723 ? -4.183 1.849 7.595 1.00 98.44 723 MET A O 1
ATOM 5348 N N . ILE A 1 724 ? -3.246 3.052 5.927 1.00 98.50 724 ILE A N 1
ATOM 5349 C CA . ILE A 1 724 ? -2.385 2.003 5.392 1.00 98.50 724 ILE A CA 1
ATOM 5350 C C . ILE A 1 724 ? -1.097 1.976 6.210 1.00 98.50 724 ILE A C 1
ATOM 5352 O O . ILE A 1 724 ? -0.493 3.013 6.490 1.00 98.50 724 ILE A O 1
ATOM 5356 N N . THR A 1 725 ? -0.676 0.788 6.622 1.00 97.94 725 THR A N 1
ATOM 5357 C CA . THR A 1 725 ? 0.454 0.594 7.531 1.00 97.94 725 THR A CA 1
ATOM 5358 C C . THR A 1 725 ? 1.255 -0.644 7.153 1.00 97.94 725 THR A C 1
ATOM 5360 O O . THR A 1 725 ? 0.740 -1.560 6.519 1.00 97.94 725 THR A O 1
ATOM 5363 N N . SER A 1 726 ? 2.515 -0.707 7.586 1.00 96.38 726 SER A N 1
ATOM 5364 C CA . SER A 1 726 ? 3.324 -1.923 7.447 1.00 96.38 726 SER A CA 1
ATOM 5365 C C . SER A 1 726 ? 2.856 -3.065 8.355 1.00 96.38 726 SER A C 1
ATOM 5367 O O . SER A 1 726 ? 3.310 -4.199 8.199 1.00 96.38 726 SER A O 1
ATOM 5369 N N . SER A 1 727 ? 2.014 -2.766 9.354 1.00 97.69 727 SER A N 1
ATOM 5370 C CA . SER A 1 727 ? 1.439 -3.765 10.249 1.00 97.69 727 SER A CA 1
ATOM 5371 C C . SER A 1 727 ? 0.165 -3.273 10.933 1.00 97.69 727 SER A C 1
ATOM 5373 O O . SER A 1 727 ? 0.211 -2.344 11.744 1.00 97.69 727 SER A O 1
ATOM 5375 N N . ASP A 1 728 ? -0.928 -4.000 10.737 1.00 98.25 728 ASP A N 1
ATOM 5376 C CA . ASP A 1 728 ? -2.184 -3.883 11.473 1.00 98.25 728 ASP A CA 1
ATOM 5377 C C . ASP A 1 728 ? -1.923 -4.033 12.991 1.00 98.25 728 ASP A C 1
ATOM 5379 O O . ASP A 1 728 ? -1.199 -4.948 13.408 1.00 98.25 728 ASP A O 1
ATOM 5383 N N . PRO A 1 729 ? -2.411 -3.122 13.852 1.00 97.62 729 PRO A N 1
ATOM 5384 C CA . PRO A 1 729 ? -2.251 -3.235 15.295 1.00 97.62 729 PRO A CA 1
ATOM 5385 C C . PRO A 1 729 ? -3.185 -4.258 15.953 1.00 97.62 729 PRO A C 1
ATOM 5387 O O . PRO A 1 729 ? -2.931 -4.625 17.101 1.00 97.62 729 PRO A O 1
ATOM 5390 N N . TYR A 1 730 ? -4.222 -4.736 15.261 1.00 97.25 730 TYR A N 1
ATOM 5391 C CA . TYR A 1 730 ? -5.152 -5.748 15.768 1.00 97.25 730 TYR A CA 1
ATOM 5392 C C . TYR A 1 730 ? -4.736 -7.189 15.458 1.00 97.25 730 TYR A C 1
ATOM 5394 O O . TYR A 1 730 ? -5.151 -8.113 16.167 1.00 97.25 730 TYR A O 1
ATOM 5402 N N . LYS A 1 731 ? -3.939 -7.399 14.402 1.00 96.25 731 LYS A N 1
ATOM 5403 C CA . LYS A 1 731 ? -3.582 -8.749 13.957 1.00 96.25 731 LYS A CA 1
ATOM 5404 C C . LYS A 1 731 ? -2.880 -9.549 15.051 1.00 96.25 731 LYS A C 1
ATOM 5406 O O . LYS A 1 731 ? -2.159 -9.015 15.895 1.00 96.25 731 LYS A O 1
ATOM 5411 N N . SER A 1 732 ? -3.043 -10.864 15.002 1.00 94.06 732 SER A N 1
ATOM 5412 C CA . SER A 1 732 ? -2.284 -11.774 15.849 1.00 94.06 732 SER A CA 1
ATOM 5413 C C . SER A 1 732 ? -0.822 -11.864 15.416 1.00 94.06 732 SER A C 1
ATOM 5415 O O . SER A 1 732 ? -0.522 -11.917 14.226 1.00 94.06 732 SER A O 1
ATOM 5417 N N . GLY A 1 733 ? 0.074 -12.005 16.391 1.00 93.75 733 GLY A N 1
ATOM 5418 C CA . GLY A 1 733 ? 1.503 -12.192 16.152 1.00 93.75 733 GLY A CA 1
ATOM 5419 C C . GLY A 1 733 ? 2.310 -10.909 16.320 1.00 93.75 733 GLY A C 1
ATOM 5420 O O . GLY A 1 733 ? 1.838 -9.925 16.886 1.00 93.75 733 GLY A O 1
ATOM 5421 N N . ASP A 1 734 ? 3.562 -10.966 15.878 1.00 95.31 734 ASP A N 1
ATOM 5422 C CA . ASP A 1 734 ? 4.481 -9.836 15.950 1.00 95.31 734 ASP A CA 1
ATOM 5423 C C . ASP A 1 734 ? 4.136 -8.774 14.896 1.00 95.31 734 ASP A C 1
ATOM 5425 O O . ASP A 1 734 ? 3.571 -9.063 13.837 1.00 95.31 734 ASP A O 1
ATOM 5429 N N . MET A 1 735 ? 4.526 -7.531 15.177 1.00 96.06 735 MET A N 1
ATOM 5430 C CA . MET A 1 735 ? 4.455 -6.443 14.209 1.00 96.06 735 MET A CA 1
ATOM 5431 C C . MET A 1 735 ? 5.365 -6.765 13.027 1.00 96.06 735 MET A C 1
ATOM 5433 O O . MET A 1 735 ? 6.512 -7.161 13.225 1.00 96.06 735 MET A O 1
ATOM 5437 N N . THR A 1 736 ? 4.888 -6.567 11.805 1.00 97.31 736 THR A N 1
ATOM 5438 C CA . THR A 1 736 ? 5.714 -6.712 10.601 1.00 97.31 736 THR A CA 1
ATOM 5439 C C . THR A 1 736 ? 6.330 -5.376 10.198 1.00 97.31 736 THR A C 1
ATOM 5441 O O . THR A 1 736 ? 5.721 -4.314 10.356 1.00 97.31 736 THR A O 1
ATOM 5444 N N . LEU A 1 737 ? 7.561 -5.422 9.695 1.00 98.06 737 LEU A N 1
ATOM 5445 C CA . LEU A 1 737 ? 8.327 -4.240 9.305 1.00 98.06 737 LEU A CA 1
ATOM 5446 C C . LEU A 1 737 ? 8.712 -4.306 7.831 1.00 98.06 737 LEU A C 1
ATOM 5448 O O . LEU A 1 737 ? 8.930 -5.389 7.288 1.00 98.06 737 LEU A O 1
ATOM 5452 N N . GLY A 1 738 ? 8.867 -3.135 7.221 1.00 97.75 738 GLY A N 1
ATOM 5453 C CA . GLY A 1 738 ? 9.580 -3.018 5.960 1.00 97.75 738 GLY A CA 1
ATOM 5454 C C . GLY A 1 738 ? 11.072 -3.291 6.146 1.00 97.75 738 GLY A C 1
ATOM 5455 O O . GLY A 1 738 ? 11.639 -3.024 7.212 1.00 97.75 738 GLY A O 1
ATOM 5456 N N . VAL A 1 739 ? 11.707 -3.825 5.108 1.00 97.81 739 VAL A N 1
ATOM 5457 C CA . VAL A 1 739 ? 13.138 -4.127 5.037 1.00 97.81 739 VAL A CA 1
ATOM 5458 C C . VAL A 1 739 ? 13.739 -3.347 3.879 1.00 97.81 739 VAL A C 1
ATOM 5460 O O . VAL A 1 739 ? 13.227 -3.393 2.771 1.00 97.81 739 VAL A O 1
ATOM 5463 N N . ASN A 1 740 ? 14.856 -2.671 4.118 1.00 96.19 740 ASN A N 1
ATOM 5464 C CA . ASN A 1 740 ? 15.651 -2.011 3.086 1.00 96.19 740 ASN A CA 1
ATOM 5465 C C . ASN A 1 740 ? 17.069 -2.571 3.088 1.00 96.19 740 ASN A C 1
ATOM 5467 O O . ASN A 1 740 ? 17.643 -2.790 4.159 1.00 96.19 740 ASN A O 1
ATOM 5471 N N . TYR A 1 741 ? 17.652 -2.708 1.904 1.00 94.62 741 TYR A N 1
ATOM 5472 C CA . TYR A 1 741 ? 19.084 -2.864 1.726 1.00 94.62 741 TYR A CA 1
ATOM 5473 C C . TYR A 1 741 ? 19.649 -1.629 1.025 1.00 94.62 741 TYR A C 1
ATOM 5475 O O . TYR A 1 741 ? 19.239 -1.275 -0.080 1.00 94.62 741 TYR A O 1
ATOM 5483 N N . ASN A 1 742 ? 20.593 -0.965 1.689 1.00 92.75 742 ASN A N 1
ATOM 5484 C CA . ASN A 1 742 ? 21.390 0.085 1.082 1.00 92.75 742 ASN A CA 1
ATOM 5485 C C . ASN A 1 742 ? 22.682 -0.539 0.558 1.00 92.75 742 ASN A C 1
ATOM 5487 O O . ASN A 1 742 ? 23.561 -0.919 1.335 1.00 92.75 742 ASN A O 1
ATOM 5491 N N . SER A 1 743 ? 22.783 -0.636 -0.762 1.00 90.25 743 SER A N 1
ATOM 5492 C CA . SER A 1 743 ? 23.904 -1.294 -1.425 1.00 90.25 743 SER A CA 1
ATOM 5493 C C . SER A 1 743 ? 25.157 -0.412 -1.484 1.00 90.25 743 SER A C 1
ATOM 5495 O O . SER A 1 743 ? 26.224 -0.869 -1.854 1.00 90.25 743 SER A O 1
ATOM 5497 N N . ASN A 1 744 ? 25.055 0.875 -1.138 1.00 87.50 744 ASN A N 1
ATOM 5498 C CA . ASN A 1 744 ? 26.210 1.778 -1.132 1.00 87.50 744 ASN A CA 1
ATOM 5499 C C . ASN A 1 744 ? 27.073 1.606 0.127 1.00 87.50 744 ASN A C 1
ATOM 5501 O O . ASN A 1 744 ? 28.193 2.113 0.195 1.00 87.50 744 ASN A O 1
ATOM 5505 N N . ASN A 1 745 ? 26.538 0.963 1.165 1.00 89.25 745 ASN A N 1
ATOM 5506 C CA . ASN A 1 745 ? 27.236 0.732 2.428 1.00 89.25 745 ASN A CA 1
ATOM 5507 C C . ASN A 1 745 ? 27.035 -0.689 2.982 1.00 89.25 745 ASN A C 1
ATOM 5509 O O . ASN A 1 745 ? 27.383 -0.939 4.137 1.00 89.25 745 ASN A O 1
ATOM 5513 N N . ASP A 1 746 ? 26.488 -1.594 2.173 1.00 88.88 746 ASP A N 1
ATOM 5514 C CA . ASP A 1 746 ? 26.199 -2.995 2.480 1.00 88.88 746 ASP A CA 1
ATOM 5515 C C . ASP A 1 746 ? 25.329 -3.198 3.741 1.00 88.88 746 ASP A C 1
ATOM 5517 O O . ASP A 1 746 ? 25.545 -4.142 4.512 1.00 88.88 746 ASP A O 1
ATOM 5521 N N . THR A 1 747 ? 24.351 -2.317 4.002 1.00 91.38 747 THR A N 1
ATOM 5522 C CA . THR A 1 747 ? 23.545 -2.377 5.240 1.00 91.38 747 THR A CA 1
ATOM 5523 C C . THR A 1 747 ? 22.073 -2.699 5.025 1.00 91.38 747 THR A C 1
ATOM 5525 O O . THR A 1 747 ? 21.394 -2.126 4.177 1.00 91.38 747 THR A O 1
ATOM 5528 N N . PHE A 1 748 ? 21.557 -3.594 5.874 1.00 94.50 748 PHE A N 1
ATOM 5529 C CA . PHE A 1 748 ? 20.122 -3.794 6.045 1.00 94.50 748 PHE A CA 1
ATOM 5530 C C . PHE A 1 748 ? 19.575 -2.891 7.149 1.00 94.50 748 PHE A C 1
ATOM 5532 O O . PHE A 1 748 ? 20.158 -2.813 8.233 1.00 94.50 748 PHE A O 1
ATOM 5539 N N . SER A 1 749 ? 18.401 -2.323 6.898 1.00 96.75 749 SER A N 1
ATOM 5540 C CA . SER A 1 749 ? 17.620 -1.538 7.853 1.00 96.75 749 SER A CA 1
ATOM 5541 C C . SER A 1 749 ? 16.165 -1.998 7.838 1.00 96.75 749 SER A C 1
ATOM 5543 O O . SER A 1 749 ? 15.704 -2.587 6.862 1.00 96.75 749 SER A O 1
ATOM 5545 N N . THR A 1 750 ? 15.441 -1.732 8.921 1.00 97.75 750 THR A N 1
ATOM 5546 C CA . THR A 1 750 ? 14.002 -2.001 9.021 1.00 97.75 750 THR A CA 1
ATOM 5547 C C . THR A 1 750 ? 13.258 -0.728 9.392 1.00 97.75 750 THR A C 1
ATOM 5549 O O . THR A 1 750 ? 13.847 0.141 10.035 1.00 97.75 750 THR A O 1
ATOM 5552 N N . GLY A 1 751 ? 11.982 -0.631 9.029 1.00 96.56 751 GLY A N 1
ATOM 5553 C CA . GLY A 1 751 ? 11.144 0.527 9.345 1.00 96.56 751 GLY A CA 1
ATOM 5554 C C . GLY A 1 751 ? 9.655 0.197 9.324 1.00 96.56 751 GLY A C 1
ATOM 5555 O O . GLY A 1 751 ? 9.247 -0.843 8.810 1.00 96.56 751 GLY A O 1
ATOM 5556 N N . SER A 1 752 ? 8.846 1.092 9.878 1.00 96.00 752 SER A N 1
ATOM 5557 C CA . SER A 1 752 ? 7.386 1.068 9.784 1.00 96.00 752 SER A CA 1
ATOM 5558 C C . SER A 1 752 ? 6.896 2.349 9.110 1.00 96.00 752 SER A C 1
ATOM 5560 O O . SER A 1 752 ? 7.587 3.368 9.110 1.00 96.00 752 SER A O 1
ATOM 5562 N N . PHE A 1 753 ? 5.708 2.307 8.517 1.00 96.56 753 PHE A N 1
ATOM 5563 C CA . PHE A 1 753 ? 5.060 3.494 7.962 1.00 96.56 753 PHE A CA 1
ATOM 5564 C C . PHE A 1 753 ? 3.573 3.504 8.323 1.00 96.56 753 PHE A C 1
ATOM 5566 O O . PHE A 1 753 ? 2.989 2.463 8.637 1.00 96.56 753 PHE A O 1
ATOM 5573 N N . ASN A 1 754 ? 2.974 4.694 8.278 1.00 97.25 754 ASN A N 1
ATOM 5574 C CA . ASN A 1 754 ? 1.538 4.912 8.424 1.00 97.25 754 ASN A CA 1
ATOM 5575 C C . ASN A 1 754 ? 1.142 6.048 7.482 1.00 97.25 754 ASN A C 1
ATOM 5577 O O . ASN A 1 754 ? 1.598 7.176 7.660 1.00 97.25 754 ASN A O 1
ATOM 5581 N N . VAL A 1 755 ? 0.346 5.738 6.464 1.00 97.19 755 VAL A N 1
ATOM 5582 C CA . VAL A 1 755 ? -0.055 6.674 5.411 1.00 97.19 755 VAL A CA 1
ATOM 5583 C C . VAL A 1 755 ? -1.565 6.584 5.231 1.00 97.19 755 VAL A C 1
ATOM 5585 O O . VAL A 1 755 ? -2.124 5.499 5.090 1.00 97.19 755 VAL A O 1
ATOM 5588 N N . SER A 1 756 ? -2.235 7.733 5.235 1.00 98.06 756 SER A N 1
ATOM 5589 C CA . SER A 1 756 ? -3.676 7.789 4.999 1.00 98.06 756 SER A CA 1
ATOM 5590 C C . SER A 1 756 ? -3.967 7.742 3.501 1.00 98.06 756 SER A C 1
ATOM 5592 O O . SER A 1 756 ? -3.334 8.458 2.725 1.00 98.06 756 SER A O 1
ATOM 5594 N N . ALA A 1 757 ? -4.938 6.928 3.099 1.00 98.00 757 ALA A N 1
ATOM 5595 C CA . ALA A 1 757 ? -5.476 6.901 1.746 1.00 98.00 757 ALA A CA 1
ATOM 5596 C C . ALA A 1 757 ? -6.985 7.158 1.805 1.00 98.00 757 ALA A C 1
ATOM 5598 O O . ALA A 1 757 ? -7.697 6.532 2.592 1.00 98.00 757 ALA A O 1
ATOM 5599 N N . VAL A 1 758 ? -7.474 8.092 0.993 1.00 97.38 758 VAL A N 1
ATOM 5600 C CA . VAL A 1 758 ? -8.873 8.542 1.006 1.00 97.38 758 VAL A CA 1
ATOM 5601 C C . VAL A 1 758 ? -9.542 8.255 -0.324 1.00 97.38 758 VAL A C 1
ATOM 5603 O O . VAL A 1 758 ? -8.940 8.437 -1.382 1.00 97.38 758 VAL A O 1
ATOM 5606 N N . VAL A 1 759 ? -10.777 7.771 -0.275 1.00 96.31 759 VAL A N 1
ATOM 5607 C CA . VAL A 1 759 ? -11.520 7.389 -1.478 1.00 96.31 759 VAL A CA 1
ATOM 5608 C C . VAL A 1 759 ? -11.905 8.637 -2.263 1.00 96.31 759 VAL A C 1
ATOM 5610 O O . VAL A 1 759 ? -12.196 9.680 -1.684 1.00 96.31 759 VAL A O 1
ATOM 5613 N N . GLN A 1 760 ? -11.820 8.542 -3.584 1.00 94.88 760 GLN A N 1
ATOM 5614 C CA . GLN A 1 760 ? -12.158 9.593 -4.531 1.00 94.88 760 GLN A CA 1
ATOM 5615 C C . GLN A 1 760 ? -13.313 9.125 -5.406 1.00 94.88 760 GLN A C 1
ATOM 5617 O O . GLN A 1 760 ? -13.359 7.957 -5.808 1.00 94.88 760 GLN A O 1
ATOM 5622 N N . ASP A 1 761 ? -14.192 10.053 -5.766 1.00 92.31 761 ASP A N 1
ATOM 5623 C CA . ASP A 1 761 ? -15.168 9.788 -6.810 1.00 92.31 761 ASP A CA 1
ATOM 5624 C C . ASP A 1 761 ? -14.470 9.690 -8.169 1.00 92.31 761 ASP A C 1
ATOM 5626 O O . ASP A 1 761 ? -13.517 10.411 -8.476 1.00 92.31 761 ASP A O 1
ATOM 5630 N N . VAL A 1 762 ? -14.981 8.806 -9.017 1.00 91.81 762 VAL A N 1
ATOM 5631 C CA . VAL A 1 762 ? -14.415 8.482 -10.330 1.00 91.81 762 VAL A CA 1
ATOM 5632 C C . VAL A 1 762 ? -15.410 8.810 -11.438 1.00 91.81 762 VAL A C 1
ATOM 5634 O O . VAL A 1 762 ? -16.607 8.944 -11.202 1.00 91.81 762 VAL A O 1
ATOM 5637 N N . ARG A 1 763 ? -14.944 8.942 -12.684 1.00 90.62 763 ARG A N 1
ATOM 5638 C CA . ARG A 1 763 ? -15.799 9.317 -13.829 1.00 90.62 763 ARG A CA 1
ATOM 5639 C C . ARG A 1 763 ? -15.854 8.223 -14.895 1.00 90.62 763 ARG A C 1
ATOM 5641 O O . ARG A 1 763 ? -15.336 8.422 -15.995 1.00 90.62 763 ARG A O 1
ATOM 5648 N N . PRO A 1 764 ? -16.513 7.080 -14.625 1.00 87.56 764 PRO A N 1
ATOM 5649 C CA . PRO A 1 764 ? -16.623 5.980 -15.584 1.00 87.56 764 PRO A CA 1
ATOM 5650 C C . PRO A 1 764 ? -17.503 6.332 -16.796 1.00 87.56 764 PRO A C 1
ATOM 5652 O O . PRO A 1 764 ? -17.519 5.606 -17.783 1.00 87.56 764 PRO A O 1
ATOM 5655 N N . SER A 1 765 ? -18.234 7.453 -16.757 1.00 85.25 765 SER A N 1
ATOM 5656 C CA . SER A 1 765 ? -19.034 7.959 -17.874 1.00 85.25 765 SER A CA 1
ATOM 5657 C C . SER A 1 765 ? -18.942 9.482 -17.992 1.00 85.25 765 SER A C 1
ATOM 5659 O O . SER A 1 765 ? -18.661 10.183 -17.022 1.00 85.25 765 SER A O 1
ATOM 5661 N N . SER A 1 766 ? -19.265 10.030 -19.166 1.00 81.88 766 SER A N 1
ATOM 5662 C CA . SER A 1 766 ? -19.256 11.483 -19.392 1.00 81.88 766 SER A CA 1
ATOM 5663 C C . SER A 1 766 ? -20.329 12.262 -18.609 1.00 81.88 766 SER A C 1
ATOM 5665 O O . SER A 1 766 ? -20.374 13.489 -18.702 1.00 81.88 766 SER A O 1
ATOM 5667 N N . SER A 1 767 ? -21.263 11.581 -17.931 1.00 78.31 767 SER A N 1
ATOM 5668 C CA . SER A 1 767 ? -22.452 12.204 -17.329 1.00 78.31 767 SER A CA 1
ATOM 5669 C C . SER A 1 767 ? -22.284 12.685 -15.887 1.00 78.31 767 SER A C 1
ATOM 5671 O O . SER A 1 767 ? -22.946 13.661 -15.530 1.00 78.31 767 SER A O 1
ATOM 5673 N N . SER A 1 768 ? -21.437 12.050 -15.076 1.00 83.44 768 SER A N 1
ATOM 5674 C CA . SER A 1 768 ? -21.291 12.361 -13.645 1.00 83.44 768 SER A CA 1
ATOM 5675 C C . SER A 1 768 ? -20.075 11.670 -13.026 1.00 83.44 768 SER A C 1
ATOM 5677 O O . SER A 1 768 ? -19.531 10.728 -13.601 1.00 83.44 768 SER A O 1
ATOM 5679 N N . TYR A 1 769 ? -19.654 12.190 -11.871 1.00 90.00 769 TYR A N 1
ATOM 5680 C CA . TYR A 1 769 ? -18.824 11.470 -10.908 1.00 90.00 769 TYR A CA 1
ATOM 5681 C C . TYR A 1 769 ? -19.668 10.393 -10.217 1.00 90.00 769 TYR A C 1
ATOM 5683 O O . TYR A 1 769 ? -20.864 10.598 -10.006 1.00 90.00 769 TYR A O 1
ATOM 5691 N N . GLU A 1 770 ? -19.042 9.267 -9.899 1.00 92.56 770 GLU A N 1
ATOM 5692 C CA . GLU A 1 770 ? -19.640 8.098 -9.262 1.00 92.56 770 GLU A CA 1
ATOM 5693 C C . GLU A 1 770 ? -18.688 7.554 -8.186 1.00 92.56 770 GLU A C 1
ATOM 5695 O O . GLU A 1 770 ? -17.469 7.608 -8.349 1.00 92.56 770 GLU A O 1
ATOM 5700 N N . ASP A 1 771 ? -19.242 6.938 -7.145 1.00 92.75 771 ASP A N 1
ATOM 5701 C CA . ASP A 1 771 ? -18.503 6.374 -6.003 1.00 92.75 771 ASP A CA 1
ATOM 5702 C C . ASP A 1 771 ? -17.523 5.236 -6.383 1.00 92.75 771 ASP A C 1
ATOM 5704 O O . ASP A 1 771 ? -16.683 4.802 -5.589 1.00 92.75 771 ASP A O 1
ATOM 5708 N N . TYR A 1 772 ? -17.683 4.657 -7.575 1.00 93.94 772 TYR A N 1
ATOM 5709 C CA . TYR A 1 772 ? -16.866 3.558 -8.082 1.00 93.94 772 TYR A CA 1
ATOM 5710 C C . TYR A 1 772 ? -16.950 3.447 -9.609 1.00 93.94 772 TYR A C 1
ATOM 5712 O O . TYR A 1 772 ? -17.908 3.886 -10.247 1.00 93.94 772 TYR A O 1
ATOM 5720 N N . ALA A 1 773 ? -15.985 2.732 -10.183 1.00 92.38 773 ALA A N 1
ATOM 5721 C CA . ALA A 1 773 ? -16.049 2.175 -11.527 1.00 92.38 773 ALA A CA 1
ATOM 5722 C C . ALA A 1 773 ? -16.349 0.668 -11.461 1.00 92.38 773 ALA A C 1
ATOM 5724 O O . ALA A 1 773 ? -16.138 -0.001 -10.444 1.00 92.38 773 ALA A O 1
ATOM 5725 N N . SER A 1 774 ? -16.871 0.102 -12.541 1.00 91.56 774 SER A N 1
ATOM 5726 C CA . SER A 1 774 ? -16.944 -1.349 -12.701 1.00 91.56 774 SER A CA 1
ATOM 5727 C C . SER A 1 774 ? -15.644 -1.885 -13.308 1.00 91.56 774 SER A C 1
ATOM 5729 O O . SER A 1 774 ? -14.959 -1.189 -14.053 1.00 91.56 774 SER A O 1
ATOM 5731 N N . LEU A 1 775 ? -15.321 -3.159 -13.064 1.00 88.75 775 LEU A N 1
ATOM 5732 C CA . LEU A 1 775 ? -14.220 -3.813 -13.789 1.00 88.75 775 LEU A CA 1
ATOM 5733 C C . LEU A 1 775 ? -14.458 -3.829 -15.301 1.00 88.75 775 LEU A C 1
ATOM 5735 O O . LEU A 1 775 ? -13.507 -3.795 -16.072 1.00 88.75 775 LEU A O 1
ATOM 5739 N N . SER A 1 776 ? -15.720 -3.866 -15.740 1.00 85.94 776 SER A N 1
ATOM 5740 C CA . SER A 1 776 ? -16.028 -3.708 -17.158 1.00 85.94 776 SER A CA 1
ATOM 5741 C C . SER A 1 776 ? -15.610 -2.344 -17.685 1.00 85.94 776 SER A C 1
ATOM 5743 O O . SER A 1 776 ? -15.142 -2.308 -18.808 1.00 85.94 776 SER A O 1
ATOM 5745 N N . ASP A 1 777 ? -15.696 -1.256 -16.916 1.00 85.88 777 ASP A N 1
ATOM 5746 C CA . ASP A 1 777 ? -15.234 0.063 -17.378 1.00 85.88 777 ASP A CA 1
ATOM 5747 C C . ASP A 1 777 ? -13.715 0.041 -17.620 1.00 85.88 777 ASP A C 1
ATOM 5749 O O . ASP A 1 777 ? -13.261 0.438 -18.688 1.00 85.88 777 ASP A O 1
ATOM 5753 N N . PHE A 1 778 ? -12.941 -0.554 -16.702 1.00 83.50 778 PHE A N 1
ATOM 5754 C CA . PHE A 1 778 ? -11.494 -0.776 -16.868 1.00 83.50 778 PHE A CA 1
ATOM 5755 C C . PHE A 1 778 ? -11.131 -1.691 -18.042 1.00 83.50 778 PHE A C 1
ATOM 5757 O O . PHE A 1 778 ? -10.096 -1.512 -18.673 1.00 83.50 778 PHE A O 1
ATOM 5764 N N . ARG A 1 779 ? -11.955 -2.706 -18.314 1.00 83.75 779 ARG A N 1
ATOM 5765 C CA . ARG A 1 779 ? -11.725 -3.680 -19.395 1.00 83.75 779 ARG A CA 1
ATOM 5766 C C . ARG A 1 779 ? -12.372 -3.271 -20.722 1.00 83.75 779 ARG A C 1
ATOM 5768 O O . ARG A 1 779 ? -12.247 -4.010 -21.691 1.00 83.75 779 ARG A O 1
ATOM 5775 N N . SER A 1 780 ? -13.103 -2.156 -20.759 1.00 70.12 780 SER A N 1
ATOM 5776 C CA . SER A 1 780 ? -13.843 -1.687 -21.939 1.00 70.12 780 SER A CA 1
ATOM 5777 C C . SER A 1 780 ? -13.447 -0.304 -22.421 1.00 70.12 780 SER A C 1
ATOM 5779 O O . SER A 1 780 ? -13.936 0.077 -23.481 1.00 70.12 780 SER A O 1
ATOM 5781 N N . SER A 1 781 ? -12.591 0.435 -21.697 1.00 55.38 781 SER A N 1
ATOM 5782 C CA . SER A 1 781 ? -11.970 1.650 -22.234 1.00 55.38 781 SER A CA 1
ATOM 5783 C C . SER A 1 781 ? -11.466 1.318 -23.636 1.00 55.38 781 SER A C 1
ATOM 5785 O O . SER A 1 781 ? -10.744 0.334 -23.772 1.00 55.38 781 SER A O 1
ATOM 5787 N N . ASP A 1 782 ? -11.956 2.047 -24.646 1.00 54.62 782 ASP A N 1
ATOM 5788 C CA . ASP A 1 782 ? -11.988 1.729 -26.091 1.00 54.62 782 ASP A CA 1
ATOM 5789 C C . ASP A 1 782 ? -10.598 1.601 -26.763 1.00 54.62 782 ASP A C 1
ATOM 5791 O O . ASP A 1 782 ? -10.365 2.105 -27.862 1.00 54.62 782 ASP A O 1
ATOM 5795 N N . PHE A 1 783 ? -9.658 0.952 -26.093 1.00 61.34 783 PHE A N 1
ATOM 5796 C CA . PHE A 1 783 ? -8.236 1.098 -26.296 1.00 61.34 783 PHE A CA 1
ATOM 5797 C C . PHE A 1 783 ? -7.518 -0.257 -26.476 1.00 61.34 783 PHE A C 1
ATOM 5799 O O . PHE A 1 783 ? -6.602 -0.360 -27.283 1.00 61.34 783 PHE A O 1
ATOM 5806 N N . TYR A 1 784 ? -8.034 -1.347 -25.890 1.00 75.62 784 TYR A N 1
ATOM 5807 C CA . TYR A 1 784 ? -7.429 -2.677 -26.020 1.00 75.62 784 TYR A CA 1
ATOM 5808 C C . TYR A 1 784 ? -8.348 -3.685 -26.731 1.00 75.62 784 TYR A C 1
ATOM 5810 O O . TYR A 1 784 ? -9.450 -3.982 -26.263 1.00 75.62 784 TYR A O 1
ATOM 5818 N N . ALA A 1 785 ? -7.917 -4.213 -27.883 1.00 79.56 785 ALA A N 1
ATOM 5819 C CA . ALA A 1 785 ? -8.747 -5.074 -28.735 1.00 79.56 785 ALA A CA 1
ATOM 5820 C C . ALA A 1 785 ? -8.624 -6.569 -28.407 1.00 79.56 785 ALA A C 1
ATOM 5822 O O . ALA A 1 785 ? -9.554 -7.336 -28.689 1.00 79.56 785 ALA A O 1
ATOM 5823 N N . SER A 1 786 ? -7.493 -7.003 -27.845 1.00 81.50 786 SER A N 1
ATOM 5824 C CA . SER A 1 786 ? -7.290 -8.419 -27.550 1.00 81.50 786 SER A CA 1
ATOM 5825 C C . SER A 1 786 ? -8.222 -8.911 -26.439 1.00 81.50 786 SER A C 1
ATOM 5827 O O . SER A 1 786 ? -8.452 -8.259 -25.422 1.00 81.50 786 SER A O 1
ATOM 5829 N N . SER A 1 787 ? -8.738 -10.125 -26.637 1.00 80.44 787 SER A N 1
ATOM 5830 C CA . SER A 1 787 ? -9.511 -10.882 -25.641 1.00 80.44 787 SER A CA 1
ATOM 5831 C C . SER A 1 787 ? -8.780 -12.151 -25.193 1.00 80.44 787 SER A C 1
ATOM 5833 O O . SER A 1 787 ? -9.391 -13.069 -24.637 1.00 80.44 787 SER A O 1
ATOM 5835 N N . ALA A 1 788 ? -7.475 -12.230 -25.472 1.00 86.19 788 ALA A N 1
ATOM 5836 C CA . ALA A 1 788 ? -6.658 -13.379 -25.130 1.00 86.19 788 ALA A CA 1
ATOM 5837 C C . ALA A 1 788 ? -6.559 -13.545 -23.607 1.00 86.19 788 ALA A C 1
ATOM 5839 O O . ALA A 1 788 ? -6.369 -12.594 -22.858 1.00 86.19 788 ALA A O 1
ATOM 5840 N N . THR A 1 789 ? -6.637 -14.790 -23.140 1.00 89.38 789 THR A N 1
ATOM 5841 C CA . THR A 1 789 ? -6.485 -15.129 -21.714 1.00 89.38 789 THR A CA 1
ATOM 5842 C C . THR A 1 789 ? -5.020 -15.255 -21.286 1.00 89.38 789 THR A C 1
ATOM 5844 O O . THR A 1 789 ? -4.728 -15.697 -20.176 1.00 89.38 789 THR A O 1
ATOM 5847 N N . GLY A 1 790 ? -4.084 -14.927 -22.173 1.00 92.75 790 GLY A N 1
ATOM 5848 C CA . GLY A 1 790 ? -2.664 -14.960 -21.875 1.00 92.75 790 GLY A CA 1
ATOM 5849 C C . GLY A 1 790 ? -1.826 -14.321 -22.969 1.00 92.75 790 GLY A C 1
ATOM 5850 O O . GLY A 1 790 ? -2.192 -14.357 -24.144 1.00 92.75 790 GLY A O 1
ATOM 5851 N N . TYR A 1 791 ? -0.689 -13.764 -22.561 1.00 96.00 791 TYR A N 1
ATOM 5852 C CA . TYR A 1 791 ? 0.290 -13.147 -23.451 1.00 96.00 791 TYR A CA 1
ATOM 5853 C C . TYR A 1 791 ? 1.578 -13.940 -23.505 1.00 96.00 791 TYR A C 1
ATOM 5855 O O . TYR A 1 791 ? 1.872 -14.799 -22.667 1.00 96.00 791 TYR A O 1
ATOM 5863 N N . SER A 1 792 ? 2.379 -13.634 -24.515 1.00 97.25 792 SER A N 1
ATOM 5864 C CA . SER A 1 792 ? 3.774 -14.034 -24.553 1.00 97.25 792 SER A CA 1
ATOM 5865 C C . SER A 1 792 ? 4.653 -12.858 -24.948 1.00 97.25 792 SER A C 1
ATOM 5867 O O . SER A 1 792 ? 4.198 -11.945 -25.631 1.00 97.25 792 SER A O 1
ATOM 5869 N N . GLY A 1 793 ? 5.900 -12.860 -24.488 1.00 97.12 793 GLY A N 1
ATOM 5870 C CA . GLY A 1 793 ? 6.745 -11.684 -24.627 1.00 97.12 793 GLY A CA 1
ATOM 5871 C C . GLY A 1 793 ? 8.182 -11.875 -24.173 1.00 97.12 793 GLY A C 1
ATOM 5872 O O . GLY A 1 793 ? 8.694 -12.996 -24.115 1.00 97.12 793 GLY A O 1
ATOM 5873 N N . PHE A 1 794 ? 8.833 -10.764 -23.850 1.00 97.94 794 PHE A N 1
ATOM 5874 C CA . PHE A 1 794 ? 10.241 -10.705 -23.489 1.00 97.94 794 PHE A CA 1
ATOM 5875 C C . PHE A 1 794 ? 10.473 -9.795 -22.286 1.00 97.94 794 PHE A C 1
ATOM 5877 O O . PHE A 1 794 ? 9.820 -8.765 -22.147 1.00 97.94 794 PHE A O 1
ATOM 5884 N N . PHE A 1 795 ? 11.441 -10.173 -21.456 1.00 98.31 795 PHE A N 1
ATOM 5885 C CA . PHE A 1 795 ? 12.000 -9.355 -20.384 1.00 98.31 795 PHE A CA 1
ATOM 5886 C C . PHE A 1 795 ? 13.454 -9.013 -20.715 1.00 98.31 795 PHE A C 1
ATOM 5888 O O . PHE A 1 795 ? 14.160 -9.813 -21.343 1.00 98.31 795 PHE A O 1
ATOM 5895 N N . SER A 1 796 ? 13.910 -7.855 -20.253 1.00 97.81 796 SER A N 1
ATOM 5896 C CA . SER A 1 796 ? 15.266 -7.344 -20.437 1.00 97.81 796 SER A CA 1
ATOM 5897 C C . SER A 1 796 ? 15.680 -6.461 -19.260 1.00 97.81 796 SER A C 1
ATOM 5899 O O . SER A 1 796 ? 14.829 -5.904 -18.569 1.00 97.81 796 SER A O 1
ATOM 5901 N N . GLY A 1 797 ? 16.980 -6.328 -19.021 1.00 97.44 797 GLY A N 1
ATOM 5902 C CA . GLY A 1 797 ? 17.524 -5.467 -17.978 1.00 97.44 797 GLY A CA 1
ATOM 5903 C C . GLY A 1 797 ? 19.013 -5.702 -17.738 1.00 97.44 797 GLY A C 1
ATOM 5904 O O . GLY A 1 797 ? 19.648 -6.563 -18.362 1.00 97.44 797 GLY A O 1
ATOM 5905 N N . ILE A 1 798 ? 19.563 -4.938 -16.798 1.00 97.25 798 ILE A N 1
ATOM 5906 C CA . ILE A 1 798 ? 20.942 -5.070 -16.322 1.00 97.25 798 ILE A CA 1
ATOM 5907 C C . ILE A 1 798 ? 20.905 -5.573 -14.877 1.00 97.25 798 ILE A C 1
ATOM 5909 O O . ILE A 1 798 ? 20.305 -4.941 -14.012 1.00 97.25 798 ILE A O 1
ATOM 5913 N N . LEU A 1 799 ? 21.540 -6.720 -14.631 1.00 96.06 799 LEU A N 1
ATOM 5914 C CA . LEU A 1 799 ? 21.716 -7.295 -13.301 1.00 96.06 799 LEU A CA 1
ATOM 5915 C C . LEU A 1 799 ? 23.036 -6.805 -12.711 1.00 96.06 799 LEU A C 1
ATOM 5917 O O . LEU A 1 799 ? 24.113 -7.094 -13.243 1.00 96.06 799 LEU A O 1
ATOM 5921 N N . GLU A 1 800 ? 22.931 -6.086 -11.604 1.00 93.94 800 GLU A N 1
ATOM 5922 C CA . GLU A 1 800 ? 24.035 -5.537 -10.832 1.00 93.94 800 GLU A CA 1
ATOM 5923 C C . GLU A 1 800 ? 24.382 -6.448 -9.665 1.00 93.94 800 GLU A C 1
ATOM 5925 O O . GLU A 1 800 ? 23.506 -6.803 -8.881 1.00 93.94 800 GLU A O 1
ATOM 5930 N N . PHE A 1 801 ? 25.659 -6.808 -9.543 1.00 91.12 801 PHE A N 1
ATOM 5931 C CA . PHE A 1 801 ? 26.174 -7.570 -8.413 1.00 91.12 801 PHE A CA 1
ATOM 5932 C C . PHE A 1 801 ? 26.801 -6.628 -7.394 1.00 91.12 801 PHE A C 1
ATOM 5934 O O . PHE A 1 801 ? 27.646 -5.798 -7.738 1.00 91.12 801 PHE A O 1
ATOM 5941 N N . ASP A 1 802 ? 26.425 -6.818 -6.135 1.00 87.38 802 ASP A N 1
ATOM 5942 C CA . ASP A 1 802 ? 27.009 -6.099 -5.013 1.00 87.38 802 ASP A CA 1
ATOM 5943 C C . ASP A 1 802 ? 28.489 -6.470 -4.839 1.00 87.38 802 ASP A C 1
ATOM 5945 O O . ASP A 1 802 ? 28.862 -7.653 -4.870 1.00 87.38 802 ASP A O 1
ATOM 5949 N N . VAL A 1 803 ? 29.352 -5.465 -4.684 1.00 82.50 803 VAL A N 1
ATOM 5950 C CA . VAL A 1 803 ? 30.795 -5.658 -4.496 1.00 82.50 803 VAL A CA 1
ATOM 5951 C C . VAL A 1 803 ? 31.191 -5.078 -3.149 1.00 82.50 803 VAL A C 1
ATOM 5953 O O . VAL A 1 803 ? 31.498 -3.897 -3.045 1.00 82.50 803 VAL A O 1
ATOM 5956 N N . SER A 1 804 ? 31.261 -5.932 -2.125 1.00 75.56 804 SER A N 1
ATOM 5957 C CA . SER A 1 804 ? 31.410 -5.462 -0.744 1.00 75.56 804 SER A CA 1
ATOM 5958 C C . SER A 1 804 ? 32.508 -4.407 -0.538 1.00 75.56 804 SER A C 1
ATOM 5960 O O . SER A 1 804 ? 33.675 -4.589 -0.919 1.00 75.56 804 SER A O 1
ATOM 5962 N N . GLY A 1 805 ? 32.122 -3.301 0.104 1.00 69.06 805 GLY A N 1
ATOM 5963 C CA . GLY A 1 805 ? 32.990 -2.166 0.425 1.00 69.06 805 GLY A CA 1
ATOM 5964 C C . GLY A 1 805 ? 33.564 -1.407 -0.780 1.00 69.06 805 GLY A C 1
ATOM 5965 O O . GLY A 1 805 ? 34.484 -0.607 -0.592 1.00 69.06 805 GLY A O 1
ATOM 5966 N N . SER A 1 806 ? 33.072 -1.668 -1.992 1.00 60.53 806 SER A N 1
ATOM 5967 C CA . SER A 1 806 ? 33.414 -0.985 -3.247 1.00 60.53 806 SER A CA 1
ATOM 5968 C C . SER A 1 806 ? 32.119 -0.523 -3.931 1.00 60.53 806 SER A C 1
ATOM 5970 O O . SER A 1 806 ? 31.054 -1.034 -3.616 1.00 60.53 806 SER A O 1
ATOM 5972 N N . GLY A 1 807 ? 32.175 0.444 -4.851 1.00 63.75 807 GLY A N 1
ATOM 5973 C CA . GLY A 1 807 ? 30.981 0.828 -5.618 1.00 63.75 807 GLY A CA 1
ATOM 5974 C C . GLY A 1 807 ? 30.428 -0.331 -6.465 1.00 63.75 807 GLY A C 1
ATOM 5975 O O . GLY A 1 807 ? 31.188 -1.177 -6.958 1.00 63.75 807 GLY A O 1
ATOM 5976 N N . ASN A 1 808 ? 29.104 -0.377 -6.646 1.00 70.94 808 ASN A N 1
ATOM 5977 C CA . ASN A 1 808 ? 28.416 -1.465 -7.346 1.00 70.94 808 ASN A CA 1
ATOM 5978 C C . ASN A 1 808 ? 28.428 -1.256 -8.858 1.00 70.94 808 ASN A C 1
ATOM 5980 O O . ASN A 1 808 ? 27.550 -0.629 -9.459 1.00 70.94 808 ASN A O 1
ATOM 5984 N N . SER A 1 809 ? 29.483 -1.801 -9.454 1.00 75.00 809 SER A N 1
ATOM 5985 C CA . SER A 1 809 ? 29.860 -1.545 -10.843 1.00 75.00 809 SER A CA 1
ATOM 5986 C C . SER A 1 809 ? 30.179 -2.818 -11.639 1.00 75.00 809 SER A C 1
ATOM 5988 O O . SER A 1 809 ? 30.668 -2.738 -12.765 1.00 75.00 809 SER A O 1
ATOM 5990 N N . GLN A 1 810 ? 29.924 -4.005 -11.075 1.00 89.19 810 GLN A N 1
ATOM 5991 C CA . GLN A 1 810 ? 30.052 -5.285 -11.782 1.00 89.19 810 GLN A CA 1
ATOM 5992 C C . GLN A 1 810 ? 28.674 -5.767 -12.232 1.00 89.19 810 GLN A C 1
ATOM 5994 O O . GLN A 1 810 ? 27.796 -6.032 -11.415 1.00 89.19 810 GLN A O 1
ATOM 5999 N N . LEU A 1 811 ? 28.486 -5.855 -13.548 1.00 92.75 811 LEU A N 1
ATOM 6000 C CA . LEU A 1 811 ? 27.165 -5.950 -14.166 1.00 92.75 811 LEU A CA 1
ATOM 6001 C C . LEU A 1 811 ? 27.079 -7.123 -15.149 1.00 92.75 811 LEU A C 1
ATOM 6003 O O . LEU A 1 811 ? 28.080 -7.597 -15.697 1.00 92.75 811 LEU A O 1
ATOM 6007 N N . SER A 1 812 ? 25.858 -7.557 -15.431 1.00 94.88 812 SER A N 1
ATOM 6008 C CA . SER A 1 812 ? 25.554 -8.532 -16.477 1.00 94.88 812 SER A CA 1
ATOM 6009 C C . SER A 1 812 ? 24.238 -8.200 -17.174 1.00 94.88 812 SER A C 1
ATOM 6011 O O . SER A 1 812 ? 23.386 -7.505 -16.629 1.00 94.88 812 SER A O 1
ATOM 6013 N N . SER A 1 813 ? 24.066 -8.706 -18.392 1.00 95.75 813 SER A N 1
ATOM 6014 C CA . SER A 1 813 ? 22.761 -8.679 -19.065 1.00 95.75 813 SER A CA 1
ATOM 6015 C C . SER A 1 813 ? 21.876 -9.746 -18.445 1.00 95.75 813 SER A C 1
ATOM 6017 O O . SER A 1 813 ? 22.349 -10.863 -18.225 1.00 95.75 813 SER A O 1
ATOM 6019 N N . ILE A 1 814 ? 20.601 -9.437 -18.231 1.00 96.19 814 ILE A N 1
ATOM 6020 C CA . ILE A 1 814 ? 19.582 -10.414 -17.850 1.00 96.19 814 ILE A CA 1
ATOM 6021 C C . ILE A 1 814 ? 18.362 -10.234 -18.750 1.00 96.19 814 ILE A C 1
ATOM 6023 O O . ILE A 1 814 ? 17.720 -9.190 -18.760 1.00 96.19 814 ILE A O 1
ATOM 6027 N N . ARG A 1 815 ? 18.053 -11.246 -19.562 1.00 95.50 815 ARG A N 1
ATOM 6028 C CA . ARG A 1 815 ? 16.981 -11.127 -20.562 1.00 95.50 815 ARG A CA 1
ATOM 6029 C C . ARG A 1 815 ? 16.381 -12.456 -20.980 1.00 95.50 815 ARG A C 1
ATOM 6031 O O . ARG A 1 815 ? 17.061 -13.484 -20.964 1.00 95.50 815 ARG A O 1
ATOM 6038 N N . SER A 1 816 ? 15.140 -12.427 -21.445 1.00 93.50 816 SER A N 1
ATOM 6039 C CA . SER A 1 816 ? 14.538 -13.546 -22.165 1.00 93.50 816 SER A CA 1
ATOM 6040 C C . SER A 1 816 ? 15.279 -13.797 -23.480 1.00 93.50 816 SER A C 1
ATOM 6042 O O . SER A 1 816 ? 15.656 -12.867 -24.194 1.00 93.50 816 SER A O 1
ATOM 6044 N N . SER A 1 817 ? 15.534 -15.069 -23.788 1.00 79.94 817 SER A N 1
ATOM 6045 C CA . SER A 1 817 ? 16.230 -15.478 -25.013 1.00 79.94 817 SER A CA 1
ATOM 6046 C C . SER A 1 817 ? 15.232 -15.962 -26.071 1.00 79.94 817 SER A C 1
ATOM 6048 O O . SER A 1 817 ? 14.280 -15.260 -26.390 1.00 79.94 817 SER A O 1
ATOM 6050 N N . SER A 1 818 ? 15.422 -17.152 -26.645 1.00 77.06 818 SER A N 1
ATOM 6051 C CA . SER A 1 818 ? 14.509 -17.699 -27.660 1.00 77.06 818 SER A CA 1
ATOM 6052 C C . SER A 1 818 ? 13.180 -18.202 -27.090 1.00 77.06 818 SER A C 1
ATOM 6054 O O . SER A 1 818 ? 12.257 -18.473 -27.854 1.00 77.06 818 SER A O 1
ATOM 6056 N N . THR A 1 819 ? 13.099 -18.394 -25.772 1.00 88.94 819 THR A N 1
ATOM 6057 C CA . THR A 1 819 ? 11.873 -18.815 -25.089 1.00 88.94 819 THR A CA 1
ATOM 6058 C C . THR A 1 819 ? 11.152 -17.578 -24.578 1.00 88.94 819 THR A C 1
ATOM 6060 O O . THR A 1 819 ? 11.719 -16.832 -23.782 1.00 88.94 819 THR A O 1
ATOM 6063 N N . LEU A 1 820 ? 9.917 -17.378 -25.038 1.00 95.25 820 LEU A N 1
ATOM 6064 C CA . LEU A 1 820 ? 9.081 -16.261 -24.611 1.00 95.25 820 LEU A CA 1
ATOM 6065 C C . LEU A 1 820 ? 8.682 -16.417 -23.140 1.00 95.25 820 LEU A C 1
ATOM 6067 O O . LEU A 1 820 ? 8.409 -17.531 -22.682 1.00 95.25 820 LEU A O 1
ATOM 6071 N N . ALA A 1 821 ? 8.616 -15.296 -22.428 1.00 97.69 821 ALA A N 1
ATOM 6072 C CA . ALA A 1 821 ? 7.891 -15.219 -21.169 1.00 97.69 821 ALA A CA 1
ATOM 6073 C C . ALA A 1 821 ? 6.394 -15.429 -21.433 1.00 97.69 821 ALA A C 1
ATOM 6075 O O . ALA A 1 821 ? 5.910 -15.053 -22.501 1.00 97.69 821 ALA A O 1
ATOM 6076 N N . THR A 1 822 ? 5.667 -16.017 -20.486 1.00 97.94 822 THR A N 1
ATOM 6077 C CA . THR A 1 822 ? 4.225 -16.290 -20.606 1.00 97.94 822 THR A CA 1
ATOM 6078 C C . THR A 1 822 ? 3.455 -15.611 -19.490 1.00 97.94 822 THR A C 1
ATOM 6080 O O . THR A 1 822 ? 3.848 -15.750 -18.335 1.00 97.94 822 THR A O 1
ATOM 6083 N N . PHE A 1 823 ? 2.344 -14.966 -19.829 1.00 97.75 823 PHE A N 1
ATOM 6084 C CA . PHE A 1 823 ? 1.434 -14.284 -18.913 1.00 97.75 823 PHE A CA 1
ATOM 6085 C C . PHE A 1 823 ? 0.094 -15.018 -18.953 1.00 97.75 823 PHE A C 1
ATOM 6087 O O . PHE A 1 823 ? -0.385 -15.345 -20.038 1.00 97.75 823 PHE A O 1
ATOM 6094 N N . THR A 1 824 ? -0.507 -15.286 -17.800 1.00 97.44 824 THR A N 1
ATOM 6095 C CA . THR A 1 824 ? -1.809 -15.954 -17.678 1.00 97.44 824 THR A CA 1
ATOM 6096 C C . THR A 1 824 ? -2.713 -15.100 -16.809 1.00 97.44 824 THR A C 1
ATOM 6098 O O . THR A 1 824 ? -2.370 -14.836 -15.660 1.00 97.44 824 THR A O 1
ATOM 6101 N N . PHE A 1 825 ? -3.852 -14.685 -17.358 1.00 94.38 825 PHE A N 1
ATOM 6102 C CA . PHE A 1 825 ? -4.799 -13.806 -16.677 1.00 94.38 825 PHE A CA 1
ATOM 6103 C C . PHE A 1 825 ? -6.004 -14.602 -16.174 1.00 94.38 825 PHE A C 1
ATOM 6105 O O . PHE A 1 825 ? -6.690 -15.261 -16.965 1.00 94.38 825 PHE A O 1
ATOM 6112 N N . ASP A 1 826 ? -6.312 -14.505 -14.880 1.00 94.62 826 ASP A N 1
ATOM 6113 C CA . ASP A 1 826 ? -7.569 -15.001 -14.320 1.00 94.62 826 ASP A CA 1
ATOM 6114 C C . ASP A 1 826 ? -8.556 -13.847 -14.129 1.00 94.62 826 ASP A C 1
ATOM 6116 O O . ASP A 1 826 ? -8.610 -13.189 -13.099 1.00 94.62 826 ASP A O 1
ATOM 6120 N N . THR A 1 827 ? -9.418 -13.640 -15.122 1.00 90.75 827 THR A N 1
ATOM 6121 C CA . THR A 1 827 ? -10.495 -12.632 -15.060 1.00 90.75 827 THR A CA 1
ATOM 6122 C C . THR A 1 827 ? -11.552 -12.876 -13.969 1.00 90.75 827 THR A C 1
ATOM 6124 O O . THR A 1 827 ? -12.365 -11.980 -13.723 1.00 90.75 827 THR A O 1
ATOM 6127 N N . THR A 1 828 ? -11.606 -14.078 -13.375 1.00 91.56 828 THR A N 1
ATOM 6128 C CA . THR A 1 828 ? -12.583 -14.456 -12.337 1.00 91.56 828 THR A CA 1
ATOM 6129 C C . THR A 1 828 ? -12.129 -13.980 -10.970 1.00 91.56 828 THR A C 1
ATOM 6131 O O . THR A 1 828 ? -12.939 -13.417 -10.231 1.00 91.56 828 THR A O 1
ATOM 6134 N N . ASN A 1 829 ? -10.852 -14.181 -10.654 1.00 93.75 829 ASN A N 1
ATOM 6135 C CA . ASN A 1 829 ? -10.255 -13.793 -9.375 1.00 93.75 829 ASN A CA 1
ATOM 6136 C C . ASN A 1 829 ? -9.475 -12.473 -9.463 1.00 93.75 829 ASN A C 1
ATOM 6138 O O . ASN A 1 829 ? -9.243 -11.854 -8.437 1.00 93.75 829 ASN A O 1
ATOM 6142 N N . ASP A 1 830 ? -9.231 -11.985 -10.684 1.00 96.12 830 ASP A N 1
ATOM 6143 C CA . ASP A 1 830 ? -8.426 -10.800 -11.000 1.00 96.12 830 ASP A CA 1
ATOM 6144 C C . ASP A 1 830 ? -6.929 -10.991 -10.687 1.00 96.12 830 ASP A C 1
ATOM 6146 O O . ASP A 1 830 ? -6.236 -10.044 -10.320 1.00 96.12 830 ASP A O 1
ATOM 6150 N N . ASP A 1 831 ? -6.432 -12.213 -10.910 1.00 96.38 831 ASP A N 1
ATOM 6151 C CA . ASP A 1 831 ? -5.044 -12.622 -10.659 1.00 96.38 831 ASP A CA 1
ATOM 6152 C C . ASP A 1 831 ? -4.225 -12.715 -11.961 1.00 96.38 831 ASP A C 1
ATOM 6154 O O . ASP A 1 831 ? -4.760 -12.893 -13.065 1.00 96.38 831 ASP A O 1
ATOM 6158 N N . LEU A 1 832 ? -2.901 -12.635 -11.826 1.00 97.12 832 LEU A N 1
ATOM 6159 C CA . LEU A 1 832 ? -1.923 -12.747 -12.904 1.00 97.12 832 LEU A CA 1
ATOM 6160 C C . LEU A 1 832 ? -0.787 -13.692 -12.507 1.00 97.12 832 LEU A C 1
ATOM 6162 O O . LEU A 1 832 ? -0.172 -13.543 -11.458 1.00 97.12 832 LEU A O 1
ATOM 6166 N N . GLN A 1 833 ? -0.428 -14.588 -13.426 1.00 97.88 833 GLN A N 1
ATOM 6167 C CA . GLN A 1 833 ? 0.794 -15.383 -13.341 1.00 97.88 833 GLN A CA 1
ATOM 6168 C C . GLN A 1 833 ? 1.710 -15.101 -14.523 1.00 97.88 833 GLN A C 1
ATOM 6170 O O . GLN A 1 833 ? 1.292 -15.214 -15.680 1.00 97.88 833 GLN A O 1
ATOM 6175 N N . VAL A 1 834 ? 2.980 -14.824 -14.248 1.00 98.31 834 VAL A N 1
ATOM 6176 C CA . VAL A 1 834 ? 4.013 -14.653 -15.270 1.00 98.31 834 VAL A CA 1
ATOM 6177 C C . VAL A 1 834 ? 5.158 -15.615 -15.021 1.00 98.31 834 VAL A C 1
ATOM 6179 O O . VAL A 1 834 ? 5.629 -15.761 -13.899 1.00 98.31 834 VAL A O 1
ATOM 6182 N N . VAL A 1 835 ? 5.634 -16.265 -16.081 1.00 97.94 835 VAL A N 1
ATOM 6183 C CA . VAL A 1 835 ? 6.839 -17.103 -16.058 1.00 97.94 835 VAL A CA 1
ATOM 6184 C C . VAL A 1 835 ? 7.804 -16.565 -17.102 1.00 97.94 835 VAL A C 1
ATOM 6186 O O . VAL A 1 835 ? 7.516 -16.619 -18.297 1.00 97.94 835 VAL A O 1
ATOM 6189 N N . ALA A 1 836 ? 8.950 -16.060 -16.655 1.00 97.38 836 ALA A N 1
ATOM 6190 C CA . ALA A 1 836 ? 9.964 -15.430 -17.490 1.00 97.38 836 ALA A CA 1
ATOM 6191 C C . ALA A 1 836 ? 11.283 -16.222 -17.428 1.00 97.38 836 ALA A C 1
ATOM 6193 O O . ALA A 1 836 ? 12.040 -16.119 -16.458 1.00 97.38 836 ALA A O 1
ATOM 6194 N N . PRO A 1 837 ? 11.593 -17.036 -18.453 1.00 96.38 837 PRO A N 1
ATOM 6195 C CA . PRO A 1 837 ? 12.899 -17.670 -18.580 1.00 96.38 837 PRO A CA 1
ATOM 6196 C C . PRO A 1 837 ? 13.959 -16.618 -18.923 1.00 96.38 837 PRO A C 1
ATOM 6198 O O . PRO A 1 837 ? 13.889 -15.982 -19.975 1.00 96.38 837 PRO A O 1
ATOM 6201 N N . MET A 1 838 ? 14.962 -16.466 -18.064 1.00 95.56 838 MET A N 1
ATOM 6202 C CA . MET A 1 838 ? 16.011 -15.454 -18.172 1.00 95.56 838 MET A CA 1
ATOM 6203 C C . MET A 1 838 ? 17.367 -16.093 -18.468 1.00 95.56 838 MET A C 1
ATOM 6205 O O . MET A 1 838 ? 17.739 -17.129 -17.915 1.00 95.56 838 MET A O 1
ATOM 6209 N N . THR A 1 839 ? 18.134 -15.454 -19.343 1.00 95.69 839 THR A N 1
ATOM 6210 C CA . THR A 1 839 ? 19.536 -15.763 -19.632 1.00 95.69 839 THR A CA 1
ATOM 6211 C C . THR A 1 839 ? 20.400 -14.636 -19.088 1.00 95.69 839 THR A C 1
ATOM 6213 O O . THR A 1 839 ? 20.172 -13.477 -19.435 1.00 95.69 839 THR A O 1
ATOM 6216 N N . ILE A 1 840 ? 21.395 -14.984 -18.271 1.00 95.38 840 ILE A N 1
ATOM 6217 C CA . ILE A 1 840 ? 22.355 -14.047 -17.693 1.00 95.38 840 ILE A CA 1
ATOM 6218 C C . ILE A 1 840 ? 23.668 -14.166 -18.461 1.00 95.38 840 ILE A C 1
ATOM 6220 O O . ILE A 1 840 ? 24.282 -15.237 -18.469 1.00 95.38 840 ILE A O 1
ATOM 6224 N N . SER A 1 841 ? 24.102 -13.088 -19.118 1.00 94.12 841 SER A N 1
ATOM 6225 C CA . SER A 1 841 ? 25.345 -13.073 -19.907 1.00 94.12 841 SER A CA 1
ATOM 6226 C C . SER A 1 841 ? 26.268 -11.935 -19.488 1.00 94.12 841 SER A C 1
ATOM 6228 O O . SER A 1 841 ? 25.812 -10.829 -19.199 1.00 94.12 841 SER A O 1
ATOM 6230 N N . ALA A 1 842 ? 27.575 -12.201 -19.499 1.00 92.38 842 ALA A N 1
ATOM 6231 C CA . ALA A 1 842 ? 28.594 -11.212 -19.165 1.00 92.38 842 ALA A CA 1
ATOM 6232 C C . ALA A 1 842 ? 28.530 -9.981 -20.087 1.00 92.38 842 ALA A C 1
ATOM 6234 O O . ALA A 1 842 ? 28.174 -10.090 -21.264 1.00 92.38 842 ALA A O 1
ATOM 6235 N N . ALA A 1 843 ? 28.937 -8.830 -19.549 1.00 90.44 843 ALA A N 1
ATOM 6236 C CA . ALA A 1 843 ? 29.141 -7.605 -20.316 1.00 90.44 843 ALA A CA 1
ATOM 6237 C C . ALA A 1 843 ? 30.180 -7.796 -21.449 1.00 90.44 843 ALA A C 1
ATOM 6239 O O . ALA A 1 843 ? 30.947 -8.770 -21.442 1.00 90.44 843 ALA A O 1
ATOM 6240 N N . PRO A 1 844 ? 30.255 -6.873 -22.430 1.00 88.25 844 PRO A N 1
ATOM 6241 C CA . PRO A 1 844 ? 31.222 -6.960 -23.522 1.00 88.25 844 PRO A CA 1
ATOM 6242 C C . PRO A 1 844 ? 32.653 -7.135 -23.013 1.00 88.25 844 PRO A C 1
ATOM 6244 O O . PRO A 1 844 ? 33.150 -6.332 -22.224 1.00 88.25 844 PRO A O 1
ATOM 6247 N N . SER A 1 845 ? 33.327 -8.196 -23.464 1.00 87.62 845 SER A N 1
ATOM 6248 C CA . SER A 1 845 ? 34.658 -8.549 -22.964 1.00 87.62 845 SER A CA 1
ATOM 6249 C C . SER A 1 845 ? 35.726 -7.594 -23.503 1.00 87.62 845 SER A C 1
ATOM 6251 O O . SER A 1 845 ? 36.062 -7.616 -24.689 1.00 87.62 845 SER A O 1
ATOM 6253 N N . ASN A 1 846 ? 36.338 -6.829 -22.601 1.00 90.44 846 ASN A N 1
ATOM 6254 C CA . ASN A 1 846 ? 37.593 -6.114 -22.820 1.00 90.44 846 ASN A CA 1
ATOM 6255 C C . ASN A 1 846 ? 38.560 -6.372 -21.652 1.00 90.44 846 ASN A C 1
ATOM 6257 O O . ASN A 1 846 ? 38.229 -7.117 -20.732 1.00 90.44 846 ASN A O 1
ATOM 6261 N N . ASN A 1 847 ? 39.756 -5.774 -21.669 1.00 90.81 847 ASN A N 1
ATOM 6262 C CA . ASN A 1 847 ? 40.759 -6.026 -20.624 1.00 90.81 847 ASN A CA 1
ATOM 6263 C C . ASN A 1 847 ? 40.369 -5.480 -19.234 1.00 90.81 847 ASN A C 1
ATOM 6265 O O . ASN A 1 847 ? 41.099 -5.731 -18.275 1.00 90.81 847 ASN A O 1
ATOM 6269 N N . TYR A 1 848 ? 39.275 -4.720 -19.121 1.00 88.56 848 TYR A N 1
ATOM 6270 C CA . TYR A 1 848 ? 38.716 -4.228 -17.863 1.00 88.56 848 TYR A CA 1
ATOM 6271 C C . TYR A 1 848 ? 37.597 -5.157 -17.359 1.00 88.56 848 TYR A C 1
ATOM 6273 O O . TYR A 1 848 ? 37.765 -5.778 -16.307 1.00 88.56 848 TYR A O 1
ATOM 6281 N N . THR A 1 849 ? 36.523 -5.342 -18.137 1.00 90.19 849 THR A N 1
ATOM 6282 C CA . THR A 1 849 ? 35.355 -6.171 -17.771 1.00 90.19 849 THR A CA 1
ATOM 6283 C C . THR A 1 849 ? 35.704 -7.652 -17.612 1.00 90.19 849 THR A C 1
ATOM 6285 O O . THR A 1 849 ? 35.079 -8.353 -16.824 1.00 90.19 849 THR A O 1
ATOM 6288 N N . SER A 1 850 ? 36.759 -8.144 -18.279 1.00 89.31 850 SER A N 1
ATOM 6289 C CA . SER A 1 850 ? 37.221 -9.532 -18.129 1.00 89.31 850 SER A CA 1
ATOM 6290 C C . SER A 1 850 ? 37.763 -9.871 -16.736 1.00 89.31 850 SER A C 1
ATOM 6292 O O . SER A 1 850 ? 38.023 -11.041 -16.463 1.00 89.31 850 SER A O 1
ATOM 6294 N N . ASN A 1 851 ? 38.012 -8.867 -15.887 1.00 85.81 851 ASN A N 1
ATOM 6295 C CA . ASN A 1 851 ? 38.506 -9.062 -14.521 1.00 85.81 851 ASN A CA 1
ATOM 6296 C C . ASN A 1 851 ? 37.394 -8.998 -13.465 1.00 85.81 851 ASN A C 1
ATOM 6298 O O . ASN A 1 851 ? 37.702 -9.097 -12.277 1.00 85.81 851 ASN A O 1
ATOM 6302 N N . TRP A 1 852 ? 36.135 -8.811 -13.868 1.00 88.62 852 TRP A N 1
ATOM 6303 C CA . TRP A 1 852 ? 34.995 -8.828 -12.957 1.00 88.62 852 TRP A CA 1
ATOM 6304 C C . TRP A 1 852 ? 34.825 -10.228 -12.360 1.00 88.62 852 TRP A C 1
ATOM 6306 O O . TRP A 1 852 ? 34.574 -11.199 -13.071 1.00 88.62 852 TRP A O 1
ATOM 6316 N N . SER A 1 853 ? 35.050 -10.339 -11.051 1.00 84.44 853 SER A N 1
ATOM 6317 C CA . SER A 1 853 ? 35.101 -11.608 -10.325 1.00 84.44 853 SER A CA 1
ATOM 6318 C C . SER A 1 853 ? 33.809 -11.965 -9.596 1.00 84.44 853 SER A C 1
ATOM 6320 O O . SER A 1 853 ? 33.712 -13.093 -9.123 1.00 84.44 853 SER A O 1
ATOM 6322 N N . THR A 1 854 ? 32.868 -11.025 -9.450 1.00 84.12 854 THR A N 1
ATOM 6323 C CA . THR A 1 854 ? 31.568 -11.257 -8.787 1.00 84.12 854 THR A CA 1
ATOM 6324 C C . THR A 1 854 ? 30.450 -11.577 -9.779 1.00 84.12 854 THR A C 1
ATOM 6326 O O . THR A 1 854 ? 29.360 -11.953 -9.368 1.00 84.12 854 THR A O 1
ATOM 6329 N N . VAL A 1 855 ? 30.711 -11.443 -11.084 1.00 88.38 855 VAL A N 1
ATOM 6330 C CA . VAL A 1 855 ? 29.712 -11.693 -12.126 1.00 88.38 855 VAL A CA 1
ATOM 6331 C C . VAL A 1 855 ? 29.559 -13.185 -12.377 1.00 88.38 855 VAL A C 1
ATOM 6333 O O . VAL A 1 855 ? 30.431 -13.827 -12.970 1.00 88.38 855 VAL A O 1
ATOM 6336 N N . ASP A 1 856 ? 28.398 -13.707 -12.002 1.00 90.50 856 ASP A N 1
ATOM 6337 C CA . ASP A 1 856 ? 27.954 -15.047 -12.362 1.00 90.50 856 ASP A CA 1
ATOM 6338 C C . ASP A 1 856 ? 27.085 -15.005 -13.633 1.00 90.50 856 ASP A C 1
ATOM 6340 O O . ASP A 1 856 ? 26.327 -14.068 -13.875 1.00 90.50 856 ASP A O 1
ATOM 6344 N N . THR A 1 857 ? 27.205 -16.030 -14.482 1.00 92.69 857 THR A N 1
ATOM 6345 C CA . THR A 1 857 ? 26.439 -16.156 -15.738 1.00 92.69 857 THR A CA 1
ATOM 6346 C C . THR A 1 857 ? 25.727 -17.498 -15.785 1.00 92.69 857 THR A C 1
ATOM 6348 O O . THR A 1 857 ? 26.190 -18.471 -15.189 1.00 92.69 857 THR A O 1
ATOM 6351 N N . GLY A 1 858 ? 24.610 -17.574 -16.503 1.00 94.12 858 GLY A N 1
ATOM 6352 C CA . GLY A 1 858 ? 23.782 -18.774 -16.505 1.00 94.12 858 GLY A CA 1
ATOM 6353 C C . GLY A 1 858 ? 22.354 -18.495 -16.943 1.00 94.12 858 GLY A C 1
ATOM 6354 O O . GLY A 1 858 ? 22.108 -17.718 -17.867 1.00 94.12 858 GLY A O 1
ATOM 6355 N N . SER A 1 859 ? 21.406 -19.156 -16.293 1.00 92.94 859 SER A N 1
ATOM 6356 C CA . SER A 1 859 ? 19.986 -19.014 -16.595 1.00 92.94 859 SER A CA 1
ATOM 6357 C C . SER A 1 859 ? 19.159 -19.214 -15.341 1.00 92.94 859 SER A C 1
ATOM 6359 O O . SER A 1 859 ? 19.392 -20.166 -14.603 1.00 92.94 859 SER A O 1
ATOM 6361 N N . MET A 1 860 ? 18.128 -18.402 -15.171 1.00 92.88 860 MET A N 1
ATOM 6362 C CA . MET A 1 860 ? 17.148 -18.567 -14.102 1.00 92.88 860 MET A CA 1
ATOM 6363 C C . MET A 1 860 ? 15.743 -18.392 -14.666 1.00 92.88 860 MET A C 1
ATOM 6365 O O . MET A 1 860 ? 15.570 -17.869 -15.763 1.00 92.88 860 MET A O 1
ATOM 6369 N N . THR A 1 861 ? 14.727 -18.856 -13.951 1.00 94.38 861 THR A N 1
ATOM 6370 C CA . THR A 1 861 ? 13.330 -18.582 -14.307 1.00 94.38 861 THR A CA 1
ATOM 6371 C C . THR A 1 861 ? 12.743 -17.714 -13.218 1.00 94.38 861 THR A C 1
ATOM 6373 O O . THR A 1 861 ? 12.688 -18.153 -12.075 1.00 94.38 861 THR A O 1
ATOM 6376 N N . LEU A 1 862 ? 12.329 -16.504 -13.578 1.00 95.94 862 LEU A N 1
ATOM 6377 C CA . LEU A 1 862 ? 11.586 -15.632 -12.679 1.00 95.94 862 LEU A CA 1
ATOM 6378 C C . LEU A 1 862 ? 10.102 -15.950 -12.821 1.00 95.94 862 LEU A C 1
ATOM 6380 O O . LEU A 1 862 ? 9.624 -16.235 -13.925 1.00 95.94 862 LEU A O 1
ATOM 6384 N N . LYS A 1 863 ? 9.381 -15.909 -11.708 1.00 97.62 863 LYS A N 1
ATOM 6385 C CA . LYS A 1 863 ? 7.929 -16.036 -11.689 1.00 97.62 863 LYS A CA 1
ATOM 6386 C C . LYS A 1 863 ? 7.354 -14.841 -10.961 1.00 97.62 863 LYS A C 1
ATOM 6388 O O . LYS A 1 863 ? 7.904 -14.458 -9.934 1.00 97.62 863 LYS A O 1
ATOM 6393 N N . PHE A 1 864 ? 6.274 -14.285 -11.484 1.00 98.50 864 PHE A N 1
ATOM 6394 C CA . PHE A 1 864 ? 5.556 -13.198 -10.836 1.00 98.50 864 PHE A CA 1
ATOM 6395 C C . PHE A 1 864 ? 4.098 -13.589 -10.647 1.00 98.50 864 PHE A C 1
ATOM 6397 O O . PHE A 1 864 ? 3.489 -14.121 -11.578 1.00 98.50 864 PHE A O 1
ATOM 6404 N N . GLY A 1 865 ? 3.567 -13.309 -9.461 1.00 98.12 865 GLY A N 1
ATOM 6405 C CA . GLY A 1 865 ? 2.224 -13.678 -9.044 1.00 98.12 865 GLY A CA 1
ATOM 6406 C C . GLY A 1 865 ? 2.016 -15.189 -8.980 1.00 98.12 865 GLY A C 1
ATOM 6407 O O . GLY A 1 865 ? 2.852 -15.996 -9.404 1.00 98.12 865 GLY A O 1
ATOM 6408 N N . ASP A 1 866 ? 0.869 -15.586 -8.447 1.00 95.62 866 ASP A N 1
ATOM 6409 C CA . ASP A 1 866 ? 0.446 -16.977 -8.416 1.00 95.62 866 ASP A CA 1
ATOM 6410 C C . ASP A 1 866 ? -1.059 -17.120 -8.735 1.00 95.62 866 ASP A C 1
ATOM 6412 O O . ASP A 1 866 ? -1.695 -16.186 -9.209 1.00 95.62 866 ASP A O 1
ATOM 6416 N N . ALA A 1 867 ? -1.605 -18.334 -8.626 1.00 93.38 867 ALA A N 1
ATOM 6417 C CA . ALA A 1 867 ? -2.972 -18.635 -9.067 1.00 93.38 867 ALA A CA 1
ATOM 6418 C C . ALA A 1 867 ? -4.050 -18.289 -8.025 1.00 93.38 867 ALA A C 1
ATOM 6420 O O . ALA A 1 867 ? -5.236 -18.412 -8.329 1.00 93.38 867 ALA A O 1
ATOM 6421 N N . THR A 1 868 ? -3.648 -17.989 -6.790 1.00 91.25 868 THR A N 1
ATOM 6422 C CA . THR A 1 868 ? -4.523 -17.718 -5.643 1.00 91.25 868 THR A CA 1
ATOM 6423 C C . THR A 1 868 ? -4.105 -16.480 -4.842 1.00 91.25 868 THR A C 1
ATOM 6425 O O . THR A 1 868 ? -4.823 -16.101 -3.920 1.00 91.25 868 THR A O 1
ATOM 6428 N N . ASN A 1 869 ? -2.982 -15.839 -5.194 1.00 93.94 869 ASN A N 1
ATOM 6429 C CA . ASN A 1 869 ? -2.342 -14.739 -4.471 1.00 93.94 869 ASN A CA 1
ATOM 6430 C C . ASN A 1 869 ? -1.999 -15.073 -3.006 1.00 93.94 869 ASN A C 1
ATOM 6432 O O . ASN A 1 869 ? -2.028 -14.195 -2.134 1.00 93.94 869 ASN A O 1
ATOM 6436 N N . ASP A 1 870 ? -1.662 -16.329 -2.715 1.00 90.62 870 ASP A N 1
ATOM 6437 C CA . ASP A 1 870 ? -1.282 -16.762 -1.364 1.00 90.62 870 ASP A CA 1
ATOM 6438 C C . ASP A 1 870 ? 0.242 -16.734 -1.147 1.00 90.62 870 ASP A C 1
ATOM 6440 O O . ASP A 1 870 ? 0.693 -16.449 -0.037 1.00 90.62 870 ASP A O 1
ATOM 6444 N N . GLU A 1 871 ? 1.035 -17.001 -2.190 1.00 92.50 871 GLU A N 1
ATOM 6445 C CA . GLU A 1 871 ? 2.506 -17.058 -2.150 1.00 92.50 871 GLU A CA 1
ATOM 6446 C C . GLU A 1 871 ? 3.169 -15.803 -2.744 1.00 92.50 871 GLU A C 1
ATOM 6448 O O . GLU A 1 871 ? 4.225 -15.399 -2.264 1.00 92.50 871 GLU A O 1
ATOM 6453 N N . ALA A 1 872 ? 2.569 -15.204 -3.775 1.00 96.94 872 ALA A N 1
ATOM 6454 C CA . ALA A 1 872 ? 3.013 -13.998 -4.463 1.00 96.94 872 ALA A CA 1
ATOM 6455 C C . ALA A 1 872 ? 1.795 -13.214 -4.971 1.00 96.94 872 ALA A C 1
ATOM 6457 O O . ALA A 1 872 ? 0.988 -13.723 -5.756 1.00 96.94 872 ALA A O 1
ATOM 6458 N N . LYS A 1 873 ? 1.648 -11.962 -4.530 1.00 97.94 873 LYS A N 1
ATOM 6459 C CA . LYS A 1 873 ? 0.471 -11.145 -4.853 1.00 97.94 873 LYS A CA 1
ATOM 6460 C C . LYS A 1 873 ? 0.480 -10.677 -6.307 1.00 97.94 873 LYS A C 1
ATOM 6462 O O . LYS A 1 873 ? 1.523 -10.393 -6.894 1.00 97.94 873 LYS A O 1
ATOM 6467 N N . SER A 1 874 ? -0.701 -10.507 -6.879 1.00 98.56 874 SER A N 1
ATOM 6468 C CA . SER A 1 874 ? -0.885 -9.909 -8.196 1.00 98.56 874 SER A CA 1
ATOM 6469 C C . SER A 1 874 ? -2.200 -9.144 -8.266 1.00 98.56 874 SER A C 1
ATOM 6471 O O . SER A 1 874 ? -3.137 -9.423 -7.525 1.00 98.56 874 SER A O 1
ATOM 6473 N N . ALA A 1 875 ? -2.273 -8.164 -9.156 1.00 98.19 875 ALA A N 1
ATOM 6474 C CA . ALA A 1 875 ? -3.502 -7.440 -9.435 1.00 98.19 875 ALA A CA 1
ATOM 6475 C C . ALA A 1 875 ? -3.681 -7.339 -10.946 1.00 98.19 875 ALA A C 1
ATOM 6477 O O . ALA A 1 875 ? -2.871 -6.703 -11.619 1.00 98.19 875 ALA A O 1
ATOM 6478 N N . TYR A 1 876 ? -4.739 -7.953 -11.475 1.00 96.25 876 TYR A N 1
ATOM 6479 C CA . TYR A 1 876 ? -5.143 -7.871 -12.876 1.00 96.25 876 TYR A CA 1
ATOM 6480 C C . TYR A 1 876 ? -6.471 -7.113 -13.012 1.00 96.25 876 TYR A C 1
ATOM 6482 O O . TYR A 1 876 ? -7.570 -7.679 -13.029 1.00 96.25 876 TYR A O 1
ATOM 6490 N N . ILE A 1 877 ? -6.365 -5.790 -13.132 1.00 92.81 877 ILE A N 1
ATOM 6491 C CA . ILE A 1 877 ? -7.529 -4.911 -13.282 1.00 92.81 877 ILE A CA 1
ATOM 6492 C C . ILE A 1 877 ? -7.974 -4.906 -14.751 1.00 92.81 877 ILE A C 1
ATOM 6494 O O . ILE A 1 877 ? -9.146 -5.155 -15.062 1.00 92.81 877 ILE A O 1
ATOM 6498 N N . SER A 1 878 ? -7.024 -4.709 -15.666 1.00 90.38 878 SER A N 1
ATOM 6499 C CA . SER A 1 878 ? -7.229 -4.803 -17.113 1.00 90.38 878 SER A CA 1
ATOM 6500 C C . SER A 1 878 ? -5.984 -5.344 -17.815 1.00 90.38 878 SER A C 1
ATOM 6502 O O . SER A 1 878 ? -4.935 -5.527 -17.203 1.00 90.38 878 SER A O 1
ATOM 6504 N N . SER A 1 879 ? -6.094 -5.569 -19.123 1.00 86.94 879 SER A N 1
ATOM 6505 C CA . SER A 1 879 ? -5.003 -5.997 -20.006 1.00 86.94 879 SER A CA 1
ATOM 6506 C C . SER A 1 879 ? -3.802 -5.052 -20.084 1.00 86.94 879 SER A C 1
ATOM 6508 O O . SER A 1 879 ? -2.799 -5.424 -20.684 1.00 86.94 879 SER A O 1
ATOM 6510 N N . GLU A 1 880 ? -3.888 -3.873 -19.470 1.00 87.25 880 GLU A N 1
ATOM 6511 C CA . GLU A 1 880 ? -2.834 -2.854 -19.454 1.00 87.25 880 GLU A CA 1
ATOM 6512 C C . GLU A 1 880 ? -2.615 -2.229 -18.075 1.00 87.25 880 GLU A C 1
ATOM 6514 O O . GLU A 1 880 ? -1.705 -1.422 -17.892 1.00 87.25 880 GLU A O 1
ATOM 6519 N N . VAL A 1 881 ? -3.425 -2.610 -17.087 1.00 92.75 881 VAL A N 1
ATOM 6520 C CA . VAL A 1 881 ? -3.304 -2.173 -15.695 1.00 92.75 881 VAL A CA 1
ATOM 6521 C C . VAL A 1 881 ? -3.171 -3.424 -14.848 1.00 92.75 881 VAL A C 1
ATOM 6523 O O . VAL A 1 881 ? -4.165 -4.022 -14.417 1.00 92.75 881 VAL A O 1
ATOM 6526 N N . PHE A 1 882 ? -1.924 -3.849 -14.672 1.00 96.69 882 PHE A N 1
ATOM 6527 C CA . PHE A 1 882 ? -1.603 -4.999 -13.852 1.00 96.69 882 PHE A CA 1
ATOM 6528 C C . PHE A 1 882 ? -0.196 -4.934 -13.268 1.00 96.69 882 PHE A C 1
ATOM 6530 O O . PHE A 1 882 ? 0.724 -4.334 -13.829 1.00 96.69 882 PHE A O 1
ATOM 6537 N N . ALA A 1 883 ? -0.026 -5.625 -12.148 1.00 98.69 883 ALA A N 1
ATOM 6538 C CA . ALA A 1 883 ? 1.266 -5.851 -11.527 1.00 98.69 883 ALA A CA 1
ATOM 6539 C C . ALA A 1 883 ? 1.298 -7.204 -10.821 1.00 98.69 883 ALA A C 1
ATOM 6541 O O . ALA A 1 883 ? 0.255 -7.772 -10.490 1.00 98.69 883 ALA A O 1
ATOM 6542 N N . ALA A 1 884 ? 2.502 -7.711 -10.587 1.00 98.75 884 ALA A N 1
ATOM 6543 C CA . ALA A 1 884 ? 2.708 -8.959 -9.873 1.00 98.75 884 ALA A CA 1
ATOM 6544 C C . ALA A 1 884 ? 4.028 -8.939 -9.088 1.00 98.75 884 ALA A C 1
ATOM 6546 O O . ALA A 1 884 ? 5.069 -8.536 -9.612 1.00 98.75 884 ALA A O 1
ATOM 6547 N N . GLU A 1 885 ? 3.964 -9.371 -7.831 1.00 98.62 885 GLU A N 1
ATOM 6548 C CA . GLU A 1 885 ? 5.098 -9.640 -6.944 1.00 98.62 885 GLU A CA 1
ATOM 6549 C C . GLU A 1 885 ? 5.913 -10.814 -7.487 1.00 98.62 885 GLU A C 1
ATOM 6551 O O . GLU A 1 885 ? 5.355 -11.769 -8.023 1.00 98.62 885 GLU A O 1
ATOM 6556 N N . ILE A 1 886 ? 7.236 -10.775 -7.341 1.00 97.69 886 ILE A N 1
ATOM 6557 C CA . ILE A 1 886 ? 8.073 -11.928 -7.670 1.00 97.69 886 ILE A CA 1
ATOM 6558 C C . ILE A 1 886 ? 7.873 -13.059 -6.650 1.00 97.69 886 ILE A C 1
ATOM 6560 O O . ILE A 1 886 ? 7.936 -12.842 -5.444 1.00 97.69 886 ILE A O 1
ATOM 6564 N N . GLN A 1 887 ? 7.684 -14.291 -7.116 1.00 96.12 887 GLN A N 1
ATOM 6565 C CA . GLN A 1 887 ? 7.571 -15.445 -6.227 1.00 96.12 887 GLN A CA 1
ATOM 6566 C C . GLN A 1 887 ? 8.940 -15.793 -5.630 1.00 96.12 887 GLN A C 1
ATOM 6568 O O . GLN A 1 887 ? 9.881 -16.121 -6.358 1.00 96.12 887 GLN A O 1
ATOM 6573 N N . ASP A 1 888 ? 9.041 -15.788 -4.302 1.00 93.75 888 ASP A N 1
ATOM 6574 C CA . ASP A 1 888 ? 10.259 -16.164 -3.583 1.00 93.75 888 ASP A CA 1
ATOM 6575 C C . ASP A 1 888 ? 10.412 -17.692 -3.458 1.00 93.75 888 ASP A C 1
ATOM 6577 O O . ASP A 1 888 ? 10.269 -18.296 -2.393 1.00 93.75 888 ASP A O 1
ATOM 6581 N N . ASP A 1 889 ? 10.715 -18.345 -4.582 1.00 90.50 889 ASP A N 1
ATOM 6582 C CA . ASP A 1 889 ? 11.066 -19.773 -4.637 1.00 90.50 889 ASP A CA 1
ATOM 6583 C C . ASP A 1 889 ? 12.583 -20.029 -4.481 1.00 90.50 889 ASP A C 1
ATOM 6585 O O . ASP A 1 889 ? 13.076 -21.160 -4.617 1.00 90.50 889 ASP A O 1
ATOM 6589 N N . GLY A 1 890 ? 13.330 -18.966 -4.167 1.00 86.62 890 GLY A N 1
ATOM 6590 C CA . GLY A 1 890 ? 14.773 -18.973 -3.999 1.00 86.62 890 GLY A CA 1
ATOM 6591 C C . GLY A 1 890 ? 15.557 -19.206 -5.292 1.00 86.62 890 GLY A C 1
ATOM 6592 O O . GLY A 1 890 ? 16.712 -19.603 -5.188 1.00 86.62 890 GLY A O 1
ATOM 6593 N N . ALA A 1 891 ? 14.987 -19.022 -6.488 1.00 90.38 891 ALA A N 1
ATOM 6594 C CA . ALA A 1 891 ? 15.690 -19.266 -7.752 1.00 90.38 891 ALA A CA 1
ATOM 6595 C C . ALA A 1 891 ? 17.077 -18.586 -7.843 1.00 90.38 891 ALA A C 1
ATOM 6597 O O . ALA A 1 891 ? 17.216 -17.386 -7.609 1.00 90.38 891 ALA A O 1
ATOM 6598 N N . GLN A 1 892 ? 18.095 -19.351 -8.257 1.00 91.88 892 GLN A N 1
ATOM 6599 C CA . GLN A 1 892 ? 19.469 -18.876 -8.489 1.00 91.88 892 GLN A CA 1
ATOM 6600 C C . GLN A 1 892 ? 19.928 -19.097 -9.942 1.00 91.88 892 GLN A C 1
ATOM 6602 O O . GLN A 1 892 ? 19.341 -19.887 -10.688 1.00 91.88 892 GLN A O 1
ATOM 6607 N N . ILE A 1 893 ? 21.001 -18.404 -10.348 1.00 92.62 893 ILE A N 1
ATOM 6608 C CA . ILE A 1 893 ? 21.532 -18.368 -11.733 1.00 92.62 893 ILE A CA 1
ATOM 6609 C C . ILE A 1 893 ? 21.987 -19.741 -12.258 1.00 92.62 893 ILE A C 1
ATOM 6611 O O . ILE A 1 893 ? 22.022 -19.974 -13.470 1.00 92.62 893 ILE A O 1
ATOM 6615 N N . ASP A 1 894 ? 22.351 -20.660 -11.372 1.00 88.19 894 ASP A N 1
ATOM 6616 C CA . ASP A 1 894 ? 22.806 -22.012 -11.707 1.00 88.19 894 ASP A CA 1
ATOM 6617 C C . ASP A 1 894 ? 21.736 -23.093 -11.458 1.00 88.19 894 ASP A C 1
ATOM 6619 O O . ASP A 1 894 ? 21.998 -24.289 -11.625 1.00 88.19 894 ASP A O 1
ATOM 6623 N N . GLY A 1 895 ? 20.521 -22.676 -11.088 1.00 85.25 895 GLY A N 1
ATOM 6624 C CA . GLY A 1 895 ? 19.392 -23.550 -10.795 1.00 85.25 895 GLY A CA 1
ATOM 6625 C C . GLY A 1 895 ? 19.373 -24.139 -9.382 1.00 85.25 895 GLY A C 1
ATOM 6626 O O . GLY A 1 895 ? 18.528 -25.002 -9.123 1.00 85.25 895 GLY A O 1
ATOM 6627 N N . THR A 1 896 ? 20.263 -23.723 -8.469 1.00 87.81 896 THR A N 1
ATOM 6628 C CA . THR A 1 896 ? 20.092 -24.012 -7.034 1.00 87.81 896 THR A CA 1
ATOM 6629 C C . THR A 1 896 ? 19.041 -23.096 -6.394 1.00 87.81 896 THR A C 1
ATOM 6631 O O . THR A 1 896 ? 18.410 -22.287 -7.075 1.00 87.81 896 THR A O 1
ATOM 6634 N N . SER A 1 897 ? 18.784 -23.286 -5.095 1.00 87.62 897 SER A N 1
ATOM 6635 C CA . SER A 1 897 ? 17.828 -22.480 -4.331 1.00 87.62 897 SER A CA 1
ATOM 6636 C C . SER A 1 897 ? 18.530 -21.770 -3.175 1.00 87.62 897 SER A C 1
ATOM 6638 O O . SER A 1 897 ? 19.179 -22.432 -2.361 1.00 87.62 897 SER A O 1
ATOM 6640 N N . GLY A 1 898 ? 18.352 -20.450 -3.090 1.00 86.25 898 GLY A N 1
ATOM 6641 C CA . GLY A 1 898 ? 18.789 -19.593 -1.983 1.00 86.25 898 GLY A CA 1
ATOM 6642 C C . GLY A 1 898 ? 17.917 -19.712 -0.725 1.00 86.25 898 GLY A C 1
ATOM 6643 O O . GLY A 1 898 ? 18.221 -19.106 0.299 1.00 86.25 898 GLY A O 1
ATOM 6644 N N . GLY A 1 899 ? 16.855 -20.526 -0.766 1.00 88.56 899 GLY A N 1
ATOM 6645 C CA . GLY A 1 899 ? 15.889 -20.667 0.324 1.00 88.56 899 GLY A CA 1
ATOM 6646 C C . GLY A 1 899 ? 14.874 -19.522 0.381 1.00 88.56 899 GLY A C 1
ATOM 6647 O O . GLY A 1 899 ? 14.719 -18.780 -0.580 1.00 88.56 899 GLY A O 1
ATOM 6648 N N . SER A 1 900 ? 14.162 -19.423 1.506 1.00 90.50 900 SER A N 1
ATOM 6649 C CA . SER A 1 900 ? 13.115 -18.419 1.738 1.00 90.50 900 SER A CA 1
ATOM 6650 C C . SER A 1 900 ? 13.672 -17.068 2.190 1.00 90.50 900 SER A C 1
ATOM 6652 O O . SER A 1 900 ? 14.738 -16.985 2.805 1.00 90.50 900 SER A O 1
ATOM 6654 N N . ASN A 1 901 ? 12.871 -16.031 1.980 1.00 91.69 901 ASN A N 1
ATOM 6655 C CA . ASN A 1 901 ? 13.182 -14.613 2.109 1.00 91.69 901 ASN A CA 1
ATOM 6656 C C . ASN A 1 901 ? 14.387 -14.183 1.253 1.00 91.69 901 ASN A C 1
ATOM 6658 O O . ASN A 1 901 ? 15.121 -13.273 1.653 1.00 91.69 901 ASN A O 1
ATOM 6662 N N . ASN A 1 902 ? 14.632 -14.856 0.123 1.00 92.69 902 ASN A N 1
ATOM 6663 C CA . ASN A 1 902 ? 15.839 -14.648 -0.674 1.00 92.69 902 ASN A CA 1
ATOM 6664 C C . ASN A 1 902 ? 15.645 -13.640 -1.801 1.00 92.69 902 ASN A C 1
ATOM 6666 O O . ASN A 1 902 ? 16.540 -12.828 -2.029 1.00 92.69 902 ASN A O 1
ATOM 6670 N N . LEU A 1 903 ? 14.519 -13.730 -2.506 1.00 94.25 903 LEU A N 1
ATOM 6671 C CA . LEU A 1 903 ? 14.194 -12.967 -3.704 1.00 94.25 903 LEU A CA 1
ATOM 6672 C C . LEU A 1 903 ? 13.012 -12.030 -3.420 1.00 94.25 903 LEU A C 1
ATOM 6674 O O . LEU A 1 903 ? 12.034 -12.421 -2.794 1.00 94.25 903 LEU A O 1
ATOM 6678 N N . ALA A 1 904 ? 13.114 -10.786 -3.873 1.00 97.06 904 ALA A N 1
ATOM 6679 C CA . ALA A 1 904 ? 12.073 -9.767 -3.784 1.00 97.06 904 ALA A CA 1
ATOM 6680 C C . ALA A 1 904 ? 12.050 -8.947 -5.075 1.00 97.06 904 ALA A C 1
ATOM 6682 O O . ALA A 1 904 ? 13.066 -8.851 -5.761 1.00 97.06 904 ALA A O 1
ATOM 6683 N N . GLY A 1 905 ? 10.909 -8.378 -5.446 1.00 98.06 905 GLY A N 1
ATOM 6684 C CA . GLY A 1 905 ? 10.758 -7.765 -6.759 1.00 98.06 905 GLY A CA 1
ATOM 6685 C C . GLY A 1 905 ? 9.314 -7.667 -7.205 1.00 98.06 905 GLY A C 1
ATOM 6686 O O . GLY A 1 905 ? 8.401 -8.209 -6.584 1.00 98.06 905 GLY A O 1
ATOM 6687 N N . VAL A 1 906 ? 9.119 -6.970 -8.313 1.00 98.75 906 VAL A N 1
ATOM 6688 C CA . VAL A 1 906 ? 7.798 -6.699 -8.873 1.00 98.75 906 VAL A CA 1
ATOM 6689 C C . VAL A 1 906 ? 7.910 -6.498 -10.375 1.00 98.75 906 VAL A C 1
ATOM 6691 O O . VAL A 1 906 ? 8.955 -6.084 -10.878 1.00 98.75 906 VAL A O 1
ATOM 6694 N N . MET A 1 907 ? 6.824 -6.752 -11.090 1.00 98.62 907 MET A N 1
ATOM 6695 C CA . MET A 1 907 ? 6.598 -6.234 -12.435 1.00 98.62 907 MET A CA 1
ATOM 6696 C C . MET A 1 907 ? 5.305 -5.425 -12.464 1.00 98.62 907 MET A C 1
ATOM 6698 O O . MET A 1 907 ? 4.357 -5.758 -11.758 1.00 98.62 907 MET A O 1
ATOM 6702 N N . VAL A 1 908 ? 5.261 -4.380 -13.283 1.00 98.75 908 VAL A N 1
ATOM 6703 C CA . VAL A 1 908 ? 4.106 -3.490 -13.439 1.00 98.75 908 VAL A CA 1
ATOM 6704 C C . VAL A 1 908 ? 4.004 -3.022 -14.888 1.00 98.75 908 VAL A C 1
ATOM 6706 O O . VAL A 1 908 ? 5.027 -2.787 -15.537 1.00 98.75 908 VAL A O 1
ATOM 6709 N N . SER A 1 909 ? 2.786 -2.921 -15.417 1.00 97.19 909 SER A N 1
ATOM 6710 C CA . SER A 1 909 ? 2.527 -2.336 -16.739 1.00 97.19 909 SER A CA 1
ATOM 6711 C C . SER A 1 909 ? 2.630 -0.814 -16.695 1.00 97.19 909 SER A C 1
ATOM 6713 O O . SER A 1 909 ? 2.182 -0.187 -15.734 1.00 97.19 909 SER A O 1
ATOM 6715 N N . TYR A 1 910 ? 3.204 -0.204 -17.735 1.00 95.50 910 TYR A N 1
ATOM 6716 C CA . TYR A 1 910 ? 3.423 1.248 -17.771 1.00 95.50 910 TYR A CA 1
ATOM 6717 C C . TYR A 1 910 ? 2.105 2.034 -17.695 1.00 95.50 910 TYR A C 1
ATOM 6719 O O . TYR A 1 910 ? 1.991 2.975 -16.913 1.00 95.50 910 TYR A O 1
ATOM 6727 N N . ASN A 1 911 ? 1.067 1.546 -18.381 1.00 92.12 911 ASN A N 1
ATOM 6728 C CA . ASN A 1 911 ? -0.277 2.140 -18.406 1.00 92.12 911 ASN A CA 1
ATOM 6729 C C . ASN A 1 911 ? -1.022 2.054 -17.053 1.00 92.12 911 ASN A C 1
ATOM 6731 O O . ASN A 1 911 ? -2.136 2.571 -16.917 1.00 92.12 911 ASN A O 1
ATOM 6735 N N . THR A 1 912 ? -0.409 1.454 -16.021 1.00 95.19 912 THR A N 1
ATOM 6736 C CA . THR A 1 912 ? -0.851 1.602 -14.624 1.00 95.19 912 THR A CA 1
ATOM 6737 C C . THR A 1 912 ? -0.741 3.051 -14.152 1.00 95.19 912 THR A C 1
ATOM 6739 O O . THR A 1 912 ? -1.579 3.492 -13.368 1.00 95.19 912 THR A O 1
ATOM 6742 N N . LEU A 1 913 ? 0.243 3.813 -14.641 1.00 94.88 913 LEU A N 1
ATOM 6743 C CA . LEU A 1 913 ? 0.356 5.238 -14.344 1.00 94.88 913 LEU A CA 1
ATOM 6744 C C . LEU A 1 913 ? -0.875 5.975 -14.881 1.00 94.88 913 LEU A C 1
ATOM 6746 O O . LEU A 1 913 ? -1.281 5.782 -16.023 1.00 94.88 913 LEU A O 1
ATOM 6750 N N . ASP A 1 914 ? -1.500 6.800 -14.043 1.00 93.56 914 ASP A N 1
ATOM 6751 C CA . ASP A 1 914 ? -2.577 7.699 -14.481 1.00 93.56 914 ASP A CA 1
ATOM 6752 C C . ASP A 1 914 ? -1.997 8.991 -15.070 1.00 93.56 914 ASP A C 1
ATOM 6754 O O . ASP A 1 914 ? -2.621 9.633 -15.915 1.00 93.56 914 ASP A O 1
ATOM 6758 N N . LYS A 1 915 ? -0.786 9.365 -14.645 1.00 93.06 915 LYS A N 1
ATOM 6759 C CA . LYS A 1 915 ? 0.026 10.405 -15.269 1.00 93.06 915 LYS A CA 1
ATOM 6760 C C . LYS A 1 915 ? 1.419 9.857 -15.533 1.00 93.06 915 LYS A C 1
ATOM 6762 O O . LYS A 1 915 ? 2.155 9.551 -14.599 1.00 93.06 915 LYS A O 1
ATOM 6767 N N . GLU A 1 916 ? 1.745 9.722 -16.808 1.00 90.56 916 GLU A N 1
ATOM 6768 C CA . GLU A 1 916 ? 3.050 9.259 -17.275 1.00 90.56 916 GLU A CA 1
ATOM 6769 C C . GLU A 1 916 ? 4.181 10.179 -16.824 1.00 90.56 916 GLU A C 1
ATOM 6771 O O . GLU A 1 916 ? 3.951 11.352 -16.534 1.00 90.56 916 GLU A O 1
ATOM 6776 N N . ASP A 1 917 ? 5.392 9.630 -16.791 1.00 90.31 917 ASP A N 1
ATOM 6777 C CA . ASP A 1 917 ? 6.627 10.369 -16.548 1.00 90.31 917 ASP A CA 1
ATOM 6778 C C . ASP A 1 917 ? 7.164 10.972 -17.859 1.00 90.31 917 ASP A C 1
ATOM 6780 O O . ASP A 1 917 ? 7.423 10.264 -18.835 1.00 90.31 917 ASP A O 1
ATOM 6784 N N . THR A 1 918 ? 7.280 12.295 -17.894 1.00 87.69 918 THR A N 1
ATOM 6785 C CA . THR A 1 918 ? 7.685 13.130 -19.032 1.00 87.69 918 THR A CA 1
ATOM 6786 C C . THR A 1 918 ? 9.199 13.316 -19.140 1.00 87.69 918 THR A C 1
ATOM 6788 O O . THR A 1 918 ? 9.679 13.708 -20.207 1.00 87.69 918 THR A O 1
ATOM 6791 N N . ASP A 1 919 ? 9.966 12.973 -18.100 1.00 87.75 919 ASP A N 1
ATOM 6792 C CA . ASP A 1 919 ? 11.432 12.929 -18.155 1.00 87.75 919 ASP A CA 1
ATOM 6793 C C . ASP A 1 919 ? 11.931 11.668 -18.891 1.00 87.75 919 ASP A C 1
ATOM 6795 O O . ASP A 1 919 ? 13.030 11.647 -19.460 1.00 87.75 919 ASP A O 1
ATOM 6799 N N . LEU A 1 920 ? 11.121 10.605 -18.980 1.00 88.75 920 LEU A N 1
ATOM 6800 C CA . LEU A 1 920 ? 11.435 9.450 -19.831 1.00 88.75 920 LEU A CA 1
ATOM 6801 C C . LEU A 1 920 ? 11.277 9.766 -21.334 1.00 88.75 920 LEU A C 1
ATOM 6803 O O . LEU A 1 920 ? 12.182 9.475 -22.129 1.00 88.75 920 LEU A O 1
ATOM 6807 N N . PHE A 1 921 ? 10.155 10.382 -21.724 1.00 86.25 921 PHE A N 1
ATOM 6808 C CA . PHE A 1 921 ? 9.821 10.724 -23.115 1.00 86.25 921 PHE A CA 1
ATOM 6809 C C . PHE A 1 921 ? 9.624 12.240 -23.291 1.00 86.25 921 PHE A C 1
ATOM 6811 O O . PHE A 1 921 ? 8.629 12.811 -22.852 1.00 86.25 921 PHE A O 1
ATOM 6818 N N . HIS A 1 922 ? 10.543 12.909 -23.998 1.00 77.25 922 HIS A N 1
ATOM 6819 C CA . HIS A 1 922 ? 10.507 14.369 -24.151 1.00 77.25 922 HIS A CA 1
ATOM 6820 C C . HIS A 1 922 ? 9.725 14.837 -25.379 1.00 77.25 922 HIS A C 1
ATOM 6822 O O . HIS A 1 922 ? 9.939 14.385 -26.506 1.00 77.25 922 HIS A O 1
ATOM 6828 N N . THR A 1 923 ? 8.930 15.895 -25.200 1.00 66.81 923 THR A N 1
ATOM 6829 C CA . THR A 1 923 ? 8.249 16.572 -26.314 1.00 66.81 923 THR A CA 1
ATOM 6830 C C . THR A 1 923 ? 9.268 17.196 -27.285 1.00 66.81 923 THR A C 1
ATOM 6832 O O . THR A 1 923 ? 9.964 18.150 -26.941 1.00 66.81 923 THR A O 1
ATOM 6835 N N . GLY A 1 924 ? 9.344 16.693 -28.524 1.00 63.12 924 GLY A N 1
ATOM 6836 C CA . GLY A 1 924 ? 10.317 17.147 -29.536 1.00 63.12 924 GLY A CA 1
ATOM 6837 C C . GLY A 1 924 ? 11.689 16.454 -29.472 1.00 63.12 924 GLY A C 1
ATOM 6838 O O . GLY A 1 924 ? 12.634 16.907 -30.132 1.00 63.12 924 GLY A O 1
ATOM 6839 N N . GLY A 1 925 ? 11.789 15.389 -28.671 1.00 69.31 925 GLY A N 1
ATOM 6840 C CA . GLY A 1 925 ? 12.878 14.417 -28.658 1.00 69.31 925 GLY A CA 1
ATOM 6841 C C . GLY A 1 925 ? 12.402 13.071 -29.202 1.00 69.31 925 GLY A C 1
ATOM 6842 O O . GLY A 1 925 ? 11.990 13.007 -30.358 1.00 69.31 925 GLY A O 1
ATOM 6843 N N . ASN A 1 926 ? 12.485 12.039 -28.363 1.00 80.25 926 ASN A N 1
ATOM 6844 C CA . ASN A 1 926 ? 12.083 10.674 -28.683 1.00 80.25 926 ASN A CA 1
ATOM 6845 C C . ASN A 1 926 ? 10.575 10.493 -28.468 1.00 80.25 926 ASN A C 1
ATOM 6847 O O . ASN A 1 926 ? 10.033 10.982 -27.473 1.00 80.25 926 ASN A O 1
ATOM 6851 N N . ASP A 1 927 ? 9.929 9.785 -29.388 1.00 84.81 927 ASP A N 1
ATOM 6852 C CA . ASP A 1 927 ? 8.504 9.474 -29.344 1.00 84.81 927 ASP A CA 1
ATOM 6853 C C . ASP A 1 927 ? 8.188 8.533 -28.165 1.00 84.81 927 ASP A C 1
ATOM 6855 O O . ASP A 1 927 ? 9.018 7.718 -27.748 1.00 84.81 927 ASP A O 1
ATOM 6859 N N . SER A 1 928 ? 6.976 8.653 -27.614 1.00 88.44 928 SER A N 1
ATOM 6860 C CA . SER A 1 928 ? 6.478 7.727 -26.596 1.00 88.44 928 SER A CA 1
ATOM 6861 C C . SER A 1 928 ? 6.265 6.335 -27.185 1.00 88.44 928 SER A C 1
ATOM 6863 O O . SER A 1 928 ? 6.110 6.160 -28.398 1.00 88.44 928 SER A O 1
ATOM 6865 N N . MET A 1 929 ? 6.222 5.326 -26.315 1.00 92.00 929 MET A N 1
ATOM 6866 C CA . MET A 1 929 ? 5.802 3.990 -26.729 1.00 92.00 929 MET A CA 1
ATOM 6867 C C . MET A 1 929 ? 4.402 4.059 -27.361 1.00 92.00 929 MET A C 1
ATOM 6869 O O . MET A 1 929 ? 3.562 4.806 -26.852 1.00 92.00 929 MET A O 1
ATOM 6873 N N . PRO A 1 930 ? 4.147 3.349 -28.476 1.00 90.75 930 PRO A N 1
ATOM 6874 C CA . PRO A 1 930 ? 2.842 3.393 -29.109 1.00 90.75 930 PRO A CA 1
ATOM 6875 C C . PRO A 1 930 ? 1.793 2.778 -28.193 1.00 90.75 930 PRO A C 1
ATOM 6877 O O . PRO A 1 930 ? 2.052 1.812 -27.475 1.00 90.75 930 PRO A O 1
ATOM 6880 N N . ASP A 1 931 ? 0.601 3.346 -28.275 1.00 86.88 931 ASP A N 1
ATOM 6881 C CA . ASP A 1 931 ? -0.586 2.806 -27.646 1.00 86.88 931 ASP A CA 1
ATOM 6882 C C . ASP A 1 931 ? -1.080 1.647 -28.531 1.00 86.88 931 ASP A C 1
ATOM 6884 O O . ASP A 1 931 ? -1.545 1.870 -29.651 1.00 86.88 931 ASP A O 1
ATOM 6888 N N . THR A 1 932 ? -0.963 0.410 -28.043 1.00 90.31 932 THR A N 1
ATOM 6889 C CA . THR A 1 932 ? -1.194 -0.823 -28.814 1.00 90.31 932 THR A CA 1
ATOM 6890 C C . THR A 1 932 ? -2.450 -1.593 -28.397 1.00 90.31 932 THR A C 1
ATOM 6892 O O . THR A 1 932 ? -2.834 -1.630 -27.233 1.00 90.31 932 THR A O 1
ATOM 6895 N N . ALA A 1 933 ? -3.076 -2.286 -29.348 1.00 90.56 933 ALA A N 1
ATOM 6896 C CA . ALA A 1 933 ? -4.338 -3.001 -29.180 1.00 90.56 933 ALA A CA 1
ATOM 6897 C C . ALA A 1 933 ? -4.190 -4.484 -28.773 1.00 90.56 933 ALA A C 1
ATOM 6899 O O . ALA A 1 933 ? -5.150 -5.071 -28.257 1.00 90.56 933 ALA A O 1
ATOM 6900 N N . TYR A 1 934 ? -3.036 -5.110 -29.035 1.00 93.44 934 TYR A N 1
ATOM 6901 C CA . TYR A 1 934 ? -2.784 -6.540 -28.788 1.00 93.44 934 TYR A CA 1
ATOM 6902 C C . TYR A 1 934 ? -1.545 -6.820 -27.942 1.00 93.44 934 TYR A C 1
ATOM 6904 O O . TYR A 1 934 ? -1.282 -7.975 -27.601 1.00 93.44 934 TYR A O 1
ATOM 6912 N N . SER A 1 935 ? -0.783 -5.796 -27.583 1.00 94.75 935 SER A N 1
ATOM 6913 C CA . SER A 1 935 ? 0.414 -5.907 -26.760 1.00 94.75 935 SER A CA 1
ATOM 6914 C C . SER A 1 935 ? 0.525 -4.735 -25.799 1.00 94.75 935 SER A C 1
ATOM 6916 O O . SER A 1 935 ? -0.233 -3.779 -25.871 1.00 94.75 935 SER A O 1
ATOM 6918 N N . THR A 1 936 ? 1.395 -4.865 -24.813 1.00 95.25 936 THR A N 1
ATOM 6919 C CA . THR A 1 936 ? 1.655 -3.841 -23.808 1.00 95.25 936 THR A CA 1
ATOM 6920 C C . THR A 1 936 ? 3.070 -4.033 -23.269 1.00 95.25 936 THR A C 1
ATOM 6922 O O . THR A 1 936 ? 3.768 -5.000 -23.610 1.00 95.25 936 THR A O 1
ATOM 6925 N N . TRP A 1 937 ? 3.521 -3.104 -22.440 1.00 97.06 937 TRP A N 1
ATOM 6926 C CA . TRP A 1 937 ? 4.875 -3.083 -21.914 1.00 97.06 937 TRP A CA 1
ATOM 6927 C C . TRP A 1 937 ? 4.903 -2.505 -20.500 1.00 97.06 937 TRP A C 1
ATOM 6929 O O . TRP A 1 937 ? 3.919 -1.957 -19.993 1.00 97.06 937 TRP A O 1
ATOM 6939 N N . GLY A 1 938 ? 6.050 -2.625 -19.847 1.00 97.88 938 GLY A N 1
ATOM 6940 C CA . GLY A 1 938 ? 6.247 -2.004 -18.553 1.00 97.88 938 GLY A CA 1
ATOM 6941 C C . GLY A 1 938 ? 7.620 -2.253 -17.967 1.00 97.88 938 GLY A C 1
ATOM 6942 O O . GLY A 1 938 ? 8.567 -2.630 -18.665 1.00 97.88 938 GLY A O 1
ATOM 6943 N N . PHE A 1 939 ? 7.699 -2.045 -16.658 1.00 98.62 939 PHE A N 1
ATOM 6944 C CA . PHE A 1 939 ? 8.922 -2.184 -15.889 1.00 98.62 939 PHE A CA 1
ATOM 6945 C C . PHE A 1 939 ? 8.850 -3.373 -14.935 1.00 98.62 939 PHE A C 1
ATOM 6947 O O . PHE A 1 939 ? 7.779 -3.805 -14.506 1.00 98.62 939 PHE A O 1
ATOM 6954 N N . TRP A 1 940 ? 10.012 -3.913 -14.600 1.00 98.75 940 TRP A N 1
ATOM 6955 C CA . TRP A 1 940 ? 10.197 -4.922 -13.577 1.00 98.75 940 TRP A CA 1
ATOM 6956 C C . TRP A 1 940 ? 11.493 -4.668 -12.813 1.00 98.75 940 TRP A C 1
ATOM 6958 O O . TRP A 1 940 ? 12.419 -4.012 -13.291 1.00 98.75 940 TRP A O 1
ATOM 6968 N N . ALA A 1 941 ? 11.558 -5.198 -11.605 1.00 98.62 941 ALA A N 1
ATOM 6969 C CA . ALA A 1 941 ? 12.743 -5.158 -10.774 1.00 98.62 941 ALA A CA 1
ATOM 6970 C C . ALA A 1 941 ? 12.853 -6.441 -9.964 1.00 98.62 941 ALA A C 1
ATOM 6972 O O . ALA A 1 941 ? 11.859 -7.118 -9.685 1.00 98.62 941 ALA A O 1
ATOM 6973 N N . MET A 1 942 ? 14.081 -6.761 -9.582 1.00 96.62 942 MET A N 1
ATOM 6974 C CA . MET A 1 942 ? 14.368 -7.850 -8.663 1.00 96.62 942 MET A CA 1
ATOM 6975 C C . MET A 1 942 ? 15.531 -7.478 -7.764 1.00 96.62 942 MET A C 1
ATOM 6977 O O . MET A 1 942 ? 16.433 -6.747 -8.166 1.00 96.62 942 MET A O 1
ATOM 6981 N N . SER A 1 943 ? 15.551 -8.071 -6.586 1.00 96.00 943 SER A N 1
ATOM 6982 C CA . SER A 1 943 ? 16.642 -8.009 -5.637 1.00 96.00 943 SER A CA 1
ATOM 6983 C C . SER A 1 943 ? 16.768 -9.351 -4.942 1.00 96.00 943 SER A C 1
ATOM 6985 O O . SER A 1 943 ? 15.774 -9.937 -4.519 1.00 96.00 943 SER A O 1
ATOM 6987 N N . ALA A 1 944 ? 17.994 -9.837 -4.811 1.00 94.19 944 ALA A N 1
ATOM 6988 C CA . ALA A 1 944 ? 18.300 -11.081 -4.127 1.00 94.19 944 ALA A CA 1
ATOM 6989 C C . ALA A 1 944 ? 19.345 -10.834 -3.039 1.00 94.19 944 ALA A C 1
ATOM 6991 O O . ALA A 1 944 ? 20.272 -10.050 -3.246 1.00 94.19 944 ALA A O 1
ATOM 6992 N N . VAL A 1 945 ? 19.211 -11.506 -1.893 1.00 91.44 945 VAL A N 1
ATOM 6993 C CA . VAL A 1 945 ? 20.290 -11.558 -0.883 1.00 91.44 945 VAL A CA 1
ATOM 6994 C C . VAL A 1 945 ? 21.364 -12.580 -1.260 1.00 91.44 945 VAL A C 1
ATOM 6996 O O . VAL A 1 945 ? 22.509 -12.464 -0.829 1.00 91.44 945 VAL A O 1
ATOM 6999 N N . ASP A 1 946 ? 20.998 -13.578 -2.064 1.00 90.62 946 ASP A N 1
ATOM 7000 C CA . ASP A 1 946 ? 21.926 -14.522 -2.665 1.00 90.62 946 ASP A CA 1
ATOM 7001 C C . ASP A 1 946 ? 21.396 -15.074 -3.998 1.00 90.62 946 ASP A C 1
ATOM 7003 O O . ASP A 1 946 ? 20.376 -15.768 -4.058 1.00 90.62 946 ASP A O 1
ATOM 7007 N N . VAL A 1 947 ? 22.099 -14.782 -5.093 1.00 89.06 947 VAL A N 1
ATOM 7008 C CA . VAL A 1 947 ? 21.677 -15.169 -6.452 1.00 89.06 947 VAL A CA 1
ATOM 7009 C C . VAL A 1 947 ? 22.579 -16.230 -7.099 1.00 89.06 947 VAL A C 1
ATOM 7011 O O . VAL A 1 947 ? 22.318 -16.655 -8.231 1.00 89.06 947 VAL A O 1
ATOM 7014 N N . SER A 1 948 ? 23.625 -16.695 -6.405 1.00 83.00 948 SER A N 1
ATOM 7015 C CA . SER A 1 948 ? 24.567 -17.685 -6.936 1.00 83.00 948 SER A CA 1
ATOM 7016 C C . SER A 1 948 ? 24.999 -18.734 -5.913 1.00 83.00 948 SER A C 1
ATOM 7018 O O . SER A 1 948 ? 24.862 -18.553 -4.714 1.00 83.00 948 SER A O 1
ATOM 7020 N N . SER A 1 949 ? 25.544 -19.864 -6.377 1.00 71.38 949 SER A N 1
ATOM 7021 C CA . SER A 1 949 ? 26.035 -20.936 -5.492 1.00 71.38 949 SER A CA 1
ATOM 7022 C C . SER A 1 949 ? 27.425 -20.684 -4.906 1.00 71.38 949 SER A C 1
ATOM 7024 O O . SER A 1 949 ? 28.015 -21.572 -4.272 1.00 71.38 949 SER A O 1
ATOM 7026 N N . ASN A 1 950 ? 27.982 -19.491 -5.127 1.00 70.69 950 ASN A N 1
ATOM 7027 C CA . ASN A 1 950 ? 29.264 -19.111 -4.558 1.00 70.69 950 ASN A CA 1
ATOM 7028 C C . ASN A 1 950 ? 29.172 -19.087 -3.023 1.00 70.69 950 ASN A C 1
ATOM 7030 O O . ASN A 1 950 ? 28.146 -18.777 -2.431 1.00 70.69 950 ASN A O 1
ATOM 7034 N N . SER A 1 951 ? 30.258 -19.453 -2.334 1.00 60.59 951 SER A N 1
ATOM 7035 C CA . SER A 1 951 ? 30.249 -19.476 -0.868 1.00 60.59 951 SER A CA 1
ATOM 7036 C C . SER A 1 951 ? 30.177 -18.049 -0.306 1.00 60.59 951 SER A C 1
ATOM 7038 O O . SER A 1 951 ? 31.197 -17.358 -0.287 1.00 60.59 951 SER A O 1
ATOM 7040 N N . GLY A 1 952 ? 29.011 -17.631 0.180 1.00 68.00 952 GLY A N 1
ATOM 7041 C CA . GLY A 1 952 ? 28.755 -16.286 0.705 1.00 68.00 952 GLY A CA 1
ATOM 7042 C C . GLY A 1 952 ? 27.311 -15.868 0.431 1.00 68.00 952 GLY A C 1
ATOM 7043 O O . GLY A 1 952 ? 26.539 -16.670 -0.070 1.00 68.00 952 GLY A O 1
ATOM 7044 N N . THR A 1 953 ? 26.951 -14.639 0.789 1.00 77.94 953 THR A N 1
ATOM 7045 C CA . THR A 1 953 ? 25.733 -13.973 0.303 1.00 77.94 953 THR A CA 1
ATOM 7046 C C . THR A 1 953 ? 26.144 -13.072 -0.854 1.00 77.94 953 THR A C 1
ATOM 7048 O O . THR A 1 953 ? 26.891 -12.118 -0.617 1.00 77.94 953 THR A O 1
ATOM 7051 N N . GLN A 1 954 ? 25.742 -13.388 -2.087 1.00 86.94 954 GLN A N 1
ATOM 7052 C CA . GLN A 1 954 ? 25.976 -12.507 -3.231 1.00 86.94 954 GLN A CA 1
ATOM 7053 C C . GLN A 1 954 ? 24.696 -11.733 -3.542 1.00 86.94 954 GLN A C 1
ATOM 7055 O O . GLN A 1 954 ? 23.832 -12.209 -4.285 1.00 86.94 954 GLN A O 1
ATOM 7060 N N . ASN A 1 955 ? 24.594 -10.524 -2.987 1.00 90.25 955 ASN A N 1
ATOM 7061 C CA . ASN A 1 955 ? 23.494 -9.627 -3.303 1.00 90.25 955 ASN A CA 1
ATOM 7062 C C . ASN A 1 955 ? 23.558 -9.226 -4.783 1.00 90.25 955 ASN A C 1
ATOM 7064 O O . ASN A 1 955 ? 24.640 -8.986 -5.333 1.00 90.25 955 ASN A O 1
ATOM 7068 N N . ALA A 1 956 ? 22.395 -9.152 -5.423 1.00 92.81 956 ALA A N 1
ATOM 7069 C CA . ALA A 1 956 ? 22.276 -8.645 -6.782 1.00 92.81 956 ALA A CA 1
ATOM 7070 C C . ALA A 1 956 ? 20.904 -8.013 -7.010 1.00 92.81 956 ALA A C 1
ATOM 7072 O O . ALA A 1 956 ? 19.936 -8.381 -6.340 1.00 92.81 956 ALA A O 1
ATOM 7073 N N . SER A 1 957 ? 20.806 -7.052 -7.927 1.00 95.31 957 SER A N 1
ATOM 7074 C CA . SER A 1 957 ? 19.546 -6.365 -8.226 1.00 95.31 957 SER A CA 1
ATOM 7075 C C . SER A 1 957 ? 19.418 -5.921 -9.679 1.00 95.31 957 SER A C 1
ATOM 7077 O O . SER A 1 957 ? 20.407 -5.689 -10.367 1.00 95.31 957 SER A O 1
ATOM 7079 N N . VAL A 1 958 ? 18.173 -5.795 -10.129 1.00 97.38 958 VAL A N 1
ATOM 7080 C CA . VAL A 1 958 ? 17.762 -5.164 -11.385 1.00 97.38 958 VAL A CA 1
ATOM 7081 C C . VAL A 1 958 ? 16.821 -4.029 -11.012 1.00 97.38 958 VAL A C 1
ATOM 7083 O O . VAL A 1 958 ? 15.831 -4.263 -10.322 1.00 97.38 958 VAL A O 1
ATOM 7086 N N . HIS A 1 959 ? 17.112 -2.822 -11.485 1.00 97.81 959 HIS A N 1
ATOM 7087 C CA . HIS A 1 959 ? 16.258 -1.650 -11.326 1.00 97.81 959 HIS A CA 1
ATOM 7088 C C . HIS A 1 959 ? 15.728 -1.220 -12.692 1.00 97.81 959 HIS A C 1
ATOM 7090 O O . HIS A 1 959 ? 16.506 -1.126 -13.641 1.00 97.81 959 HIS A O 1
ATOM 7096 N N . LEU A 1 960 ? 14.415 -0.976 -12.782 1.00 97.75 960 LEU A N 1
ATOM 7097 C CA . LEU A 1 960 ? 13.724 -0.582 -14.016 1.00 97.75 960 LEU A CA 1
ATOM 7098 C C . LEU A 1 960 ? 14.078 -1.454 -15.232 1.00 97.75 960 LEU A C 1
ATOM 7100 O O . LEU A 1 960 ? 14.169 -0.953 -16.351 1.00 97.75 960 LEU A O 1
ATOM 7104 N N . GLY A 1 961 ? 14.233 -2.766 -15.031 1.00 98.38 961 GLY A N 1
ATOM 7105 C CA . GLY A 1 961 ? 14.225 -3.708 -16.143 1.00 98.38 961 GLY A CA 1
ATOM 7106 C C . GLY A 1 961 ? 12.944 -3.524 -16.953 1.00 98.38 961 GLY A C 1
ATOM 7107 O O . GLY A 1 961 ? 11.912 -3.142 -16.411 1.00 98.38 961 GLY A O 1
ATOM 7108 N N . THR A 1 962 ? 12.978 -3.783 -18.251 1.00 98.44 962 THR A N 1
ATOM 7109 C CA . THR A 1 962 ? 11.827 -3.567 -19.137 1.00 98.44 962 THR A CA 1
ATOM 7110 C C . THR A 1 962 ? 11.261 -4.885 -19.641 1.00 98.44 962 THR A C 1
ATOM 7112 O O . THR A 1 962 ? 11.972 -5.889 -19.756 1.00 98.44 962 THR A O 1
ATOM 7115 N N . TRP A 1 963 ? 9.964 -4.908 -19.929 1.00 98.38 963 TRP A N 1
ATOM 7116 C CA . TRP A 1 963 ? 9.305 -6.052 -20.546 1.00 98.38 963 TRP A CA 1
ATOM 7117 C C . TRP A 1 963 ? 8.285 -5.603 -21.590 1.00 98.38 963 TRP A C 1
ATOM 7119 O O . TRP A 1 963 ? 7.752 -4.500 -21.522 1.00 98.38 963 TRP A O 1
ATOM 7129 N N . VAL A 1 964 ? 8.013 -6.479 -22.555 1.00 97.94 964 VAL A N 1
ATOM 7130 C CA . VAL A 1 964 ? 6.967 -6.323 -23.576 1.00 97.94 964 VAL A CA 1
ATOM 7131 C C . VAL A 1 964 ? 6.259 -7.655 -23.765 1.00 97.94 964 VAL A C 1
ATOM 7133 O O . VAL A 1 964 ? 6.920 -8.695 -23.780 1.00 97.94 964 VAL A O 1
ATOM 7136 N N . GLY A 1 965 ? 4.937 -7.657 -23.920 1.00 96.25 965 GLY A N 1
ATOM 7137 C CA . GLY A 1 965 ? 4.172 -8.880 -24.161 1.00 96.25 965 GLY A CA 1
ATOM 7138 C C . GLY A 1 965 ? 2.791 -8.616 -24.743 1.00 96.25 965 GLY A C 1
ATOM 7139 O O . GLY A 1 965 ? 2.207 -7.562 -24.519 1.00 96.25 965 GLY A O 1
ATOM 7140 N N . GLY A 1 966 ? 2.269 -9.584 -25.492 1.00 95.69 966 GLY A N 1
ATOM 7141 C CA . GLY A 1 966 ? 0.954 -9.476 -26.118 1.00 95.69 966 GLY A CA 1
ATOM 7142 C C . GLY A 1 966 ? 0.395 -10.799 -26.630 1.00 95.69 966 GLY A C 1
ATOM 7143 O O . GLY A 1 966 ? 0.989 -11.870 -26.443 1.00 95.69 966 GLY A O 1
ATOM 7144 N N . GLU A 1 967 ? -0.754 -10.718 -27.297 1.00 95.44 967 GLU A N 1
ATOM 7145 C CA . GLU A 1 967 ? -1.350 -11.808 -28.066 1.00 95.44 967 GLU A CA 1
ATOM 7146 C C . GLU A 1 967 ? -0.486 -12.085 -29.300 1.00 95.44 967 GLU A C 1
ATOM 7148 O O . GLU A 1 967 ? -0.500 -11.347 -30.284 1.00 95.44 967 GLU A O 1
ATOM 7153 N N . VAL A 1 968 ? 0.315 -13.148 -29.236 1.00 95.56 968 VAL A N 1
ATOM 7154 C CA . VAL A 1 968 ? 1.188 -13.537 -30.345 1.00 95.56 968 VAL A CA 1
ATOM 7155 C C . VAL A 1 968 ? 0.359 -14.108 -31.492 1.00 95.56 968 VAL A C 1
ATOM 7157 O O . VAL A 1 968 ? -0.427 -15.036 -31.297 1.00 95.56 968 VAL A O 1
ATOM 7160 N N . VAL A 1 969 ? 0.625 -13.623 -32.705 1.00 94.94 969 VAL A N 1
ATOM 7161 C CA . VAL A 1 969 ? -0.073 -14.052 -33.924 1.00 94.94 969 VAL A CA 1
ATOM 7162 C C . VAL A 1 969 ? 0.085 -15.561 -34.144 1.00 94.94 969 VAL A C 1
ATOM 7164 O O . VAL A 1 969 ? 1.188 -16.121 -34.038 1.00 94.94 969 VAL A O 1
ATOM 7167 N N . ASP A 1 970 ? -1.012 -16.228 -34.509 1.00 92.81 970 ASP A N 1
ATOM 7168 C CA . ASP A 1 970 ? -0.970 -17.629 -34.923 1.00 92.81 970 ASP A CA 1
ATOM 7169 C C . ASP A 1 970 ? -0.146 -17.791 -36.210 1.00 92.81 970 ASP A C 1
ATOM 7171 O O . ASP A 1 970 ? -0.225 -17.000 -37.150 1.00 92.81 970 ASP A O 1
ATOM 7175 N N . GLN A 1 971 ? 0.628 -18.871 -36.298 1.00 91.44 971 GLN A N 1
ATOM 7176 C CA . GLN A 1 971 ? 1.475 -19.160 -37.456 1.00 91.44 971 GLN A CA 1
ATOM 7177 C C . GLN A 1 971 ? 0.726 -19.110 -38.801 1.00 91.44 971 GLN A C 1
ATOM 7179 O O . GLN A 1 971 ? 1.331 -18.791 -39.829 1.00 91.44 971 GLN A O 1
ATOM 7184 N N . SER A 1 972 ? -0.554 -19.485 -38.814 1.00 92.44 972 SER A N 1
ATOM 7185 C CA . SER A 1 972 ? -1.396 -19.512 -40.012 1.00 92.44 972 SER A CA 1
ATOM 7186 C C . SER A 1 972 ? -1.863 -18.131 -40.481 1.00 92.44 972 SER A C 1
ATOM 7188 O O . SER A 1 972 ? -2.182 -17.993 -41.662 1.00 92.44 972 SER A O 1
ATOM 7190 N N . GLU A 1 973 ? -1.817 -17.126 -39.606 1.00 93.94 973 GLU A N 1
ATOM 7191 C CA . GLU A 1 973 ? -2.207 -15.738 -39.886 1.00 93.94 973 GLU A CA 1
ATOM 7192 C C . GLU A 1 973 ? -1.014 -14.871 -40.343 1.00 93.94 973 GLU A C 1
ATOM 7194 O O . GLU A 1 973 ? -1.179 -13.728 -40.770 1.00 93.94 973 GLU A O 1
ATOM 7199 N N . ILE A 1 974 ? 0.212 -15.416 -40.332 1.00 93.56 974 ILE A N 1
ATOM 7200 C CA . ILE A 1 974 ? 1.391 -14.718 -40.862 1.00 93.56 974 ILE A CA 1
ATOM 7201 C C . ILE A 1 974 ? 1.266 -14.566 -42.391 1.00 93.56 974 ILE A C 1
ATOM 7203 O O . ILE A 1 974 ? 1.141 -15.571 -43.106 1.00 93.56 974 ILE A O 1
ATOM 7207 N N . PRO A 1 975 ? 1.364 -13.339 -42.943 1.00 95.00 975 PRO A N 1
ATOM 7208 C CA . PRO A 1 975 ? 1.212 -13.123 -44.372 1.00 95.00 975 PRO A CA 1
ATOM 7209 C C . PRO A 1 975 ? 2.270 -13.867 -45.195 1.00 95.00 975 PRO A C 1
ATOM 7211 O O . PRO A 1 975 ? 3.440 -13.971 -44.830 1.00 95.00 975 PRO A O 1
ATOM 7214 N N . THR A 1 976 ? 1.872 -14.343 -46.376 1.00 94.44 976 THR A N 1
ATOM 7215 C CA . THR A 1 976 ? 2.762 -15.079 -47.300 1.00 94.44 976 THR A CA 1
ATOM 7216 C C . THR A 1 976 ? 3.306 -14.216 -48.445 1.00 94.44 976 THR A C 1
ATOM 7218 O O . THR A 1 976 ? 4.087 -14.695 -49.272 1.00 94.44 976 THR A O 1
ATOM 7221 N N . SER A 1 977 ? 2.894 -12.946 -48.520 1.00 95.19 977 SER A N 1
ATOM 7222 C CA . SER A 1 977 ? 3.364 -11.954 -49.494 1.00 95.19 977 SER A CA 1
ATOM 7223 C C . SER A 1 977 ? 3.010 -10.534 -49.048 1.00 95.19 977 SER A C 1
ATOM 7225 O O . SER A 1 977 ? 2.027 -10.357 -48.335 1.00 95.19 977 SER A O 1
ATOM 7227 N N . GLY A 1 978 ? 3.745 -9.532 -49.531 1.00 95.56 978 GLY A N 1
ATOM 7228 C CA . GLY A 1 978 ? 3.470 -8.115 -49.272 1.00 95.56 978 GLY A CA 1
ATOM 7229 C C . GLY A 1 978 ? 4.510 -7.477 -48.357 1.00 95.56 978 GLY A C 1
ATOM 7230 O O . GLY A 1 978 ? 5.551 -8.072 -48.086 1.00 95.56 978 GLY A O 1
ATOM 7231 N N . SER A 1 979 ? 4.230 -6.262 -47.896 1.00 95.25 979 SER A N 1
ATOM 7232 C CA . SER A 1 979 ? 5.090 -5.533 -46.965 1.00 95.25 979 SER A CA 1
ATOM 7233 C C . SER A 1 979 ? 4.265 -4.692 -45.998 1.00 95.25 979 SER A C 1
ATOM 7235 O O . SER A 1 979 ? 3.194 -4.221 -46.380 1.00 95.25 979 SER A O 1
ATOM 7237 N N . ALA A 1 980 ? 4.790 -4.470 -44.798 1.00 95.81 980 ALA A N 1
ATOM 7238 C CA . ALA A 1 980 ? 4.233 -3.583 -43.782 1.00 95.81 980 ALA A CA 1
ATOM 7239 C C . ALA A 1 980 ? 5.317 -2.631 -43.257 1.00 95.81 980 ALA A C 1
ATOM 7241 O O . ALA A 1 980 ? 6.515 -2.930 -43.346 1.00 95.81 980 ALA A O 1
ATOM 7242 N N . SER A 1 981 ? 4.890 -1.490 -42.728 1.00 96.75 981 SER A N 1
ATOM 7243 C CA . SER A 1 981 ? 5.744 -0.532 -42.032 1.00 96.75 981 SER A CA 1
ATOM 7244 C C . SER A 1 981 ? 5.060 -0.143 -40.736 1.00 96.75 981 SER A C 1
ATOM 7246 O O . SER A 1 981 ? 3.863 0.115 -40.777 1.00 96.75 981 SER A O 1
ATOM 7248 N N . MET A 1 982 ? 5.829 -0.115 -39.654 1.00 96.75 982 MET A N 1
ATOM 7249 C CA . MET A 1 982 ? 5.365 0.176 -38.296 1.00 96.75 982 MET A CA 1
ATOM 7250 C C . MET A 1 982 ? 6.306 1.211 -37.675 1.00 96.75 982 MET A C 1
ATOM 7252 O O . MET A 1 982 ? 7.457 1.351 -38.121 1.00 96.75 982 MET A O 1
ATOM 7256 N N . SER A 1 983 ? 5.845 1.920 -36.657 1.00 96.62 983 SER A N 1
ATOM 7257 C CA . SER A 1 983 ? 6.652 2.875 -35.894 1.00 96.62 983 SER A CA 1
ATOM 7258 C C . SER A 1 983 ? 6.371 2.765 -34.405 1.00 96.62 983 SER A C 1
ATOM 7260 O O . SER A 1 983 ? 5.317 2.297 -33.996 1.00 96.62 983 SER A O 1
ATOM 7262 N N . GLY A 1 984 ? 7.322 3.198 -33.595 1.00 95.94 984 GLY A N 1
ATOM 7263 C CA . GLY A 1 984 ? 7.172 3.233 -32.152 1.00 95.94 984 GLY A CA 1
ATOM 7264 C C . GLY A 1 984 ? 8.482 3.619 -31.495 1.00 95.94 984 GLY A C 1
ATOM 7265 O O . GLY A 1 984 ? 9.272 4.363 -32.080 1.00 95.94 984 GLY A O 1
ATOM 7266 N N . ALA A 1 985 ? 8.734 3.076 -30.312 1.00 96.25 985 ALA A N 1
ATOM 7267 C CA . ALA A 1 985 ? 9.881 3.454 -29.505 1.00 96.25 985 ALA A CA 1
ATOM 7268 C C . ALA A 1 985 ? 10.565 2.240 -28.862 1.00 96.25 985 ALA A C 1
ATOM 7270 O O . ALA A 1 985 ? 10.134 1.086 -28.970 1.00 96.25 985 ALA A O 1
ATOM 7271 N N . ALA A 1 986 ? 11.693 2.515 -28.222 1.00 97.31 986 ALA A N 1
ATOM 7272 C CA . ALA A 1 986 ? 12.433 1.585 -27.396 1.00 97.31 986 ALA A CA 1
ATOM 7273 C C . ALA A 1 986 ? 12.805 2.246 -26.074 1.00 97.31 986 ALA A C 1
ATOM 7275 O O . ALA A 1 986 ? 13.045 3.452 -26.028 1.00 97.31 986 ALA A O 1
ATOM 7276 N N . VAL A 1 987 ? 12.895 1.431 -25.027 1.00 97.31 987 VAL A N 1
ATOM 7277 C CA . VAL A 1 987 ? 13.331 1.832 -23.686 1.00 97.31 987 VAL A CA 1
ATOM 7278 C C . VAL A 1 987 ? 14.422 0.868 -23.246 1.00 97.31 987 VAL A C 1
ATOM 7280 O O . VAL A 1 987 ? 14.248 -0.351 -23.347 1.00 97.31 987 VAL A O 1
ATOM 7283 N N . MET A 1 988 ? 15.557 1.394 -22.783 1.00 96.69 988 MET A N 1
ATOM 7284 C CA . MET A 1 988 ? 16.724 0.590 -22.422 1.00 96.69 988 MET A CA 1
ATOM 7285 C C . MET A 1 988 ? 17.376 1.079 -21.134 1.00 96.69 988 MET A C 1
ATOM 7287 O O . MET A 1 988 ? 17.580 2.278 -20.948 1.00 96.69 988 MET A O 1
ATOM 7291 N N . ASN A 1 989 ? 17.796 0.138 -20.290 1.00 97.44 989 ASN A N 1
ATOM 7292 C CA . ASN A 1 989 ? 18.743 0.420 -19.219 1.00 97.44 989 ASN A CA 1
ATOM 7293 C C . ASN A 1 989 ? 20.147 0.483 -19.809 1.00 97.44 989 ASN A C 1
ATOM 7295 O O . ASN A 1 989 ? 20.529 -0.385 -20.598 1.00 97.44 989 ASN A O 1
ATOM 7299 N N . VAL A 1 990 ? 20.914 1.488 -19.406 1.00 96.69 990 VAL A N 1
ATOM 7300 C CA . VAL A 1 990 ? 22.271 1.755 -19.876 1.00 96.69 990 VAL A CA 1
ATOM 7301 C C . VAL A 1 990 ? 23.252 1.589 -18.728 1.00 96.69 990 VAL A C 1
ATOM 7303 O O . VAL A 1 990 ? 22.984 2.010 -17.607 1.00 96.69 990 VAL A O 1
ATOM 7306 N N . ALA A 1 991 ? 24.414 1.022 -19.035 1.00 95.06 991 ALA A N 1
ATOM 7307 C CA . ALA A 1 991 ? 25.609 1.101 -18.216 1.00 95.06 991 ALA A CA 1
ATOM 7308 C C . ALA A 1 991 ? 26.820 1.420 -19.097 1.00 95.06 991 ALA A C 1
ATOM 7310 O O . ALA A 1 991 ? 27.066 0.736 -20.099 1.00 95.06 991 ALA A O 1
ATOM 7311 N N . TYR A 1 992 ? 27.605 2.435 -18.737 1.00 94.25 992 TYR A N 1
ATOM 7312 C CA . TYR A 1 992 ? 28.809 2.775 -19.494 1.00 94.25 992 TYR A CA 1
ATOM 7313 C C . TYR A 1 992 ? 29.935 3.326 -18.622 1.00 94.25 992 TYR A C 1
ATOM 7315 O O . TYR A 1 992 ? 29.709 3.881 -17.551 1.00 94.25 992 TYR A O 1
ATOM 7323 N N . ARG A 1 993 ? 31.163 3.188 -19.126 1.00 92.62 993 ARG A N 1
ATOM 7324 C CA . ARG A 1 993 ? 32.393 3.715 -18.522 1.00 92.62 993 ARG A CA 1
ATOM 7325 C C . ARG A 1 993 ? 33.197 4.441 -19.589 1.00 92.62 993 ARG A C 1
ATOM 7327 O O . ARG A 1 993 ? 33.536 3.824 -20.603 1.00 92.62 993 ARG A O 1
ATOM 7334 N N . TYR A 1 994 ? 33.518 5.714 -19.361 1.00 92.50 994 TYR A N 1
ATOM 7335 C CA . TYR A 1 994 ? 34.077 6.602 -20.386 1.00 92.50 994 TYR A CA 1
ATOM 7336 C C . TYR A 1 994 ? 35.355 7.328 -19.945 1.00 92.50 994 TYR A C 1
ATOM 7338 O O . TYR A 1 994 ? 35.383 7.975 -18.909 1.00 92.50 994 TYR A O 1
ATOM 7346 N N . ASP A 1 995 ? 36.401 7.265 -20.770 1.00 92.62 995 ASP A N 1
ATOM 7347 C CA . ASP A 1 995 ? 37.694 7.946 -20.597 1.00 92.62 995 ASP A CA 1
ATOM 7348 C C . ASP A 1 995 ? 38.421 7.652 -19.266 1.00 92.62 995 ASP A C 1
ATOM 7350 O O . ASP A 1 995 ? 39.228 8.440 -18.773 1.00 92.62 995 ASP A O 1
ATOM 7354 N N . GLN A 1 996 ? 38.194 6.465 -18.698 1.00 91.06 996 GLN A N 1
ATOM 7355 C CA . GLN A 1 996 ? 38.728 6.087 -17.386 1.00 91.06 996 GLN A CA 1
ATOM 7356 C C . GLN A 1 996 ? 39.974 5.189 -17.462 1.00 91.06 996 GLN A C 1
ATOM 7358 O O . GLN A 1 996 ? 40.139 4.378 -18.380 1.00 91.06 996 GLN A O 1
ATOM 7363 N N . THR A 1 997 ? 40.844 5.266 -16.444 1.00 89.19 997 THR A N 1
ATOM 7364 C CA . THR A 1 997 ? 42.094 4.477 -16.338 1.00 89.19 997 THR A CA 1
ATOM 7365 C C . THR A 1 997 ? 42.080 3.468 -15.191 1.00 89.19 997 THR A C 1
ATOM 7367 O O . THR A 1 997 ? 41.332 3.590 -14.225 1.00 89.19 997 THR A O 1
ATOM 7370 N N . GLY A 1 998 ? 42.947 2.463 -15.287 1.00 85.56 998 GLY A N 1
ATOM 7371 C CA . GLY A 1 998 ? 43.220 1.487 -14.242 1.00 85.56 998 GLY A CA 1
ATOM 7372 C C . GLY A 1 998 ? 41.978 0.709 -13.822 1.00 85.56 998 GLY A C 1
ATOM 7373 O O . GLY A 1 998 ? 41.270 0.150 -14.657 1.00 85.56 998 GLY A O 1
ATOM 7374 N N . THR A 1 999 ? 41.756 0.666 -12.510 1.00 76.94 999 THR A N 1
ATOM 7375 C CA . THR A 1 999 ? 40.617 0.006 -11.865 1.00 76.94 999 THR A CA 1
ATOM 7376 C C . THR A 1 999 ? 39.542 0.995 -11.416 1.00 76.94 999 THR A C 1
ATOM 7378 O O . THR A 1 999 ? 38.716 0.596 -10.609 1.00 76.94 999 THR A O 1
ATOM 7381 N N . ASN A 1 1000 ? 39.564 2.262 -11.869 1.00 81.62 1000 ASN A N 1
ATOM 7382 C CA . ASN A 1 1000 ? 38.471 3.190 -11.557 1.00 81.62 1000 ASN A CA 1
ATOM 7383 C C . ASN A 1 1000 ? 37.171 2.602 -12.110 1.00 81.62 1000 ASN A C 1
ATOM 7385 O O . ASN A 1 1000 ? 37.139 2.282 -13.311 1.00 81.62 1000 ASN A O 1
ATOM 7389 N N . TYR A 1 1001 ? 36.183 2.387 -11.241 1.00 79.44 1001 TYR A N 1
ATOM 7390 C CA . TYR A 1 1001 ? 34.952 1.726 -11.631 1.00 79.44 1001 TYR A CA 1
ATOM 7391 C C . TYR A 1 1001 ? 34.029 2.674 -12.384 1.00 79.44 1001 TYR A C 1
ATOM 7393 O O . TYR A 1 1001 ? 33.628 2.276 -13.468 1.00 79.44 1001 TYR A O 1
ATOM 7401 N N . ASP A 1 1002 ? 33.822 3.903 -11.897 1.00 85.88 1002 ASP A N 1
ATOM 7402 C CA . ASP A 1 1002 ? 33.065 5.010 -12.525 1.00 85.88 1002 ASP A CA 1
ATOM 7403 C C . ASP A 1 1002 ? 32.120 4.573 -13.666 1.00 85.88 1002 ASP A C 1
ATOM 7405 O O . ASP A 1 1002 ? 32.314 4.898 -14.844 1.00 85.88 1002 ASP A O 1
ATOM 7409 N N . VAL A 1 1003 ? 31.162 3.705 -13.311 1.00 90.25 1003 VAL A N 1
ATOM 7410 C CA . VAL A 1 1003 ? 30.134 3.207 -14.224 1.00 90.25 1003 VAL A CA 1
ATOM 7411 C C . VAL A 1 1003 ? 28.891 4.054 -14.021 1.00 90.25 1003 VAL A C 1
ATOM 7413 O O . VAL A 1 1003 ? 28.278 4.039 -12.952 1.00 90.25 1003 VAL A O 1
ATOM 7416 N N . HIS A 1 1004 ? 28.495 4.749 -15.077 1.00 92.81 1004 HIS A N 1
ATOM 7417 C CA . HIS A 1 1004 ? 27.263 5.518 -15.116 1.00 92.81 1004 HIS A CA 1
ATOM 7418 C C . HIS A 1 1004 ? 26.104 4.630 -15.567 1.00 92.81 1004 HIS A C 1
ATOM 7420 O O . HIS A 1 1004 ? 26.269 3.802 -16.469 1.00 92.81 1004 HIS A O 1
ATOM 7426 N N . LYS A 1 1005 ? 24.938 4.812 -14.947 1.00 93.94 1005 LYS A N 1
ATOM 7427 C CA . LYS A 1 1005 ? 23.724 4.012 -15.131 1.00 93.94 1005 LYS A CA 1
ATOM 7428 C C . LYS A 1 1005 ? 22.497 4.915 -15.195 1.00 93.94 1005 LYS A C 1
ATOM 7430 O O . LYS A 1 1005 ? 22.364 5.809 -14.363 1.00 93.94 1005 LYS A O 1
ATOM 7435 N N . TYR A 1 1006 ? 21.616 4.658 -16.157 1.00 95.69 1006 TYR A N 1
ATOM 7436 C CA . TYR A 1 1006 ? 20.338 5.358 -16.334 1.00 95.69 1006 TYR A CA 1
ATOM 7437 C C . TYR A 1 1006 ? 19.424 4.595 -17.299 1.00 95.69 1006 TYR A C 1
ATOM 7439 O O . TYR A 1 1006 ? 19.846 3.632 -17.944 1.00 95.69 1006 TYR A O 1
ATOM 7447 N N . THR A 1 1007 ? 18.180 5.046 -17.430 1.00 96.00 1007 THR A N 1
ATOM 7448 C CA . THR A 1 1007 ? 17.235 4.598 -18.457 1.00 96.00 1007 THR A CA 1
ATOM 7449 C C . THR A 1 1007 ? 17.194 5.614 -19.597 1.00 96.00 1007 THR A C 1
ATOM 7451 O O . THR A 1 1007 ? 17.157 6.822 -19.368 1.00 96.00 1007 THR A O 1
ATOM 7454 N N . THR A 1 1008 ? 17.228 5.129 -20.836 1.00 94.25 1008 THR A N 1
ATOM 7455 C CA . THR A 1 1008 ? 17.167 5.948 -22.053 1.00 94.25 1008 THR A CA 1
ATOM 7456 C C . THR A 1 1008 ? 16.148 5.386 -23.037 1.00 94.25 1008 THR A C 1
ATOM 7458 O O . THR A 1 1008 ? 15.598 4.301 -22.826 1.00 94.25 1008 THR A O 1
ATOM 7461 N N . THR A 1 1009 ? 15.911 6.114 -24.125 1.00 94.31 1009 THR A N 1
ATOM 7462 C CA . THR A 1 1009 ? 14.933 5.754 -25.152 1.00 94.31 1009 THR A CA 1
ATOM 7463 C C . THR A 1 1009 ? 15.513 5.864 -26.567 1.00 94.31 1009 THR A C 1
ATOM 7465 O O . THR A 1 1009 ? 16.612 6.386 -26.777 1.00 94.31 1009 THR A O 1
ATOM 7468 N N . ALA A 1 1010 ? 14.784 5.354 -27.562 1.00 94.75 1010 ALA A N 1
ATOM 7469 C CA . ALA A 1 1010 ? 15.055 5.542 -28.994 1.00 94.75 1010 ALA A CA 1
ATOM 7470 C C . ALA A 1 1010 ? 13.760 5.494 -29.803 1.00 94.75 1010 ALA A C 1
ATOM 7472 O O . ALA A 1 1010 ? 12.840 4.770 -29.432 1.00 94.75 1010 ALA A O 1
ATOM 7473 N N . ASP A 1 1011 ? 13.740 6.167 -30.950 1.00 95.25 1011 ASP A N 1
ATOM 7474 C CA . ASP A 1 1011 ? 12.663 6.002 -31.927 1.00 95.25 1011 ASP A CA 1
ATOM 7475 C C . ASP A 1 1011 ? 12.928 4.764 -32.777 1.00 95.25 1011 ASP A C 1
ATOM 7477 O O . ASP A 1 1011 ? 14.075 4.483 -33.149 1.00 95.25 1011 ASP A O 1
ATOM 7481 N N . VAL A 1 1012 ? 11.868 4.047 -33.136 1.00 96.88 1012 VAL A N 1
ATOM 7482 C CA . VAL A 1 1012 ? 11.950 2.809 -33.909 1.00 96.88 1012 VAL A CA 1
ATOM 7483 C C . VAL A 1 1012 ? 11.042 2.898 -35.123 1.00 96.88 1012 VAL A C 1
ATOM 7485 O O . VAL A 1 1012 ? 9.845 3.146 -35.027 1.00 96.88 1012 VAL A O 1
ATOM 7488 N N . SER A 1 1013 ? 11.611 2.626 -36.294 1.00 97.00 1013 SER A N 1
ATOM 7489 C CA . SER A 1 1013 ? 10.847 2.397 -37.520 1.00 97.00 1013 SER A CA 1
ATOM 7490 C C . SER A 1 1013 ? 11.117 0.995 -38.045 1.00 97.00 1013 SER A C 1
ATOM 7492 O O . SER A 1 1013 ? 12.264 0.563 -38.170 1.00 97.00 1013 SER A O 1
ATOM 7494 N N . ALA A 1 1014 ? 10.055 0.264 -38.357 1.00 97.38 1014 ALA A N 1
ATOM 7495 C CA . ALA A 1 1014 ? 10.132 -1.118 -38.793 1.00 97.38 1014 ALA A CA 1
ATOM 7496 C C . ALA A 1 1014 ? 9.622 -1.279 -40.221 1.00 97.38 1014 ALA A C 1
ATOM 7498 O O . ALA A 1 1014 ? 8.662 -0.643 -40.652 1.00 97.38 1014 ALA A O 1
ATOM 7499 N N . THR A 1 1015 ? 10.241 -2.194 -40.959 1.00 97.62 1015 THR A N 1
ATOM 7500 C CA . THR A 1 1015 ? 9.724 -2.690 -42.235 1.00 97.62 1015 THR A CA 1
ATOM 7501 C C . THR A 1 1015 ? 9.703 -4.207 -42.217 1.00 97.62 1015 THR A C 1
ATOM 7503 O O . THR A 1 1015 ? 10.707 -4.836 -41.893 1.00 97.62 1015 THR A O 1
ATOM 7506 N N . PHE A 1 1016 ? 8.582 -4.797 -42.620 1.00 97.31 1016 PHE A N 1
ATOM 7507 C CA . PHE A 1 1016 ? 8.417 -6.239 -42.777 1.00 97.31 1016 PHE A CA 1
ATOM 7508 C C . PHE A 1 1016 ? 8.104 -6.553 -44.236 1.00 97.31 1016 PHE A C 1
ATOM 7510 O O . PHE A 1 1016 ? 7.276 -5.893 -44.855 1.00 97.31 1016 PHE A O 1
ATOM 7517 N N . ASN A 1 1017 ? 8.766 -7.560 -44.800 1.00 97.25 1017 ASN A N 1
ATOM 7518 C CA . ASN A 1 1017 ? 8.572 -8.043 -46.164 1.00 97.25 1017 ASN A CA 1
ATOM 7519 C C . ASN A 1 1017 ? 8.254 -9.537 -46.115 1.00 97.25 1017 ASN A C 1
ATOM 7521 O O . ASN A 1 1017 ? 9.119 -10.359 -45.798 1.00 97.25 1017 ASN A O 1
ATOM 7525 N N . TRP A 1 1018 ? 7.014 -9.874 -46.445 1.00 96.81 1018 TRP A N 1
ATOM 7526 C CA . TRP A 1 1018 ? 6.443 -11.205 -46.303 1.00 96.81 1018 TRP A CA 1
ATOM 7527 C C . TRP A 1 1018 ? 6.701 -12.070 -47.538 1.00 96.81 1018 TRP A C 1
ATOM 7529 O O . TRP A 1 1018 ? 6.624 -11.602 -48.679 1.00 96.81 1018 TRP A O 1
ATOM 7539 N N . GLY A 1 1019 ? 6.964 -13.357 -47.320 1.00 93.06 1019 GLY A N 1
ATOM 7540 C CA . GLY A 1 1019 ? 7.216 -14.332 -48.374 1.00 93.06 1019 GLY A CA 1
ATOM 7541 C C . GLY A 1 1019 ? 6.715 -15.731 -48.019 1.00 93.06 1019 GLY A C 1
ATOM 7542 O O . GLY A 1 1019 ? 6.410 -16.055 -46.876 1.00 93.06 1019 GLY A O 1
ATOM 7543 N N . SER A 1 1020 ? 6.657 -16.611 -49.019 1.00 87.88 1020 SER A N 1
ATOM 7544 C CA . SER A 1 1020 ? 6.082 -17.957 -48.866 1.00 87.88 1020 SER A CA 1
ATOM 7545 C C . SER A 1 1020 ? 6.872 -18.899 -47.946 1.00 87.88 1020 SER A C 1
ATOM 7547 O O . SER A 1 1020 ? 6.401 -19.993 -47.655 1.00 87.88 1020 SER A O 1
ATOM 7549 N N . SER A 1 1021 ? 8.098 -18.534 -47.562 1.00 87.50 1021 SER A N 1
ATOM 7550 C CA . SER A 1 1021 ? 9.001 -19.342 -46.726 1.00 87.50 1021 SER A CA 1
ATOM 7551 C C . SER A 1 1021 ? 9.456 -18.617 -45.455 1.00 87.50 1021 SER A C 1
ATOM 7553 O O . SER A 1 1021 ? 10.451 -19.024 -44.861 1.00 87.50 1021 SER A O 1
ATOM 7555 N N . GLY A 1 1022 ? 8.782 -17.526 -45.084 1.00 92.56 1022 GLY A N 1
ATOM 7556 C CA . GLY A 1 1022 ? 9.170 -16.624 -44.000 1.00 92.56 1022 GLY A CA 1
ATOM 7557 C C . GLY A 1 1022 ? 9.201 -15.169 -44.461 1.00 92.56 1022 GLY A C 1
ATOM 7558 O O . GLY A 1 1022 ? 8.769 -14.844 -45.569 1.00 92.56 1022 GLY A O 1
ATOM 7559 N N . TYR A 1 1023 ? 9.740 -14.298 -43.622 1.00 96.25 1023 TYR A N 1
ATOM 7560 C CA . TYR A 1 1023 ? 9.805 -12.863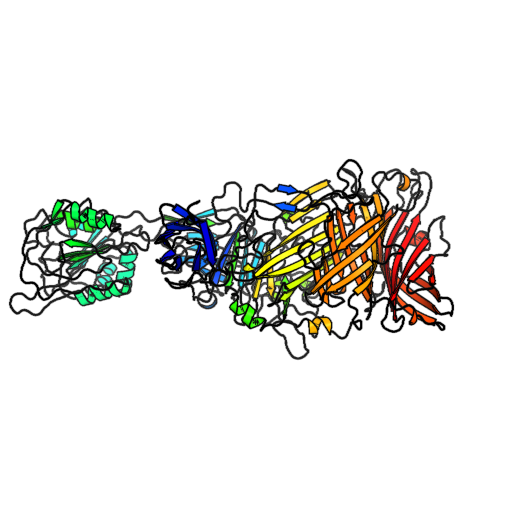 -43.863 1.00 96.25 1023 TYR A CA 1
ATOM 7561 C C . TYR A 1 1023 ? 11.168 -12.293 -43.488 1.00 96.25 1023 TYR A C 1
ATOM 7563 O O . TYR A 1 1023 ? 11.958 -12.897 -42.758 1.00 96.25 1023 TYR A O 1
ATOM 7571 N N . SER A 1 1024 ? 11.440 -11.112 -44.025 1.00 96.94 1024 SER A N 1
ATOM 7572 C CA . SER A 1 1024 ? 12.638 -10.329 -43.734 1.00 96.94 1024 SER A CA 1
ATOM 7573 C C . SER A 1 1024 ? 12.264 -8.876 -43.525 1.00 96.94 1024 SER A C 1
ATOM 7575 O O . SER A 1 1024 ? 11.240 -8.430 -44.038 1.00 96.94 1024 SER A O 1
ATOM 7577 N N . GLY A 1 1025 ? 13.105 -8.118 -42.847 1.00 96.62 1025 GLY A N 1
ATOM 7578 C CA . GLY A 1 1025 ? 12.779 -6.744 -42.520 1.00 96.62 1025 GLY A CA 1
ATOM 7579 C C . GLY A 1 1025 ? 13.971 -5.935 -42.064 1.00 96.62 1025 GLY A C 1
ATOM 7580 O O . GLY A 1 1025 ? 15.117 -6.392 -42.090 1.00 96.62 1025 GLY A O 1
ATOM 7581 N N . THR A 1 1026 ? 13.694 -4.716 -41.634 1.00 97.44 1026 THR A N 1
ATOM 7582 C CA . THR A 1 1026 ? 14.680 -3.850 -40.992 1.00 97.44 1026 THR A CA 1
ATOM 7583 C C . THR A 1 1026 ? 14.003 -3.061 -39.888 1.00 97.44 1026 THR A C 1
ATOM 7585 O O . THR A 1 1026 ? 12.964 -2.456 -40.140 1.00 97.44 1026 THR A O 1
ATOM 7588 N N . LEU A 1 1027 ? 14.611 -3.077 -38.704 1.00 98.00 1027 LEU A N 1
ATOM 7589 C CA . LEU A 1 1027 ? 14.330 -2.153 -37.609 1.00 98.00 1027 LEU A CA 1
ATOM 7590 C C . LEU A 1 1027 ? 15.402 -1.067 -37.637 1.00 98.00 1027 LEU A C 1
ATOM 7592 O O . LEU A 1 1027 ? 16.586 -1.377 -37.507 1.00 98.00 1027 LEU A O 1
ATOM 7596 N N . ALA A 1 1028 ? 15.006 0.178 -37.851 1.00 97.31 1028 ALA A N 1
ATOM 7597 C CA . ALA A 1 1028 ? 15.889 1.332 -37.810 1.00 97.31 1028 ALA A CA 1
ATOM 7598 C C . ALA A 1 1028 ? 15.627 2.113 -36.523 1.00 97.31 1028 ALA A C 1
ATOM 7600 O O . ALA A 1 1028 ? 14.508 2.573 -36.298 1.00 97.31 1028 ALA A O 1
ATOM 7601 N N . PHE A 1 1029 ? 16.675 2.239 -35.714 1.00 96.81 1029 PHE A N 1
ATOM 7602 C CA . PHE A 1 1029 ? 16.678 2.983 -34.463 1.00 96.81 1029 PHE A CA 1
ATOM 7603 C C . PHE A 1 1029 ? 17.299 4.356 -34.713 1.00 96.81 1029 PHE A C 1
ATOM 7605 O O . PHE A 1 1029 ? 18.378 4.445 -35.313 1.00 96.81 1029 PHE A O 1
ATOM 7612 N N . THR A 1 1030 ? 16.635 5.416 -34.264 1.00 94.94 1030 THR A N 1
ATOM 7613 C CA . THR A 1 1030 ? 17.116 6.802 -34.358 1.00 94.94 1030 THR A CA 1
ATOM 7614 C C . THR A 1 1030 ? 17.024 7.499 -33.009 1.00 94.94 1030 THR A C 1
ATOM 7616 O O . THR A 1 1030 ? 16.325 7.029 -32.117 1.00 94.94 1030 THR A O 1
ATOM 7619 N N . ASN A 1 1031 ? 17.769 8.598 -32.847 1.00 92.44 1031 ASN A N 1
ATOM 7620 C CA . ASN A 1 1031 ? 17.857 9.338 -31.581 1.00 92.44 1031 ASN A CA 1
ATOM 7621 C C . ASN A 1 1031 ? 18.246 8.444 -30.384 1.00 92.44 1031 ASN A C 1
ATOM 7623 O O . ASN A 1 1031 ? 17.845 8.687 -29.250 1.00 92.44 1031 ASN A O 1
ATOM 7627 N N . PHE A 1 1032 ? 19.030 7.391 -30.641 1.00 94.25 1032 PHE A N 1
ATOM 7628 C CA . PHE A 1 1032 ? 19.465 6.459 -29.608 1.00 94.25 1032 PHE A CA 1
ATOM 7629 C C . PHE A 1 1032 ? 20.590 7.086 -28.787 1.00 94.25 1032 PHE A C 1
ATOM 7631 O O . PHE A 1 1032 ? 21.700 7.246 -29.304 1.00 94.25 1032 PHE A O 1
ATOM 7638 N N . ASP A 1 1033 ? 20.275 7.431 -27.534 1.00 93.38 1033 ASP A N 1
ATOM 7639 C CA . ASP A 1 1033 ? 21.197 7.948 -26.512 1.00 93.38 1033 ASP A CA 1
ATOM 7640 C C . ASP A 1 1033 ? 22.237 8.936 -27.076 1.00 93.38 1033 ASP A C 1
ATOM 7642 O O . ASP A 1 1033 ? 23.454 8.809 -26.907 1.00 93.38 1033 ASP A O 1
ATOM 7646 N N . ASP A 1 1034 ? 21.747 9.898 -27.858 1.00 89.62 1034 ASP A N 1
ATOM 7647 C CA . ASP A 1 1034 ? 22.546 10.641 -28.831 1.00 89.62 1034 ASP A CA 1
ATOM 7648 C C . ASP A 1 1034 ? 23.555 11.614 -28.199 1.00 89.62 1034 ASP A C 1
ATOM 7650 O O . ASP A 1 1034 ? 24.509 12.056 -28.855 1.00 89.62 1034 ASP A O 1
ATOM 7654 N N . LYS A 1 1035 ? 23.362 11.923 -26.913 1.00 91.06 1035 LYS A N 1
ATOM 7655 C CA . LYS A 1 1035 ? 24.249 12.766 -26.102 1.00 91.06 1035 LYS A CA 1
ATOM 7656 C C . LYS A 1 1035 ? 25.313 11.972 -25.360 1.00 91.06 1035 LYS A C 1
ATOM 7658 O O . LYS A 1 1035 ? 26.286 12.572 -24.901 1.00 91.06 1035 LYS A O 1
ATOM 7663 N N . ASN A 1 1036 ? 25.195 10.645 -25.286 1.00 94.75 1036 ASN A N 1
ATOM 7664 C CA . ASN A 1 1036 ? 26.220 9.828 -24.658 1.00 94.75 1036 ASN A CA 1
ATOM 7665 C C . ASN A 1 1036 ? 27.547 9.933 -25.442 1.00 94.75 1036 ASN A C 1
ATOM 7667 O O . ASN A 1 1036 ? 27.580 9.735 -26.667 1.00 94.75 1036 ASN A O 1
ATOM 7671 N N . PRO A 1 1037 ? 28.675 10.215 -24.763 1.00 94.06 1037 PRO A N 1
ATOM 7672 C CA . PRO A 1 1037 ? 29.950 10.456 -25.431 1.00 94.06 1037 PRO A CA 1
ATOM 7673 C C . PRO A 1 1037 ? 30.491 9.225 -26.172 1.00 94.06 1037 PRO A C 1
ATOM 7675 O O . PRO A 1 1037 ? 31.182 9.383 -27.180 1.00 94.06 1037 PRO A O 1
ATOM 7678 N N . ILE A 1 1038 ? 30.167 8.005 -25.729 1.00 96.25 1038 ILE A N 1
ATOM 7679 C CA . ILE A 1 1038 ? 30.576 6.765 -26.403 1.00 96.25 1038 ILE A CA 1
ATOM 7680 C C . ILE A 1 1038 ? 29.743 6.539 -27.659 1.00 96.25 1038 ILE A C 1
ATOM 7682 O O . ILE A 1 1038 ? 30.315 6.339 -28.732 1.00 96.25 1038 ILE A O 1
ATOM 7686 N N . VAL A 1 1039 ? 28.416 6.605 -27.546 1.00 96.56 1039 VAL A N 1
ATOM 7687 C CA . VAL A 1 1039 ? 27.491 6.347 -28.663 1.00 96.56 1039 VAL A CA 1
ATOM 7688 C C . VAL A 1 1039 ? 27.732 7.341 -29.802 1.00 96.56 1039 VAL A C 1
ATOM 7690 O O . VAL A 1 1039 ? 27.891 6.944 -30.962 1.00 96.56 1039 VAL A O 1
ATOM 7693 N N . SER A 1 1040 ? 27.880 8.625 -29.461 1.00 94.75 1040 SER A N 1
ATOM 7694 C CA . SER A 1 1040 ? 28.234 9.685 -30.408 1.00 94.75 1040 SER A CA 1
ATOM 7695 C C . SER A 1 1040 ? 29.613 9.459 -31.044 1.00 94.75 1040 SER A C 1
ATOM 7697 O O . SER A 1 1040 ? 29.764 9.541 -32.265 1.00 94.75 1040 SER A O 1
ATOM 7699 N N . ASN A 1 1041 ? 30.630 9.091 -30.252 1.00 95.94 1041 ASN A N 1
ATOM 7700 C CA . ASN A 1 1041 ? 31.978 8.835 -30.770 1.00 95.94 1041 ASN A CA 1
ATOM 7701 C C . ASN A 1 1041 ? 32.068 7.580 -31.652 1.00 95.94 1041 ASN A C 1
ATOM 7703 O O . ASN A 1 1041 ? 32.923 7.525 -32.539 1.00 95.94 1041 ASN A O 1
ATOM 7707 N N . ALA A 1 1042 ? 31.219 6.582 -31.418 1.00 96.62 1042 ALA A N 1
ATOM 7708 C CA . ALA A 1 1042 ? 31.128 5.376 -32.233 1.00 96.62 1042 ALA A CA 1
ATOM 7709 C C . ALA A 1 1042 ? 30.347 5.587 -33.543 1.00 96.62 1042 ALA A C 1
ATOM 7711 O O . ALA A 1 1042 ? 30.379 4.704 -34.401 1.00 96.62 1042 ALA A O 1
ATOM 7712 N N . GLY A 1 1043 ? 29.676 6.737 -33.705 1.00 95.75 1043 GLY A N 1
ATOM 7713 C CA . GLY A 1 1043 ? 28.798 7.010 -34.844 1.00 95.75 1043 GLY A CA 1
ATOM 7714 C C . GLY A 1 1043 ? 27.513 6.177 -34.813 1.00 95.75 1043 GLY A C 1
ATOM 7715 O O . GLY A 1 1043 ? 26.969 5.869 -35.868 1.00 95.75 1043 GLY A O 1
ATOM 7716 N N . PHE A 1 1044 ? 27.053 5.779 -33.620 1.00 96.56 1044 PHE A N 1
ATOM 7717 C CA . PHE A 1 1044 ? 25.996 4.778 -33.427 1.00 96.56 1044 PHE A CA 1
ATOM 7718 C C . PHE A 1 1044 ? 24.706 5.354 -32.816 1.00 96.56 1044 PHE A C 1
ATOM 7720 O O . PHE A 1 1044 ? 23.888 4.617 -32.277 1.00 96.56 1044 PHE A O 1
ATOM 7727 N N . THR A 1 1045 ? 24.499 6.671 -32.917 1.00 94.44 1045 THR A N 1
ATOM 7728 C CA . THR A 1 1045 ? 23.260 7.354 -32.481 1.00 94.44 1045 THR A CA 1
ATOM 7729 C C . THR A 1 1045 ? 22.054 7.022 -33.372 1.00 94.44 1045 THR A C 1
ATOM 7731 O O . THR A 1 1045 ? 20.911 7.378 -33.084 1.00 94.44 1045 THR A O 1
ATOM 7734 N N . SER A 1 1046 ? 22.301 6.366 -34.506 1.00 95.00 1046 SER A N 1
ATOM 7735 C CA . SER A 1 1046 ? 21.293 5.759 -35.368 1.00 95.00 1046 SER A CA 1
ATOM 7736 C C . SER A 1 1046 ? 21.885 4.522 -36.032 1.00 95.00 1046 SER A C 1
ATOM 7738 O O . SER A 1 1046 ? 23.025 4.557 -36.498 1.00 95.00 1046 SER A O 1
ATOM 7740 N N . PHE A 1 1047 ? 21.124 3.434 -36.084 1.00 96.94 1047 PHE A N 1
ATOM 7741 C CA . PHE A 1 1047 ? 21.586 2.154 -36.624 1.00 96.94 1047 PHE A CA 1
ATOM 7742 C C . PHE A 1 1047 ? 20.416 1.326 -37.157 1.00 96.94 1047 PHE A C 1
ATOM 7744 O O . PHE A 1 1047 ? 19.247 1.627 -36.909 1.00 96.94 1047 PHE A O 1
ATOM 7751 N N . SER A 1 1048 ? 20.715 0.282 -37.928 1.00 96.69 1048 SER A N 1
ATOM 7752 C CA . SER A 1 1048 ? 19.695 -0.586 -38.517 1.00 96.69 1048 SER A CA 1
ATOM 7753 C C . SER A 1 1048 ? 19.994 -2.058 -38.279 1.00 96.69 1048 SER A C 1
ATOM 7755 O O . SER A 1 1048 ? 21.086 -2.563 -38.543 1.00 96.69 1048 SER A O 1
ATOM 7757 N N . VAL A 1 1049 ? 18.974 -2.782 -37.832 1.00 98.12 1049 VAL A N 1
ATOM 7758 C CA . VAL A 1 1049 ? 19.023 -4.217 -37.583 1.00 98.12 1049 VAL A CA 1
ATOM 7759 C C . VAL A 1 1049 ? 18.203 -4.929 -38.649 1.00 98.12 1049 VAL A C 1
ATOM 7761 O O . VAL A 1 1049 ? 16.978 -4.820 -38.698 1.00 98.12 1049 VAL A O 1
ATOM 7764 N N . ALA A 1 1050 ? 18.886 -5.669 -39.522 1.00 97.62 1050 ALA A N 1
ATOM 7765 C CA . ALA A 1 1050 ? 18.218 -6.534 -40.484 1.00 97.62 1050 ALA A CA 1
ATOM 7766 C C . ALA A 1 1050 ? 17.648 -7.756 -39.753 1.00 97.62 1050 ALA A C 1
ATOM 7768 O O . ALA A 1 1050 ? 18.384 -8.456 -39.054 1.00 97.62 1050 ALA A O 1
ATOM 7769 N N . ILE A 1 1051 ? 16.355 -8.018 -39.940 1.00 96.94 1051 ILE A N 1
ATOM 7770 C CA . ILE A 1 1051 ? 15.635 -9.099 -39.261 1.00 96.94 1051 ILE A CA 1
ATOM 7771 C C . ILE A 1 1051 ? 15.175 -10.170 -40.245 1.00 96.94 1051 ILE A C 1
ATOM 7773 O O . ILE A 1 1051 ? 14.890 -9.887 -41.413 1.00 96.94 1051 ILE A O 1
ATOM 7777 N N . ALA A 1 1052 ? 15.079 -11.406 -39.763 1.00 96.81 1052 ALA A N 1
ATOM 7778 C CA . ALA A 1 1052 ? 14.471 -12.510 -40.493 1.00 96.81 1052 ALA A CA 1
ATOM 7779 C C . ALA A 1 1052 ? 13.707 -13.438 -39.542 1.00 96.81 1052 ALA A C 1
ATOM 7781 O O . ALA A 1 1052 ? 14.167 -13.723 -38.434 1.00 96.81 1052 ALA A O 1
ATOM 7782 N N . GLY A 1 1053 ? 12.559 -13.933 -40.000 1.00 95.69 1053 GLY A N 1
ATOM 7783 C CA . GLY A 1 1053 ? 11.698 -14.839 -39.246 1.00 95.69 1053 GLY A CA 1
ATOM 7784 C C . GLY A 1 1053 ? 11.035 -15.878 -40.146 1.00 95.69 1053 GLY A C 1
ATOM 7785 O O . GLY A 1 1053 ? 10.852 -15.676 -41.348 1.00 95.69 1053 GLY A O 1
ATOM 7786 N N . THR A 1 1054 ? 10.699 -17.026 -39.561 1.00 93.31 1054 THR A N 1
ATOM 7787 C CA . THR A 1 1054 ? 9.918 -18.090 -40.233 1.00 93.31 1054 THR A CA 1
ATOM 7788 C C . THR A 1 1054 ? 8.650 -18.459 -39.470 1.00 93.31 1054 THR A C 1
ATOM 7790 O O . THR A 1 1054 ? 7.773 -19.126 -40.018 1.00 93.31 1054 THR A O 1
ATOM 7793 N N . SER A 1 1055 ? 8.547 -17.989 -38.231 1.00 92.31 1055 SER A N 1
ATOM 7794 C CA . SER A 1 1055 ? 7.405 -18.143 -37.345 1.00 92.31 1055 SER A CA 1
ATOM 7795 C C . SER A 1 1055 ? 6.963 -16.786 -36.824 1.00 92.31 1055 SER A C 1
ATOM 7797 O O . SER A 1 1055 ? 7.403 -15.766 -37.332 1.00 92.31 1055 SER A O 1
ATOM 7799 N N . ASN A 1 1056 ? 6.128 -16.750 -35.797 1.00 93.38 1056 ASN A N 1
ATOM 7800 C CA . ASN A 1 1056 ? 5.733 -15.518 -35.114 1.00 93.38 1056 ASN A CA 1
ATOM 7801 C C . ASN A 1 1056 ? 6.877 -14.803 -34.363 1.00 93.38 1056 ASN A C 1
ATOM 7803 O O . ASN A 1 1056 ? 6.625 -13.809 -33.693 1.00 93.38 1056 ASN A O 1
ATOM 7807 N N . THR A 1 1057 ? 8.122 -15.274 -34.483 1.00 95.62 1057 THR A N 1
ATOM 7808 C CA . THR A 1 1057 ? 9.319 -14.667 -33.899 1.00 95.62 1057 THR A CA 1
ATOM 7809 C C . THR A 1 1057 ? 10.429 -14.489 -34.932 1.00 95.62 1057 THR A C 1
ATOM 7811 O O . THR A 1 1057 ? 10.510 -15.195 -35.946 1.00 95.62 1057 THR A O 1
ATOM 7814 N N . TYR A 1 1058 ? 11.313 -13.533 -34.662 1.00 95.94 1058 TYR A N 1
ATOM 7815 C CA . TYR A 1 1058 ? 12.439 -13.180 -35.519 1.00 95.94 1058 TYR A CA 1
ATOM 7816 C C . TYR A 1 1058 ? 13.658 -12.750 -34.708 1.00 95.94 1058 TYR A C 1
ATOM 7818 O O . TYR A 1 1058 ? 13.563 -12.395 -33.534 1.00 95.94 1058 TYR A O 1
ATOM 7826 N N . THR A 1 1059 ? 14.816 -12.754 -35.362 1.00 96.62 1059 THR A N 1
ATOM 7827 C CA . THR A 1 1059 ? 16.062 -12.218 -34.806 1.00 96.62 1059 THR A CA 1
ATOM 7828 C C . THR A 1 1059 ? 16.819 -11.411 -35.851 1.00 96.62 1059 THR A C 1
ATOM 7830 O O . THR A 1 1059 ? 16.572 -11.531 -37.057 1.00 96.62 1059 THR A O 1
ATOM 7833 N N . GLY A 1 1060 ? 17.748 -10.578 -35.389 1.00 96.56 1060 GLY A N 1
ATOM 7834 C CA . GLY A 1 1060 ? 18.600 -9.771 -36.254 1.00 96.56 1060 GLY A CA 1
ATOM 7835 C C . GLY A 1 1060 ? 19.824 -9.223 -35.532 1.00 96.56 1060 GLY A C 1
ATOM 7836 O O . GLY A 1 1060 ? 19.853 -9.147 -34.306 1.00 96.56 1060 GLY A O 1
ATOM 7837 N N . ASN A 1 1061 ? 20.834 -8.830 -36.308 1.00 96.56 1061 ASN A N 1
ATOM 7838 C CA . ASN A 1 1061 ? 22.015 -8.112 -35.822 1.00 96.56 1061 ASN A CA 1
ATOM 7839 C C . ASN A 1 1061 ? 22.252 -6.874 -36.689 1.00 96.56 1061 ASN A C 1
ATOM 7841 O O . ASN A 1 1061 ? 21.975 -6.906 -37.895 1.00 96.56 1061 ASN A O 1
ATOM 7845 N N . SER A 1 1062 ? 22.772 -5.802 -36.095 1.00 96.31 1062 SER A N 1
ATOM 7846 C CA . SER A 1 1062 ? 23.195 -4.631 -36.855 1.00 96.31 1062 SER A CA 1
ATOM 7847 C C . SER A 1 1062 ? 24.377 -4.978 -37.758 1.00 96.31 1062 SER A C 1
ATOM 7849 O O . SER A 1 1062 ? 25.176 -5.877 -37.479 1.00 96.31 1062 SER A O 1
ATOM 7851 N N . THR A 1 1063 ? 24.471 -4.269 -38.880 1.00 86.62 1063 THR A N 1
ATOM 7852 C CA . THR A 1 1063 ? 25.594 -4.411 -39.829 1.00 86.62 1063 THR A CA 1
ATOM 7853 C C . THR A 1 1063 ? 26.324 -3.095 -40.074 1.00 86.62 1063 THR A C 1
ATOM 7855 O O . THR A 1 1063 ? 27.234 -3.034 -40.904 1.00 86.62 1063 THR A O 1
ATOM 7858 N N . ASP A 1 1064 ? 25.935 -2.051 -39.342 1.00 91.00 1064 ASP A N 1
ATOM 7859 C CA . ASP A 1 1064 ? 26.552 -0.737 -39.386 1.00 91.00 1064 ASP A CA 1
ATOM 7860 C C . ASP A 1 1064 ? 28.034 -0.811 -38.995 1.00 91.00 1064 ASP A C 1
ATOM 7862 O O . ASP A 1 1064 ? 28.454 -1.605 -38.150 1.00 91.00 1064 ASP A O 1
ATOM 7866 N N . SER A 1 1065 ? 28.848 0.009 -39.657 1.00 90.25 1065 SER A N 1
ATOM 7867 C CA . SER A 1 1065 ? 30.271 0.130 -39.341 1.00 90.25 1065 SER A CA 1
ATOM 7868 C C . SER A 1 1065 ? 30.458 1.143 -38.222 1.00 90.25 1065 SER A C 1
ATOM 7870 O O . SER A 1 1065 ? 29.897 2.230 -38.293 1.00 90.25 1065 SER A O 1
ATOM 7872 N N . LEU A 1 1066 ? 31.270 0.797 -37.226 1.00 94.75 1066 LEU A N 1
ATOM 7873 C CA . LEU A 1 1066 ? 31.587 1.687 -36.113 1.00 94.75 1066 LEU A CA 1
ATOM 7874 C C . LEU A 1 1066 ? 32.797 2.571 -36.434 1.00 94.75 1066 LEU A C 1
ATOM 7876 O O . LEU A 1 1066 ? 33.788 2.113 -37.016 1.00 94.75 1066 LEU A O 1
ATOM 7880 N N . ASP A 1 1067 ? 32.731 3.827 -36.002 1.00 95.25 1067 ASP A N 1
ATOM 7881 C CA . ASP A 1 1067 ? 33.822 4.789 -36.129 1.00 95.25 1067 ASP A CA 1
ATOM 7882 C C . ASP A 1 1067 ? 34.861 4.634 -35.005 1.00 95.25 1067 ASP A C 1
ATOM 7884 O O . ASP A 1 1067 ? 34.688 3.890 -34.041 1.00 95.25 1067 ASP A O 1
ATOM 7888 N N . ASN A 1 1068 ? 35.997 5.331 -35.131 1.00 93.75 1068 ASN A N 1
ATOM 7889 C CA . ASN A 1 1068 ? 36.983 5.526 -34.054 1.00 93.75 1068 ASN A CA 1
ATOM 7890 C C . ASN A 1 1068 ? 37.466 4.249 -33.330 1.00 93.75 1068 ASN A C 1
ATOM 7892 O O . ASN A 1 1068 ? 37.832 4.296 -32.153 1.00 93.75 1068 ASN A O 1
ATOM 7896 N N . LEU A 1 1069 ? 37.549 3.134 -34.068 1.00 93.12 1069 LEU A N 1
ATOM 7897 C CA . LEU A 1 1069 ? 38.034 1.826 -33.600 1.00 93.12 1069 LEU A CA 1
ATOM 7898 C C . LEU A 1 1069 ? 37.158 1.166 -32.521 1.00 93.12 1069 LEU A C 1
ATOM 7900 O O . LEU A 1 1069 ? 37.648 0.299 -31.794 1.00 93.12 1069 LEU A O 1
ATOM 7904 N N . TRP A 1 1070 ? 35.888 1.555 -32.410 1.00 95.62 1070 TRP A N 1
ATOM 7905 C CA . TRP A 1 1070 ? 34.925 0.848 -31.569 1.00 95.62 1070 TRP A CA 1
ATOM 7906 C C . TRP A 1 1070 ? 34.584 -0.532 -32.148 1.00 95.62 1070 TRP A C 1
ATOM 7908 O O . TRP A 1 1070 ? 34.593 -0.742 -33.363 1.00 95.62 1070 TRP A O 1
ATOM 7918 N N . LEU A 1 1071 ? 34.305 -1.484 -31.261 1.00 94.81 1071 LEU A N 1
ATOM 7919 C CA . LEU A 1 1071 ? 33.841 -2.833 -31.583 1.00 94.81 1071 LEU A CA 1
ATOM 7920 C C . LEU A 1 1071 ? 32.437 -3.046 -31.017 1.00 94.81 1071 LEU A C 1
ATOM 7922 O O . LEU A 1 1071 ? 32.055 -2.382 -30.057 1.00 94.81 1071 LEU A O 1
ATOM 7926 N N . GLY A 1 1072 ? 31.713 -4.015 -31.579 1.00 95.12 1072 GLY A N 1
ATOM 7927 C CA . GLY A 1 1072 ? 30.390 -4.417 -31.112 1.00 95.12 1072 GLY A CA 1
ATOM 7928 C C . GLY A 1 1072 ? 29.281 -4.098 -32.115 1.00 95.12 1072 GLY A C 1
ATOM 7929 O O . GLY A 1 1072 ? 29.505 -4.200 -33.321 1.00 95.12 1072 GLY A O 1
ATOM 7930 N N . GLY A 1 1073 ? 28.090 -3.777 -31.617 1.00 96.44 1073 GLY A N 1
ATOM 7931 C CA . GLY A 1 1073 ? 26.889 -3.524 -32.413 1.00 96.44 1073 GLY A CA 1
ATOM 7932 C C . GLY A 1 1073 ? 25.608 -3.765 -31.614 1.00 96.44 1073 GLY A C 1
ATOM 7933 O O . GLY A 1 1073 ? 25.638 -3.835 -30.384 1.00 96.44 1073 GLY A O 1
ATOM 7934 N N . ALA A 1 1074 ? 24.495 -3.918 -32.327 1.00 97.25 1074 ALA A N 1
ATOM 7935 C CA . ALA A 1 1074 ? 23.181 -4.167 -31.753 1.00 97.25 1074 ALA A CA 1
ATOM 7936 C C . ALA A 1 1074 ? 22.596 -5.510 -32.203 1.00 97.25 1074 ALA A C 1
ATOM 7938 O O . ALA A 1 1074 ? 22.894 -5.996 -33.300 1.00 97.25 1074 ALA A O 1
ATOM 7939 N N . SER A 1 1075 ? 21.724 -6.094 -31.386 1.00 96.31 1075 SER A N 1
ATOM 7940 C CA . SER A 1 1075 ? 20.992 -7.314 -31.734 1.00 96.31 1075 SER A CA 1
ATOM 7941 C C . SER A 1 1075 ? 19.565 -7.258 -31.209 1.00 96.31 1075 SER A C 1
ATOM 7943 O O . SER A 1 1075 ? 19.306 -6.689 -30.152 1.00 96.31 1075 SER A O 1
ATOM 7945 N N . VAL A 1 1076 ? 18.643 -7.871 -31.952 1.00 96.25 1076 VAL A N 1
ATOM 7946 C CA . VAL A 1 1076 ? 17.222 -7.935 -31.592 1.00 96.25 1076 VAL A CA 1
ATOM 7947 C C . VAL A 1 1076 ? 16.706 -9.361 -31.628 1.00 96.25 1076 VAL A C 1
ATOM 7949 O O . VAL A 1 1076 ? 17.117 -10.173 -32.464 1.00 96.25 1076 VAL A O 1
ATOM 7952 N N . THR A 1 1077 ? 15.757 -9.641 -30.746 1.00 96.19 1077 THR A N 1
ATOM 7953 C CA . THR A 1 1077 ? 14.855 -10.795 -30.825 1.00 96.19 1077 THR A CA 1
ATOM 7954 C C . THR A 1 1077 ? 13.448 -10.269 -30.606 1.00 96.19 1077 THR A C 1
ATOM 7956 O O . THR A 1 1077 ? 13.242 -9.532 -29.652 1.00 96.19 1077 THR A O 1
ATOM 7959 N N . GLY A 1 1078 ? 12.502 -10.596 -31.481 1.00 96.44 1078 GLY A N 1
ATOM 7960 C CA . GLY A 1 1078 ? 11.145 -10.058 -31.395 1.00 96.44 1078 GLY A CA 1
ATOM 7961 C C . GLY A 1 1078 ? 10.065 -11.044 -31.789 1.00 96.44 1078 GLY A C 1
ATOM 7962 O O . GLY A 1 1078 ? 10.350 -12.120 -32.325 1.00 96.44 1078 GLY A O 1
ATOM 7963 N N . ALA A 1 1079 ? 8.829 -10.649 -31.506 1.00 96.62 1079 ALA A N 1
ATOM 7964 C CA . ALA A 1 1079 ? 7.608 -11.363 -31.836 1.00 96.62 1079 ALA A CA 1
ATOM 7965 C C . ALA A 1 1079 ? 6.630 -10.456 -32.598 1.00 96.62 1079 ALA A C 1
ATOM 7967 O O . ALA A 1 1079 ? 6.737 -9.228 -32.566 1.00 96.62 1079 ALA A O 1
ATOM 7968 N N . LEU A 1 1080 ? 5.709 -11.083 -33.324 1.00 97.38 1080 LEU A N 1
ATOM 7969 C CA . LEU A 1 1080 ? 4.589 -10.433 -34.001 1.00 97.38 1080 LEU A CA 1
ATOM 7970 C C . LEU A 1 1080 ? 3.334 -10.588 -33.135 1.00 97.38 1080 LEU A C 1
ATOM 7972 O O . LEU A 1 1080 ? 3.016 -11.718 -32.745 1.00 97.38 1080 LEU A O 1
ATOM 7976 N N . TYR A 1 1081 ? 2.624 -9.491 -32.876 1.00 96.69 1081 TYR A N 1
ATOM 7977 C CA . TYR A 1 1081 ? 1.389 -9.470 -32.088 1.00 96.69 1081 TYR A CA 1
ATOM 7978 C C . TYR A 1 1081 ? 0.185 -9.074 -32.953 1.00 96.69 1081 TYR A C 1
ATOM 7980 O O . TYR A 1 1081 ? 0.331 -8.376 -33.962 1.00 96.69 1081 TYR A O 1
ATOM 7988 N N . GLY A 1 1082 ? -0.990 -9.590 -32.596 1.00 94.62 1082 GLY A N 1
ATOM 7989 C CA . GLY A 1 1082 ? -2.241 -9.324 -33.305 1.00 94.62 1082 GLY A CA 1
ATOM 7990 C C . GLY A 1 1082 ? -3.213 -10.505 -33.314 1.00 94.62 1082 GLY A C 1
ATOM 7991 O O . GLY A 1 1082 ? -2.819 -11.658 -33.135 1.00 94.62 1082 GLY A O 1
ATOM 7992 N N . GLY A 1 1083 ? -4.496 -10.215 -33.549 1.00 88.50 1083 GLY A N 1
ATOM 7993 C CA . GLY A 1 1083 ? -5.566 -11.219 -33.507 1.00 88.50 1083 GLY A CA 1
ATOM 7994 C C . GLY A 1 1083 ? -5.652 -12.088 -34.769 1.00 88.50 1083 GLY A C 1
ATOM 7995 O O . GLY A 1 1083 ? -5.568 -13.312 -34.703 1.00 88.50 1083 GLY A O 1
ATOM 7996 N N . SER A 1 1084 ? -5.828 -11.467 -35.943 1.00 90.00 1084 SER A N 1
ATOM 7997 C CA . SER A 1 1084 ? -5.950 -12.173 -37.241 1.00 90.00 1084 SER A CA 1
ATOM 7998 C C . SER A 1 1084 ? -4.876 -11.800 -38.265 1.00 90.00 1084 SER A C 1
ATOM 8000 O O . SER A 1 1084 ? -4.922 -12.232 -39.413 1.00 90.00 1084 SER A O 1
ATOM 8002 N N . SER A 1 1085 ? -3.938 -10.945 -37.883 1.00 91.69 1085 SER A N 1
ATOM 8003 C CA . SER A 1 1085 ? -2.788 -10.532 -38.681 1.00 91.69 1085 SER A CA 1
ATOM 8004 C C . SER A 1 1085 ? -1.729 -9.946 -37.753 1.00 91.69 1085 SER A C 1
ATOM 8006 O O . SER A 1 1085 ? -2.065 -9.554 -36.641 1.00 91.69 1085 SER A O 1
ATOM 8008 N N . PRO A 1 1086 ? -0.459 -9.871 -38.184 1.00 93.88 1086 PRO A N 1
ATOM 8009 C CA . PRO A 1 1086 ? 0.521 -9.009 -37.541 1.00 93.88 1086 PRO A CA 1
ATOM 8010 C C . PRO A 1 1086 ? 0.083 -7.555 -37.685 1.00 93.88 1086 PRO A C 1
ATOM 8012 O O . PRO A 1 1086 ? 0.180 -6.996 -38.782 1.00 93.88 1086 PRO A O 1
ATOM 8015 N N . ASP A 1 1087 ? -0.400 -7.000 -36.583 1.00 94.19 1087 ASP A N 1
ATOM 8016 C CA . ASP A 1 1087 ? -0.757 -5.589 -36.457 1.00 94.19 1087 ASP A CA 1
ATOM 8017 C C . ASP A 1 1087 ? 0.377 -4.853 -35.730 1.00 94.19 1087 ASP A C 1
ATOM 8019 O O . ASP A 1 1087 ? 0.767 -3.776 -36.145 1.00 94.19 1087 ASP A O 1
ATOM 8023 N N . GLU A 1 1088 ? 1.034 -5.526 -34.781 1.00 96.31 1088 GLU A N 1
ATOM 8024 C CA . GLU A 1 1088 ? 2.071 -4.953 -33.924 1.00 96.31 1088 GLU A CA 1
ATOM 8025 C C . GLU A 1 1088 ? 3.314 -5.856 -33.868 1.00 96.31 1088 GLU A C 1
ATOM 8027 O O . GLU A 1 1088 ? 3.299 -7.047 -34.221 1.00 96.31 1088 GLU A O 1
ATOM 8032 N N . SER A 1 1089 ? 4.426 -5.321 -33.366 1.00 97.25 1089 SER A N 1
ATOM 8033 C CA . SER A 1 1089 ? 5.614 -6.114 -33.061 1.00 97.25 1089 SER A CA 1
ATOM 8034 C C . SER A 1 1089 ? 6.425 -5.526 -31.917 1.00 97.25 1089 SER A C 1
ATOM 8036 O O . SER A 1 1089 ? 6.608 -4.321 -31.818 1.00 97.25 1089 SER A O 1
ATOM 8038 N N . GLY A 1 1090 ? 7.004 -6.388 -31.086 1.00 97.31 1090 GLY A N 1
ATOM 8039 C CA . GLY A 1 1090 ? 7.905 -5.954 -30.026 1.00 97.31 1090 GLY A CA 1
ATOM 8040 C C . GLY A 1 1090 ? 8.885 -7.039 -29.617 1.00 97.31 1090 GLY A C 1
ATOM 8041 O O . GLY A 1 1090 ? 8.724 -8.219 -29.954 1.00 97.31 1090 GLY A O 1
ATOM 8042 N N . GLY A 1 1091 ? 9.933 -6.646 -28.903 1.00 96.88 1091 GLY A N 1
ATOM 8043 C CA . GLY A 1 1091 ? 10.969 -7.579 -28.491 1.00 96.88 1091 GLY A CA 1
ATOM 8044 C C . GLY A 1 1091 ? 12.127 -6.964 -27.731 1.00 96.88 1091 GLY A C 1
ATOM 8045 O O . GLY A 1 1091 ? 12.130 -5.777 -27.440 1.00 96.88 1091 GLY A O 1
ATOM 8046 N N . ASN A 1 1092 ? 13.137 -7.788 -27.460 1.00 96.56 1092 ASN A N 1
ATOM 8047 C CA . ASN A 1 1092 ? 14.388 -7.374 -26.837 1.00 96.56 1092 ASN A CA 1
ATOM 8048 C C . ASN A 1 1092 ? 15.313 -6.680 -27.841 1.00 96.56 1092 ASN A C 1
ATOM 8050 O O . ASN A 1 1092 ? 15.494 -7.158 -28.968 1.00 96.56 1092 ASN A O 1
ATOM 8054 N N . ILE A 1 1093 ? 15.965 -5.613 -27.386 1.00 96.50 1093 ILE A N 1
ATOM 8055 C CA . ILE A 1 1093 ? 17.081 -4.929 -28.045 1.00 96.50 1093 ILE A CA 1
ATOM 8056 C C . ILE A 1 1093 ? 18.268 -4.899 -27.083 1.00 96.50 1093 ILE A C 1
ATOM 8058 O O . ILE A 1 1093 ? 18.119 -4.583 -25.904 1.00 96.50 1093 ILE A O 1
ATOM 8062 N N . ASN A 1 1094 ? 19.460 -5.200 -27.594 1.00 96.00 1094 ASN A N 1
ATOM 8063 C CA . ASN A 1 1094 ? 20.698 -4.904 -26.885 1.00 96.00 1094 ASN A CA 1
ATOM 8064 C C . ASN A 1 1094 ? 21.681 -4.158 -27.766 1.00 96.00 1094 ASN A C 1
ATOM 8066 O O . ASN A 1 1094 ? 21.782 -4.438 -28.963 1.00 96.00 1094 ASN A O 1
ATOM 8070 N N . VAL A 1 1095 ? 22.461 -3.280 -27.146 1.00 97.50 1095 VAL A N 1
ATOM 8071 C CA . VAL A 1 1095 ? 23.552 -2.542 -27.779 1.00 97.50 1095 VAL A CA 1
ATOM 8072 C C . VAL A 1 1095 ? 24.801 -2.708 -26.933 1.00 97.50 1095 VAL A C 1
ATOM 8074 O O . VAL A 1 1095 ? 24.789 -2.457 -25.736 1.00 97.50 1095 VAL A O 1
ATOM 8077 N N . ASN A 1 1096 ? 25.886 -3.142 -27.561 1.00 96.81 1096 ASN A N 1
ATOM 8078 C CA . ASN A 1 1096 ? 27.163 -3.364 -26.902 1.00 96.81 1096 ASN A CA 1
ATOM 8079 C C . ASN A 1 1096 ? 28.257 -2.694 -27.724 1.00 96.81 1096 ASN A C 1
ATOM 8081 O O . ASN A 1 1096 ? 28.513 -3.127 -28.846 1.00 96.81 1096 ASN A O 1
ATOM 8085 N N . LEU A 1 1097 ? 28.914 -1.674 -27.175 1.00 97.12 1097 LEU A N 1
ATOM 8086 C CA . LEU A 1 1097 ? 30.034 -0.969 -27.802 1.00 97.12 1097 LEU A CA 1
ATOM 8087 C C . LEU A 1 1097 ? 31.225 -0.988 -26.848 1.00 97.12 1097 LEU A C 1
ATOM 8089 O O . LEU A 1 1097 ? 31.076 -0.698 -25.667 1.00 97.12 1097 LEU A O 1
ATOM 8093 N N . TYR A 1 1098 ? 32.417 -1.333 -27.326 1.00 96.56 1098 TYR A N 1
ATOM 8094 C CA . TYR A 1 1098 ? 33.589 -1.404 -26.450 1.00 96.56 1098 TYR A CA 1
ATOM 8095 C C . TYR A 1 1098 ? 34.910 -1.191 -27.187 1.00 96.56 1098 TYR A C 1
ATOM 8097 O O . TYR A 1 1098 ? 35.035 -1.422 -28.395 1.00 96.56 1098 TYR A O 1
ATOM 8105 N N . LYS A 1 1099 ? 35.925 -0.780 -26.425 1.00 95.56 1099 LYS A N 1
ATOM 8106 C CA . LYS A 1 1099 ? 37.340 -0.788 -26.816 1.00 95.56 1099 LYS A CA 1
ATOM 8107 C C . LYS A 1 1099 ? 38.112 -1.780 -25.955 1.00 95.56 1099 LYS A C 1
ATOM 8109 O O . LYS A 1 1099 ? 37.688 -2.125 -24.857 1.00 95.56 1099 LYS A O 1
ATOM 8114 N N . SER A 1 1100 ? 39.250 -2.247 -26.467 1.00 93.38 1100 SER A N 1
ATOM 8115 C CA . SER A 1 1100 ? 40.159 -3.126 -25.729 1.00 93.38 1100 SER A CA 1
ATOM 8116 C C . SER A 1 1100 ? 41.610 -2.697 -25.940 1.00 93.38 1100 SER A C 1
ATOM 8118 O O . SER A 1 1100 ? 42.116 -2.714 -27.065 1.00 93.38 1100 SER A O 1
ATOM 8120 N N . GLY A 1 1101 ? 42.302 -2.359 -24.852 1.00 92.25 1101 GLY A N 1
ATOM 8121 C CA . GLY A 1 1101 ? 43.669 -1.830 -24.866 1.00 92.25 1101 GLY A CA 1
ATOM 8122 C C . GLY A 1 1101 ? 44.348 -1.912 -23.495 1.00 92.25 1101 GLY A C 1
ATOM 8123 O O . GLY A 1 1101 ? 43.909 -2.659 -22.624 1.00 92.25 1101 GLY A O 1
ATOM 8124 N N . ASP A 1 1102 ? 45.443 -1.182 -23.276 1.00 91.25 1102 ASP A N 1
ATOM 8125 C CA . ASP A 1 1102 ? 46.114 -1.147 -21.962 1.00 91.25 1102 ASP A CA 1
ATOM 8126 C C . ASP A 1 1102 ? 45.205 -0.470 -20.925 1.00 91.25 1102 ASP A C 1
ATOM 8128 O O . ASP A 1 1102 ? 44.755 0.653 -21.149 1.00 91.25 1102 ASP A O 1
ATOM 8132 N N . THR A 1 1103 ? 44.935 -1.132 -19.796 1.00 88.75 1103 THR A N 1
ATOM 8133 C CA . THR A 1 1103 ? 44.064 -0.602 -18.734 1.00 88.75 1103 THR A CA 1
ATOM 8134 C C . THR A 1 1103 ? 44.578 0.710 -18.154 1.00 88.75 1103 THR A C 1
ATOM 8136 O O . THR A 1 1103 ? 43.781 1.514 -17.692 1.00 88.75 1103 THR A O 1
ATOM 8139 N N . ASN A 1 1104 ? 45.877 1.006 -18.245 1.00 91.44 1104 ASN A N 1
ATOM 8140 C CA . ASN A 1 1104 ? 46.443 2.274 -17.769 1.00 91.44 1104 ASN A CA 1
ATOM 8141 C C . ASN A 1 1104 ? 46.287 3.441 -18.762 1.00 91.44 1104 ASN A C 1
ATOM 8143 O O . ASN A 1 1104 ? 46.723 4.552 -18.464 1.00 91.44 1104 ASN A O 1
ATOM 8147 N N . THR A 1 1105 ? 45.716 3.205 -19.946 1.00 93.81 1105 THR A N 1
ATOM 8148 C CA . THR A 1 1105 ? 45.463 4.247 -20.950 1.00 93.81 1105 THR A CA 1
ATOM 8149 C C . THR A 1 1105 ? 43.999 4.669 -20.899 1.00 93.81 1105 THR A C 1
ATOM 8151 O O . THR A 1 1105 ? 43.113 3.828 -21.042 1.00 93.81 1105 THR A O 1
ATOM 8154 N N . ALA A 1 1106 ? 43.752 5.969 -20.720 1.00 93.12 1106 ALA A N 1
ATOM 8155 C CA . ALA A 1 1106 ? 42.403 6.526 -20.665 1.00 93.12 1106 ALA A CA 1
ATOM 8156 C C . ALA A 1 1106 ? 41.663 6.238 -21.978 1.00 93.12 1106 ALA A C 1
ATOM 8158 O O . ALA A 1 1106 ? 42.268 6.277 -23.057 1.00 93.12 1106 ALA A O 1
ATOM 8159 N N . GLY A 1 1107 ? 40.397 5.839 -21.885 1.00 91.31 1107 GLY A N 1
ATOM 8160 C CA . GLY A 1 1107 ? 39.569 5.540 -23.052 1.00 91.31 1107 GLY A CA 1
ATOM 8161 C C . GLY A 1 1107 ? 39.860 4.205 -23.752 1.00 91.31 1107 GLY A C 1
ATOM 8162 O O . GLY A 1 1107 ? 39.161 3.819 -24.692 1.00 91.31 1107 GLY A O 1
ATOM 8163 N N . ALA A 1 1108 ? 40.913 3.478 -23.357 1.00 93.12 1108 ALA A N 1
ATOM 8164 C CA . ALA A 1 1108 ? 41.353 2.277 -24.073 1.00 93.12 1108 ALA A CA 1
ATOM 8165 C C . ALA A 1 1108 ? 40.513 1.028 -23.759 1.00 93.12 1108 ALA A C 1
ATOM 8167 O O . ALA A 1 1108 ? 40.591 0.045 -24.496 1.00 93.12 1108 ALA A O 1
ATOM 8168 N N . ASN A 1 1109 ? 39.734 1.062 -22.675 1.00 92.94 1109 ASN A N 1
ATOM 8169 C CA . ASN A 1 1109 ? 38.861 -0.026 -22.226 1.00 92.94 1109 ASN A CA 1
ATOM 8170 C C . ASN A 1 1109 ? 37.464 0.483 -21.851 1.00 92.94 1109 ASN A C 1
ATOM 8172 O O . ASN A 1 1109 ? 36.813 -0.068 -20.965 1.00 92.94 1109 ASN A O 1
ATOM 8176 N N . ASP A 1 1110 ? 37.023 1.548 -22.512 1.00 94.62 1110 ASP A N 1
ATOM 8177 C CA . ASP A 1 1110 ? 35.661 2.041 -22.370 1.00 94.62 1110 ASP A CA 1
ATOM 8178 C C . ASP A 1 1110 ? 34.668 1.014 -22.909 1.00 94.62 1110 ASP A C 1
ATOM 8180 O O . ASP A 1 1110 ? 34.964 0.259 -23.850 1.00 94.62 1110 ASP A O 1
ATOM 8184 N N . PHE A 1 1111 ? 33.484 1.006 -22.313 1.00 95.44 1111 PHE A N 1
ATOM 8185 C CA . PHE A 1 1111 ? 32.371 0.189 -22.759 1.00 95.44 1111 PHE A CA 1
ATOM 8186 C C . PHE A 1 1111 ? 31.062 0.950 -22.592 1.00 95.44 1111 PHE A C 1
ATOM 8188 O O . PHE A 1 1111 ? 30.940 1.825 -21.739 1.00 95.44 1111 PHE A O 1
ATOM 8195 N N . TYR A 1 1112 ? 30.098 0.566 -23.410 1.00 96.56 1112 TYR A N 1
ATOM 8196 C CA . TYR A 1 1112 ? 28.709 0.962 -23.349 1.00 96.56 1112 TYR A CA 1
ATOM 8197 C C . TYR A 1 1112 ? 27.870 -0.293 -23.560 1.00 96.56 1112 TYR A C 1
ATOM 8199 O O . TYR A 1 1112 ? 28.093 -1.051 -24.512 1.00 96.56 1112 TYR A O 1
ATOM 8207 N N . MET A 1 1113 ? 26.926 -0.508 -22.660 1.00 96.56 1113 MET A N 1
ATOM 8208 C CA . MET A 1 1113 ? 26.007 -1.629 -22.662 1.00 96.56 1113 MET A CA 1
ATOM 8209 C C . MET A 1 1113 ? 24.600 -1.083 -22.457 1.00 96.56 1113 MET A C 1
ATOM 8211 O O . MET A 1 1113 ? 24.364 -0.356 -21.499 1.00 96.56 1113 MET A O 1
ATOM 8215 N N . ALA A 1 1114 ? 23.680 -1.449 -23.341 1.00 97.75 1114 ALA A N 1
ATOM 8216 C CA . ALA A 1 1114 ? 22.265 -1.168 -23.182 1.00 97.75 1114 ALA A CA 1
ATOM 8217 C C . ALA A 1 1114 ? 21.452 -2.445 -23.388 1.00 97.75 1114 ALA A C 1
ATOM 8219 O O . ALA A 1 1114 ? 21.669 -3.164 -24.368 1.00 97.75 1114 ALA A O 1
ATOM 8220 N N . GLU A 1 1115 ? 20.515 -2.707 -22.484 1.00 97.94 1115 GLU A N 1
ATOM 8221 C CA . GLU A 1 1115 ? 19.562 -3.817 -22.552 1.00 97.94 1115 GLU A CA 1
ATOM 8222 C C . GLU A 1 1115 ? 18.152 -3.248 -22.390 1.00 97.94 1115 GLU A C 1
ATOM 8224 O O . GLU A 1 1115 ? 17.892 -2.460 -21.481 1.00 97.94 1115 GLU A O 1
ATOM 8229 N N . GLY A 1 1116 ? 17.237 -3.616 -23.282 1.00 97.69 1116 GLY A N 1
ATOM 8230 C CA . GLY A 1 1116 ? 15.881 -3.090 -23.231 1.00 97.69 1116 GLY A CA 1
ATOM 8231 C C . GLY A 1 1116 ? 14.908 -3.794 -24.155 1.00 97.69 1116 GLY A C 1
ATOM 8232 O O . GLY A 1 1116 ? 15.193 -4.887 -24.660 1.00 97.69 1116 GLY A O 1
ATOM 8233 N N . ILE A 1 1117 ? 13.782 -3.132 -24.396 1.00 98.06 1117 ILE A N 1
ATOM 8234 C CA . ILE A 1 1117 ? 12.715 -3.589 -25.285 1.00 98.06 1117 ILE A CA 1
ATOM 8235 C C . ILE A 1 1117 ? 12.353 -2.512 -26.311 1.00 98.06 1117 ILE A C 1
ATOM 8237 O O . ILE A 1 1117 ? 12.654 -1.335 -26.128 1.00 98.06 1117 ILE A O 1
ATOM 8241 N N . TYR A 1 1118 ? 11.707 -2.923 -27.399 1.00 98.06 1118 TYR A N 1
ATOM 8242 C CA . TYR A 1 1118 ? 11.029 -2.038 -28.347 1.00 98.06 1118 TYR A CA 1
ATOM 8243 C C . TYR A 1 1118 ? 9.604 -2.521 -28.599 1.00 98.06 1118 TYR A C 1
ATOM 8245 O O . TYR A 1 1118 ? 9.323 -3.720 -28.479 1.00 98.06 1118 TYR A O 1
ATOM 8253 N N . LEU A 1 1119 ? 8.742 -1.589 -28.998 1.00 97.88 1119 LEU A N 1
ATOM 8254 C CA . LEU A 1 1119 ? 7.375 -1.849 -29.430 1.00 97.88 1119 LEU A CA 1
ATOM 8255 C C . LEU A 1 1119 ? 7.031 -0.942 -30.616 1.00 97.88 1119 LEU A C 1
ATOM 8257 O O . LEU A 1 1119 ? 7.364 0.242 -30.606 1.00 97.88 1119 LEU A O 1
ATOM 8261 N N . VAL A 1 1120 ? 6.412 -1.515 -31.647 1.00 97.56 1120 VAL A N 1
ATOM 8262 C CA . VAL A 1 1120 ? 6.000 -0.830 -32.878 1.00 97.56 1120 VAL A CA 1
ATOM 8263 C C . VAL A 1 1120 ? 4.606 -1.287 -33.315 1.00 97.56 1120 VAL A C 1
ATOM 8265 O O . VAL A 1 1120 ? 4.278 -2.467 -33.167 1.00 97.56 1120 VAL A O 1
ATOM 8268 N N . ASP A 1 1121 ? 3.851 -0.360 -33.902 1.00 93.69 1121 ASP A N 1
ATOM 8269 C CA . ASP A 1 1121 ? 2.524 -0.545 -34.521 1.00 93.69 1121 ASP A CA 1
ATOM 8270 C C . ASP A 1 1121 ? 2.486 0.101 -35.920 1.00 93.69 1121 ASP A C 1
ATOM 8272 O O . ASP A 1 1121 ? 3.144 1.160 -36.121 1.00 93.69 1121 ASP A O 1
#

Nearest PDB structures (foldseek):
  2wd0-assembly1_A  TM=6.681E-01  e=1.877E-04  Mus musculus
  6n2e-assembly1_C  TM=6.370E-01  e=1.188E-04  Mus musculus
  6n2e-assembly1_D  TM=5.971E-01  e=8.639E-04  Mus musculus
  6bxu-assembly2_B  TM=4.744E-01  e=3.457E-04  Mus musculus
  7scm-assembly2_B  TM=4.485E-01  e=1.234E-03  synthetic construct

InterPro domains:
  IPR002126 Cadherin-like [PF00028] (20-96)
  IPR002126 Cadherin-like [PS50268] (20-109)
  IPR002126 Cadherin-like [SM00112] (35-106)
  IPR015919 Cadherin-like superfamily [SSF49313] (20-98)

Foldseek 3Di:
DPPPDFDDKDKQAPPRQFAAELPDAWFAWGIFMDTDHPVPFQKAKDKDFPPCVQWDADSRGTITGHHRHDCVVPQKTWMKMWIDGPNDIDIDIDMHGHFYDFQAQWKKKKAAQDFDDWDDDFQWIFTFGFDPPDPDARMDIFHFALGRPDAQLVQADLPQQKTFTDDPNDRDGFKIWHWQFDCDFLRHQWLQLPDPTDFTWIWTPFAPIWIDTDHSQQWFIWGFFQSRQKIKTWGQDAKDKTKDWGNLAQLQEAEEFEACPPDHCLFQQPDPPACQFLQNLLVLLRHDYFYCYNHAQQVSQVVVVHDLSNHQYYEYLYFAATRNVDDLLVVLVSLLSQHFYAYAAWDADDPPDDTTGNPVVVQSNCVSLVWDDKDWDHPDDDDQDWDAQAPVLVVVCVVVPNDFDCVLRHGFIFGFPTFTFITDTPQWGPSDHRAWIKHASPRRPHGRIYIYGYPGSGRGDPDPHDRSSSVSSRSSNRGPDHTDMDMDMHTNRMMMMIRGFQFPVLLCVVCVQHKFKFFKDWQWTKPDDPPADPQIATDDPPDFPVQDDQGDQQWQLLVLQPDDPVVVRDSSSSSSNVCQCSYPVHFQAFVLALTDHRSGTAQWFTWIWIRHPPAKIKIKIWGWGKDDPDQFLVDFDFCLQIKIKTKMKMKIKDFQLVVCQFHRVNATAIKMWIKIKMKIAGRLQDLALGADIKIKMATKIFAAARNHYQFRADPSSFGFKTWIKSAHSHTPDTGIWMWIARLRARDIDTRMDIIIMGTGFYDLDNPDTHSTDHLCSVAPPPFAADPDQKKWWKWWFKKWWRDHPGHTQQIWIKMADPGTKMWGADPPNQWIKIKGKIWTGQADDFPQSVPRPLDDTAIWIKMWTDDRCPQKGKGRSYPQFIKTWIGQQQIARHGDRPDPSFKTKMWGFQVNRSHHHCVAPDDVHAFAFDRDHFKTKTFMKMWGQARYPPPDRIIMMTDRIMMMIGAFAAQVLEDAFDKDKWWGKKKKWKWKDAQDADNSSSIRIDMHMWIWIKMWGHHNQWIKIKIKTACQSCNPPQCVQQVNNIWMWIWIDRGQKIKTWTPDHTPPQKDWGKIWIKGFTDDRHRPKMKTKMKTKIFAYDHRRGTRRTIIMIIIIMGIID

Organism: NCBI:txid1208365

Solvent-accessible surface area (backbone atoms only — not comparable to full-atom values): 56433 Å² total; per-residue (Å²): 131,82,81,63,62,62,74,47,47,45,74,46,50,38,81,84,55,56,45,44,49,22,88,43,58,57,62,41,75,47,30,39,50,48,68,49,52,82,71,67,55,74,60,46,56,47,77,40,50,70,70,38,81,44,40,45,65,42,82,75,38,38,30,22,32,58,40,67,56,50,36,93,83,42,50,57,36,62,36,36,45,35,43,35,30,86,93,42,70,37,63,35,77,51,70,47,39,22,10,53,68,70,65,53,37,6,36,35,44,35,33,38,63,37,59,27,82,72,48,73,52,72,64,40,31,36,24,45,70,22,57,83,88,64,86,73,66,58,50,48,80,38,44,20,39,74,45,47,81,26,54,39,78,78,60,48,36,84,90,75,33,32,48,41,23,33,73,87,81,69,84,54,70,39,33,34,47,32,53,44,35,28,90,60,74,44,25,23,38,18,48,44,86,89,55,95,47,61,75,21,31,45,37,28,71,46,45,62,66,41,74,48,79,45,57,68,88,29,49,57,45,32,33,29,39,64,81,50,32,36,35,41,35,33,31,63,41,78,57,47,76,48,72,38,38,41,61,51,58,58,49,47,26,20,37,38,42,36,56,63,87,80,52,50,72,84,70,42,70,77,59,95,82,66,88,73,38,63,46,50,21,28,40,72,40,70,24,50,65,44,88,22,55,64,46,39,39,46,60,43,30,54,76,71,74,45,57,75,74,34,40,30,32,42,38,32,87,41,69,42,80,72,56,44,74,65,55,49,56,60,54,27,52,43,25,57,59,23,16,28,39,35,38,38,36,28,48,61,65,68,87,90,50,84,74,44,51,20,52,70,59,52,45,46,26,31,47,63,66,73,46,59,67,64,47,74,53,87,83,79,83,82,57,70,60,73,44,63,28,42,59,68,57,51,50,50,44,46,76,71,69,50,87,72,86,53,72,79,40,48,67,37,38,42,57,36,76,36,46,28,38,33,48,68,25,88,71,35,44,68,66,37,88,42,36,33,36,43,30,54,75,78,74,71,90,36,58,13,29,44,35,41,27,25,37,28,60,55,76,52,94,84,62,91,82,62,46,41,50,49,50,47,32,43,59,46,41,64,46,75,54,73,45,54,69,50,72,49,77,47,46,30,23,29,36,41,37,37,23,23,42,28,42,57,66,32,51,50,62,61,39,64,85,34,61,33,29,34,40,25,46,69,48,77,41,62,52,74,57,102,84,58,72,93,77,44,39,53,54,64,81,91,54,21,69,90,76,60,84,83,73,66,53,61,68,40,45,26,53,7,58,68,46,52,80,89,53,60,78,45,78,45,41,57,31,34,41,49,19,34,47,28,33,78,90,49,48,59,40,41,43,85,57,51,32,91,41,50,40,42,26,53,11,23,32,56,32,41,34,36,44,35,82,88,49,60,8,30,16,42,32,42,34,47,29,49,32,58,70,53,60,39,73,77,47,86,48,48,55,38,55,18,26,38,36,44,37,39,39,34,36,36,33,36,53,23,35,76,44,57,81,43,37,49,66,21,42,54,21,42,38,46,53,28,45,30,38,36,36,36,39,51,49,14,64,56,93,63,29,9,57,25,63,27,36,34,33,28,44,39,22,24,52,37,49,86,57,30,13,29,39,25,18,36,99,82,36,43,66,39,29,32,46,37,18,21,44,35,51,55,45,60,77,69,35,39,29,19,26,34,41,39,46,79,76,76,41,77,49,73,36,53,43,80,41,47,32,29,44,26,50,34,29,75,43,86,87,51,73,34,78,46,35,44,56,62,52,62,61,53,52,96,61,61,71,61,84,68,62,43,31,40,28,33,43,18,15,52,37,37,31,62,39,90,100,49,44,35,55,44,52,25,41,33,25,35,67,96,51,62,18,41,36,41,54,38,84,87,65,23,28,26,32,34,44,36,46,31,39,32,41,73,57,80,82,25,72,55,61,67,67,56,82,76,65,79,64,41,40,36,65,50,38,22,18,33,96,79,48,82,84,12,45,26,18,38,63,29,98,49,32,34,36,22,27,34,45,48,73,7,67,12,33,82,66,53,66,57,42,74,45,20,42,44,32,37,36,37,28,52,67,45,34,54,23,68,45,57,74,72,41,30,94,83,36,43,58,58,70,59,92,50,42,32,44,48,45,29,39,28,35,38,37,27,54,30,39,54,92,61,96,70,71,47,33,32,36,27,71,69,14,24,32,36,37,16,33,60,28,52,70,86,41,55,62,53,59,59,71,51,72,31,39,22,11,30,45,27,34,36,41,33,30,75,64,50,39,61,83,65,51,41,30,27,41,38,78,48,42,19,26,35,40,38,37,41,38,33,29,85,85,29,35,38,36,38,42,36,39,33,64,32,52,54,61,40,71,63,37,44,56,24,61,52,26,47,50,46,29,48,32,44,30,73,60,47,43,37,42,30,46,42,77,73,80,57,34,90,77,44,44,78,50,36,40,41,42,36,37,29,18,18,89,79,36,71,62,32,36,37,23,37,38,37,37,37,42,34,30,68,46,59,46,79,38,61,43,25,44,23,39,39,40,33,25,10,28,35,39,31,67